Protein 1ZXH (pdb70)

Organism: Streptococcus sp. group G (NCBI:txid1320)

CATH classification: 3.10.20.10

InterPro domains:
  IPR000724 IgG-binding B [PF01378] (302-358)
  IPR000724 IgG-binding B [PF01378] (372-428)
  IPR000724 IgG-binding B [PF01378] (442-499)
  IPR005877 YSIRK Gram-positive signal peptide [TIGR01168] (1-31)
  IPR009063 Immunoglobulin/albumin-binding domain superfamily [SSF46997] (95-148)
  IPR009063 Immunoglobulin/albumin-binding domain superfamily [SSF46997] (161-223)
  IPR009063 Immunoglobulin/albumin-binding domain superfamily [SSF46997] (236-299)
  IPR019931 LPXTG cell wall anchor motif [PF00746] (552-592)
  IPR019931 LPXTG cell wall anchor motif [PS50847] (559-593)
  IPR019950 M protein-type anchor motif [PR00015] (553-568)
  IPR019950 M protein-type anchor motif [PR00015] (569-589)
  IPR035152 GA-like domain [PF17573] (100-143)
  IPR035152 GA-like domain [PF17573] (174-218)
  IPR035152 GA-like domain [PF17573] (249-295)

Radius of gyration: 9.96 Å; Cα contacts (8 Å, |Δi|>4): 120; chains: 1; bounding box: 27×15×18 Å

Sequence (56 aa):
MYYLVVNKGQNAFYETLTKAVDAETARNAFIQSLKDDGVQGVWTYDDATKTFTVQAMYYLVVNKGQNAFYETLTKAVDAETARNAFIQSLKDDGVQGVWTYDDATKTFTVQAMYYLVVNKGQNAFYETLTKAVDAETARNAFIQSLKDDGVQGVWTYDDATKTFTVQAMYYLVVNKGQNAFYETLTKAVDAETARNAFIQSLKDDGVQGVWTYDDATKTFTVQAMY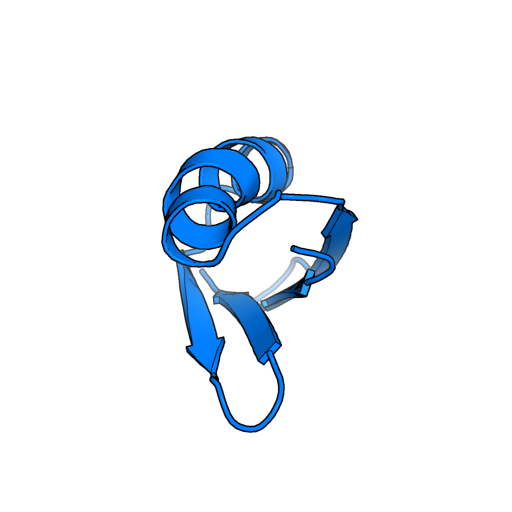YLVVNKGQNAFYETLTKAVDAETARNAFIQSLKDDGVQGVWTYDDATKTFTVQAMYYLVVNKGQNAFYETLTKAVDAETARNAFIQSLKDDGVQGVWTYDDATKTFTVQAMYYLVVNKGQNAFYETLTKAVDAETARNAFIQSLKDDGVQGVWTYDDATKTFTVQAMYYLVVNKGQNAFYETLTKAVDAETARNAFIQSLKDDGVQGVWTYDDATKTFTVQAMYYLVVNKGQNAFYETLTKAVDAETARNAFIQSLKDDGVQGVWTYDDATKTFTVQAMYYLVVNKGQNAFYETLTKAVDAETARNAFIQSLKDDGVQGVWTYDDATKTFTVQAMYYLVVNKGQNAFYETLTKAVDAETARNAFIQSLKDDGVQGVWTYDDATKTFTVQAMYYLVVNKGQNAFYETLTKAVDAETARNAFIQSLKDDGVQGVWTYDDATKTFTVQAMYYLVVNKGQNAFYETLTKAVDAETARNAFIQSLKDDGVQGVWTYDDATKTFTVQAMYYLVVNKGQNAFYETLTKAVDAETARNAFIQSLKDDGVQGVWTYDDATKTFTVQAMYYLVVNKGQNAFYETLTKAVDAETARNAFIQSLKDDGVQGVWTYDDATKTFTVQAMYYLVVNKGQNAFYETLTKAVDAETARNAFIQSLKDDGVQGVWTYDDATKTFTVQAMYYLVVNKGQNAFYETLTKAVDAETARNAFIQSLKDDGVQGVWTYDDATKTFTVQAMYYLVVNKGQNAFYETLTKAVDAETARNAFIQSLKDDGVQGVWTYDDATKTFTVQAMYYLVVNKGQNAFYETLTKAVDAETARNAFIQSLKDDGVQGVWTYDDATKTFTVQAMYYLVVNKGQNAFYETLTKAVDAETARNAFIQSLKDDGVQGVWTYDDATKTFTVQA

Nearest PDB structures (foldseek):
  1zxh-assembly1_A  TM=1.018E+00  e=5.165E-12  Streptococcus sp.
  4kgr-assembly6_F  TM=7.857E-01  e=1.024E-05  unclassified
  4ozc-assembly1_A  TM=7.776E-01  e=1.095E-05  Streptococcus sp.
  4oza-assembly1_A  TM=7.833E-01  e=1.884E-05  Streptococcus sp.
  2lhe-assembly1_A  TM=7.592E-01  e=3.027E-05  synthetic construct

Secondary structure (DSSP, 8-state):
-EEEEEEE-SS-EEEEEEE-SSHHHIIIIIHHHHHHHHTTSEE---TTT-EE-EE-

Solvent-accessible surface area: 3874 Å² total; per-residue (Å²): 99,127,30,56,0,48,8,107,21,161,146,64,169,49,105,47,106,58,131,3,124,78,44,122,54,0,100,99,53,4,30,115,65,0,44,118,99,10,77,147,2,98,8,107,42,74,113,94,76,114,34,2,37,0,86,66

Structure (mmCIF, N/CA/C/O backbone):
data_1ZXH
#
_entry.id   1ZXH
#
loop_
_atom_site.group_PDB
_atom_site.id
_atom_site.type_symbol
_atom_site.label_atom_id
_atom_site.label_alt_id
_atom_site.label_comp_id
_atom_site.label_asym_id
_atom_site.label_entity_id
_atom_site.label_seq_id
_atom_site.pdbx_PDB_ins_code
_atom_site.Cartn_x
_atom_site.Cartn_y
_atom_site.Cartn_z
_atom_site.occupancy
_atom_site.B_iso_or_equiv
_atom_site.auth_seq_id
_atom_site.auth_comp_id
_atom_site.auth_asym_id
_atom_site.auth_atom_id
_atom_site.pdbx_PDB_model_num
ATOM 1 N N . MET A 1 1 ? 12.116 2.259 4.505 1.00 0.00 1 MET A N 1
ATOM 2 C CA . MET A 1 1 ? 12.631 3.480 3.830 1.00 0.00 1 MET A CA 1
ATOM 3 C C . MET A 1 1 ? 11.532 4.151 3.008 1.00 0.00 1 MET A C 1
ATOM 4 O O . MET A 1 1 ? 10.353 4.078 3.358 1.00 0.00 1 MET A O 1
ATOM 20 N N . TYR A 1 2 ? 11.917 4.806 1.918 1.00 0.00 2 TYR A N 1
ATOM 21 C CA . TYR A 1 2 ? 10.961 5.488 1.056 1.00 0.00 2 TYR A CA 1
ATOM 22 C C . TYR A 1 2 ? 10.415 4.528 0.013 1.00 0.00 2 TYR A C 1
ATOM 23 O O . TYR A 1 2 ? 11.052 4.272 -1.010 1.00 0.00 2 TYR A O 1
ATOM 41 N N . TYR A 1 3 ? 9.237 3.984 0.289 1.00 0.00 3 TYR A N 1
ATOM 42 C CA . TYR A 1 3 ? 8.603 3.035 -0.610 1.00 0.00 3 TYR A CA 1
ATOM 43 C C . TYR A 1 3 ? 7.212 3.513 -1.001 1.00 0.00 3 TYR A C 1
ATOM 44 O O . TYR A 1 3 ? 6.567 4.246 -0.251 1.00 0.00 3 TYR A O 1
ATOM 62 N N . LEU A 1 4 ? 6.756 3.116 -2.186 1.00 0.00 4 LEU A N 1
ATOM 63 C CA . LEU A 1 4 ? 5.444 3.533 -2.667 1.00 0.00 4 LEU A CA 1
ATOM 64 C C . LEU A 1 4 ? 4.520 2.342 -2.804 1.00 0.00 4 LEU A C 1
ATOM 65 O O . LEU A 1 4 ? 4.960 1.242 -3.132 1.00 0.00 4 LEU A O 1
ATOM 81 N N . VAL A 1 5 ? 3.233 2.557 -2.555 1.00 0.00 5 VAL A N 1
ATOM 82 C CA . VAL A 1 5 ? 2.278 1.466 -2.671 1.00 0.00 5 VAL A CA 1
ATOM 83 C C . VAL A 1 5 ? 1.116 1.816 -3.594 1.00 0.00 5 VAL A C 1
ATOM 84 O O . VAL A 1 5 ? 0.677 2.962 -3.646 1.00 0.00 5 VAL A O 1
ATOM 97 N N . VAL A 1 6 ? 0.623 0.809 -4.310 1.00 0.00 6 VAL A N 1
ATOM 98 C CA . VAL A 1 6 ? -0.492 0.980 -5.224 1.00 0.00 6 VAL A CA 1
ATOM 99 C C . VAL A 1 6 ? -1.512 -0.146 -5.060 1.00 0.00 6 VAL A C 1
ATOM 100 O O . VAL A 1 6 ? -1.231 -1.309 -5.343 1.00 0.00 6 VAL A O 1
ATOM 113 N N . ASN A 1 7 ? -2.700 0.214 -4.605 1.00 0.00 7 ASN A N 1
ATOM 114 C CA . ASN A 1 7 ? -3.770 -0.757 -4.400 1.00 0.00 7 ASN A CA 1
ATOM 115 C C . ASN A 1 7 ? -4.527 -1.021 -5.697 1.00 0.00 7 ASN A C 1
ATOM 116 O O . ASN A 1 7 ? -4.941 -0.089 -6.385 1.00 0.00 7 ASN A O 1
ATOM 127 N N . LYS A 1 8 ? -4.726 -2.297 -6.016 1.00 0.00 8 LYS A N 1
ATOM 128 C CA . LYS A 1 8 ? -5.458 -2.660 -7.224 1.00 0.00 8 LYS A CA 1
ATOM 129 C C . LYS A 1 8 ? -6.425 -3.813 -6.959 1.00 0.00 8 LYS A C 1
ATOM 130 O O . LYS A 1 8 ? -6.010 -4.933 -6.673 1.00 0.00 8 LYS A O 1
ATOM 149 N N . GLY A 1 9 ? -7.716 -3.533 -7.071 1.00 0.00 9 GLY A N 1
ATOM 150 C CA . GLY A 1 9 ? -8.717 -4.556 -6.846 1.00 0.00 9 GLY A CA 1
ATOM 151 C C . GLY A 1 9 ? -9.638 -4.720 -8.041 1.00 0.00 9 GLY A C 1
ATOM 152 O O . GLY A 1 9 ? -9.189 -5.039 -9.143 1.00 0.00 9 GLY A O 1
ATOM 156 N N . GLN A 1 10 ? -10.935 -4.502 -7.829 1.00 0.00 10 GLN A N 1
ATOM 157 C CA . GLN A 1 10 ? -11.917 -4.631 -8.901 1.00 0.00 10 GLN A CA 1
ATOM 158 C C . GLN A 1 10 ? -12.618 -3.305 -9.158 1.00 0.00 10 GLN A C 1
ATOM 159 O O . GLN A 1 10 ? -13.035 -3.025 -10.284 1.00 0.00 10 GLN A O 1
ATOM 173 N N . ASN A 1 11 ? -12.758 -2.489 -8.118 1.00 0.00 11 ASN A N 1
ATOM 174 C CA . ASN A 1 11 ? -13.420 -1.198 -8.243 1.00 0.00 11 ASN A CA 1
ATOM 175 C C . ASN A 1 11 ? -12.851 -0.190 -7.247 1.00 0.00 11 ASN A C 1
ATOM 176 O O . ASN A 1 11 ? -13.597 0.570 -6.628 1.00 0.00 11 ASN A O 1
ATOM 187 N N . ALA A 1 12 ? -11.530 -0.182 -7.095 1.00 0.00 12 ALA A N 1
ATOM 188 C CA . ALA A 1 12 ? -10.881 0.740 -6.171 1.00 0.00 12 ALA A CA 1
ATOM 189 C C . ALA A 1 12 ? -9.370 0.761 -6.369 1.00 0.00 12 ALA A C 1
ATOM 190 O O . ALA A 1 12 ? -8.703 -0.265 -6.246 1.00 0.00 12 ALA A O 1
ATOM 197 N N . PHE A 1 13 ? -8.835 1.939 -6.667 1.00 0.00 13 PHE A N 1
ATOM 198 C CA . PHE A 1 13 ? -7.403 2.109 -6.876 1.00 0.00 13 PHE A CA 1
ATOM 199 C C . PHE A 1 13 ? -6.851 3.199 -5.961 1.00 0.00 13 PHE A C 1
ATOM 200 O O . PHE A 1 13 ? -7.223 4.369 -6.084 1.00 0.00 13 PHE A O 1
ATOM 217 N N . TYR A 1 14 ? -5.972 2.809 -5.049 1.00 0.00 14 TYR A N 1
ATOM 218 C CA . TYR A 1 14 ? -5.372 3.749 -4.111 1.00 0.00 14 TYR A CA 1
ATOM 219 C C . TYR A 1 14 ? -3.881 3.466 -3.953 1.00 0.00 14 TYR A C 1
ATOM 220 O O . TYR A 1 14 ? -3.485 2.337 -3.686 1.00 0.00 14 TYR A O 1
ATOM 238 N N . GLU A 1 15 ? -3.056 4.494 -4.101 1.00 0.00 15 GLU A N 1
ATOM 239 C CA . GLU A 1 15 ? -1.622 4.329 -3.960 1.00 0.00 15 GLU A CA 1
ATOM 240 C C . GLU A 1 15 ? -1.036 5.439 -3.099 1.00 0.00 15 GLU A C 1
ATOM 241 O O . GLU A 1 15 ? -1.358 6.615 -3.267 1.00 0.00 15 GLU A O 1
ATOM 253 N N . THR A 1 16 ? -0.171 5.050 -2.181 1.00 0.00 16 THR A N 1
ATOM 254 C CA . THR A 1 16 ? 0.477 5.990 -1.291 1.00 0.00 16 THR A CA 1
ATOM 255 C C . THR A 1 16 ? 1.950 5.652 -1.098 1.00 0.00 16 THR A C 1
ATOM 256 O O . THR A 1 16 ? 2.350 4.488 -1.094 1.00 0.00 16 THR A O 1
ATOM 267 N N . LEU A 1 17 ? 2.732 6.698 -0.924 1.00 0.00 17 LEU A N 1
ATOM 268 C CA . LEU A 1 17 ? 4.171 6.598 -0.701 1.00 0.00 17 LEU A CA 1
ATOM 269 C C . LEU A 1 17 ? 4.546 7.289 0.609 1.00 0.00 17 LEU A C 1
ATOM 270 O O . LEU A 1 17 ? 4.344 8.494 0.758 1.00 0.00 17 LEU A O 1
ATOM 286 N N . THR A 1 18 ? 5.074 6.527 1.565 1.00 0.00 18 THR A N 1
ATOM 287 C CA . THR A 1 18 ? 5.446 7.091 2.860 1.00 0.00 18 THR A CA 1
ATOM 288 C C . THR A 1 18 ? 6.783 6.547 3.368 1.00 0.00 18 THR A C 1
ATOM 289 O O . THR A 1 18 ? 7.180 5.427 3.043 1.00 0.00 18 THR A O 1
ATOM 300 N N . LYS A 1 19 ? 7.461 7.355 4.184 1.00 0.00 19 LYS A N 1
ATOM 301 C CA . LYS A 1 19 ? 8.741 6.970 4.767 1.00 0.00 19 LYS A CA 1
ATOM 302 C C . LYS A 1 19 ? 8.531 5.856 5.789 1.00 0.00 19 LYS A C 1
ATOM 303 O O . LYS A 1 19 ? 7.719 5.993 6.704 1.00 0.00 19 LYS A O 1
ATOM 322 N N . ALA A 1 20 ? 9.242 4.747 5.621 1.00 0.00 20 ALA A N 1
ATOM 323 C CA . ALA A 1 20 ? 9.095 3.612 6.527 1.00 0.00 20 ALA A CA 1
ATOM 324 C C . ALA A 1 20 ? 10.395 3.243 7.232 1.00 0.00 20 ALA A C 1
ATOM 325 O O . ALA A 1 20 ? 10.471 2.220 7.910 1.00 0.00 20 ALA A O 1
ATOM 332 N N . VAL A 1 21 ? 11.413 4.070 7.068 1.00 0.00 21 VAL A N 1
ATOM 333 C CA . VAL A 1 21 ? 12.709 3.819 7.694 1.00 0.00 21 VAL A CA 1
ATOM 334 C C . VAL A 1 21 ? 13.413 2.599 7.095 1.00 0.00 21 VAL A C 1
ATOM 335 O O . VAL A 1 21 ? 14.491 2.724 6.514 1.00 0.00 21 VAL A O 1
ATOM 348 N N . ASP A 1 22 ? 12.810 1.418 7.244 1.00 0.00 22 ASP A N 1
ATOM 349 C CA . ASP A 1 22 ? 13.398 0.191 6.726 1.00 0.00 22 ASP A CA 1
ATOM 350 C C . ASP A 1 22 ? 12.432 -0.547 5.799 1.00 0.00 22 ASP A C 1
ATOM 351 O O . ASP A 1 22 ? 11.438 0.011 5.338 1.00 0.00 22 ASP A O 1
ATOM 360 N N . ALA A 1 23 ? 12.745 -1.809 5.530 1.00 0.00 23 ALA A N 1
ATOM 361 C CA . ALA A 1 23 ? 11.928 -2.643 4.650 1.00 0.00 23 ALA A CA 1
ATOM 362 C C . ALA A 1 23 ? 10.732 -3.241 5.383 1.00 0.00 23 ALA A C 1
ATOM 363 O O . ALA A 1 23 ? 9.594 -2.825 5.170 1.00 0.00 23 ALA A O 1
ATOM 370 N N . GLU A 1 24 ? 10.993 -4.218 6.251 1.00 0.00 24 GLU A N 1
ATOM 371 C CA . GLU A 1 24 ? 9.923 -4.861 7.013 1.00 0.00 24 GLU A CA 1
ATOM 372 C C . GLU A 1 24 ? 9.134 -3.827 7.802 1.00 0.00 24 GLU A C 1
ATOM 373 O O . GLU A 1 24 ? 7.975 -4.044 8.153 1.00 0.00 24 GLU A O 1
ATOM 385 N N . THR A 1 25 ? 9.764 -2.686 8.036 1.00 0.00 25 THR A N 1
ATOM 386 C CA . THR A 1 25 ? 9.130 -1.584 8.732 1.00 0.00 25 THR A CA 1
ATOM 387 C C . THR A 1 25 ? 8.122 -0.974 7.785 1.00 0.00 25 THR A C 1
ATOM 388 O O . THR A 1 25 ? 7.021 -0.608 8.174 1.00 0.00 25 THR A O 1
ATOM 399 N N . ALA A 1 26 ? 8.499 -0.938 6.513 1.00 0.00 26 ALA A N 1
ATOM 400 C CA . ALA A 1 26 ? 7.617 -0.454 5.477 1.00 0.00 26 ALA A CA 1
ATOM 401 C C . ALA A 1 26 ? 6.624 -1.555 5.164 1.00 0.00 26 ALA A C 1
ATOM 402 O O . ALA A 1 26 ? 5.535 -1.314 4.659 1.00 0.00 26 ALA A O 1
ATOM 409 N N . ARG A 1 27 ? 7.016 -2.781 5.501 1.00 0.00 27 ARG A N 1
ATOM 410 C CA . ARG A 1 27 ? 6.166 -3.934 5.288 1.00 0.00 27 ARG A CA 1
ATOM 411 C C . ARG A 1 27 ? 5.099 -3.992 6.363 1.00 0.00 27 ARG A C 1
ATOM 412 O O . ARG A 1 27 ? 3.939 -4.258 6.073 1.00 0.00 27 ARG A O 1
ATOM 433 N N . ASN A 1 28 ? 5.503 -3.737 7.604 1.00 0.00 28 ASN A N 1
ATOM 434 C CA . ASN A 1 28 ? 4.577 -3.769 8.733 1.00 0.00 28 ASN A CA 1
ATOM 435 C C . ASN A 1 28 ? 3.968 -2.397 9.022 1.00 0.00 28 ASN A C 1
ATOM 436 O O . ASN A 1 28 ? 2.760 -2.277 9.196 1.00 0.00 28 ASN A O 1
ATOM 447 N N . ALA A 1 29 ? 4.808 -1.370 9.095 1.00 0.00 29 ALA A N 1
ATOM 448 C CA . ALA A 1 29 ? 4.337 -0.018 9.390 1.00 0.00 29 ALA A CA 1
ATOM 449 C C . ALA A 1 29 ? 3.500 0.562 8.253 1.00 0.00 29 ALA A C 1
ATOM 450 O O . ALA A 1 29 ? 2.408 1.082 8.481 1.00 0.00 29 ALA A O 1
ATOM 457 N N . PHE A 1 30 ? 4.022 0.488 7.034 1.00 0.00 30 PHE A N 1
ATOM 458 C CA . PHE A 1 30 ? 3.323 1.029 5.874 1.00 0.00 30 PHE A CA 1
ATOM 459 C C . PHE A 1 30 ? 2.033 0.266 5.590 1.00 0.00 30 PHE A C 1
ATOM 460 O O . PHE A 1 30 ? 0.979 0.872 5.406 1.00 0.00 30 PHE A O 1
ATOM 477 N N . ILE A 1 31 ? 2.114 -1.062 5.534 1.00 0.00 31 ILE A N 1
ATOM 478 C CA . ILE A 1 31 ? 0.957 -1.881 5.254 1.00 0.00 31 ILE A CA 1
ATOM 479 C C . ILE A 1 31 ? -0.254 -1.502 6.103 1.00 0.00 31 ILE A C 1
ATOM 480 O O . ILE A 1 31 ? -1.388 -1.590 5.642 1.00 0.00 31 ILE A O 1
ATOM 496 N N . GLN A 1 32 ? -0.014 -1.080 7.337 1.00 0.00 32 GLN A N 1
ATOM 497 C CA . GLN A 1 32 ? -1.107 -0.693 8.229 1.00 0.00 32 GLN A CA 1
ATOM 498 C C . GLN A 1 32 ? -1.779 0.581 7.741 1.00 0.00 32 GLN A C 1
ATOM 499 O O . GLN A 1 32 ? -3.002 0.649 7.628 1.00 0.00 32 GLN A O 1
ATOM 513 N N . SER A 1 33 ? -0.966 1.589 7.456 1.00 0.00 33 SER A N 1
ATOM 514 C CA . SER A 1 33 ? -1.474 2.867 6.982 1.00 0.00 33 SER A CA 1
ATOM 515 C C . SER A 1 33 ? -1.977 2.746 5.556 1.00 0.00 33 SER A C 1
ATOM 516 O O . SER A 1 33 ? -3.040 3.265 5.216 1.00 0.00 33 SER A O 1
ATOM 524 N N . LEU A 1 34 ? -1.220 2.043 4.724 1.00 0.00 34 LEU A N 1
ATOM 525 C CA . LEU A 1 34 ? -1.615 1.846 3.341 1.00 0.00 34 LEU A CA 1
ATOM 526 C C . LEU A 1 34 ? -2.933 1.102 3.305 1.00 0.00 34 LEU A C 1
ATOM 527 O O . LEU A 1 34 ? -3.815 1.405 2.501 1.00 0.00 34 LEU A O 1
ATOM 543 N N . LYS A 1 35 ? -3.082 0.159 4.220 1.00 0.00 35 LYS A N 1
ATOM 544 C CA . LYS A 1 35 ? -4.315 -0.593 4.327 1.00 0.00 35 LYS A CA 1
ATOM 545 C C . LYS A 1 35 ? -5.344 0.262 5.033 1.00 0.00 35 LYS A C 1
ATOM 546 O O . LYS A 1 35 ? -6.541 0.161 4.779 1.00 0.00 35 LYS A O 1
ATOM 565 N N . ASP A 1 36 ? -4.863 1.142 5.906 1.00 0.00 36 ASP A N 1
ATOM 566 C CA . ASP A 1 36 ? -5.751 2.046 6.614 1.00 0.00 36 ASP A CA 1
ATOM 567 C C . ASP A 1 36 ? -6.633 2.776 5.604 1.00 0.00 36 ASP A C 1
ATOM 568 O O . ASP A 1 36 ? -7.754 3.179 5.914 1.00 0.00 36 ASP A O 1
ATOM 577 N N . ASP A 1 37 ? -6.114 2.925 4.382 1.00 0.00 37 ASP A N 1
ATOM 578 C CA . ASP A 1 37 ? -6.850 3.585 3.311 1.00 0.00 37 ASP A CA 1
ATOM 579 C C . ASP A 1 37 ? -7.618 2.563 2.471 1.00 0.00 37 ASP A C 1
ATOM 580 O O . ASP A 1 37 ? -8.809 2.726 2.213 1.00 0.00 37 ASP A O 1
ATOM 589 N N . GLY A 1 38 ? -6.921 1.509 2.049 1.00 0.00 38 GLY A N 1
ATOM 590 C CA . GLY A 1 38 ? -7.546 0.474 1.243 1.00 0.00 38 GLY A CA 1
ATOM 591 C C . GLY A 1 38 ? -7.202 -0.923 1.728 1.00 0.00 38 GLY A C 1
ATOM 592 O O . GLY A 1 38 ? -6.722 -1.756 0.958 1.00 0.00 38 GLY A O 1
ATOM 596 N N . VAL A 1 39 ? -7.441 -1.171 3.010 1.00 0.00 39 VAL A N 1
ATOM 597 C CA . VAL A 1 39 ? -7.152 -2.469 3.623 1.00 0.00 39 VAL A CA 1
ATOM 598 C C . VAL A 1 39 ? -7.744 -3.622 2.816 1.00 0.00 39 VAL A C 1
ATOM 599 O O . VAL A 1 39 ? -7.105 -4.661 2.645 1.00 0.00 39 VAL A O 1
ATOM 612 N N . GLN A 1 40 ? -8.980 -3.438 2.361 1.00 0.00 40 GLN A N 1
ATOM 613 C CA . GLN A 1 40 ? -9.712 -4.456 1.590 1.00 0.00 40 GLN A CA 1
ATOM 614 C C . GLN A 1 40 ? -8.789 -5.315 0.729 1.00 0.00 40 GLN A C 1
ATOM 615 O O . GLN A 1 40 ? -9.075 -6.484 0.471 1.00 0.00 40 GLN A O 1
ATOM 629 N N . GLY A 1 41 ? -7.691 -4.729 0.283 1.00 0.00 41 GLY A N 1
ATOM 630 C CA . GLY A 1 41 ? -6.750 -5.455 -0.549 1.00 0.00 41 GLY A CA 1
ATOM 631 C C . GLY A 1 41 ? -5.462 -5.804 0.170 1.00 0.00 41 GLY A C 1
ATOM 632 O O . GLY A 1 41 ? -5.125 -5.205 1.191 1.00 0.00 41 GLY A O 1
ATOM 636 N N . VAL A 1 42 ? -4.733 -6.765 -0.385 1.00 0.00 42 VAL A N 1
ATOM 637 C CA . VAL A 1 42 ? -3.455 -7.194 0.178 1.00 0.00 42 VAL A CA 1
ATOM 638 C C . VAL A 1 42 ? -2.347 -6.894 -0.819 1.00 0.00 42 VAL A C 1
ATOM 639 O O . VAL A 1 42 ? -2.524 -7.111 -2.018 1.00 0.00 42 VAL A O 1
ATOM 652 N N . TRP A 1 43 ? -1.222 -6.356 -0.356 1.00 0.00 43 TRP A N 1
ATOM 653 C CA . TRP A 1 43 ? -0.161 -6.008 -1.292 1.00 0.00 43 TRP A CA 1
ATOM 654 C C . TRP A 1 43 ? 0.923 -7.055 -1.463 1.00 0.00 43 TRP A C 1
ATOM 655 O O . TRP A 1 43 ? 1.170 -7.895 -0.598 1.00 0.00 43 TRP A O 1
ATOM 676 N N . THR A 1 44 ? 1.587 -6.933 -2.604 1.00 0.00 44 THR A N 1
ATOM 677 C CA . THR A 1 44 ? 2.707 -7.769 -2.978 1.00 0.00 44 THR A CA 1
ATOM 678 C C . THR A 1 44 ? 3.829 -6.853 -3.439 1.00 0.00 44 THR A C 1
ATOM 679 O O . THR A 1 44 ? 3.832 -6.389 -4.579 1.00 0.00 44 THR A O 1
ATOM 690 N N . TYR A 1 45 ? 4.745 -6.542 -2.534 1.00 0.00 45 TYR A N 1
ATOM 691 C CA . TYR A 1 45 ? 5.831 -5.622 -2.856 1.00 0.00 45 TYR A CA 1
ATOM 692 C C . TYR A 1 45 ? 7.055 -6.332 -3.413 1.00 0.00 45 TYR A C 1
ATOM 693 O O . TYR A 1 45 ? 7.414 -7.428 -2.983 1.00 0.00 45 TYR A O 1
ATOM 711 N N . ASP A 1 46 ? 7.699 -5.667 -4.365 1.00 0.00 46 ASP A N 1
ATOM 712 C CA . ASP A 1 46 ? 8.901 -6.179 -4.990 1.00 0.00 46 ASP A CA 1
ATOM 713 C C . ASP A 1 46 ? 10.116 -5.427 -4.465 1.00 0.00 46 ASP A C 1
ATOM 714 O O . ASP A 1 46 ? 9.994 -4.314 -3.951 1.00 0.00 46 ASP A O 1
ATOM 723 N N . ASP A 1 47 ? 11.283 -6.030 -4.623 1.00 0.00 47 ASP A N 1
ATOM 724 C CA . ASP A 1 47 ? 12.525 -5.415 -4.190 1.00 0.00 47 ASP A CA 1
ATOM 725 C C . ASP A 1 47 ? 13.141 -4.683 -5.363 1.00 0.00 47 ASP A C 1
ATOM 726 O O . ASP A 1 47 ? 13.731 -3.612 -5.222 1.00 0.00 47 ASP A O 1
ATOM 735 N N . ALA A 1 48 ? 12.961 -5.276 -6.521 1.00 0.00 48 ALA A N 1
ATOM 736 C CA . ALA A 1 48 ? 13.452 -4.726 -7.769 1.00 0.00 48 ALA A CA 1
ATOM 737 C C . ALA A 1 48 ? 12.849 -3.349 -8.008 1.00 0.00 48 ALA A C 1
ATOM 738 O O . ALA A 1 48 ? 13.506 -2.448 -8.529 1.00 0.00 48 ALA A O 1
ATOM 745 N N . THR A 1 49 ? 11.588 -3.218 -7.635 1.00 0.00 49 THR A N 1
ATOM 746 C CA . THR A 1 49 ? 10.863 -1.967 -7.806 1.00 0.00 49 THR A CA 1
ATOM 747 C C . THR A 1 49 ? 10.806 -1.185 -6.497 1.00 0.00 49 THR A C 1
ATOM 748 O O . THR A 1 49 ? 10.899 0.042 -6.494 1.00 0.00 49 THR A O 1
ATOM 759 N N . LYS A 1 50 ? 10.639 -1.906 -5.390 1.00 0.00 50 LYS A N 1
ATOM 760 C CA . LYS A 1 50 ? 10.555 -1.290 -4.067 1.00 0.00 50 LYS A CA 1
ATOM 761 C C . LYS A 1 50 ? 9.176 -0.684 -3.865 1.00 0.00 50 LYS A C 1
ATOM 762 O O . LYS A 1 50 ? 9.020 0.380 -3.263 1.00 0.00 50 LYS A O 1
ATOM 781 N N . THR A 1 51 ? 8.181 -1.364 -4.401 1.00 0.00 51 THR A N 1
ATOM 782 C CA . THR A 1 51 ? 6.809 -0.903 -4.306 1.00 0.00 51 THR A CA 1
ATOM 783 C C . THR A 1 51 ? 5.857 -2.052 -4.011 1.00 0.00 51 THR A C 1
ATOM 784 O O . THR A 1 51 ? 6.007 -3.143 -4.556 1.00 0.00 51 THR A O 1
ATOM 795 N N . PHE A 1 52 ? 4.857 -1.791 -3.176 1.00 0.00 52 PHE A N 1
ATOM 796 C CA . PHE A 1 52 ? 3.865 -2.807 -2.850 1.00 0.00 52 PHE A CA 1
ATOM 797 C C . PHE A 1 52 ? 2.541 -2.469 -3.520 1.00 0.00 52 PHE A C 1
ATOM 798 O O . PHE A 1 52 ? 2.238 -1.302 -3.753 1.00 0.00 52 PHE A O 1
ATOM 815 N N . THR A 1 53 ? 1.763 -3.491 -3.851 1.00 0.00 53 THR A N 1
ATOM 816 C CA . THR A 1 53 ? 0.484 -3.278 -4.507 1.00 0.00 53 THR A CA 1
ATOM 817 C C . THR A 1 53 ? -0.640 -3.941 -3.714 1.00 0.00 53 THR A C 1
ATOM 818 O O . THR A 1 53 ? -0.838 -5.149 -3.815 1.00 0.00 53 THR A O 1
ATOM 829 N N . VAL A 1 54 ? -1.381 -3.151 -2.934 1.00 0.00 54 VAL A N 1
ATOM 830 C CA . VAL A 1 54 ? -2.477 -3.696 -2.134 1.00 0.00 54 VAL A CA 1
ATOM 831 C C . VAL A 1 54 ? -3.678 -4.003 -3.020 1.00 0.00 54 VAL A C 1
ATOM 832 O O . VAL A 1 54 ? -4.507 -3.140 -3.307 1.00 0.00 54 VAL A O 1
ATOM 845 N N . GLN A 1 55 ? -3.745 -5.245 -3.465 1.00 0.00 55 GLN A N 1
ATOM 846 C CA . GLN A 1 55 ? -4.810 -5.690 -4.334 1.00 0.00 55 GLN A CA 1
ATOM 847 C C . GLN A 1 55 ? -5.818 -6.556 -3.583 1.00 0.00 55 GLN A C 1
ATOM 848 O O . GLN A 1 55 ? -5.446 -7.490 -2.873 1.00 0.00 55 GLN A O 1
ATOM 862 N N . ALA A 1 56 ? -7.093 -6.234 -3.754 1.00 0.00 56 ALA A N 1
ATOM 863 C CA . ALA A 1 56 ? -8.167 -6.976 -3.104 1.00 0.00 56 ALA A CA 1
ATOM 864 C C . ALA A 1 56 ? -8.858 -7.914 -4.088 1.00 0.00 56 ALA A C 1
ATOM 865 O O . ALA A 1 56 ? -8.548 -7.836 -5.296 1.00 0.00 56 ALA A O 1
ATOM 873 N N . MET A 1 1 ? 11.618 3.573 3.915 1.00 0.00 1 MET A N 2
ATOM 874 C CA . MET A 1 1 ? 11.696 5.045 3.714 1.00 0.00 1 MET A CA 2
ATOM 875 C C . MET A 1 1 ? 11.167 5.446 2.339 1.00 0.00 1 MET A C 2
ATOM 876 O O . MET A 1 1 ? 10.084 6.015 2.219 1.00 0.00 1 MET A O 2
ATOM 892 N N . TYR A 1 2 ? 11.939 5.145 1.305 1.00 0.00 2 TYR A N 2
ATOM 893 C CA . TYR A 1 2 ? 11.542 5.469 -0.059 1.00 0.00 2 TYR A CA 2
ATOM 894 C C . TYR A 1 2 ? 10.682 4.372 -0.665 1.00 0.00 2 TYR A C 2
ATOM 895 O O . TYR A 1 2 ? 11.091 3.706 -1.617 1.00 0.00 2 TYR A O 2
ATOM 913 N N . TYR A 1 3 ? 9.486 4.175 -0.115 1.00 0.00 3 TYR A N 2
ATOM 914 C CA . TYR A 1 3 ? 8.596 3.140 -0.626 1.00 0.00 3 TYR A CA 2
ATOM 915 C C . TYR A 1 3 ? 7.263 3.726 -1.066 1.00 0.00 3 TYR A C 2
ATOM 916 O O . TYR A 1 3 ? 6.810 4.741 -0.537 1.00 0.00 3 TYR A O 2
ATOM 934 N N . LEU A 1 4 ? 6.644 3.076 -2.041 1.00 0.00 4 LEU A N 2
ATOM 935 C CA . LEU A 1 4 ? 5.360 3.520 -2.566 1.00 0.00 4 LEU A CA 2
ATOM 936 C C . LEU A 1 4 ? 4.416 2.335 -2.703 1.00 0.00 4 LEU A C 2
ATOM 937 O O . LEU A 1 4 ? 4.847 1.236 -3.050 1.00 0.00 4 LEU A O 2
ATOM 953 N N . VAL A 1 5 ? 3.125 2.548 -2.450 1.00 0.00 5 VAL A N 2
ATOM 954 C CA . VAL A 1 5 ? 2.170 1.456 -2.581 1.00 0.00 5 VAL A CA 2
ATOM 955 C C . VAL A 1 5 ? 1.055 1.809 -3.552 1.00 0.00 5 VAL A C 2
ATOM 956 O O . VAL A 1 5 ? 0.646 2.961 -3.642 1.00 0.00 5 VAL A O 2
ATOM 969 N N . VAL A 1 6 ? 0.562 0.802 -4.265 1.00 0.00 6 VAL A N 2
ATOM 970 C CA . VAL A 1 6 ? -0.517 0.985 -5.217 1.00 0.00 6 VAL A CA 2
ATOM 971 C C . VAL A 1 6 ? -1.543 -0.139 -5.091 1.00 0.00 6 VAL A C 2
ATOM 972 O O . VAL A 1 6 ? -1.255 -1.303 -5.353 1.00 0.00 6 VAL A O 2
ATOM 985 N N . ASN A 1 7 ? -2.739 0.230 -4.676 1.00 0.00 7 ASN A N 2
ATOM 986 C CA . ASN A 1 7 ? -3.819 -0.733 -4.490 1.00 0.00 7 ASN A CA 2
ATOM 987 C C . ASN A 1 7 ? -4.598 -0.953 -5.782 1.00 0.00 7 ASN A C 2
ATOM 988 O O . ASN A 1 7 ? -5.036 0.005 -6.421 1.00 0.00 7 ASN A O 2
ATOM 999 N N . LYS A 1 8 ? -4.788 -2.220 -6.157 1.00 0.00 8 LYS A N 2
ATOM 1000 C CA . LYS A 1 8 ? -5.540 -2.530 -7.367 1.00 0.00 8 LYS A CA 2
ATOM 1001 C C . LYS A 1 8 ? -6.500 -3.696 -7.135 1.00 0.00 8 LYS A C 2
ATOM 1002 O O . LYS A 1 8 ? -6.083 -4.822 -6.886 1.00 0.00 8 LYS A O 2
ATOM 1021 N N . GLY A 1 9 ? -7.794 -3.414 -7.228 1.00 0.00 9 GLY A N 2
ATOM 1022 C CA . GLY A 1 9 ? -8.791 -4.447 -7.027 1.00 0.00 9 GLY A CA 2
ATOM 1023 C C . GLY A 1 9 ? -9.725 -4.572 -8.221 1.00 0.00 9 GLY A C 2
ATOM 1024 O O . GLY A 1 9 ? -9.275 -4.776 -9.349 1.00 0.00 9 GLY A O 2
ATOM 1028 N N . GLN A 1 10 ? -11.023 -4.446 -7.973 1.00 0.00 10 GLN A N 2
ATOM 1029 C CA . GLN A 1 10 ? -12.013 -4.545 -9.036 1.00 0.00 10 GLN A CA 2
ATOM 1030 C C . GLN A 1 10 ? -12.697 -3.200 -9.272 1.00 0.00 10 GLN A C 2
ATOM 1031 O O . GLN A 1 10 ? -13.115 -2.894 -10.383 1.00 0.00 10 GLN A O 2
ATOM 1045 N N . ASN A 1 11 ? -12.799 -2.405 -8.207 1.00 0.00 11 ASN A N 2
ATOM 1046 C CA . ASN A 1 11 ? -13.437 -1.096 -8.302 1.00 0.00 11 ASN A CA 2
ATOM 1047 C C . ASN A 1 11 ? -12.844 -0.129 -7.273 1.00 0.00 11 ASN A C 2
ATOM 1048 O O . ASN A 1 11 ? -13.579 0.596 -6.603 1.00 0.00 11 ASN A O 2
ATOM 1059 N N . ALA A 1 12 ? -11.522 -0.123 -7.156 1.00 0.00 12 ALA A N 2
ATOM 1060 C CA . ALA A 1 12 ? -10.847 0.758 -6.202 1.00 0.00 12 ALA A CA 2
ATOM 1061 C C . ALA A 1 12 ? -9.344 0.803 -6.443 1.00 0.00 12 ALA A C 2
ATOM 1062 O O . ALA A 1 12 ? -8.677 -0.231 -6.488 1.00 0.00 12 ALA A O 2
ATOM 1069 N N . PHE A 1 13 ? -8.814 2.014 -6.588 1.00 0.00 13 PHE A N 2
ATOM 1070 C CA . PHE A 1 13 ? -7.390 2.213 -6.819 1.00 0.00 13 PHE A CA 2
ATOM 1071 C C . PHE A 1 13 ? -6.833 3.258 -5.855 1.00 0.00 13 PHE A C 2
ATOM 1072 O O . PHE A 1 13 ? -7.223 4.423 -5.894 1.00 0.00 13 PHE A O 2
ATOM 1089 N N . TYR A 1 14 ? -5.922 2.827 -4.982 1.00 0.00 14 TYR A N 2
ATOM 1090 C CA . TYR A 1 14 ? -5.322 3.724 -4.001 1.00 0.00 14 TYR A CA 2
ATOM 1091 C C . TYR A 1 14 ? -3.817 3.471 -3.884 1.00 0.00 14 TYR A C 2
ATOM 1092 O O . TYR A 1 14 ? -3.391 2.347 -3.634 1.00 0.00 14 TYR A O 2
ATOM 1110 N N . GLU A 1 15 ? -3.015 4.517 -4.050 1.00 0.00 15 GLU A N 2
ATOM 1111 C CA . GLU A 1 15 ? -1.570 4.383 -3.952 1.00 0.00 15 GLU A CA 2
ATOM 1112 C C . GLU A 1 15 ? -0.963 5.550 -3.171 1.00 0.00 15 GLU A C 2
ATOM 1113 O O . GLU A 1 15 ? -1.237 6.715 -3.461 1.00 0.00 15 GLU A O 2
ATOM 1125 N N . THR A 1 16 ? -0.144 5.227 -2.176 1.00 0.00 16 THR A N 2
ATOM 1126 C CA . THR A 1 16 ? 0.496 6.248 -1.353 1.00 0.00 16 THR A CA 2
ATOM 1127 C C . THR A 1 16 ? 1.950 5.918 -1.022 1.00 0.00 16 THR A C 2
ATOM 1128 O O . THR A 1 16 ? 2.275 4.800 -0.630 1.00 0.00 16 THR A O 2
ATOM 1139 N N . LEU A 1 17 ? 2.793 6.929 -1.156 1.00 0.00 17 LEU A N 2
ATOM 1140 C CA . LEU A 1 17 ? 4.221 6.841 -0.844 1.00 0.00 17 LEU A CA 2
ATOM 1141 C C . LEU A 1 17 ? 4.469 7.313 0.592 1.00 0.00 17 LEU A C 2
ATOM 1142 O O . LEU A 1 17 ? 4.031 8.399 0.970 1.00 0.00 17 LEU A O 2
ATOM 1158 N N . THR A 1 18 ? 5.154 6.500 1.396 1.00 0.00 18 THR A N 2
ATOM 1159 C CA . THR A 1 18 ? 5.421 6.874 2.786 1.00 0.00 18 THR A CA 2
ATOM 1160 C C . THR A 1 18 ? 6.843 6.527 3.233 1.00 0.00 18 THR A C 2
ATOM 1161 O O . THR A 1 18 ? 7.464 5.586 2.724 1.00 0.00 18 THR A O 2
ATOM 1172 N N . LYS A 1 19 ? 7.333 7.290 4.211 1.00 0.00 19 LYS A N 2
ATOM 1173 C CA . LYS A 1 19 ? 8.660 7.073 4.781 1.00 0.00 19 LYS A CA 2
ATOM 1174 C C . LYS A 1 19 ? 8.616 5.870 5.719 1.00 0.00 19 LYS A C 2
ATOM 1175 O O . LYS A 1 19 ? 8.189 5.983 6.867 1.00 0.00 19 LYS A O 2
ATOM 1194 N N . ALA A 1 20 ? 9.016 4.711 5.209 1.00 0.00 20 ALA A N 2
ATOM 1195 C CA . ALA A 1 20 ? 8.974 3.478 5.990 1.00 0.00 20 ALA A CA 2
ATOM 1196 C C . ALA A 1 20 ? 10.294 3.138 6.674 1.00 0.00 20 ALA A C 2
ATOM 1197 O O . ALA A 1 20 ? 10.445 2.049 7.219 1.00 0.00 20 ALA A O 2
ATOM 1204 N N . VAL A 1 21 ? 11.233 4.062 6.659 1.00 0.00 21 VAL A N 2
ATOM 1205 C CA . VAL A 1 21 ? 12.530 3.847 7.300 1.00 0.00 21 VAL A CA 2
ATOM 1206 C C . VAL A 1 21 ? 13.276 2.630 6.735 1.00 0.00 21 VAL A C 2
ATOM 1207 O O . VAL A 1 21 ? 14.297 2.782 6.065 1.00 0.00 21 VAL A O 2
ATOM 1220 N N . ASP A 1 22 ? 12.776 1.424 7.021 1.00 0.00 22 ASP A N 2
ATOM 1221 C CA . ASP A 1 22 ? 13.415 0.201 6.553 1.00 0.00 22 ASP A CA 2
ATOM 1222 C C . ASP A 1 22 ? 12.529 -0.551 5.561 1.00 0.00 22 ASP A C 2
ATOM 1223 O O . ASP A 1 22 ? 11.604 0.016 4.979 1.00 0.00 22 ASP A O 2
ATOM 1232 N N . ALA A 1 23 ? 12.830 -1.831 5.373 1.00 0.00 23 ALA A N 2
ATOM 1233 C CA . ALA A 1 23 ? 12.084 -2.680 4.446 1.00 0.00 23 ALA A CA 2
ATOM 1234 C C . ALA A 1 23 ? 10.877 -3.326 5.119 1.00 0.00 23 ALA A C 2
ATOM 1235 O O . ALA A 1 23 ? 9.736 -2.938 4.867 1.00 0.00 23 ALA A O 2
ATOM 1242 N N . GLU A 1 24 ? 11.129 -4.313 5.979 1.00 0.00 24 GLU A N 2
ATOM 1243 C CA . GLU A 1 24 ? 10.047 -4.998 6.685 1.00 0.00 24 GLU A CA 2
ATOM 1244 C C . GLU A 1 24 ? 9.227 -4.001 7.489 1.00 0.00 24 GLU A C 2
ATOM 1245 O O . GLU A 1 24 ? 8.061 -4.239 7.799 1.00 0.00 24 GLU A O 2
ATOM 1257 N N . THR A 1 25 ? 9.838 -2.862 7.776 1.00 0.00 25 THR A N 2
ATOM 1258 C CA . THR A 1 25 ? 9.174 -1.789 8.486 1.00 0.00 25 THR A CA 2
ATOM 1259 C C . THR A 1 25 ? 8.179 -1.182 7.527 1.00 0.00 25 THR A C 2
ATOM 1260 O O . THR A 1 25 ? 7.053 -0.860 7.888 1.00 0.00 25 THR A O 2
ATOM 1271 N N . ALA A 1 26 ? 8.596 -1.100 6.269 1.00 0.00 26 ALA A N 2
ATOM 1272 C CA . ALA A 1 26 ? 7.732 -0.614 5.221 1.00 0.00 26 ALA A CA 2
ATOM 1273 C C . ALA A 1 26 ? 6.678 -1.674 4.958 1.00 0.00 26 ALA A C 2
ATOM 1274 O O . ALA A 1 26 ? 5.603 -1.395 4.442 1.00 0.00 26 ALA A O 2
ATOM 1281 N N . ARG A 1 27 ? 7.005 -2.903 5.340 1.00 0.00 27 ARG A N 2
ATOM 1282 C CA . ARG A 1 27 ? 6.095 -4.021 5.171 1.00 0.00 27 ARG A CA 2
ATOM 1283 C C . ARG A 1 27 ? 5.093 -4.065 6.309 1.00 0.00 27 ARG A C 2
ATOM 1284 O O . ARG A 1 27 ? 3.915 -4.314 6.084 1.00 0.00 27 ARG A O 2
ATOM 1305 N N . ASN A 1 28 ? 5.567 -3.820 7.525 1.00 0.00 28 ASN A N 2
ATOM 1306 C CA . ASN A 1 28 ? 4.699 -3.840 8.701 1.00 0.00 28 ASN A CA 2
ATOM 1307 C C . ASN A 1 28 ? 4.110 -2.462 8.999 1.00 0.00 28 ASN A C 2
ATOM 1308 O O . ASN A 1 28 ? 2.914 -2.333 9.241 1.00 0.00 28 ASN A O 2
ATOM 1319 N N . ALA A 1 29 ? 4.956 -1.439 9.001 1.00 0.00 29 ALA A N 2
ATOM 1320 C CA . ALA A 1 29 ? 4.518 -0.075 9.292 1.00 0.00 29 ALA A CA 2
ATOM 1321 C C . ALA A 1 29 ? 3.625 0.492 8.191 1.00 0.00 29 ALA A C 2
ATOM 1322 O O . ALA A 1 29 ? 2.552 1.031 8.466 1.00 0.00 29 ALA A O 2
ATOM 1329 N N . PHE A 1 30 ? 4.082 0.385 6.952 1.00 0.00 30 PHE A N 2
ATOM 1330 C CA . PHE A 1 30 ? 3.338 0.906 5.809 1.00 0.00 30 PHE A CA 2
ATOM 1331 C C . PHE A 1 30 ? 2.015 0.180 5.619 1.00 0.00 30 PHE A C 2
ATOM 1332 O O . PHE A 1 30 ? 0.973 0.813 5.473 1.00 0.00 30 PHE A O 2
ATOM 1349 N N . ILE A 1 31 ? 2.059 -1.148 5.600 1.00 0.00 31 ILE A N 2
ATOM 1350 C CA . ILE A 1 31 ? 0.871 -1.943 5.404 1.00 0.00 31 ILE A CA 2
ATOM 1351 C C . ILE A 1 31 ? -0.269 -1.538 6.332 1.00 0.00 31 ILE A C 2
ATOM 1352 O O . ILE A 1 31 ? -1.433 -1.610 5.954 1.00 0.00 31 ILE A O 2
ATOM 1368 N N . GLN A 1 32 ? 0.065 -1.103 7.541 1.00 0.00 32 GLN A N 2
ATOM 1369 C CA . GLN A 1 32 ? -0.957 -0.684 8.498 1.00 0.00 32 GLN A CA 2
ATOM 1370 C C . GLN A 1 32 ? -1.679 0.557 7.997 1.00 0.00 32 GLN A C 2
ATOM 1371 O O . GLN A 1 32 ? -2.908 0.609 7.969 1.00 0.00 32 GLN A O 2
ATOM 1385 N N . SER A 1 33 ? -0.900 1.552 7.599 1.00 0.00 33 SER A N 2
ATOM 1386 C CA . SER A 1 33 ? -1.450 2.799 7.090 1.00 0.00 33 SER A CA 2
ATOM 1387 C C . SER A 1 33 ? -2.003 2.600 5.692 1.00 0.00 33 SER A C 2
ATOM 1388 O O . SER A 1 33 ? -3.080 3.093 5.361 1.00 0.00 33 SER A O 2
ATOM 1396 N N . LEU A 1 34 ? -1.267 1.857 4.879 1.00 0.00 34 LEU A N 2
ATOM 1397 C CA . LEU A 1 34 ? -1.699 1.575 3.524 1.00 0.00 34 LEU A CA 2
ATOM 1398 C C . LEU A 1 34 ? -3.011 0.811 3.572 1.00 0.00 34 LEU A C 2
ATOM 1399 O O . LEU A 1 34 ? -3.924 1.063 2.788 1.00 0.00 34 LEU A O 2
ATOM 1415 N N . LYS A 1 35 ? -3.121 -0.086 4.536 1.00 0.00 35 LYS A N 2
ATOM 1416 C CA . LYS A 1 35 ? -4.347 -0.840 4.714 1.00 0.00 35 LYS A CA 2
ATOM 1417 C C . LYS A 1 35 ? -5.362 0.031 5.421 1.00 0.00 35 LYS A C 2
ATOM 1418 O O . LYS A 1 35 ? -6.568 -0.101 5.216 1.00 0.00 35 LYS A O 2
ATOM 1437 N N . ASP A 1 36 ? -4.861 0.953 6.234 1.00 0.00 36 ASP A N 2
ATOM 1438 C CA . ASP A 1 36 ? -5.732 1.878 6.937 1.00 0.00 36 ASP A CA 2
ATOM 1439 C C . ASP A 1 36 ? -6.561 2.662 5.924 1.00 0.00 36 ASP A C 2
ATOM 1440 O O . ASP A 1 36 ? -7.674 3.099 6.214 1.00 0.00 36 ASP A O 2
ATOM 1449 N N . ASP A 1 37 ? -6.004 2.821 4.720 1.00 0.00 37 ASP A N 2
ATOM 1450 C CA . ASP A 1 37 ? -6.687 3.536 3.645 1.00 0.00 37 ASP A CA 2
ATOM 1451 C C . ASP A 1 37 ? -7.468 2.570 2.757 1.00 0.00 37 ASP A C 2
ATOM 1452 O O . ASP A 1 37 ? -8.645 2.789 2.469 1.00 0.00 37 ASP A O 2
ATOM 1461 N N . GLY A 1 38 ? -6.801 1.503 2.320 1.00 0.00 38 GLY A N 2
ATOM 1462 C CA . GLY A 1 38 ? -7.444 0.520 1.463 1.00 0.00 38 GLY A CA 2
ATOM 1463 C C . GLY A 1 38 ? -7.134 -0.907 1.879 1.00 0.00 38 GLY A C 2
ATOM 1464 O O . GLY A 1 38 ? -6.677 -1.713 1.071 1.00 0.00 38 GLY A O 2
ATOM 1468 N N . VAL A 1 39 ? -7.383 -1.211 3.148 1.00 0.00 39 VAL A N 2
ATOM 1469 C CA . VAL A 1 39 ? -7.130 -2.544 3.695 1.00 0.00 39 VAL A CA 2
ATOM 1470 C C . VAL A 1 39 ? -7.761 -3.642 2.838 1.00 0.00 39 VAL A C 2
ATOM 1471 O O . VAL A 1 39 ? -7.156 -4.691 2.620 1.00 0.00 39 VAL A O 2
ATOM 1484 N N . GLN A 1 40 ? -8.990 -3.395 2.395 1.00 0.00 40 GLN A N 2
ATOM 1485 C CA . GLN A 1 40 ? -9.760 -4.351 1.582 1.00 0.00 40 GLN A CA 2
ATOM 1486 C C . GLN A 1 40 ? -8.875 -5.208 0.680 1.00 0.00 40 GLN A C 2
ATOM 1487 O O . GLN A 1 40 ? -9.213 -6.350 0.367 1.00 0.00 40 GLN A O 2
ATOM 1501 N N . GLY A 1 41 ? -7.752 -4.650 0.256 1.00 0.00 41 GLY A N 2
ATOM 1502 C CA . GLY A 1 41 ? -6.849 -5.377 -0.616 1.00 0.00 41 GLY A CA 2
ATOM 1503 C C . GLY A 1 41 ? -5.570 -5.809 0.073 1.00 0.00 41 GLY A C 2
ATOM 1504 O O . GLY A 1 41 ? -5.200 -5.272 1.117 1.00 0.00 41 GLY A O 2
ATOM 1508 N N . VAL A 1 42 ? -4.884 -6.770 -0.536 1.00 0.00 42 VAL A N 2
ATOM 1509 C CA . VAL A 1 42 ? -3.619 -7.274 -0.009 1.00 0.00 42 VAL A CA 2
ATOM 1510 C C . VAL A 1 42 ? -2.511 -6.962 -1.002 1.00 0.00 42 VAL A C 2
ATOM 1511 O O . VAL A 1 42 ? -2.707 -7.115 -2.209 1.00 0.00 42 VAL A O 2
ATOM 1524 N N . TRP A 1 43 ? -1.367 -6.478 -0.527 1.00 0.00 43 TRP A N 2
ATOM 1525 C CA . TRP A 1 43 ? -0.303 -6.114 -1.453 1.00 0.00 43 TRP A CA 2
ATOM 1526 C C . TRP A 1 43 ? 0.773 -7.168 -1.648 1.00 0.00 43 TRP A C 2
ATOM 1527 O O . TRP A 1 43 ? 0.994 -8.048 -0.817 1.00 0.00 43 TRP A O 2
ATOM 1548 N N . THR A 1 44 ? 1.461 -7.007 -2.773 1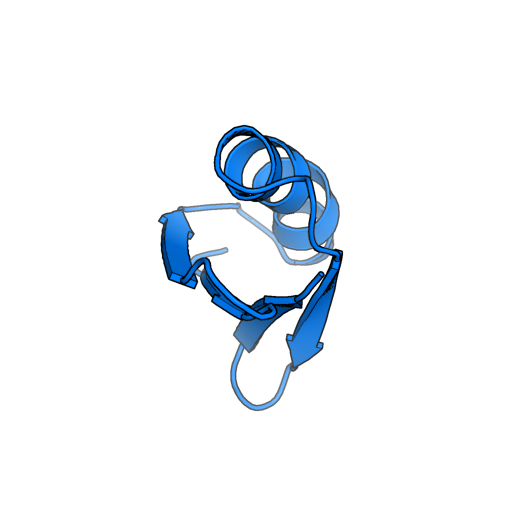.00 0.00 44 THR A N 2
ATOM 1549 C CA . THR A 1 44 ? 2.577 -7.846 -3.166 1.00 0.00 44 THR A CA 2
ATOM 1550 C C . THR A 1 44 ? 3.723 -6.928 -3.561 1.00 0.00 44 THR A C 2
ATOM 1551 O O . THR A 1 44 ? 3.742 -6.385 -4.665 1.00 0.00 44 THR A O 2
ATOM 1562 N N . TYR A 1 45 ? 4.640 -6.703 -2.633 1.00 0.00 45 TYR A N 2
ATOM 1563 C CA . TYR A 1 45 ? 5.747 -5.784 -2.878 1.00 0.00 45 TYR A CA 2
ATOM 1564 C C . TYR A 1 45 ? 7.010 -6.489 -3.353 1.00 0.00 45 TYR A C 2
ATOM 1565 O O . TYR A 1 45 ? 7.309 -7.615 -2.956 1.00 0.00 45 TYR A O 2
ATOM 1583 N N . ASP A 1 46 ? 7.754 -5.782 -4.198 1.00 0.00 46 ASP A N 2
ATOM 1584 C CA . ASP A 1 46 ? 9.005 -6.280 -4.739 1.00 0.00 46 ASP A CA 2
ATOM 1585 C C . ASP A 1 46 ? 10.177 -5.590 -4.058 1.00 0.00 46 ASP A C 2
ATOM 1586 O O . ASP A 1 46 ? 10.019 -4.522 -3.461 1.00 0.00 46 ASP A O 2
ATOM 1595 N N . ASP A 1 47 ? 11.353 -6.187 -4.170 1.00 0.00 47 ASP A N 2
ATOM 1596 C CA . ASP A 1 47 ? 12.557 -5.624 -3.587 1.00 0.00 47 ASP A CA 2
ATOM 1597 C C . ASP A 1 47 ? 13.282 -4.819 -4.644 1.00 0.00 47 ASP A C 2
ATOM 1598 O O . ASP A 1 47 ? 13.876 -3.776 -4.372 1.00 0.00 47 ASP A O 2
ATOM 1607 N N . ALA A 1 48 ? 13.196 -5.324 -5.861 1.00 0.00 48 ALA A N 2
ATOM 1608 C CA . ALA A 1 48 ? 13.800 -4.685 -7.008 1.00 0.00 48 ALA A CA 2
ATOM 1609 C C . ALA A 1 48 ? 13.227 -3.297 -7.215 1.00 0.00 48 ALA A C 2
ATOM 1610 O O . ALA A 1 48 ? 13.927 -2.370 -7.626 1.00 0.00 48 ALA A O 2
ATOM 1617 N N . THR A 1 49 ? 11.939 -3.172 -6.938 1.00 0.00 49 THR A N 2
ATOM 1618 C CA . THR A 1 49 ? 11.237 -1.906 -7.093 1.00 0.00 49 THR A CA 2
ATOM 1619 C C . THR A 1 49 ? 11.080 -1.194 -5.755 1.00 0.00 49 THR A C 2
ATOM 1620 O O . THR A 1 49 ? 11.187 0.030 -5.678 1.00 0.00 49 THR A O 2
ATOM 1631 N N . LYS A 1 50 ? 10.811 -1.968 -4.703 1.00 0.00 50 LYS A N 2
ATOM 1632 C CA . LYS A 1 50 ? 10.621 -1.419 -3.361 1.00 0.00 50 LYS A CA 2
ATOM 1633 C C . LYS A 1 50 ? 9.227 -0.830 -3.242 1.00 0.00 50 LYS A C 2
ATOM 1634 O O . LYS A 1 50 ? 9.017 0.219 -2.625 1.00 0.00 50 LYS A O 2
ATOM 1653 N N . THR A 1 51 ? 8.279 -1.506 -3.863 1.00 0.00 51 THR A N 2
ATOM 1654 C CA . THR A 1 51 ? 6.901 -1.056 -3.862 1.00 0.00 51 THR A CA 2
ATOM 1655 C C . THR A 1 51 ? 5.939 -2.213 -3.646 1.00 0.00 51 THR A C 2
ATOM 1656 O O . THR A 1 51 ? 6.213 -3.341 -4.048 1.00 0.00 51 THR A O 2
ATOM 1667 N N . PHE A 1 52 ? 4.804 -1.915 -3.023 1.00 0.00 52 PHE A N 2
ATOM 1668 C CA . PHE A 1 52 ? 3.783 -2.915 -2.765 1.00 0.00 52 PHE A CA 2
ATOM 1669 C C . PHE A 1 52 ? 2.485 -2.521 -3.454 1.00 0.00 52 PHE A C 2
ATOM 1670 O O . PHE A 1 52 ? 2.193 -1.337 -3.604 1.00 0.00 52 PHE A O 2
ATOM 1687 N N . THR A 1 53 ? 1.712 -3.507 -3.881 1.00 0.00 53 THR A N 2
ATOM 1688 C CA . THR A 1 53 ? 0.460 -3.239 -4.551 1.00 0.00 53 THR A CA 2
ATOM 1689 C C . THR A 1 53 ? -0.689 -3.925 -3.813 1.00 0.00 53 THR A C 2
ATOM 1690 O O . THR A 1 53 ? -0.883 -5.130 -3.956 1.00 0.00 53 THR A O 2
ATOM 1701 N N . VAL A 1 54 ? -1.454 -3.158 -3.031 1.00 0.00 54 VAL A N 2
ATOM 1702 C CA . VAL A 1 54 ? -2.573 -3.724 -2.282 1.00 0.00 54 VAL A CA 2
ATOM 1703 C C . VAL A 1 54 ? -3.746 -4.006 -3.208 1.00 0.00 54 VAL A C 2
ATOM 1704 O O . VAL A 1 54 ? -4.536 -3.126 -3.530 1.00 0.00 54 VAL A O 2
ATOM 1717 N N . GLN A 1 55 ? -3.839 -5.247 -3.639 1.00 0.00 55 GLN A N 2
ATOM 1718 C CA . GLN A 1 55 ? -4.900 -5.660 -4.540 1.00 0.00 55 GLN A CA 2
ATOM 1719 C C . GLN A 1 55 ? -5.940 -6.506 -3.816 1.00 0.00 55 GLN A C 2
ATOM 1720 O O . GLN A 1 55 ? -5.609 -7.491 -3.157 1.00 0.00 55 GLN A O 2
ATOM 1734 N N . ALA A 1 56 ? -7.199 -6.112 -3.950 1.00 0.00 56 ALA A N 2
ATOM 1735 C CA . ALA A 1 56 ? -8.299 -6.827 -3.316 1.00 0.00 56 ALA A CA 2
ATOM 1736 C C . ALA A 1 56 ? -8.950 -7.807 -4.289 1.00 0.00 56 ALA A C 2
ATOM 1737 O O . ALA A 1 56 ? -9.015 -9.010 -3.960 1.00 0.00 56 ALA A O 2
ATOM 1745 N N . MET A 1 1 ? 11.350 2.194 4.325 1.00 0.00 1 MET A N 3
ATOM 1746 C CA . MET A 1 1 ? 12.044 3.234 3.526 1.00 0.00 1 MET A CA 3
ATOM 1747 C C . MET A 1 1 ? 11.054 4.014 2.670 1.00 0.00 1 MET A C 3
ATOM 1748 O O . MET A 1 1 ? 9.841 3.919 2.865 1.00 0.00 1 MET A O 3
ATOM 1764 N N . TYR A 1 2 ? 11.578 4.783 1.724 1.00 0.00 2 TYR A N 3
ATOM 1765 C CA . TYR A 1 2 ? 10.741 5.578 0.835 1.00 0.00 2 TYR A CA 3
ATOM 1766 C C . TYR A 1 2 ? 10.175 4.701 -0.272 1.00 0.00 2 TYR A C 3
ATOM 1767 O O . TYR A 1 2 ? 10.678 4.696 -1.397 1.00 0.00 2 TYR A O 3
ATOM 1785 N N . TYR A 1 3 ? 9.136 3.946 0.063 1.00 0.00 3 TYR A N 3
ATOM 1786 C CA . TYR A 1 3 ? 8.504 3.042 -0.888 1.00 0.00 3 TYR A CA 3
ATOM 1787 C C . TYR A 1 3 ? 7.142 3.572 -1.319 1.00 0.00 3 TYR A C 3
ATOM 1788 O O . TYR A 1 3 ? 6.480 4.293 -0.574 1.00 0.00 3 TYR A O 3
ATOM 1806 N N . LEU A 1 4 ? 6.733 3.212 -2.530 1.00 0.00 4 LEU A N 3
ATOM 1807 C CA . LEU A 1 4 ? 5.455 3.652 -3.067 1.00 0.00 4 LEU A CA 3
ATOM 1808 C C . LEU A 1 4 ? 4.511 2.467 -3.185 1.00 0.00 4 LEU A C 3
ATOM 1809 O O . LEU A 1 4 ? 4.913 1.392 -3.630 1.00 0.00 4 LEU A O 3
ATOM 1825 N N . VAL A 1 5 ? 3.258 2.650 -2.780 1.00 0.00 5 VAL A N 3
ATOM 1826 C CA . VAL A 1 5 ? 2.298 1.565 -2.850 1.00 0.00 5 VAL A CA 3
ATOM 1827 C C . VAL A 1 5 ? 1.158 1.875 -3.809 1.00 0.00 5 VAL A C 3
ATOM 1828 O O . VAL A 1 5 ? 0.745 3.022 -3.947 1.00 0.00 5 VAL A O 3
ATOM 1841 N N . VAL A 1 6 ? 0.650 0.836 -4.460 1.00 0.00 6 VAL A N 3
ATOM 1842 C CA . VAL A 1 6 ? -0.449 0.980 -5.390 1.00 0.00 6 VAL A CA 3
ATOM 1843 C C . VAL A 1 6 ? -1.465 -0.140 -5.200 1.00 0.00 6 VAL A C 3
ATOM 1844 O O . VAL A 1 6 ? -1.181 -1.313 -5.434 1.00 0.00 6 VAL A O 3
ATOM 1857 N N . ASN A 1 7 ? -2.651 0.237 -4.766 1.00 0.00 7 ASN A N 3
ATOM 1858 C CA . ASN A 1 7 ? -3.721 -0.724 -4.523 1.00 0.00 7 ASN A CA 3
ATOM 1859 C C . ASN A 1 7 ? -4.541 -0.976 -5.786 1.00 0.00 7 ASN A C 3
ATOM 1860 O O . ASN A 1 7 ? -5.018 -0.033 -6.419 1.00 0.00 7 ASN A O 3
ATOM 1871 N N . LYS A 1 8 ? -4.719 -2.251 -6.148 1.00 0.00 8 LYS A N 3
ATOM 1872 C CA . LYS A 1 8 ? -5.503 -2.582 -7.335 1.00 0.00 8 LYS A CA 3
ATOM 1873 C C . LYS A 1 8 ? -6.429 -3.770 -7.067 1.00 0.00 8 LYS A C 3
ATOM 1874 O O . LYS A 1 8 ? -5.976 -4.886 -6.829 1.00 0.00 8 LYS A O 3
ATOM 1893 N N . GLY A 1 9 ? -7.729 -3.519 -7.114 1.00 0.00 9 GLY A N 3
ATOM 1894 C CA . GLY A 1 9 ? -8.697 -4.573 -6.878 1.00 0.00 9 GLY A CA 3
ATOM 1895 C C . GLY A 1 9 ? -9.764 -4.626 -7.957 1.00 0.00 9 GLY A C 3
ATOM 1896 O O . GLY A 1 9 ? -9.454 -4.783 -9.139 1.00 0.00 9 GLY A O 3
ATOM 1900 N N . GLN A 1 10 ? -11.026 -4.497 -7.553 1.00 0.00 10 GLN A N 3
ATOM 1901 C CA . GLN A 1 10 ? -12.137 -4.539 -8.495 1.00 0.00 10 GLN A CA 3
ATOM 1902 C C . GLN A 1 10 ? -12.943 -3.240 -8.461 1.00 0.00 10 GLN A C 3
ATOM 1903 O O . GLN A 1 10 ? -13.521 -2.840 -9.465 1.00 0.00 10 GLN A O 3
ATOM 1917 N N . ASN A 1 11 ? -12.982 -2.592 -7.301 1.00 0.00 11 ASN A N 3
ATOM 1918 C CA . ASN A 1 11 ? -13.722 -1.351 -7.146 1.00 0.00 11 ASN A CA 3
ATOM 1919 C C . ASN A 1 11 ? -13.028 -0.409 -6.168 1.00 0.00 11 ASN A C 3
ATOM 1920 O O . ASN A 1 11 ? -13.675 0.217 -5.327 1.00 0.00 11 ASN A O 3
ATOM 1931 N N . ALA A 1 12 ? -11.702 -0.315 -6.273 1.00 0.00 12 ALA A N 3
ATOM 1932 C CA . ALA A 1 12 ? -10.930 0.552 -5.392 1.00 0.00 12 ALA A CA 3
ATOM 1933 C C . ALA A 1 12 ? -9.456 0.548 -5.771 1.00 0.00 12 ALA A C 3
ATOM 1934 O O . ALA A 1 12 ? -8.811 -0.503 -5.780 1.00 0.00 12 ALA A O 3
ATOM 1941 N N . PHE A 1 13 ? -8.919 1.727 -6.070 1.00 0.00 13 PHE A N 3
ATOM 1942 C CA . PHE A 1 13 ? -7.510 1.852 -6.437 1.00 0.00 13 PHE A CA 3
ATOM 1943 C C . PHE A 1 13 ? -6.882 3.076 -5.776 1.00 0.00 13 PHE A C 3
ATOM 1944 O O . PHE A 1 13 ? -7.261 4.212 -6.053 1.00 0.00 13 PHE A O 3
ATOM 1961 N N . TYR A 1 14 ? -5.918 2.828 -4.899 1.00 0.00 14 TYR A N 3
ATOM 1962 C CA . TYR A 1 14 ? -5.224 3.899 -4.192 1.00 0.00 14 TYR A CA 3
ATOM 1963 C C . TYR A 1 14 ? -3.725 3.612 -4.130 1.00 0.00 14 TYR A C 3
ATOM 1964 O O . TYR A 1 14 ? -3.314 2.500 -3.807 1.00 0.00 14 TYR A O 3
ATOM 1982 N N . GLU A 1 15 ? -2.907 4.615 -4.429 1.00 0.00 15 GLU A N 3
ATOM 1983 C CA . GLU A 1 15 ? -1.464 4.441 -4.390 1.00 0.00 15 GLU A CA 3
ATOM 1984 C C . GLU A 1 15 ? -0.788 5.632 -3.717 1.00 0.00 15 GLU A C 3
ATOM 1985 O O . GLU A 1 15 ? -0.875 6.764 -4.191 1.00 0.00 15 GLU A O 3
ATOM 1997 N N . THR A 1 16 ? -0.122 5.363 -2.605 1.00 0.00 16 THR A N 3
ATOM 1998 C CA . THR A 1 16 ? 0.567 6.400 -1.863 1.00 0.00 16 THR A CA 3
ATOM 1999 C C . THR A 1 16 ? 1.912 5.894 -1.343 1.00 0.00 16 THR A C 3
ATOM 2000 O O . THR A 1 16 ? 2.032 4.754 -0.899 1.00 0.00 16 THR A O 3
ATOM 2011 N N . LEU A 1 17 ? 2.905 6.768 -1.395 1.00 0.00 17 LEU A N 3
ATOM 2012 C CA . LEU A 1 17 ? 4.251 6.454 -0.920 1.00 0.00 17 LEU A CA 3
ATOM 2013 C C . LEU A 1 17 ? 4.500 7.083 0.454 1.00 0.00 17 LEU A C 3
ATOM 2014 O O . LEU A 1 17 ? 4.165 8.243 0.685 1.00 0.00 17 LEU A O 3
ATOM 2030 N N . THR A 1 18 ? 5.075 6.309 1.372 1.00 0.00 18 THR A N 3
ATOM 2031 C CA . THR A 1 18 ? 5.344 6.811 2.719 1.00 0.00 18 THR A CA 3
ATOM 2032 C C . THR A 1 18 ? 6.711 6.358 3.238 1.00 0.00 18 THR A C 3
ATOM 2033 O O . THR A 1 18 ? 7.220 5.303 2.852 1.00 0.00 18 THR A O 3
ATOM 2044 N N . LYS A 1 19 ? 7.287 7.161 4.132 1.00 0.00 19 LYS A N 3
ATOM 2045 C CA . LYS A 1 19 ? 8.580 6.850 4.735 1.00 0.00 19 LYS A CA 3
ATOM 2046 C C . LYS A 1 19 ? 8.413 5.764 5.794 1.00 0.00 19 LYS A C 3
ATOM 2047 O O . LYS A 1 19 ? 7.655 5.937 6.749 1.00 0.00 19 LYS A O 3
ATOM 2066 N N . ALA A 1 20 ? 9.102 4.641 5.617 1.00 0.00 20 ALA A N 3
ATOM 2067 C CA . ALA A 1 20 ? 8.994 3.534 6.564 1.00 0.00 20 ALA A CA 3
ATOM 2068 C C . ALA A 1 20 ? 10.329 3.170 7.207 1.00 0.00 20 ALA A C 3
ATOM 2069 O O . ALA A 1 20 ? 10.419 2.198 7.955 1.00 0.00 20 ALA A O 3
ATOM 2076 N N . VAL A 1 21 ? 11.353 3.953 6.924 1.00 0.00 21 VAL A N 3
ATOM 2077 C CA . VAL A 1 21 ? 12.679 3.718 7.491 1.00 0.00 21 VAL A CA 3
ATOM 2078 C C . VAL A 1 21 ? 13.337 2.448 6.945 1.00 0.00 21 VAL A C 3
ATOM 2079 O O . VAL A 1 21 ? 14.373 2.520 6.284 1.00 0.00 21 VAL A O 3
ATOM 2092 N N . ASP A 1 22 ? 12.753 1.283 7.241 1.00 0.00 22 ASP A N 3
ATOM 2093 C CA . ASP A 1 22 ? 13.315 0.017 6.791 1.00 0.00 22 ASP A CA 3
ATOM 2094 C C . ASP A 1 22 ? 12.374 -0.715 5.838 1.00 0.00 22 ASP A C 3
ATOM 2095 O O . ASP A 1 22 ? 11.440 -0.132 5.291 1.00 0.00 22 ASP A O 3
ATOM 2104 N N . ALA A 1 23 ? 12.642 -2.000 5.643 1.00 0.00 23 ALA A N 3
ATOM 2105 C CA . ALA A 1 23 ? 11.843 -2.835 4.750 1.00 0.00 23 ALA A CA 3
ATOM 2106 C C . ALA A 1 23 ? 10.643 -3.443 5.467 1.00 0.00 23 ALA A C 3
ATOM 2107 O O . ALA A 1 23 ? 9.508 -3.028 5.248 1.00 0.00 23 ALA A O 3
ATOM 2114 N N . GLU A 1 24 ? 10.899 -4.428 6.326 1.00 0.00 24 GLU A N 3
ATOM 2115 C CA . GLU A 1 24 ? 9.824 -5.084 7.070 1.00 0.00 24 GLU A CA 3
ATOM 2116 C C . GLU A 1 24 ? 9.029 -4.063 7.873 1.00 0.00 24 GLU A C 3
ATOM 2117 O O . GLU A 1 24 ? 7.861 -4.278 8.198 1.00 0.00 24 GLU A O 3
ATOM 2129 N N . THR A 1 25 ? 9.665 -2.934 8.145 1.00 0.00 25 THR A N 3
ATOM 2130 C CA . THR A 1 25 ? 9.031 -1.844 8.858 1.00 0.00 25 THR A CA 3
ATOM 2131 C C . THR A 1 25 ? 8.059 -1.192 7.905 1.00 0.00 25 THR A C 3
ATOM 2132 O O . THR A 1 25 ? 6.948 -0.830 8.271 1.00 0.00 25 THR A O 3
ATOM 2143 N N . ALA A 1 26 ? 8.475 -1.120 6.645 1.00 0.00 26 ALA A N 3
ATOM 2144 C CA . ALA A 1 26 ? 7.629 -0.594 5.602 1.00 0.00 26 ALA A CA 3
ATOM 2145 C C . ALA A 1 26 ? 6.618 -1.667 5.245 1.00 0.00 26 ALA A C 3
ATOM 2146 O O . ALA A 1 26 ? 5.549 -1.391 4.717 1.00 0.00 26 ALA A O 3
ATOM 2153 N N . ARG A 1 27 ? 6.972 -2.905 5.570 1.00 0.00 27 ARG A N 3
ATOM 2154 C CA . ARG A 1 27 ? 6.100 -4.033 5.320 1.00 0.00 27 ARG A CA 3
ATOM 2155 C C . ARG A 1 27 ? 4.983 -4.054 6.344 1.00 0.00 27 ARG A C 3
ATOM 2156 O O . ARG A 1 27 ? 3.833 -4.281 6.001 1.00 0.00 27 ARG A O 3
ATOM 2177 N N . ASN A 1 28 ? 5.338 -3.813 7.606 1.00 0.00 28 ASN A N 3
ATOM 2178 C CA . ASN A 1 28 ? 4.358 -3.814 8.691 1.00 0.00 28 ASN A CA 3
ATOM 2179 C C . ASN A 1 28 ? 3.798 -2.417 8.977 1.00 0.00 28 ASN A C 3
ATOM 2180 O O . ASN A 1 28 ? 2.588 -2.244 9.112 1.00 0.00 28 ASN A O 3
ATOM 2191 N N . ALA A 1 29 ? 4.684 -1.432 9.099 1.00 0.00 29 ALA A N 3
ATOM 2192 C CA . ALA A 1 29 ? 4.280 -0.056 9.402 1.00 0.00 29 ALA A CA 3
ATOM 2193 C C . ALA A 1 29 ? 3.542 0.607 8.244 1.00 0.00 29 ALA A C 3
ATOM 2194 O O . ALA A 1 29 ? 2.588 1.355 8.456 1.00 0.00 29 ALA A O 3
ATOM 2201 N N . PHE A 1 30 ? 3.990 0.358 7.026 1.00 0.00 30 PHE A N 3
ATOM 2202 C CA . PHE A 1 30 ? 3.357 0.962 5.861 1.00 0.00 30 PHE A CA 3
ATOM 2203 C C . PHE A 1 30 ? 2.057 0.246 5.515 1.00 0.00 30 PHE A C 3
ATOM 2204 O O . PHE A 1 30 ? 1.030 0.887 5.305 1.00 0.00 30 PHE A O 3
ATOM 2221 N N . ILE A 1 31 ? 2.102 -1.082 5.452 1.00 0.00 31 ILE A N 3
ATOM 2222 C CA . ILE A 1 31 ? 0.933 -1.867 5.126 1.00 0.00 31 ILE A CA 3
ATOM 2223 C C . ILE A 1 31 ? -0.273 -1.511 5.993 1.00 0.00 31 ILE A C 3
ATOM 2224 O O . ILE A 1 31 ? -1.407 -1.553 5.526 1.00 0.00 31 ILE A O 3
ATOM 2240 N N . GLN A 1 32 ? -0.028 -1.164 7.250 1.00 0.00 32 GLN A N 3
ATOM 2241 C CA . GLN A 1 32 ? -1.115 -0.812 8.157 1.00 0.00 32 GLN A CA 3
ATOM 2242 C C . GLN A 1 32 ? -1.787 0.475 7.717 1.00 0.00 32 GLN A C 3
ATOM 2243 O O . GLN A 1 32 ? -3.008 0.544 7.580 1.00 0.00 32 GLN A O 3
ATOM 2257 N N . SER A 1 33 ? -0.972 1.487 7.494 1.00 0.00 33 SER A N 3
ATOM 2258 C CA . SER A 1 33 ? -1.459 2.786 7.059 1.00 0.00 33 SER A CA 3
ATOM 2259 C C . SER A 1 33 ? -1.965 2.712 5.628 1.00 0.00 33 SER A C 3
ATOM 2260 O O . SER A 1 33 ? -3.021 3.255 5.305 1.00 0.00 33 SER A O 3
ATOM 2268 N N . LEU A 1 34 ? -1.219 2.021 4.774 1.00 0.00 34 LEU A N 3
ATOM 2269 C CA . LEU A 1 34 ? -1.623 1.868 3.385 1.00 0.00 34 LEU A CA 3
ATOM 2270 C C . LEU A 1 34 ? -2.944 1.124 3.342 1.00 0.00 34 LEU A C 3
ATOM 2271 O O . LEU A 1 34 ? -3.830 1.450 2.552 1.00 0.00 34 LEU A O 3
ATOM 2287 N N . LYS A 1 35 ? -3.090 0.161 4.237 1.00 0.00 35 LYS A N 3
ATOM 2288 C CA . LYS A 1 35 ? -4.327 -0.588 4.331 1.00 0.00 35 LYS A CA 3
ATOM 2289 C C . LYS A 1 35 ? -5.359 0.273 5.027 1.00 0.00 35 LYS A C 3
ATOM 2290 O O . LYS A 1 35 ? -6.553 0.187 4.748 1.00 0.00 35 LYS A O 3
ATOM 2309 N N . ASP A 1 36 ? -4.883 1.140 5.913 1.00 0.00 36 ASP A N 3
ATOM 2310 C CA . ASP A 1 36 ? -5.774 2.052 6.610 1.00 0.00 36 ASP A CA 3
ATOM 2311 C C . ASP A 1 36 ? -6.628 2.801 5.591 1.00 0.00 36 ASP A C 3
ATOM 2312 O O . ASP A 1 36 ? -7.751 3.212 5.881 1.00 0.00 36 ASP A O 3
ATOM 2321 N N . ASP A 1 37 ? -6.082 2.959 4.380 1.00 0.00 37 ASP A N 3
ATOM 2322 C CA . ASP A 1 37 ? -6.788 3.637 3.301 1.00 0.00 37 ASP A CA 3
ATOM 2323 C C . ASP A 1 37 ? -7.545 2.633 2.431 1.00 0.00 37 ASP A C 3
ATOM 2324 O O . ASP A 1 37 ? -8.730 2.811 2.149 1.00 0.00 37 ASP A O 3
ATOM 2333 N N . GLY A 1 38 ? -6.850 1.578 2.012 1.00 0.00 38 GLY A N 3
ATOM 2334 C CA . GLY A 1 38 ? -7.466 0.558 1.178 1.00 0.00 38 GLY A CA 3
ATOM 2335 C C . GLY A 1 38 ? -7.144 -0.850 1.650 1.00 0.00 38 GLY A C 3
ATOM 2336 O O . GLY A 1 38 ? -6.655 -1.676 0.881 1.00 0.00 38 GLY A O 3
ATOM 2340 N N . VAL A 1 39 ? -7.414 -1.112 2.923 1.00 0.00 39 VAL A N 3
ATOM 2341 C CA . VAL A 1 39 ? -7.150 -2.418 3.526 1.00 0.00 39 VAL A CA 3
ATOM 2342 C C . VAL A 1 39 ? -7.742 -3.558 2.701 1.00 0.00 39 VAL A C 3
ATOM 2343 O O . VAL A 1 39 ? -7.113 -4.604 2.536 1.00 0.00 39 VAL A O 3
ATOM 2356 N N . GLN A 1 40 ? -8.966 -3.354 2.222 1.00 0.00 40 GLN A N 3
ATOM 2357 C CA . GLN A 1 40 ? -9.698 -4.360 1.432 1.00 0.00 40 GLN A CA 3
ATOM 2358 C C . GLN A 1 40 ? -8.769 -5.228 0.589 1.00 0.00 40 GLN A C 3
ATOM 2359 O O . GLN A 1 40 ? -9.064 -6.391 0.318 1.00 0.00 40 GLN A O 3
ATOM 2373 N N . GLY A 1 41 ? -7.652 -4.651 0.172 1.00 0.00 41 GLY A N 3
ATOM 2374 C CA . GLY A 1 41 ? -6.703 -5.383 -0.647 1.00 0.00 41 GLY A CA 3
ATOM 2375 C C . GLY A 1 41 ? -5.419 -5.724 0.083 1.00 0.00 41 GLY A C 3
ATOM 2376 O O . GLY A 1 41 ? -5.090 -5.119 1.103 1.00 0.00 41 GLY A O 3
ATOM 2380 N N . VAL A 1 42 ? -4.683 -6.683 -0.467 1.00 0.00 42 VAL A N 3
ATOM 2381 C CA . VAL A 1 42 ? -3.406 -7.105 0.098 1.00 0.00 42 VAL A CA 3
ATOM 2382 C C . VAL A 1 42 ? -2.301 -6.796 -0.897 1.00 0.00 42 VAL A C 3
ATOM 2383 O O . VAL A 1 42 ? -2.483 -6.997 -2.099 1.00 0.00 42 VAL A O 3
ATOM 2396 N N . TRP A 1 43 ? -1.179 -6.260 -0.431 1.00 0.00 43 TRP A N 3
ATOM 2397 C CA . TRP A 1 43 ? -0.121 -5.897 -1.360 1.00 0.00 43 TRP A CA 3
ATOM 2398 C C . TRP A 1 43 ? 0.981 -6.927 -1.519 1.00 0.00 43 TRP A C 3
ATOM 2399 O O . TRP A 1 43 ? 1.226 -7.769 -0.655 1.00 0.00 43 TRP A O 3
ATOM 2420 N N . THR A 1 44 ? 1.661 -6.794 -2.650 1.00 0.00 44 THR A N 3
ATOM 2421 C CA . THR A 1 44 ? 2.794 -7.621 -3.011 1.00 0.00 44 THR A CA 3
ATOM 2422 C C . THR A 1 44 ? 3.922 -6.697 -3.448 1.00 0.00 44 THR A C 3
ATOM 2423 O O . THR A 1 44 ? 3.928 -6.205 -4.576 1.00 0.00 44 THR A O 3
ATOM 2434 N N . TYR A 1 45 ? 4.843 -6.416 -2.538 1.00 0.00 45 TYR A N 3
ATOM 2435 C CA . TYR A 1 45 ? 5.936 -5.497 -2.833 1.00 0.00 45 TYR A CA 3
ATOM 2436 C C . TYR A 1 45 ? 7.189 -6.213 -3.310 1.00 0.00 45 TYR A C 3
ATOM 2437 O O . TYR A 1 45 ? 7.526 -7.300 -2.841 1.00 0.00 45 TYR A O 3
ATOM 2455 N N . ASP A 1 46 ? 7.880 -5.566 -4.239 1.00 0.00 46 ASP A N 3
ATOM 2456 C CA . ASP A 1 46 ? 9.113 -6.091 -4.794 1.00 0.00 46 ASP A CA 3
ATOM 2457 C C . ASP A 1 46 ? 10.305 -5.337 -4.224 1.00 0.00 46 ASP A C 3
ATOM 2458 O O . ASP A 1 46 ? 10.162 -4.218 -3.724 1.00 0.00 46 ASP A O 3
ATOM 2467 N N . ASP A 1 47 ? 11.476 -5.942 -4.328 1.00 0.00 47 ASP A N 3
ATOM 2468 C CA . ASP A 1 47 ? 12.703 -5.330 -3.850 1.00 0.00 47 ASP A CA 3
ATOM 2469 C C . ASP A 1 47 ? 13.368 -4.606 -5.004 1.00 0.00 47 ASP A C 3
ATOM 2470 O O . ASP A 1 47 ? 13.963 -3.540 -4.845 1.00 0.00 47 ASP A O 3
ATOM 2479 N N . ALA A 1 48 ? 13.225 -5.202 -6.167 1.00 0.00 48 ALA A N 3
ATOM 2480 C CA . ALA A 1 48 ? 13.768 -4.661 -7.398 1.00 0.00 48 ALA A CA 3
ATOM 2481 C C . ALA A 1 48 ? 13.183 -3.280 -7.661 1.00 0.00 48 ALA A C 3
ATOM 2482 O O . ALA A 1 48 ? 13.863 -2.385 -8.165 1.00 0.00 48 ALA A O 3
ATOM 2489 N N . THR A 1 49 ? 11.912 -3.140 -7.329 1.00 0.00 49 THR A N 3
ATOM 2490 C CA . THR A 1 49 ? 11.201 -1.886 -7.526 1.00 0.00 49 THR A CA 3
ATOM 2491 C C . THR A 1 49 ? 11.078 -1.120 -6.214 1.00 0.00 49 THR A C 3
ATOM 2492 O O . THR A 1 49 ? 11.205 0.104 -6.184 1.00 0.00 49 THR A O 3
ATOM 2503 N N . LYS A 1 50 ? 10.820 -1.854 -5.131 1.00 0.00 50 LYS A N 3
ATOM 2504 C CA . LYS A 1 50 ? 10.666 -1.259 -3.806 1.00 0.00 50 LYS A CA 3
ATOM 2505 C C . LYS A 1 50 ? 9.292 -0.628 -3.684 1.00 0.00 50 LYS A C 3
ATOM 2506 O O . LYS A 1 50 ? 9.124 0.451 -3.108 1.00 0.00 50 LYS A O 3
ATOM 2525 N N . THR A 1 51 ? 8.316 -1.304 -4.261 1.00 0.00 51 THR A N 3
ATOM 2526 C CA . THR A 1 51 ? 6.946 -0.821 -4.256 1.00 0.00 51 THR A CA 3
ATOM 2527 C C . THR A 1 51 ? 5.963 -1.951 -3.980 1.00 0.00 51 THR A C 3
ATOM 2528 O O . THR A 1 51 ? 6.093 -3.040 -4.539 1.00 0.00 51 THR A O 3
ATOM 2539 N N . PHE A 1 52 ? 4.959 -1.685 -3.147 1.00 0.00 52 PHE A N 3
ATOM 2540 C CA . PHE A 1 52 ? 3.947 -2.689 -2.843 1.00 0.00 52 PHE A CA 3
ATOM 2541 C C . PHE A 1 52 ? 2.647 -2.350 -3.557 1.00 0.00 52 PHE A C 3
ATOM 2542 O O . PHE A 1 52 ? 2.370 -1.187 -3.835 1.00 0.00 52 PHE A O 3
ATOM 2559 N N . THR A 1 53 ? 1.857 -3.367 -3.871 1.00 0.00 53 THR A N 3
ATOM 2560 C CA . THR A 1 53 ? 0.601 -3.159 -4.563 1.00 0.00 53 THR A CA 3
ATOM 2561 C C . THR A 1 53 ? -0.547 -3.828 -3.804 1.00 0.00 53 THR A C 3
ATOM 2562 O O . THR A 1 53 ? -0.715 -5.042 -3.889 1.00 0.00 53 THR A O 3
ATOM 2573 N N . VAL A 1 54 ? -1.344 -3.039 -3.077 1.00 0.00 54 VAL A N 3
ATOM 2574 C CA . VAL A 1 54 ? -2.466 -3.593 -2.318 1.00 0.00 54 VAL A CA 3
ATOM 2575 C C . VAL A 1 54 ? -3.616 -3.951 -3.247 1.00 0.00 54 VAL A C 3
ATOM 2576 O O . VAL A 1 54 ? -4.436 -3.114 -3.606 1.00 0.00 54 VAL A O 3
ATOM 2589 N N . GLN A 1 55 ? -3.660 -5.207 -3.636 1.00 0.00 55 GLN A N 3
ATOM 2590 C CA . GLN A 1 55 ? -4.701 -5.683 -4.531 1.00 0.00 55 GLN A CA 3
ATOM 2591 C C . GLN A 1 55 ? -5.711 -6.552 -3.791 1.00 0.00 55 GLN A C 3
ATOM 2592 O O . GLN A 1 55 ? -5.350 -7.540 -3.152 1.00 0.00 55 GLN A O 3
ATOM 2606 N N . ALA A 1 56 ? -6.980 -6.176 -3.890 1.00 0.00 56 ALA A N 3
ATOM 2607 C CA . ALA A 1 56 ? -8.053 -6.916 -3.240 1.00 0.00 56 ALA A CA 3
ATOM 2608 C C . ALA A 1 56 ? -8.728 -7.873 -4.217 1.00 0.00 56 ALA A C 3
ATOM 2609 O O . ALA A 1 56 ? -9.105 -8.984 -3.791 1.00 0.00 56 ALA A O 3
ATOM 2617 N N . MET A 1 1 ? 12.172 3.252 4.321 1.00 0.00 1 MET A N 4
ATOM 2618 C CA . MET A 1 1 ? 12.555 4.690 4.369 1.00 0.00 1 MET A CA 4
ATOM 2619 C C . MET A 1 1 ? 11.900 5.473 3.237 1.00 0.00 1 MET A C 4
ATOM 2620 O O . MET A 1 1 ? 11.668 6.676 3.354 1.00 0.00 1 MET A O 4
ATOM 2636 N N . TYR A 1 2 ? 11.606 4.782 2.143 1.00 0.00 2 TYR A N 4
ATOM 2637 C CA . TYR A 1 2 ? 10.982 5.407 0.985 1.00 0.00 2 TYR A CA 4
ATOM 2638 C C . TYR A 1 2 ? 10.344 4.355 0.082 1.00 0.00 2 TYR A C 4
ATOM 2639 O O . TYR A 1 2 ? 10.941 3.926 -0.906 1.00 0.00 2 TYR A O 4
ATOM 2657 N N . TYR A 1 3 ? 9.128 3.940 0.422 1.00 0.00 3 TYR A N 4
ATOM 2658 C CA . TYR A 1 3 ? 8.423 2.940 -0.367 1.00 0.00 3 TYR A CA 4
ATOM 2659 C C . TYR A 1 3 ? 7.101 3.493 -0.871 1.00 0.00 3 TYR A C 4
ATOM 2660 O O . TYR A 1 3 ? 6.497 4.355 -0.234 1.00 0.00 3 TYR A O 4
ATOM 2678 N N . LEU A 1 4 ? 6.651 2.992 -2.016 1.00 0.00 4 LEU A N 4
ATOM 2679 C CA . LEU A 1 4 ? 5.392 3.445 -2.595 1.00 0.00 4 LEU A CA 4
ATOM 2680 C C . LEU A 1 4 ? 4.447 2.272 -2.761 1.00 0.00 4 LEU A C 4
ATOM 2681 O O . LEU A 1 4 ? 4.877 1.168 -3.095 1.00 0.00 4 LEU A O 4
ATOM 2697 N N . VAL A 1 5 ? 3.158 2.497 -2.532 1.00 0.00 5 VAL A N 4
ATOM 2698 C CA . VAL A 1 5 ? 2.197 1.412 -2.677 1.00 0.00 5 VAL A CA 4
ATOM 2699 C C . VAL A 1 5 ? 1.051 1.781 -3.612 1.00 0.00 5 VAL A C 4
ATOM 2700 O O . VAL A 1 5 ? 0.616 2.928 -3.652 1.00 0.00 5 VAL A O 4
ATOM 2713 N N . VAL A 1 6 ? 0.566 0.784 -4.347 1.00 0.00 6 VAL A N 4
ATOM 2714 C CA . VAL A 1 6 ? -0.536 0.961 -5.276 1.00 0.00 6 VAL A CA 4
ATOM 2715 C C . VAL A 1 6 ? -1.542 -0.183 -5.142 1.00 0.00 6 VAL A C 4
ATOM 2716 O O . VAL A 1 6 ? -1.237 -1.337 -5.428 1.00 0.00 6 VAL A O 4
ATOM 2729 N N . ASN A 1 7 ? -2.740 0.153 -4.698 1.00 0.00 7 ASN A N 4
ATOM 2730 C CA . ASN A 1 7 ? -3.797 -0.838 -4.508 1.00 0.00 7 ASN A CA 4
ATOM 2731 C C . ASN A 1 7 ? -4.573 -1.080 -5.799 1.00 0.00 7 ASN A C 4
ATOM 2732 O O . ASN A 1 7 ? -4.985 -0.131 -6.466 1.00 0.00 7 ASN A O 4
ATOM 2743 N N . LYS A 1 8 ? -4.798 -2.351 -6.136 1.00 0.00 8 LYS A N 4
ATOM 2744 C CA . LYS A 1 8 ? -5.559 -2.671 -7.341 1.00 0.00 8 LYS A CA 4
ATOM 2745 C C . LYS A 1 8 ? -6.558 -3.796 -7.077 1.00 0.00 8 LYS A C 4
ATOM 2746 O O . LYS A 1 8 ? -6.180 -4.930 -6.798 1.00 0.00 8 LYS A O 4
ATOM 2765 N N . GLY A 1 9 ? -7.839 -3.474 -7.173 1.00 0.00 9 GLY A N 4
ATOM 2766 C CA . GLY A 1 9 ? -8.878 -4.464 -6.950 1.00 0.00 9 GLY A CA 4
ATOM 2767 C C . GLY A 1 9 ? -9.810 -4.603 -8.137 1.00 0.00 9 GLY A C 4
ATOM 2768 O O . GLY A 1 9 ? -9.355 -4.818 -9.258 1.00 0.00 9 GLY A O 4
ATOM 2772 N N . GLN A 1 10 ? -11.104 -4.487 -7.880 1.00 0.00 10 GLN A N 4
ATOM 2773 C CA . GLN A 1 10 ? -12.102 -4.600 -8.943 1.00 0.00 10 GLN A CA 4
ATOM 2774 C C . GLN A 1 10 ? -12.798 -3.264 -9.184 1.00 0.00 10 GLN A C 4
ATOM 2775 O O . GLN A 1 10 ? -13.229 -2.968 -10.303 1.00 0.00 10 GLN A O 4
ATOM 2789 N N . ASN A 1 11 ? -12.912 -2.459 -8.133 1.00 0.00 11 ASN A N 4
ATOM 2790 C CA . ASN A 1 11 ? -13.555 -1.162 -8.228 1.00 0.00 11 ASN A CA 4
ATOM 2791 C C . ASN A 1 11 ? -12.967 -0.172 -7.231 1.00 0.00 11 ASN A C 4
ATOM 2792 O O . ASN A 1 11 ? -13.695 0.573 -6.575 1.00 0.00 11 ASN A O 4
ATOM 2803 N N . ALA A 1 12 ? -11.639 -0.172 -7.107 1.00 0.00 12 ALA A N 4
ATOM 2804 C CA . ALA A 1 12 ? -10.964 0.727 -6.178 1.00 0.00 12 ALA A CA 4
ATOM 2805 C C . ALA A 1 12 ? -9.462 0.764 -6.423 1.00 0.00 12 ALA A C 4
ATOM 2806 O O . ALA A 1 12 ? -8.793 -0.274 -6.421 1.00 0.00 12 ALA A O 4
ATOM 2813 N N . PHE A 1 13 ? -8.932 1.965 -6.620 1.00 0.00 13 PHE A N 4
ATOM 2814 C CA . PHE A 1 13 ? -7.501 2.148 -6.852 1.00 0.00 13 PHE A CA 4
ATOM 2815 C C . PHE A 1 13 ? -6.941 3.211 -5.915 1.00 0.00 13 PHE A C 4
ATOM 2816 O O . PHE A 1 13 ? -7.318 4.380 -5.981 1.00 0.00 13 PHE A O 4
ATOM 2833 N N . TYR A 1 14 ? -6.036 2.790 -5.031 1.00 0.00 14 TYR A N 4
ATOM 2834 C CA . TYR A 1 14 ? -5.423 3.699 -4.072 1.00 0.00 14 TYR A CA 4
ATOM 2835 C C . TYR A 1 14 ? -3.926 3.418 -3.950 1.00 0.00 14 TYR A C 4
ATOM 2836 O O . TYR A 1 14 ? -3.519 2.277 -3.772 1.00 0.00 14 TYR A O 4
ATOM 2854 N N . GLU A 1 15 ? -3.111 4.461 -4.027 1.00 0.00 15 GLU A N 4
ATOM 2855 C CA . GLU A 1 15 ? -1.674 4.300 -3.909 1.00 0.00 15 GLU A CA 4
ATOM 2856 C C . GLU A 1 15 ? -1.081 5.399 -3.036 1.00 0.00 15 GLU A C 4
ATOM 2857 O O . GLU A 1 15 ? -1.432 6.572 -3.165 1.00 0.00 15 GLU A O 4
ATOM 2869 N N . THR A 1 16 ? -0.183 5.005 -2.151 1.00 0.00 16 THR A N 4
ATOM 2870 C CA . THR A 1 16 ? 0.467 5.938 -1.252 1.00 0.00 16 THR A CA 4
ATOM 2871 C C . THR A 1 16 ? 1.954 5.638 -1.100 1.00 0.00 16 THR A C 4
ATOM 2872 O O . THR A 1 16 ? 2.382 4.485 -1.086 1.00 0.00 16 THR A O 4
ATOM 2883 N N . LEU A 1 17 ? 2.714 6.706 -0.963 1.00 0.00 17 LEU A N 4
ATOM 2884 C CA . LEU A 1 17 ? 4.160 6.648 -0.780 1.00 0.00 17 LEU A CA 4
ATOM 2885 C C . LEU A 1 17 ? 4.560 7.395 0.495 1.00 0.00 17 LEU A C 4
ATOM 2886 O O . LEU A 1 17 ? 4.424 8.616 0.572 1.00 0.00 17 LEU A O 4
ATOM 2902 N N . THR A 1 18 ? 5.034 6.661 1.500 1.00 0.00 18 THR A N 4
ATOM 2903 C CA . THR A 1 18 ? 5.427 7.269 2.772 1.00 0.00 18 THR A CA 4
ATOM 2904 C C . THR A 1 18 ? 6.724 6.668 3.316 1.00 0.00 18 THR A C 4
ATOM 2905 O O . THR A 1 18 ? 7.039 5.507 3.053 1.00 0.00 18 THR A O 4
ATOM 2916 N N . LYS A 1 19 ? 7.457 7.461 4.099 1.00 0.00 19 LYS A N 4
ATOM 2917 C CA . LYS A 1 19 ? 8.703 6.999 4.705 1.00 0.00 19 LYS A CA 4
ATOM 2918 C C . LYS A 1 19 ? 8.448 5.708 5.477 1.00 0.00 19 LYS A C 4
ATOM 2919 O O . LYS A 1 19 ? 7.453 5.594 6.194 1.00 0.00 19 LYS A O 4
ATOM 2938 N N . ALA A 1 20 ? 9.322 4.726 5.303 1.00 0.00 20 ALA A N 4
ATOM 2939 C CA . ALA A 1 20 ? 9.145 3.437 5.963 1.00 0.00 20 ALA A CA 4
ATOM 2940 C C . ALA A 1 20 ? 10.300 3.060 6.881 1.00 0.00 20 ALA A C 4
ATOM 2941 O O . ALA A 1 20 ? 10.358 1.934 7.368 1.00 0.00 20 ALA A O 4
ATOM 2948 N N . VAL A 1 21 ? 11.210 3.986 7.113 1.00 0.00 21 VAL A N 4
ATOM 2949 C CA . VAL A 1 21 ? 12.361 3.726 7.976 1.00 0.00 21 VAL A CA 4
ATOM 2950 C C . VAL A 1 21 ? 13.239 2.605 7.411 1.00 0.00 21 VAL A C 4
ATOM 2951 O O . VAL A 1 21 ? 14.375 2.846 6.997 1.00 0.00 21 VAL A O 4
ATOM 2964 N N . ASP A 1 22 ? 12.709 1.381 7.397 1.00 0.00 22 ASP A N 4
ATOM 2965 C CA . ASP A 1 22 ? 13.436 0.228 6.883 1.00 0.00 22 ASP A CA 4
ATOM 2966 C C . ASP A 1 22 ? 12.619 -0.491 5.807 1.00 0.00 22 ASP A C 4
ATOM 2967 O O . ASP A 1 22 ? 11.709 0.088 5.214 1.00 0.00 22 ASP A O 4
ATOM 2976 N N . ALA A 1 23 ? 12.955 -1.752 5.559 1.00 0.00 23 ALA A N 4
ATOM 2977 C CA . ALA A 1 23 ? 12.262 -2.553 4.551 1.00 0.00 23 ALA A CA 4
ATOM 2978 C C . ALA A 1 23 ? 11.010 -3.211 5.120 1.00 0.00 23 ALA A C 4
ATOM 2979 O O . ALA A 1 23 ? 9.890 -2.818 4.795 1.00 0.00 23 ALA A O 4
ATOM 2986 N N . GLU A 1 24 ? 11.201 -4.212 5.979 1.00 0.00 24 GLU A N 4
ATOM 2987 C CA . GLU A 1 24 ? 10.074 -4.911 6.595 1.00 0.00 24 GLU A CA 4
ATOM 2988 C C . GLU A 1 24 ? 9.214 -3.930 7.381 1.00 0.00 24 GLU A C 4
ATOM 2989 O O . GLU A 1 24 ? 8.039 -4.181 7.641 1.00 0.00 24 GLU A O 4
ATOM 3001 N N . THR A 1 25 ? 9.807 -2.793 7.710 1.00 0.00 25 THR A N 4
ATOM 3002 C CA . THR A 1 25 ? 9.113 -1.737 8.412 1.00 0.00 25 THR A CA 4
ATOM 3003 C C . THR A 1 25 ? 8.145 -1.116 7.435 1.00 0.00 25 THR A C 4
ATOM 3004 O O . THR A 1 25 ? 7.015 -0.790 7.775 1.00 0.00 25 THR A O 4
ATOM 3015 N N . ALA A 1 26 ? 8.582 -1.025 6.185 1.00 0.00 26 ALA A N 4
ATOM 3016 C CA . ALA A 1 26 ? 7.730 -0.523 5.137 1.00 0.00 26 ALA A CA 4
ATOM 3017 C C . ALA A 1 26 ? 6.657 -1.561 4.880 1.00 0.00 26 ALA A C 4
ATOM 3018 O O . ALA A 1 26 ? 5.573 -1.258 4.391 1.00 0.00 26 ALA A O 4
ATOM 3025 N N . ARG A 1 27 ? 6.982 -2.802 5.238 1.00 0.00 27 ARG A N 4
ATOM 3026 C CA . ARG A 1 27 ? 6.063 -3.911 5.072 1.00 0.00 27 ARG A CA 4
ATOM 3027 C C . ARG A 1 27 ? 5.071 -3.959 6.219 1.00 0.00 27 ARG A C 4
ATOM 3028 O O . ARG A 1 27 ? 3.892 -4.208 6.003 1.00 0.00 27 ARG A O 4
ATOM 3049 N N . ASN A 1 28 ? 5.552 -3.715 7.432 1.00 0.00 28 ASN A N 4
ATOM 3050 C CA . ASN A 1 28 ? 4.692 -3.741 8.611 1.00 0.00 28 ASN A CA 4
ATOM 3051 C C . ASN A 1 28 ? 4.128 -2.358 8.936 1.00 0.00 28 ASN A C 4
ATOM 3052 O O . ASN A 1 28 ? 2.938 -2.214 9.202 1.00 0.00 28 ASN A O 4
ATOM 3063 N N . ALA A 1 29 ? 4.990 -1.349 8.933 1.00 0.00 29 ALA A N 4
ATOM 3064 C CA . ALA A 1 29 ? 4.577 0.018 9.245 1.00 0.00 29 ALA A CA 4
ATOM 3065 C C . ALA A 1 29 ? 3.678 0.613 8.166 1.00 0.00 29 ALA A C 4
ATOM 3066 O O . ALA A 1 29 ? 2.615 1.159 8.466 1.00 0.00 29 ALA A O 4
ATOM 3073 N N . PHE A 1 30 ? 4.114 0.526 6.915 1.00 0.00 30 PHE A N 4
ATOM 3074 C CA . PHE A 1 30 ? 3.349 1.079 5.807 1.00 0.00 30 PHE A CA 4
ATOM 3075 C C . PHE A 1 30 ? 2.041 0.328 5.598 1.00 0.00 30 PHE A C 4
ATOM 3076 O O . PHE A 1 30 ? 0.984 0.943 5.484 1.00 0.00 30 PHE A O 4
ATOM 3093 N N . ILE A 1 31 ? 2.108 -1.001 5.533 1.00 0.00 31 ILE A N 4
ATOM 3094 C CA . ILE A 1 31 ? 0.925 -1.805 5.322 1.00 0.00 31 ILE A CA 4
ATOM 3095 C C . ILE A 1 31 ? -0.233 -1.394 6.228 1.00 0.00 31 ILE A C 4
ATOM 3096 O O . ILE A 1 31 ? -1.390 -1.443 5.818 1.00 0.00 31 ILE A O 4
ATOM 3112 N N . GLN A 1 32 ? 0.079 -0.980 7.449 1.00 0.00 32 GLN A N 4
ATOM 3113 C CA . GLN A 1 32 ? -0.958 -0.559 8.388 1.00 0.00 32 GLN A CA 4
ATOM 3114 C C . GLN A 1 32 ? -1.675 0.680 7.872 1.00 0.00 32 GLN A C 4
ATOM 3115 O O . GLN A 1 32 ? -2.904 0.728 7.826 1.00 0.00 32 GLN A O 4
ATOM 3129 N N . SER A 1 33 ? -0.896 1.679 7.481 1.00 0.00 33 SER A N 4
ATOM 3130 C CA . SER A 1 33 ? -1.448 2.922 6.963 1.00 0.00 33 SER A CA 4
ATOM 3131 C C . SER A 1 33 ? -1.964 2.725 5.549 1.00 0.00 33 SER A C 4
ATOM 3132 O O . SER A 1 33 ? -3.030 3.226 5.190 1.00 0.00 33 SER A O 4
ATOM 3140 N N . LEU A 1 34 ? -1.213 1.980 4.751 1.00 0.00 34 LEU A N 4
ATOM 3141 C CA . LEU A 1 34 ? -1.616 1.706 3.385 1.00 0.00 34 LEU A CA 4
ATOM 3142 C C . LEU A 1 34 ? -2.937 0.964 3.400 1.00 0.00 34 LEU A C 4
ATOM 3143 O O . LEU A 1 34 ? -3.832 1.232 2.598 1.00 0.00 34 LEU A O 4
ATOM 3159 N N . LYS A 1 35 ? -3.071 0.062 4.358 1.00 0.00 35 LYS A N 4
ATOM 3160 C CA . LYS A 1 35 ? -4.301 -0.687 4.519 1.00 0.00 35 LYS A CA 4
ATOM 3161 C C . LYS A 1 35 ? -5.313 0.181 5.235 1.00 0.00 35 LYS A C 4
ATOM 3162 O O . LYS A 1 35 ? -6.518 0.059 5.025 1.00 0.00 35 LYS A O 4
ATOM 3181 N N . ASP A 1 36 ? -4.811 1.088 6.065 1.00 0.00 36 ASP A N 4
ATOM 3182 C CA . ASP A 1 36 ? -5.686 2.005 6.778 1.00 0.00 36 ASP A CA 4
ATOM 3183 C C . ASP A 1 36 ? -6.548 2.759 5.770 1.00 0.00 36 ASP A C 4
ATOM 3184 O O . ASP A 1 36 ? -7.667 3.172 6.075 1.00 0.00 36 ASP A O 4
ATOM 3193 N N . ASP A 1 37 ? -6.015 2.917 4.555 1.00 0.00 37 ASP A N 4
ATOM 3194 C CA . ASP A 1 37 ? -6.731 3.602 3.486 1.00 0.00 37 ASP A CA 4
ATOM 3195 C C . ASP A 1 37 ? -7.501 2.603 2.619 1.00 0.00 37 ASP A C 4
ATOM 3196 O O . ASP A 1 37 ? -8.688 2.786 2.350 1.00 0.00 37 ASP A O 4
ATOM 3205 N N . GLY A 1 38 ? -6.810 1.549 2.187 1.00 0.00 38 GLY A N 4
ATOM 3206 C CA . GLY A 1 38 ? -7.439 0.536 1.354 1.00 0.00 38 GLY A CA 4
ATOM 3207 C C . GLY A 1 38 ? -7.109 -0.875 1.806 1.00 0.00 38 GLY A C 4
ATOM 3208 O O . GLY A 1 38 ? -6.634 -1.694 1.019 1.00 0.00 38 GLY A O 4
ATOM 3212 N N . VAL A 1 39 ? -7.356 -1.150 3.081 1.00 0.00 39 VAL A N 4
ATOM 3213 C CA . VAL A 1 39 ? -7.081 -2.465 3.664 1.00 0.00 39 VAL A CA 4
ATOM 3214 C C . VAL A 1 39 ? -7.697 -3.593 2.838 1.00 0.00 39 VAL A C 4
ATOM 3215 O O . VAL A 1 39 ? -7.077 -4.639 2.645 1.00 0.00 39 VAL A O 4
ATOM 3228 N N . GLN A 1 40 ? -8.930 -3.378 2.392 1.00 0.00 40 GLN A N 4
ATOM 3229 C CA . GLN A 1 40 ? -9.688 -4.366 1.607 1.00 0.00 40 GLN A CA 4
ATOM 3230 C C . GLN A 1 40 ? -8.792 -5.231 0.726 1.00 0.00 40 GLN A C 4
ATOM 3231 O O . GLN A 1 40 ? -9.113 -6.385 0.443 1.00 0.00 40 GLN A O 4
ATOM 3245 N N . GLY A 1 41 ? -7.680 -4.666 0.284 1.00 0.00 41 GLY A N 4
ATOM 3246 C CA . GLY A 1 41 ? -6.767 -5.402 -0.572 1.00 0.00 41 GLY A CA 4
ATOM 3247 C C . GLY A 1 41 ? -5.482 -5.806 0.121 1.00 0.00 41 GLY A C 4
ATOM 3248 O O . GLY A 1 41 ? -5.112 -5.242 1.151 1.00 0.00 41 GLY A O 4
ATOM 3252 N N . VAL A 1 42 ? -4.791 -6.773 -0.471 1.00 0.00 42 VAL A N 4
ATOM 3253 C CA . VAL A 1 42 ? -3.518 -7.256 0.056 1.00 0.00 42 VAL A CA 4
ATOM 3254 C C . VAL A 1 42 ? -2.418 -6.963 -0.951 1.00 0.00 42 VAL A C 4
ATOM 3255 O O . VAL A 1 42 ? -2.620 -7.149 -2.152 1.00 0.00 42 VAL A O 4
ATOM 3268 N N . TRP A 1 43 ? -1.273 -6.463 -0.497 1.00 0.00 43 TRP A N 4
ATOM 3269 C CA . TRP A 1 43 ? -0.215 -6.119 -1.439 1.00 0.00 43 TRP A CA 4
ATOM 3270 C C . TRP A 1 43 ? 0.854 -7.182 -1.628 1.00 0.00 43 TRP A C 4
ATOM 3271 O O . TRP A 1 43 ? 1.088 -8.041 -0.778 1.00 0.00 43 TRP A O 4
ATOM 3292 N N . THR A 1 44 ? 1.519 -7.055 -2.770 1.00 0.00 44 THR A N 4
ATOM 3293 C CA . THR A 1 44 ? 2.617 -7.903 -3.167 1.00 0.00 44 THR A CA 4
ATOM 3294 C C . THR A 1 44 ? 3.743 -6.980 -3.607 1.00 0.00 44 THR A C 4
ATOM 3295 O O . THR A 1 44 ? 3.734 -6.464 -4.725 1.00 0.00 44 THR A O 4
ATOM 3306 N N . TYR A 1 45 ? 4.666 -6.725 -2.708 1.00 0.00 45 TYR A N 4
ATOM 3307 C CA . TYR A 1 45 ? 5.762 -5.803 -2.986 1.00 0.00 45 TYR A CA 4
ATOM 3308 C C . TYR A 1 45 ? 7.012 -6.502 -3.503 1.00 0.00 45 TYR A C 4
ATOM 3309 O O . TYR A 1 45 ? 7.322 -7.631 -3.123 1.00 0.00 45 TYR A O 4
ATOM 3327 N N . ASP A 1 46 ? 7.732 -5.789 -4.361 1.00 0.00 46 ASP A N 4
ATOM 3328 C CA . ASP A 1 46 ? 8.968 -6.281 -4.938 1.00 0.00 46 ASP A CA 4
ATOM 3329 C C . ASP A 1 46 ? 10.156 -5.590 -4.284 1.00 0.00 46 ASP A C 4
ATOM 3330 O O . ASP A 1 46 ? 10.010 -4.525 -3.679 1.00 0.00 46 ASP A O 4
ATOM 3339 N N . ASP A 1 47 ? 11.329 -6.186 -4.427 1.00 0.00 47 ASP A N 4
ATOM 3340 C CA . ASP A 1 47 ? 12.545 -5.622 -3.871 1.00 0.00 47 ASP A CA 4
ATOM 3341 C C . ASP A 1 47 ? 13.250 -4.825 -4.948 1.00 0.00 47 ASP A C 4
ATOM 3342 O O . ASP A 1 47 ? 13.860 -3.786 -4.692 1.00 0.00 47 ASP A O 4
ATOM 3351 N N . ALA A 1 48 ? 13.132 -5.328 -6.155 1.00 0.00 48 ALA A N 4
ATOM 3352 C CA . ALA A 1 48 ? 13.717 -4.706 -7.325 1.00 0.00 48 ALA A CA 4
ATOM 3353 C C . ALA A 1 48 ? 13.143 -3.311 -7.525 1.00 0.00 48 ALA A C 4
ATOM 3354 O O . ALA A 1 48 ? 13.839 -2.393 -7.957 1.00 0.00 48 ALA A O 4
ATOM 3361 N N . THR A 1 49 ? 11.860 -3.185 -7.228 1.00 0.00 49 THR A N 4
ATOM 3362 C CA . THR A 1 49 ? 11.157 -1.921 -7.378 1.00 0.00 49 THR A CA 4
ATOM 3363 C C . THR A 1 49 ? 11.021 -1.200 -6.041 1.00 0.00 49 THR A C 4
ATOM 3364 O O . THR A 1 49 ? 11.108 0.026 -5.975 1.00 0.00 49 THR A O 4
ATOM 3375 N N . LYS A 1 50 ? 10.800 -1.971 -4.975 1.00 0.00 50 LYS A N 4
ATOM 3376 C CA . LYS A 1 50 ? 10.642 -1.416 -3.632 1.00 0.00 50 LYS A CA 4
ATOM 3377 C C . LYS A 1 50 ? 9.249 -0.829 -3.470 1.00 0.00 50 LYS A C 4
ATOM 3378 O O . LYS A 1 50 ? 9.053 0.212 -2.836 1.00 0.00 50 LYS A O 4
ATOM 3397 N N . THR A 1 51 ? 8.286 -1.501 -4.074 1.00 0.00 51 THR A N 4
ATOM 3398 C CA . THR A 1 51 ? 6.906 -1.056 -4.032 1.00 0.00 51 THR A CA 4
ATOM 3399 C C . THR A 1 51 ? 5.953 -2.221 -3.806 1.00 0.00 51 THR A C 4
ATOM 3400 O O . THR A 1 51 ? 6.216 -3.339 -4.239 1.00 0.00 51 THR A O 4
ATOM 3411 N N . PHE A 1 52 ? 4.832 -1.939 -3.150 1.00 0.00 52 PHE A N 4
ATOM 3412 C CA . PHE A 1 52 ? 3.822 -2.954 -2.891 1.00 0.00 52 PHE A CA 4
ATOM 3413 C C . PHE A 1 52 ? 2.517 -2.569 -3.570 1.00 0.00 52 PHE A C 4
ATOM 3414 O O . PHE A 1 52 ? 2.235 -1.391 -3.760 1.00 0.00 52 PHE A O 4
ATOM 3431 N N . THR A 1 53 ? 1.728 -3.565 -3.949 1.00 0.00 53 THR A N 4
ATOM 3432 C CA . THR A 1 53 ? 0.463 -3.312 -4.609 1.00 0.00 53 THR A CA 4
ATOM 3433 C C . THR A 1 53 ? -0.673 -3.993 -3.848 1.00 0.00 53 THR A C 4
ATOM 3434 O O . THR A 1 53 ? -0.869 -5.199 -3.977 1.00 0.00 53 THR A O 4
ATOM 3445 N N . VAL A 1 54 ? -1.420 -3.220 -3.056 1.00 0.00 54 VAL A N 4
ATOM 3446 C CA . VAL A 1 54 ? -2.523 -3.777 -2.277 1.00 0.00 54 VAL A CA 4
ATOM 3447 C C . VAL A 1 54 ? -3.722 -4.059 -3.171 1.00 0.00 54 VAL A C 4
ATOM 3448 O O . VAL A 1 54 ? -4.533 -3.183 -3.458 1.00 0.00 54 VAL A O 4
ATOM 3461 N N . GLN A 1 55 ? -3.818 -5.298 -3.613 1.00 0.00 55 GLN A N 4
ATOM 3462 C CA . GLN A 1 55 ? -4.903 -5.715 -4.486 1.00 0.00 55 GLN A CA 4
ATOM 3463 C C . GLN A 1 55 ? -5.959 -6.502 -3.719 1.00 0.00 55 GLN A C 4
ATOM 3464 O O . GLN A 1 55 ? -5.653 -7.495 -3.059 1.00 0.00 55 GLN A O 4
ATOM 3478 N N . ALA A 1 56 ? -7.202 -6.053 -3.819 1.00 0.00 56 ALA A N 4
ATOM 3479 C CA . ALA A 1 56 ? -8.314 -6.713 -3.146 1.00 0.00 56 ALA A CA 4
ATOM 3480 C C . ALA A 1 56 ? -9.105 -7.581 -4.119 1.00 0.00 56 ALA A C 4
ATOM 3481 O O . ALA A 1 56 ? -9.021 -7.329 -5.339 1.00 0.00 56 ALA A O 4
ATOM 3489 N N . MET A 1 1 ? 11.951 3.354 4.208 1.00 0.00 1 MET A N 5
ATOM 3490 C CA . MET A 1 1 ? 12.345 4.788 4.257 1.00 0.00 1 MET A CA 5
ATOM 3491 C C . MET A 1 1 ? 11.727 5.562 3.099 1.00 0.00 1 MET A C 5
ATOM 3492 O O . MET A 1 1 ? 11.327 6.715 3.249 1.00 0.00 1 MET A O 5
ATOM 3508 N N . TYR A 1 2 ? 11.653 4.913 1.946 1.00 0.00 2 TYR A N 5
ATOM 3509 C CA . TYR A 1 2 ? 11.090 5.528 0.749 1.00 0.00 2 TYR A CA 5
ATOM 3510 C C . TYR A 1 2 ? 10.438 4.473 -0.135 1.00 0.00 2 TYR A C 5
ATOM 3511 O O . TYR A 1 2 ? 10.978 4.105 -1.180 1.00 0.00 2 TYR A O 5
ATOM 3529 N N . TYR A 1 3 ? 9.276 3.986 0.284 1.00 0.00 3 TYR A N 5
ATOM 3530 C CA . TYR A 1 3 ? 8.562 2.972 -0.478 1.00 0.00 3 TYR A CA 5
ATOM 3531 C C . TYR A 1 3 ? 7.233 3.523 -0.969 1.00 0.00 3 TYR A C 5
ATOM 3532 O O . TYR A 1 3 ? 6.643 4.395 -0.330 1.00 0.00 3 TYR A O 5
ATOM 3550 N N . LEU A 1 4 ? 6.760 3.014 -2.101 1.00 0.00 4 LEU A N 5
ATOM 3551 C CA . LEU A 1 4 ? 5.494 3.470 -2.663 1.00 0.00 4 LEU A CA 5
ATOM 3552 C C . LEU A 1 4 ? 4.531 2.305 -2.801 1.00 0.00 4 LEU A C 5
ATOM 3553 O O . LEU A 1 4 ? 4.948 1.177 -3.064 1.00 0.00 4 LEU A O 5
ATOM 3569 N N . VAL A 1 5 ? 3.242 2.569 -2.625 1.00 0.00 5 VAL A N 5
ATOM 3570 C CA . VAL A 1 5 ? 2.254 1.507 -2.740 1.00 0.00 5 VAL A CA 5
ATOM 3571 C C . VAL A 1 5 ? 1.124 1.873 -3.698 1.00 0.00 5 VAL A C 5
ATOM 3572 O O . VAL A 1 5 ? 0.737 3.035 -3.808 1.00 0.00 5 VAL A O 5
ATOM 3585 N N . VAL A 1 6 ? 0.595 0.860 -4.373 1.00 0.00 6 VAL A N 5
ATOM 3586 C CA . VAL A 1 6 ? -0.500 1.036 -5.305 1.00 0.00 6 VAL A CA 5
ATOM 3587 C C . VAL A 1 6 ? -1.534 -0.076 -5.132 1.00 0.00 6 VAL A C 5
ATOM 3588 O O . VAL A 1 6 ? -1.261 -1.247 -5.384 1.00 0.00 6 VAL A O 5
ATOM 3601 N N . ASN A 1 7 ? -2.722 0.304 -4.696 1.00 0.00 7 ASN A N 5
ATOM 3602 C CA . ASN A 1 7 ? -3.799 -0.655 -4.478 1.00 0.00 7 ASN A CA 5
ATOM 3603 C C . ASN A 1 7 ? -4.570 -0.916 -5.768 1.00 0.00 7 ASN A C 5
ATOM 3604 O O . ASN A 1 7 ? -5.007 0.017 -6.440 1.00 0.00 7 ASN A O 5
ATOM 3615 N N . LYS A 1 8 ? -4.742 -2.195 -6.105 1.00 0.00 8 LYS A N 5
ATOM 3616 C CA . LYS A 1 8 ? -5.475 -2.565 -7.311 1.00 0.00 8 LYS A CA 5
ATOM 3617 C C . LYS A 1 8 ? -6.432 -3.726 -7.048 1.00 0.00 8 LYS A C 5
ATOM 3618 O O . LYS A 1 8 ? -6.009 -4.842 -6.756 1.00 0.00 8 LYS A O 5
ATOM 3637 N N . GLY A 1 9 ? -7.726 -3.459 -7.168 1.00 0.00 9 GLY A N 5
ATOM 3638 C CA . GLY A 1 9 ? -8.717 -4.493 -6.944 1.00 0.00 9 GLY A CA 5
ATOM 3639 C C . GLY A 1 9 ? -9.621 -4.680 -8.155 1.00 0.00 9 GLY A C 5
ATOM 3640 O O . GLY A 1 9 ? -9.143 -4.998 -9.243 1.00 0.00 9 GLY A O 5
ATOM 3644 N N . GLN A 1 10 ? -10.917 -4.489 -7.957 1.00 0.00 10 GLN A N 5
ATOM 3645 C CA . GLN A 1 10 ? -11.880 -4.640 -9.047 1.00 0.00 10 GLN A CA 5
ATOM 3646 C C . GLN A 1 10 ? -12.603 -3.325 -9.333 1.00 0.00 10 GLN A C 5
ATOM 3647 O O . GLN A 1 10 ? -13.005 -3.059 -10.468 1.00 0.00 10 GLN A O 5
ATOM 3661 N N . ASN A 1 11 ? -12.768 -2.507 -8.296 1.00 0.00 11 ASN A N 5
ATOM 3662 C CA . ASN A 1 11 ? -13.446 -1.227 -8.439 1.00 0.00 11 ASN A CA 5
ATOM 3663 C C . ASN A 1 11 ? -12.905 -0.207 -7.436 1.00 0.00 11 ASN A C 5
ATOM 3664 O O . ASN A 1 11 ? -13.673 0.533 -6.819 1.00 0.00 11 ASN A O 5
ATOM 3675 N N . ALA A 1 12 ? -11.591 -0.172 -7.280 1.00 0.00 12 ALA A N 5
ATOM 3676 C CA . ALA A 1 12 ? -10.958 0.759 -6.348 1.00 0.00 12 ALA A CA 5
ATOM 3677 C C . ALA A 1 12 ? -9.439 0.731 -6.482 1.00 0.00 12 ALA A C 5
ATOM 3678 O O . ALA A 1 12 ? -8.823 -0.332 -6.448 1.00 0.00 12 ALA A O 5
ATOM 3685 N N . PHE A 1 13 ? -8.844 1.910 -6.636 1.00 0.00 13 PHE A N 5
ATOM 3686 C CA . PHE A 1 13 ? -7.398 2.026 -6.776 1.00 0.00 13 PHE A CA 5
ATOM 3687 C C . PHE A 1 13 ? -6.852 3.123 -5.869 1.00 0.00 13 PHE A C 5
ATOM 3688 O O . PHE A 1 13 ? -7.254 4.282 -5.961 1.00 0.00 13 PHE A O 5
ATOM 3705 N N . TYR A 1 14 ? -5.926 2.745 -4.989 1.00 0.00 14 TYR A N 5
ATOM 3706 C CA . TYR A 1 14 ? -5.322 3.698 -4.065 1.00 0.00 14 TYR A CA 5
ATOM 3707 C C . TYR A 1 14 ? -3.817 3.472 -3.955 1.00 0.00 14 TYR A C 5
ATOM 3708 O O . TYR A 1 14 ? -3.369 2.420 -3.506 1.00 0.00 14 TYR A O 5
ATOM 3726 N N . GLU A 1 15 ? -3.038 4.476 -4.333 1.00 0.00 15 GLU A N 5
ATOM 3727 C CA . GLU A 1 15 ? -1.593 4.384 -4.244 1.00 0.00 15 GLU A CA 5
ATOM 3728 C C . GLU A 1 15 ? -1.047 5.572 -3.467 1.00 0.00 15 GLU A C 5
ATOM 3729 O O . GLU A 1 15 ? -1.233 6.726 -3.854 1.00 0.00 15 GLU A O 5
ATOM 3741 N N . THR A 1 16 ? -0.385 5.279 -2.364 1.00 0.00 16 THR A N 5
ATOM 3742 C CA . THR A 1 16 ? 0.183 6.316 -1.525 1.00 0.00 16 THR A CA 5
ATOM 3743 C C . THR A 1 16 ? 1.568 5.916 -1.028 1.00 0.00 16 THR A C 5
ATOM 3744 O O . THR A 1 16 ? 1.742 4.863 -0.418 1.00 0.00 16 THR A O 5
ATOM 3755 N N . LEU A 1 17 ? 2.539 6.774 -1.304 1.00 0.00 17 LEU A N 5
ATOM 3756 C CA . LEU A 1 17 ? 3.924 6.545 -0.902 1.00 0.00 17 LEU A CA 5
ATOM 3757 C C . LEU A 1 17 ? 4.235 7.236 0.430 1.00 0.00 17 LEU A C 5
ATOM 3758 O O . LEU A 1 17 ? 3.938 8.415 0.618 1.00 0.00 17 LEU A O 5
ATOM 3774 N N . THR A 1 18 ? 4.820 6.484 1.363 1.00 0.00 18 THR A N 5
ATOM 3775 C CA . THR A 1 18 ? 5.155 7.019 2.682 1.00 0.00 18 THR A CA 5
ATOM 3776 C C . THR A 1 18 ? 6.519 6.521 3.169 1.00 0.00 18 THR A C 5
ATOM 3777 O O . THR A 1 18 ? 6.959 5.428 2.807 1.00 0.00 18 THR A O 5
ATOM 3788 N N . LYS A 1 19 ? 7.166 7.319 4.018 1.00 0.00 19 LYS A N 5
ATOM 3789 C CA . LYS A 1 19 ? 8.456 6.940 4.587 1.00 0.00 19 LYS A CA 5
ATOM 3790 C C . LYS A 1 19 ? 8.273 5.685 5.436 1.00 0.00 19 LYS A C 5
ATOM 3791 O O . LYS A 1 19 ? 7.338 5.606 6.234 1.00 0.00 19 LYS A O 5
ATOM 3810 N N . ALA A 1 20 ? 9.133 4.691 5.243 1.00 0.00 20 ALA A N 5
ATOM 3811 C CA . ALA A 1 20 ? 9.000 3.438 5.984 1.00 0.00 20 ALA A CA 5
ATOM 3812 C C . ALA A 1 20 ? 10.216 3.099 6.835 1.00 0.00 20 ALA A C 5
ATOM 3813 O O . ALA A 1 20 ? 10.328 1.982 7.331 1.00 0.00 20 ALA A O 5
ATOM 3820 N N . VAL A 1 21 ? 11.112 4.049 7.005 1.00 0.00 21 VAL A N 5
ATOM 3821 C CA . VAL A 1 21 ? 12.315 3.829 7.807 1.00 0.00 21 VAL A CA 5
ATOM 3822 C C . VAL A 1 21 ? 13.172 2.684 7.253 1.00 0.00 21 VAL A C 5
ATOM 3823 O O . VAL A 1 21 ? 14.267 2.914 6.739 1.00 0.00 21 VAL A O 5
ATOM 3836 N N . ASP A 1 22 ? 12.674 1.450 7.364 1.00 0.00 22 ASP A N 5
ATOM 3837 C CA . ASP A 1 22 ? 13.397 0.281 6.883 1.00 0.00 22 ASP A CA 5
ATOM 3838 C C . ASP A 1 22 ? 12.571 -0.498 5.855 1.00 0.00 22 ASP A C 5
ATOM 3839 O O . ASP A 1 22 ? 11.646 0.042 5.247 1.00 0.00 22 ASP A O 5
ATOM 3848 N N . ALA A 1 23 ? 12.919 -1.767 5.668 1.00 0.00 23 ALA A N 5
ATOM 3849 C CA . ALA A 1 23 ? 12.226 -2.630 4.711 1.00 0.00 23 ALA A CA 5
ATOM 3850 C C . ALA A 1 23 ? 11.000 -3.293 5.334 1.00 0.00 23 ALA A C 5
ATOM 3851 O O . ALA A 1 23 ? 9.866 -2.939 5.014 1.00 0.00 23 ALA A O 5
ATOM 3858 N N . GLU A 1 24 ? 11.233 -4.251 6.231 1.00 0.00 24 GLU A N 5
ATOM 3859 C CA . GLU A 1 24 ? 10.132 -4.949 6.900 1.00 0.00 24 GLU A CA 5
ATOM 3860 C C . GLU A 1 24 ? 9.245 -3.953 7.634 1.00 0.00 24 GLU A C 5
ATOM 3861 O O . GLU A 1 24 ? 8.076 -4.220 7.910 1.00 0.00 24 GLU A O 5
ATOM 3873 N N . THR A 1 25 ? 9.807 -2.787 7.902 1.00 0.00 25 THR A N 5
ATOM 3874 C CA . THR A 1 25 ? 9.087 -1.712 8.547 1.00 0.00 25 THR A CA 5
ATOM 3875 C C . THR A 1 25 ? 8.122 -1.149 7.530 1.00 0.00 25 THR A C 5
ATOM 3876 O O . THR A 1 25 ? 6.983 -0.830 7.841 1.00 0.00 25 THR A O 5
ATOM 3887 N N . ALA A 1 26 ? 8.574 -1.102 6.283 1.00 0.00 26 ALA A N 5
ATOM 3888 C CA . ALA A 1 26 ? 7.727 -0.660 5.204 1.00 0.00 26 ALA A CA 5
ATOM 3889 C C . ALA A 1 26 ? 6.707 -1.752 4.948 1.00 0.00 26 ALA A C 5
ATOM 3890 O O . ALA A 1 26 ? 5.624 -1.510 4.421 1.00 0.00 26 ALA A O 5
ATOM 3897 N N . ARG A 1 27 ? 7.069 -2.965 5.356 1.00 0.00 27 ARG A N 5
ATOM 3898 C CA . ARG A 1 27 ? 6.196 -4.112 5.207 1.00 0.00 27 ARG A CA 5
ATOM 3899 C C . ARG A 1 27 ? 5.130 -4.095 6.287 1.00 0.00 27 ARG A C 5
ATOM 3900 O O . ARG A 1 27 ? 3.964 -4.323 6.006 1.00 0.00 27 ARG A O 5
ATOM 3921 N N . ASN A 1 28 ? 5.545 -3.825 7.523 1.00 0.00 28 ASN A N 5
ATOM 3922 C CA . ASN A 1 28 ? 4.615 -3.792 8.652 1.00 0.00 28 ASN A CA 5
ATOM 3923 C C . ASN A 1 28 ? 4.075 -2.385 8.931 1.00 0.00 28 ASN A C 5
ATOM 3924 O O . ASN A 1 28 ? 2.873 -2.200 9.108 1.00 0.00 28 ASN A O 5
ATOM 3935 N N . ALA A 1 29 ? 4.972 -1.408 8.995 1.00 0.00 29 ALA A N 5
ATOM 3936 C CA . ALA A 1 29 ? 4.595 -0.021 9.282 1.00 0.00 29 ALA A CA 5
ATOM 3937 C C . ALA A 1 29 ? 3.776 0.604 8.163 1.00 0.00 29 ALA A C 5
ATOM 3938 O O . ALA A 1 29 ? 2.830 1.350 8.417 1.00 0.00 29 ALA A O 5
ATOM 3945 N N . PHE A 1 30 ? 4.147 0.329 6.927 1.00 0.00 30 PHE A N 5
ATOM 3946 C CA . PHE A 1 30 ? 3.439 0.897 5.796 1.00 0.00 30 PHE A CA 5
ATOM 3947 C C . PHE A 1 30 ? 2.128 0.166 5.546 1.00 0.00 30 PHE A C 5
ATOM 3948 O O . PHE A 1 30 ? 1.082 0.793 5.409 1.00 0.00 30 PHE A O 5
ATOM 3965 N N . ILE A 1 31 ? 2.183 -1.161 5.478 1.00 0.00 31 ILE A N 5
ATOM 3966 C CA . ILE A 1 31 ? 1.002 -1.955 5.235 1.00 0.00 31 ILE A CA 5
ATOM 3967 C C . ILE A 1 31 ? -0.151 -1.586 6.163 1.00 0.00 31 ILE A C 5
ATOM 3968 O O . ILE A 1 31 ? -1.310 -1.629 5.761 1.00 0.00 31 ILE A O 5
ATOM 3984 N N . GLN A 1 32 ? 0.165 -1.226 7.401 1.00 0.00 32 GLN A N 5
ATOM 3985 C CA . GLN A 1 32 ? -0.872 -0.861 8.362 1.00 0.00 32 GLN A CA 5
ATOM 3986 C C . GLN A 1 32 ? -1.586 0.405 7.927 1.00 0.00 32 GLN A C 5
ATOM 3987 O O . GLN A 1 32 ? -2.814 0.454 7.859 1.00 0.00 32 GLN A O 5
ATOM 4001 N N . SER A 1 33 ? -0.800 1.420 7.628 1.00 0.00 33 SER A N 5
ATOM 4002 C CA . SER A 1 33 ? -1.332 2.701 7.186 1.00 0.00 33 SER A CA 5
ATOM 4003 C C . SER A 1 33 ? -1.885 2.590 5.775 1.00 0.00 33 SER A C 5
ATOM 4004 O O . SER A 1 33 ? -2.965 3.102 5.480 1.00 0.00 33 SER A O 5
ATOM 4012 N N . LEU A 1 34 ? -1.151 1.902 4.907 1.00 0.00 34 LEU A N 5
ATOM 4013 C CA . LEU A 1 34 ? -1.593 1.713 3.535 1.00 0.00 34 LEU A CA 5
ATOM 4014 C C . LEU A 1 34 ? -2.908 0.954 3.547 1.00 0.00 34 LEU A C 5
ATOM 4015 O O . LEU A 1 34 ? -3.823 1.256 2.780 1.00 0.00 34 LEU A O 5
ATOM 4031 N N . LYS A 1 35 ? -3.017 0.008 4.468 1.00 0.00 35 LYS A N 5
ATOM 4032 C CA . LYS A 1 35 ? -4.244 -0.748 4.619 1.00 0.00 35 LYS A CA 5
ATOM 4033 C C . LYS A 1 35 ? -5.252 0.112 5.354 1.00 0.00 35 LYS A C 5
ATOM 4034 O O . LYS A 1 35 ? -6.457 0.012 5.135 1.00 0.00 35 LYS A O 5
ATOM 4053 N N . ASP A 1 36 ? -4.742 0.990 6.211 1.00 0.00 36 ASP A N 5
ATOM 4054 C CA . ASP A 1 36 ? -5.605 1.899 6.945 1.00 0.00 36 ASP A CA 5
ATOM 4055 C C . ASP A 1 36 ? -6.463 2.689 5.959 1.00 0.00 36 ASP A C 5
ATOM 4056 O O . ASP A 1 36 ? -7.578 3.102 6.278 1.00 0.00 36 ASP A O 5
ATOM 4065 N N . ASP A 1 37 ? -5.930 2.881 4.750 1.00 0.00 37 ASP A N 5
ATOM 4066 C CA . ASP A 1 37 ? -6.641 3.604 3.702 1.00 0.00 37 ASP A CA 5
ATOM 4067 C C . ASP A 1 37 ? -7.419 2.639 2.809 1.00 0.00 37 ASP A C 5
ATOM 4068 O O . ASP A 1 37 ? -8.605 2.839 2.545 1.00 0.00 37 ASP A O 5
ATOM 4077 N N . GLY A 1 38 ? -6.740 1.592 2.344 1.00 0.00 38 GLY A N 5
ATOM 4078 C CA . GLY A 1 38 ? -7.380 0.609 1.483 1.00 0.00 38 GLY A CA 5
ATOM 4079 C C . GLY A 1 38 ? -7.078 -0.817 1.908 1.00 0.00 38 GLY A C 5
ATOM 4080 O O . GLY A 1 38 ? -6.616 -1.629 1.108 1.00 0.00 38 GLY A O 5
ATOM 4084 N N . VAL A 1 39 ? -7.337 -1.112 3.177 1.00 0.00 39 VAL A N 5
ATOM 4085 C CA . VAL A 1 39 ? -7.093 -2.444 3.734 1.00 0.00 39 VAL A CA 5
ATOM 4086 C C . VAL A 1 39 ? -7.738 -3.539 2.890 1.00 0.00 39 VAL A C 5
ATOM 4087 O O . VAL A 1 39 ? -7.145 -4.597 2.679 1.00 0.00 39 VAL A O 5
ATOM 4100 N N . GLN A 1 40 ? -8.964 -3.282 2.446 1.00 0.00 40 GLN A N 5
ATOM 4101 C CA . GLN A 1 40 ? -9.746 -4.237 1.641 1.00 0.00 40 GLN A CA 5
ATOM 4102 C C . GLN A 1 40 ? -8.865 -5.110 0.749 1.00 0.00 40 GLN A C 5
ATOM 4103 O O . GLN A 1 40 ? -9.208 -6.254 0.453 1.00 0.00 40 GLN A O 5
ATOM 4117 N N . GLY A 1 41 ? -7.739 -4.561 0.323 1.00 0.00 41 GLY A N 5
ATOM 4118 C CA . GLY A 1 41 ? -6.831 -5.300 -0.535 1.00 0.00 41 GLY A CA 5
ATOM 4119 C C . GLY A 1 41 ? -5.542 -5.694 0.159 1.00 0.00 41 GLY A C 5
ATOM 4120 O O . GLY A 1 41 ? -5.174 -5.118 1.183 1.00 0.00 41 GLY A O 5
ATOM 4124 N N . VAL A 1 42 ? -4.848 -6.663 -0.424 1.00 0.00 42 VAL A N 5
ATOM 4125 C CA . VAL A 1 42 ? -3.572 -7.133 0.111 1.00 0.00 42 VAL A CA 5
ATOM 4126 C C . VAL A 1 42 ? -2.474 -6.839 -0.897 1.00 0.00 42 VAL A C 5
ATOM 4127 O O . VAL A 1 42 ? -2.678 -7.019 -2.098 1.00 0.00 42 VAL A O 5
ATOM 4140 N N . TRP A 1 43 ? -1.328 -6.346 -0.439 1.00 0.00 43 TRP A N 5
ATOM 4141 C CA . TRP A 1 43 ? -0.273 -6.000 -1.378 1.00 0.00 43 TRP A CA 5
ATOM 4142 C C . TRP A 1 43 ? 0.799 -7.060 -1.566 1.00 0.00 43 TRP A C 5
ATOM 4143 O O . TRP A 1 43 ? 1.038 -7.912 -0.710 1.00 0.00 43 TRP A O 5
ATOM 4164 N N . THR A 1 44 ? 1.458 -6.938 -2.711 1.00 0.00 44 THR A N 5
ATOM 4165 C CA . THR A 1 44 ? 2.562 -7.793 -3.101 1.00 0.00 44 THR A CA 5
ATOM 4166 C C . THR A 1 44 ? 3.699 -6.893 -3.554 1.00 0.00 44 THR A C 5
ATOM 4167 O O . THR A 1 44 ? 3.697 -6.396 -4.680 1.00 0.00 44 THR A O 5
ATOM 4178 N N . TYR A 1 45 ? 4.632 -6.629 -2.654 1.00 0.00 45 TYR A N 5
ATOM 4179 C CA . TYR A 1 45 ? 5.735 -5.725 -2.957 1.00 0.00 45 TYR A CA 5
ATOM 4180 C C . TYR A 1 45 ? 6.975 -6.449 -3.462 1.00 0.00 45 TYR A C 5
ATOM 4181 O O . TYR A 1 45 ? 7.275 -7.570 -3.053 1.00 0.00 45 TYR A O 5
ATOM 4199 N N . ASP A 1 46 ? 7.694 -5.768 -4.346 1.00 0.00 46 ASP A N 5
ATOM 4200 C CA . ASP A 1 46 ? 8.920 -6.291 -4.919 1.00 0.00 46 ASP A CA 5
ATOM 4201 C C . ASP A 1 46 ? 10.124 -5.601 -4.295 1.00 0.00 46 ASP A C 5
ATOM 4202 O O . ASP A 1 46 ? 10.001 -4.519 -3.718 1.00 0.00 46 ASP A O 5
ATOM 4211 N N . ASP A 1 47 ? 11.284 -6.219 -4.436 1.00 0.00 47 ASP A N 5
ATOM 4212 C CA . ASP A 1 47 ? 12.518 -5.661 -3.912 1.00 0.00 47 ASP A CA 5
ATOM 4213 C C . ASP A 1 47 ? 13.208 -4.886 -5.013 1.00 0.00 47 ASP A C 5
ATOM 4214 O O . ASP A 1 47 ? 13.817 -3.840 -4.788 1.00 0.00 47 ASP A O 5
ATOM 4223 N N . ALA A 1 48 ? 13.074 -5.420 -6.214 1.00 0.00 48 ALA A N 5
ATOM 4224 C CA . ALA A 1 48 ? 13.640 -4.818 -7.402 1.00 0.00 48 ALA A CA 5
ATOM 4225 C C . ALA A 1 48 ? 13.073 -3.423 -7.612 1.00 0.00 48 ALA A C 5
ATOM 4226 O O . ALA A 1 48 ? 13.767 -2.507 -8.058 1.00 0.00 48 ALA A O 5
ATOM 4233 N N . THR A 1 49 ? 11.794 -3.277 -7.289 1.00 0.00 49 THR A N 5
ATOM 4234 C CA . THR A 1 49 ? 11.101 -2.009 -7.445 1.00 0.00 49 THR A CA 5
ATOM 4235 C C . THR A 1 49 ? 11.001 -1.272 -6.114 1.00 0.00 49 THR A C 5
ATOM 4236 O O . THR A 1 49 ? 11.109 -0.048 -6.065 1.00 0.00 49 THR A O 5
ATOM 4247 N N . LYS A 1 50 ? 10.781 -2.028 -5.040 1.00 0.00 50 LYS A N 5
ATOM 4248 C CA . LYS A 1 50 ? 10.651 -1.456 -3.701 1.00 0.00 50 LYS A CA 5
ATOM 4249 C C . LYS A 1 50 ? 9.269 -0.848 -3.529 1.00 0.00 50 LYS A C 5
ATOM 4250 O O . LYS A 1 50 ? 9.098 0.202 -2.903 1.00 0.00 50 LYS A O 5
ATOM 4269 N N . THR A 1 51 ? 8.289 -1.511 -4.115 1.00 0.00 51 THR A N 5
ATOM 4270 C CA . THR A 1 51 ? 6.915 -1.045 -4.062 1.00 0.00 51 THR A CA 5
ATOM 4271 C C . THR A 1 51 ? 5.949 -2.191 -3.806 1.00 0.00 51 THR A C 5
ATOM 4272 O O . THR A 1 51 ? 6.211 -3.327 -4.190 1.00 0.00 51 THR A O 5
ATOM 4283 N N . PHE A 1 52 ? 4.821 -1.877 -3.175 1.00 0.00 52 PHE A N 5
ATOM 4284 C CA . PHE A 1 52 ? 3.801 -2.874 -2.886 1.00 0.00 52 PHE A CA 5
ATOM 4285 C C . PHE A 1 52 ? 2.491 -2.491 -3.559 1.00 0.00 52 PHE A C 5
ATOM 4286 O O . PHE A 1 52 ? 2.207 -1.313 -3.752 1.00 0.00 52 PHE A O 5
ATOM 4303 N N . THR A 1 53 ? 1.698 -3.490 -3.920 1.00 0.00 53 THR A N 5
ATOM 4304 C CA . THR A 1 53 ? 0.427 -3.242 -4.574 1.00 0.00 53 THR A CA 5
ATOM 4305 C C . THR A 1 53 ? -0.711 -3.883 -3.782 1.00 0.00 53 THR A C 5
ATOM 4306 O O . THR A 1 53 ? -0.922 -5.091 -3.875 1.00 0.00 53 THR A O 5
ATOM 4317 N N . VAL A 1 54 ? -1.448 -3.081 -3.011 1.00 0.00 54 VAL A N 5
ATOM 4318 C CA . VAL A 1 54 ? -2.553 -3.614 -2.218 1.00 0.00 54 VAL A CA 5
ATOM 4319 C C . VAL A 1 54 ? -3.744 -3.927 -3.111 1.00 0.00 54 VAL A C 5
ATOM 4320 O O . VAL A 1 54 ? -4.550 -3.061 -3.437 1.00 0.00 54 VAL A O 5
ATOM 4333 N N . GLN A 1 55 ? -3.830 -5.181 -3.517 1.00 0.00 55 GLN A N 5
ATOM 4334 C CA . GLN A 1 55 ? -4.890 -5.633 -4.386 1.00 0.00 55 GLN A CA 5
ATOM 4335 C C . GLN A 1 55 ? -5.923 -6.451 -3.617 1.00 0.00 55 GLN A C 5
ATOM 4336 O O . GLN A 1 55 ? -5.582 -7.374 -2.879 1.00 0.00 55 GLN A O 5
ATOM 4350 N N . ALA A 1 56 ? -7.188 -6.101 -3.806 1.00 0.00 56 ALA A N 5
ATOM 4351 C CA . ALA A 1 56 ? -8.284 -6.794 -3.142 1.00 0.00 56 ALA A CA 5
ATOM 4352 C C . ALA A 1 56 ? -9.023 -7.710 -4.113 1.00 0.00 56 ALA A C 5
ATOM 4353 O O . ALA A 1 56 ? -9.628 -7.186 -5.073 1.00 0.00 56 ALA A O 5
ATOM 4361 N N . MET A 1 1 ? 12.043 2.493 4.640 1.00 0.00 1 MET A N 6
ATOM 4362 C CA . MET A 1 1 ? 12.489 3.686 3.872 1.00 0.00 1 MET A CA 6
ATOM 4363 C C . MET A 1 1 ? 11.340 4.267 3.050 1.00 0.00 1 MET A C 6
ATOM 4364 O O . MET A 1 1 ? 10.170 4.045 3.365 1.00 0.00 1 MET A O 6
ATOM 4380 N N . TYR A 1 2 ? 11.674 5.006 1.998 1.00 0.00 2 TYR A N 6
ATOM 4381 C CA . TYR A 1 2 ? 10.664 5.604 1.142 1.00 0.00 2 TYR A CA 6
ATOM 4382 C C . TYR A 1 2 ? 10.227 4.624 0.070 1.00 0.00 2 TYR A C 6
ATOM 4383 O O . TYR A 1 2 ? 10.949 4.369 -0.895 1.00 0.00 2 TYR A O 6
ATOM 4401 N N . TYR A 1 3 ? 9.040 4.070 0.257 1.00 0.00 3 TYR A N 6
ATOM 4402 C CA . TYR A 1 3 ? 8.490 3.102 -0.675 1.00 0.00 3 TYR A CA 6
ATOM 4403 C C . TYR A 1 3 ? 7.112 3.551 -1.146 1.00 0.00 3 TYR A C 6
ATOM 4404 O O . TYR A 1 3 ? 6.405 4.257 -0.429 1.00 0.00 3 TYR A O 6
ATOM 4422 N N . LEU A 1 4 ? 6.736 3.151 -2.356 1.00 0.00 4 LEU A N 6
ATOM 4423 C CA . LEU A 1 4 ? 5.444 3.534 -2.913 1.00 0.00 4 LEU A CA 6
ATOM 4424 C C . LEU A 1 4 ? 4.544 2.322 -3.029 1.00 0.00 4 LEU A C 6
ATOM 4425 O O . LEU A 1 4 ? 4.997 1.235 -3.389 1.00 0.00 4 LEU A O 6
ATOM 4441 N N . VAL A 1 5 ? 3.265 2.502 -2.726 1.00 0.00 5 VAL A N 6
ATOM 4442 C CA . VAL A 1 5 ? 2.328 1.399 -2.810 1.00 0.00 5 VAL A CA 6
ATOM 4443 C C . VAL A 1 5 ? 1.141 1.739 -3.699 1.00 0.00 5 VAL A C 6
ATOM 4444 O O . VAL A 1 5 ? 0.691 2.879 -3.727 1.00 0.00 5 VAL A O 6
ATOM 4457 N N . VAL A 1 6 ? 0.634 0.735 -4.411 1.00 0.00 6 VAL A N 6
ATOM 4458 C CA . VAL A 1 6 ? -0.509 0.917 -5.289 1.00 0.00 6 VAL A CA 6
ATOM 4459 C C . VAL A 1 6 ? -1.541 -0.195 -5.086 1.00 0.00 6 VAL A C 6
ATOM 4460 O O . VAL A 1 6 ? -1.288 -1.363 -5.373 1.00 0.00 6 VAL A O 6
ATOM 4473 N N . ASN A 1 7 ? -2.706 0.187 -4.594 1.00 0.00 7 ASN A N 6
ATOM 4474 C CA . ASN A 1 7 ? -3.788 -0.759 -4.349 1.00 0.00 7 ASN A CA 6
ATOM 4475 C C . ASN A 1 7 ? -4.579 -1.022 -5.627 1.00 0.00 7 ASN A C 6
ATOM 4476 O O . ASN A 1 7 ? -5.091 -0.092 -6.250 1.00 0.00 7 ASN A O 6
ATOM 4487 N N . LYS A 1 8 ? -4.690 -2.294 -6.007 1.00 0.00 8 LYS A N 6
ATOM 4488 C CA . LYS A 1 8 ? -5.441 -2.656 -7.206 1.00 0.00 8 LYS A CA 6
ATOM 4489 C C . LYS A 1 8 ? -6.397 -3.813 -6.923 1.00 0.00 8 LYS A C 6
ATOM 4490 O O . LYS A 1 8 ? -5.970 -4.932 -6.646 1.00 0.00 8 LYS A O 6
ATOM 4509 N N . GLY A 1 9 ? -7.689 -3.539 -7.009 1.00 0.00 9 GLY A N 6
ATOM 4510 C CA . GLY A 1 9 ? -8.687 -4.566 -6.772 1.00 0.00 9 GLY A CA 6
ATOM 4511 C C . GLY A 1 9 ? -9.656 -4.704 -7.929 1.00 0.00 9 GLY A C 6
ATOM 4512 O O . GLY A 1 9 ? -9.241 -4.936 -9.063 1.00 0.00 9 GLY A O 6
ATOM 4516 N N . GLN A 1 10 ? -10.942 -4.564 -7.638 1.00 0.00 10 GLN A N 6
ATOM 4517 C CA . GLN A 1 10 ? -11.970 -4.677 -8.665 1.00 0.00 10 GLN A CA 6
ATOM 4518 C C . GLN A 1 10 ? -12.744 -3.371 -8.813 1.00 0.00 10 GLN A C 6
ATOM 4519 O O . GLN A 1 10 ? -13.232 -3.046 -9.898 1.00 0.00 10 GLN A O 6
ATOM 4533 N N . ASN A 1 11 ? -12.862 -2.623 -7.720 1.00 0.00 11 ASN A N 6
ATOM 4534 C CA . ASN A 1 11 ? -13.586 -1.358 -7.735 1.00 0.00 11 ASN A CA 6
ATOM 4535 C C . ASN A 1 11 ? -12.958 -0.357 -6.763 1.00 0.00 11 ASN A C 6
ATOM 4536 O O . ASN A 1 11 ? -13.666 0.333 -6.030 1.00 0.00 11 ASN A O 6
ATOM 4547 N N . ALA A 1 12 ? -11.630 -0.278 -6.763 1.00 0.00 12 ALA A N 6
ATOM 4548 C CA . ALA A 1 12 ? -10.930 0.646 -5.883 1.00 0.00 12 ALA A CA 6
ATOM 4549 C C . ALA A 1 12 ? -9.431 0.662 -6.168 1.00 0.00 12 ALA A C 6
ATOM 4550 O O . ALA A 1 12 ? -8.783 -0.382 -6.195 1.00 0.00 12 ALA A O 6
ATOM 4557 N N . PHE A 1 13 ? -8.891 1.859 -6.379 1.00 0.00 13 PHE A N 6
ATOM 4558 C CA . PHE A 1 13 ? -7.471 2.021 -6.659 1.00 0.00 13 PHE A CA 6
ATOM 4559 C C . PHE A 1 13 ? -6.879 3.163 -5.832 1.00 0.00 13 PHE A C 6
ATOM 4560 O O . PHE A 1 13 ? -7.246 4.322 -6.000 1.00 0.00 13 PHE A O 6
ATOM 4577 N N . TYR A 1 14 ? -5.955 2.816 -4.933 1.00 0.00 14 TYR A N 6
ATOM 4578 C CA . TYR A 1 14 ? -5.310 3.801 -4.077 1.00 0.00 14 TYR A CA 6
ATOM 4579 C C . TYR A 1 14 ? -3.813 3.500 -3.970 1.00 0.00 14 TYR A C 6
ATOM 4580 O O . TYR A 1 14 ? -3.426 2.369 -3.698 1.00 0.00 14 TYR A O 6
ATOM 4598 N N . GLU A 1 15 ? -2.970 4.507 -4.188 1.00 0.00 15 GLU A N 6
ATOM 4599 C CA . GLU A 1 15 ? -1.527 4.303 -4.121 1.00 0.00 15 GLU A CA 6
ATOM 4600 C C . GLU A 1 15 ? -0.830 5.446 -3.396 1.00 0.00 15 GLU A C 6
ATOM 4601 O O . GLU A 1 15 ? -0.969 6.611 -3.766 1.00 0.00 15 GLU A O 6
ATOM 4613 N N . THR A 1 16 ? -0.082 5.095 -2.359 1.00 0.00 16 THR A N 6
ATOM 4614 C CA . THR A 1 16 ? 0.645 6.072 -1.570 1.00 0.00 16 THR A CA 6
ATOM 4615 C C . THR A 1 16 ? 2.041 5.577 -1.199 1.00 0.00 16 THR A C 6
ATOM 4616 O O . THR A 1 16 ? 2.276 4.376 -1.059 1.00 0.00 16 THR A O 6
ATOM 4627 N N . LEU A 1 17 ? 2.941 6.529 -1.018 1.00 0.00 17 LEU A N 6
ATOM 4628 C CA . LEU A 1 17 ? 4.326 6.256 -0.624 1.00 0.00 17 LEU A CA 6
ATOM 4629 C C . LEU A 1 17 ? 4.672 7.028 0.652 1.00 0.00 17 LEU A C 6
ATOM 4630 O O . LEU A 1 17 ? 4.476 8.241 0.725 1.00 0.00 17 LEU A O 6
ATOM 4646 N N . THR A 1 18 ? 5.167 6.322 1.667 1.00 0.00 18 THR A N 6
ATOM 4647 C CA . THR A 1 18 ? 5.516 6.960 2.937 1.00 0.00 18 THR A CA 6
ATOM 4648 C C . THR A 1 18 ? 6.829 6.420 3.505 1.00 0.00 18 THR A C 6
ATOM 4649 O O . THR A 1 18 ? 7.199 5.272 3.257 1.00 0.00 18 THR A O 6
ATOM 4660 N N . LYS A 1 19 ? 7.518 7.253 4.285 1.00 0.00 19 LYS A N 6
ATOM 4661 C CA . LYS A 1 19 ? 8.774 6.852 4.910 1.00 0.00 19 LYS A CA 6
ATOM 4662 C C . LYS A 1 19 ? 8.506 5.803 5.979 1.00 0.00 19 LYS A C 6
ATOM 4663 O O . LYS A 1 19 ? 7.735 6.034 6.911 1.00 0.00 19 LYS A O 6
ATOM 4682 N N . ALA A 1 20 ? 9.121 4.640 5.824 1.00 0.00 20 ALA A N 6
ATOM 4683 C CA . ALA A 1 20 ? 8.921 3.545 6.762 1.00 0.00 20 ALA A CA 6
ATOM 4684 C C . ALA A 1 20 ? 10.219 3.107 7.430 1.00 0.00 20 ALA A C 6
ATOM 4685 O O . ALA A 1 20 ? 10.309 2.008 7.972 1.00 0.00 20 ALA A O 6
ATOM 4692 N N . VAL A 1 21 ? 11.219 3.969 7.387 1.00 0.00 21 VAL A N 6
ATOM 4693 C CA . VAL A 1 21 ? 12.515 3.675 7.994 1.00 0.00 21 VAL A CA 6
ATOM 4694 C C . VAL A 1 21 ? 13.245 2.544 7.267 1.00 0.00 21 VAL A C 6
ATOM 4695 O O . VAL A 1 21 ? 14.275 2.772 6.632 1.00 0.00 21 VAL A O 6
ATOM 4708 N N . ASP A 1 22 ? 12.722 1.322 7.375 1.00 0.00 22 ASP A N 6
ATOM 4709 C CA . ASP A 1 22 ? 13.344 0.168 6.739 1.00 0.00 22 ASP A CA 6
ATOM 4710 C C . ASP A 1 22 ? 12.380 -0.524 5.774 1.00 0.00 22 ASP A C 6
ATOM 4711 O O . ASP A 1 22 ? 11.417 0.077 5.300 1.00 0.00 22 ASP A O 6
ATOM 4720 N N . ALA A 1 23 ? 12.662 -1.791 5.483 1.00 0.00 23 ALA A N 6
ATOM 4721 C CA . ALA A 1 23 ? 11.840 -2.578 4.567 1.00 0.00 23 ALA A CA 6
ATOM 4722 C C . ALA A 1 23 ? 10.666 -3.232 5.289 1.00 0.00 23 ALA A C 6
ATOM 4723 O O . ALA A 1 23 ? 9.515 -2.842 5.094 1.00 0.00 23 ALA A O 6
ATOM 4730 N N . GLU A 1 24 ? 10.960 -4.224 6.129 1.00 0.00 24 GLU A N 6
ATOM 4731 C CA . GLU A 1 24 ? 9.915 -4.918 6.878 1.00 0.00 24 GLU A CA 6
ATOM 4732 C C . GLU A 1 24 ? 9.111 -3.928 7.712 1.00 0.00 24 GLU A C 6
ATOM 4733 O O . GLU A 1 24 ? 7.957 -4.176 8.061 1.00 0.00 24 GLU A O 6
ATOM 4745 N N . THR A 1 25 ? 9.726 -2.786 7.985 1.00 0.00 25 THR A N 6
ATOM 4746 C CA . THR A 1 25 ? 9.083 -1.720 8.726 1.00 0.00 25 THR A CA 6
ATOM 4747 C C . THR A 1 25 ? 8.061 -1.087 7.809 1.00 0.00 25 THR A C 6
ATOM 4748 O O . THR A 1 25 ? 6.956 -0.751 8.220 1.00 0.00 25 THR A O 6
ATOM 4759 N N . ALA A 1 26 ? 8.426 -0.999 6.536 1.00 0.00 26 ALA A N 6
ATOM 4760 C CA . ALA A 1 26 ? 7.524 -0.491 5.529 1.00 0.00 26 ALA A CA 6
ATOM 4761 C C . ALA A 1 26 ? 6.545 -1.600 5.192 1.00 0.00 26 ALA A C 6
ATOM 4762 O O . ALA A 1 26 ? 5.445 -1.361 4.710 1.00 0.00 26 ALA A O 6
ATOM 4769 N N . ARG A 1 27 ? 6.960 -2.828 5.486 1.00 0.00 27 ARG A N 6
ATOM 4770 C CA . ARG A 1 27 ? 6.121 -3.985 5.254 1.00 0.00 27 ARG A CA 6
ATOM 4771 C C . ARG A 1 27 ? 5.047 -4.056 6.320 1.00 0.00 27 ARG A C 6
ATOM 4772 O O . ARG A 1 27 ? 3.888 -4.311 6.017 1.00 0.00 27 ARG A O 6
ATOM 4793 N N . ASN A 1 28 ? 5.444 -3.826 7.567 1.00 0.00 28 ASN A N 6
ATOM 4794 C CA . ASN A 1 28 ? 4.509 -3.874 8.688 1.00 0.00 28 ASN A CA 6
ATOM 4795 C C . ASN A 1 28 ? 3.903 -2.504 8.998 1.00 0.00 28 ASN A C 6
ATOM 4796 O O . ASN A 1 28 ? 2.691 -2.381 9.154 1.00 0.00 28 ASN A O 6
ATOM 4807 N N . ALA A 1 29 ? 4.746 -1.486 9.108 1.00 0.00 29 ALA A N 6
ATOM 4808 C CA . ALA A 1 29 ? 4.277 -0.138 9.425 1.00 0.00 29 ALA A CA 6
ATOM 4809 C C . ALA A 1 29 ? 3.456 0.472 8.291 1.00 0.00 29 ALA A C 6
ATOM 4810 O O . ALA A 1 29 ? 2.363 0.989 8.517 1.00 0.00 29 ALA A O 6
ATOM 4817 N N . PHE A 1 30 ? 3.992 0.426 7.076 1.00 0.00 30 PHE A N 6
ATOM 4818 C CA . PHE A 1 30 ? 3.303 0.996 5.923 1.00 0.00 30 PHE A CA 6
ATOM 4819 C C . PHE A 1 30 ? 2.016 0.242 5.609 1.00 0.00 30 PHE A C 6
ATOM 4820 O O . PHE A 1 30 ? 0.965 0.854 5.430 1.00 0.00 30 PHE A O 6
ATOM 4837 N N . ILE A 1 31 ? 2.096 -1.085 5.525 1.00 0.00 31 ILE A N 6
ATOM 4838 C CA . ILE A 1 31 ? 0.938 -1.894 5.214 1.00 0.00 31 ILE A CA 6
ATOM 4839 C C . ILE A 1 31 ? -0.288 -1.514 6.040 1.00 0.00 31 ILE A C 6
ATOM 4840 O O . ILE A 1 31 ? -1.411 -1.586 5.552 1.00 0.00 31 ILE A O 6
ATOM 4856 N N . GLN A 1 32 ? -0.072 -1.107 7.284 1.00 0.00 32 GLN A N 6
ATOM 4857 C CA . GLN A 1 32 ? -1.182 -0.718 8.154 1.00 0.00 32 GLN A CA 6
ATOM 4858 C C . GLN A 1 32 ? -1.776 0.610 7.712 1.00 0.00 32 GLN A C 6
ATOM 4859 O O . GLN A 1 32 ? -2.994 0.790 7.710 1.00 0.00 32 GLN A O 6
ATOM 4873 N N . SER A 1 33 ? -0.906 1.539 7.342 1.00 0.00 33 SER A N 6
ATOM 4874 C CA . SER A 1 33 ? -1.338 2.857 6.901 1.00 0.00 33 SER A CA 6
ATOM 4875 C C . SER A 1 33 ? -1.852 2.806 5.473 1.00 0.00 33 SER A C 6
ATOM 4876 O O . SER A 1 33 ? -2.885 3.396 5.156 1.00 0.00 33 SER A O 6
ATOM 4884 N N . LEU A 1 34 ? -1.143 2.085 4.615 1.00 0.00 34 LEU A N 6
ATOM 4885 C CA . LEU A 1 34 ? -1.559 1.955 3.230 1.00 0.00 34 LEU A CA 6
ATOM 4886 C C . LEU A 1 34 ? -2.895 1.246 3.180 1.00 0.00 34 LEU A C 6
ATOM 4887 O O . LEU A 1 34 ? -3.765 1.583 2.378 1.00 0.00 34 LEU A O 6
ATOM 4903 N N . LYS A 1 35 ? -3.066 0.291 4.078 1.00 0.00 35 LYS A N 6
ATOM 4904 C CA . LYS A 1 35 ? -4.313 -0.433 4.169 1.00 0.00 35 LYS A CA 6
ATOM 4905 C C . LYS A 1 35 ? -5.332 0.443 4.863 1.00 0.00 35 LYS A C 6
ATOM 4906 O O . LYS A 1 35 ? -6.527 0.375 4.587 1.00 0.00 35 LYS A O 6
ATOM 4925 N N . ASP A 1 36 ? -4.841 1.308 5.746 1.00 0.00 36 ASP A N 6
ATOM 4926 C CA . ASP A 1 36 ? -5.717 2.235 6.445 1.00 0.00 36 ASP A CA 6
ATOM 4927 C C . ASP A 1 36 ? -6.598 2.957 5.427 1.00 0.00 36 ASP A C 6
ATOM 4928 O O . ASP A 1 36 ? -7.715 3.374 5.737 1.00 0.00 36 ASP A O 6
ATOM 4937 N N . ASP A 1 37 ? -6.085 3.080 4.199 1.00 0.00 37 ASP A N 6
ATOM 4938 C CA . ASP A 1 37 ? -6.823 3.726 3.119 1.00 0.00 37 ASP A CA 6
ATOM 4939 C C . ASP A 1 37 ? -7.604 2.694 2.306 1.00 0.00 37 ASP A C 6
ATOM 4940 O O . ASP A 1 37 ? -8.797 2.860 2.052 1.00 0.00 37 ASP A O 6
ATOM 4949 N N . GLY A 1 38 ? -6.918 1.625 1.900 1.00 0.00 38 GLY A N 6
ATOM 4950 C CA . GLY A 1 38 ? -7.557 0.576 1.119 1.00 0.00 38 GLY A CA 6
ATOM 4951 C C . GLY A 1 38 ? -7.210 -0.813 1.625 1.00 0.00 38 GLY A C 6
ATOM 4952 O O . GLY A 1 38 ? -6.729 -1.657 0.868 1.00 0.00 38 GLY A O 6
ATOM 4956 N N . VAL A 1 39 ? -7.448 -1.042 2.912 1.00 0.00 39 VAL A N 6
ATOM 4957 C CA . VAL A 1 39 ? -7.156 -2.327 3.547 1.00 0.00 39 VAL A CA 6
ATOM 4958 C C . VAL A 1 39 ? -7.736 -3.501 2.760 1.00 0.00 39 VAL A C 6
ATOM 4959 O O . VAL A 1 39 ? -7.090 -4.538 2.617 1.00 0.00 39 VAL A O 6
ATOM 4972 N N . GLN A 1 40 ? -8.968 -3.332 2.290 1.00 0.00 40 GLN A N 6
ATOM 4973 C CA . GLN A 1 40 ? -9.693 -4.371 1.537 1.00 0.00 40 GLN A CA 6
ATOM 4974 C C . GLN A 1 40 ? -8.759 -5.252 0.713 1.00 0.00 40 GLN A C 6
ATOM 4975 O O . GLN A 1 40 ? -9.043 -6.427 0.480 1.00 0.00 40 GLN A O 6
ATOM 4989 N N . GLY A 1 41 ? -7.654 -4.675 0.267 1.00 0.00 41 GLY A N 6
ATOM 4990 C CA . GLY A 1 41 ? -6.703 -5.420 -0.537 1.00 0.00 41 GLY A CA 6
ATOM 4991 C C . GLY A 1 41 ? -5.412 -5.739 0.193 1.00 0.00 41 GLY A C 6
ATOM 4992 O O . GLY A 1 41 ? -5.080 -5.108 1.198 1.00 0.00 41 GLY A O 6
ATOM 4996 N N . VAL A 1 42 ? -4.675 -6.710 -0.338 1.00 0.00 42 VAL A N 6
ATOM 4997 C CA . VAL A 1 42 ? -3.392 -7.116 0.231 1.00 0.00 42 VAL A CA 6
ATOM 4998 C C . VAL A 1 42 ? -2.292 -6.833 -0.778 1.00 0.00 42 VAL A C 6
ATOM 4999 O O . VAL A 1 42 ? -2.476 -7.079 -1.971 1.00 0.00 42 VAL A O 6
ATOM 5012 N N . TRP A 1 43 ? -1.169 -6.275 -0.336 1.00 0.00 43 TRP A N 6
ATOM 5013 C CA . TRP A 1 43 ? -0.116 -5.938 -1.285 1.00 0.00 43 TRP A CA 6
ATOM 5014 C C . TRP A 1 43 ? 0.968 -6.986 -1.454 1.00 0.00 43 TRP A C 6
ATOM 5015 O O . TRP A 1 43 ? 1.223 -7.819 -0.585 1.00 0.00 43 TRP A O 6
ATOM 5036 N N . THR A 1 44 ? 1.624 -6.872 -2.603 1.00 0.00 44 THR A N 6
ATOM 5037 C CA . THR A 1 44 ? 2.745 -7.709 -2.980 1.00 0.00 44 THR A CA 6
ATOM 5038 C C . THR A 1 44 ? 3.862 -6.794 -3.457 1.00 0.00 44 THR A C 6
ATOM 5039 O O . THR A 1 44 ? 3.841 -6.319 -4.593 1.00 0.00 44 THR A O 6
ATOM 5050 N N . TYR A 1 45 ? 4.802 -6.497 -2.573 1.00 0.00 45 TYR A N 6
ATOM 5051 C CA . TYR A 1 45 ? 5.887 -5.582 -2.909 1.00 0.00 45 TYR A CA 6
ATOM 5052 C C . TYR A 1 45 ? 7.112 -6.297 -3.456 1.00 0.00 45 TYR A C 6
ATOM 5053 O O . TYR A 1 45 ? 7.466 -7.392 -3.019 1.00 0.00 45 TYR A O 6
ATOM 5071 N N . ASP A 1 46 ? 7.764 -5.639 -4.407 1.00 0.00 46 ASP A N 6
ATOM 5072 C CA . ASP A 1 46 ? 8.969 -6.157 -5.023 1.00 0.00 46 ASP A CA 6
ATOM 5073 C C . ASP A 1 46 ? 10.181 -5.408 -4.495 1.00 0.00 46 ASP A C 6
ATOM 5074 O O . ASP A 1 46 ? 10.060 -4.293 -3.981 1.00 0.00 46 ASP A O 6
ATOM 5083 N N . ASP A 1 47 ? 11.348 -6.013 -4.647 1.00 0.00 47 ASP A N 6
ATOM 5084 C CA . ASP A 1 47 ? 12.592 -5.403 -4.209 1.00 0.00 47 ASP A CA 6
ATOM 5085 C C . ASP A 1 47 ? 13.216 -4.673 -5.378 1.00 0.00 47 ASP A C 6
ATOM 5086 O O . ASP A 1 47 ? 13.816 -3.607 -5.231 1.00 0.00 47 ASP A O 6
ATOM 5095 N N . ALA A 1 48 ? 13.037 -5.261 -6.541 1.00 0.00 48 ALA A N 6
ATOM 5096 C CA . ALA A 1 48 ? 13.540 -4.710 -7.784 1.00 0.00 48 ALA A CA 6
ATOM 5097 C C . ALA A 1 48 ? 12.968 -3.324 -8.018 1.00 0.00 48 ALA A C 6
ATOM 5098 O O . ALA A 1 48 ? 13.639 -2.427 -8.528 1.00 0.00 48 ALA A O 6
ATOM 5105 N N . THR A 1 49 ? 11.708 -3.164 -7.641 1.00 0.00 49 THR A N 6
ATOM 5106 C CA . THR A 1 49 ? 11.009 -1.900 -7.803 1.00 0.00 49 THR A CA 6
ATOM 5107 C C . THR A 1 49 ? 10.944 -1.136 -6.484 1.00 0.00 49 THR A C 6
ATOM 5108 O O . THR A 1 49 ? 11.110 0.082 -6.456 1.00 0.00 49 THR A O 6
ATOM 5119 N N . LYS A 1 50 ? 10.691 -1.865 -5.397 1.00 0.00 50 LYS A N 6
ATOM 5120 C CA . LYS A 1 50 ? 10.589 -1.274 -4.064 1.00 0.00 50 LYS A CA 6
ATOM 5121 C C . LYS A 1 50 ? 9.215 -0.657 -3.886 1.00 0.00 50 LYS A C 6
ATOM 5122 O O . LYS A 1 50 ? 9.058 0.411 -3.289 1.00 0.00 50 LYS A O 6
ATOM 5141 N N . THR A 1 51 ? 8.227 -1.330 -4.439 1.00 0.00 51 THR A N 6
ATOM 5142 C CA . THR A 1 51 ? 6.859 -0.861 -4.375 1.00 0.00 51 THR A CA 6
ATOM 5143 C C . THR A 1 51 ? 5.890 -2.004 -4.101 1.00 0.00 51 THR A C 6
ATOM 5144 O O . THR A 1 51 ? 6.023 -3.083 -4.679 1.00 0.00 51 THR A O 6
ATOM 5155 N N . PHE A 1 52 ? 4.902 -1.762 -3.245 1.00 0.00 52 PHE A N 6
ATOM 5156 C CA . PHE A 1 52 ? 3.907 -2.785 -2.943 1.00 0.00 52 PHE A CA 6
ATOM 5157 C C . PHE A 1 52 ? 2.592 -2.455 -3.633 1.00 0.00 52 PHE A C 6
ATOM 5158 O O . PHE A 1 52 ? 2.320 -1.299 -3.947 1.00 0.00 52 PHE A O 6
ATOM 5175 N N . THR A 1 53 ? 1.784 -3.475 -3.885 1.00 0.00 53 THR A N 6
ATOM 5176 C CA . THR A 1 53 ? 0.507 -3.279 -4.550 1.00 0.00 53 THR A CA 6
ATOM 5177 C C . THR A 1 53 ? -0.615 -3.932 -3.746 1.00 0.00 53 THR A C 6
ATOM 5178 O O . THR A 1 53 ? -0.806 -5.143 -3.821 1.00 0.00 53 THR A O 6
ATOM 5189 N N . VAL A 1 54 ? -1.363 -3.131 -2.982 1.00 0.00 54 VAL A N 6
ATOM 5190 C CA . VAL A 1 54 ? -2.457 -3.667 -2.173 1.00 0.00 54 VAL A CA 6
ATOM 5191 C C . VAL A 1 54 ? -3.648 -4.013 -3.054 1.00 0.00 54 VAL A C 6
ATOM 5192 O O . VAL A 1 54 ? -4.485 -3.172 -3.367 1.00 0.00 54 VAL A O 6
ATOM 5205 N N . GLN A 1 55 ? -3.703 -5.266 -3.468 1.00 0.00 55 GLN A N 6
ATOM 5206 C CA . GLN A 1 55 ? -4.762 -5.740 -4.328 1.00 0.00 55 GLN A CA 6
ATOM 5207 C C . GLN A 1 55 ? -5.762 -6.599 -3.560 1.00 0.00 55 GLN A C 6
ATOM 5208 O O . GLN A 1 55 ? -5.386 -7.531 -2.851 1.00 0.00 55 GLN A O 6
ATOM 5222 N N . ALA A 1 56 ? -7.038 -6.274 -3.720 1.00 0.00 56 ALA A N 6
ATOM 5223 C CA . ALA A 1 56 ? -8.108 -7.010 -3.056 1.00 0.00 56 ALA A CA 6
ATOM 5224 C C . ALA A 1 56 ? -8.786 -7.979 -4.018 1.00 0.00 56 ALA A C 6
ATOM 5225 O O . ALA A 1 56 ? -9.008 -7.593 -5.185 1.00 0.00 56 ALA A O 6
ATOM 5233 N N . MET A 1 1 ? 11.634 3.523 3.969 1.00 0.00 1 MET A N 7
ATOM 5234 C CA . MET A 1 1 ? 11.635 4.982 3.674 1.00 0.00 1 MET A CA 7
ATOM 5235 C C . MET A 1 1 ? 11.074 5.267 2.277 1.00 0.00 1 MET A C 7
ATOM 5236 O O . MET A 1 1 ? 9.864 5.404 2.103 1.00 0.00 1 MET A O 7
ATOM 5252 N N . TYR A 1 2 ? 11.957 5.360 1.290 1.00 0.00 2 TYR A N 7
ATOM 5253 C CA . TYR A 1 2 ? 11.549 5.634 -0.082 1.00 0.00 2 TYR A CA 7
ATOM 5254 C C . TYR A 1 2 ? 10.731 4.495 -0.679 1.00 0.00 2 TYR A C 7
ATOM 5255 O O . TYR A 1 2 ? 11.183 3.820 -1.605 1.00 0.00 2 TYR A O 7
ATOM 5273 N N . TYR A 1 3 ? 9.520 4.280 -0.167 1.00 0.00 3 TYR A N 7
ATOM 5274 C CA . TYR A 1 3 ? 8.669 3.219 -0.692 1.00 0.00 3 TYR A CA 7
ATOM 5275 C C . TYR A 1 3 ? 7.311 3.769 -1.089 1.00 0.00 3 TYR A C 7
ATOM 5276 O O . TYR A 1 3 ? 6.830 4.744 -0.509 1.00 0.00 3 TYR A O 7
ATOM 5294 N N . LEU A 1 4 ? 6.689 3.136 -2.073 1.00 0.00 4 LEU A N 7
ATOM 5295 C CA . LEU A 1 4 ? 5.375 3.564 -2.533 1.00 0.00 4 LEU A CA 7
ATOM 5296 C C . LEU A 1 4 ? 4.473 2.362 -2.731 1.00 0.00 4 LEU A C 7
ATOM 5297 O O . LEU A 1 4 ? 4.939 1.286 -3.109 1.00 0.00 4 LEU A O 7
ATOM 5313 N N . VAL A 1 5 ? 3.183 2.533 -2.473 1.00 0.00 5 VAL A N 7
ATOM 5314 C CA . VAL A 1 5 ? 2.250 1.431 -2.632 1.00 0.00 5 VAL A CA 7
ATOM 5315 C C . VAL A 1 5 ? 1.078 1.809 -3.529 1.00 0.00 5 VAL A C 7
ATOM 5316 O O . VAL A 1 5 ? 0.620 2.947 -3.509 1.00 0.00 5 VAL A O 7
ATOM 5329 N N . VAL A 1 6 ? 0.599 0.839 -4.302 1.00 0.00 6 VAL A N 7
ATOM 5330 C CA . VAL A 1 6 ? -0.525 1.046 -5.200 1.00 0.00 6 VAL A CA 7
ATOM 5331 C C . VAL A 1 6 ? -1.540 -0.093 -5.073 1.00 0.00 6 VAL A C 7
ATOM 5332 O O . VAL A 1 6 ? -1.250 -1.245 -5.389 1.00 0.00 6 VAL A O 7
ATOM 5345 N N . ASN A 1 7 ? -2.729 0.242 -4.599 1.00 0.00 7 ASN A N 7
ATOM 5346 C CA . ASN A 1 7 ? -3.792 -0.741 -4.414 1.00 0.00 7 ASN A CA 7
ATOM 5347 C C . ASN A 1 7 ? -4.586 -0.945 -5.700 1.00 0.00 7 ASN A C 7
ATOM 5348 O O . ASN A 1 7 ? -5.033 0.019 -6.321 1.00 0.00 7 ASN A O 7
ATOM 5359 N N . LYS A 1 8 ? -4.782 -2.208 -6.091 1.00 0.00 8 LYS A N 7
ATOM 5360 C CA . LYS A 1 8 ? -5.552 -2.501 -7.297 1.00 0.00 8 LYS A CA 7
ATOM 5361 C C . LYS A 1 8 ? -6.496 -3.681 -7.078 1.00 0.00 8 LYS A C 7
ATOM 5362 O O . LYS A 1 8 ? -6.063 -4.810 -6.859 1.00 0.00 8 LYS A O 7
ATOM 5381 N N . GLY A 1 9 ? -7.793 -3.412 -7.147 1.00 0.00 9 GLY A N 7
ATOM 5382 C CA . GLY A 1 9 ? -8.777 -4.460 -6.955 1.00 0.00 9 GLY A CA 7
ATOM 5383 C C . GLY A 1 9 ? -9.742 -4.556 -8.127 1.00 0.00 9 GLY A C 7
ATOM 5384 O O . GLY A 1 9 ? -9.326 -4.741 -9.271 1.00 0.00 9 GLY A O 7
ATOM 5388 N N . GLN A 1 10 ? -11.032 -4.429 -7.839 1.00 0.00 10 GLN A N 7
ATOM 5389 C CA . GLN A 1 10 ? -12.056 -4.501 -8.881 1.00 0.00 10 GLN A CA 7
ATOM 5390 C C . GLN A 1 10 ? -12.807 -3.183 -9.001 1.00 0.00 10 GLN A C 7
ATOM 5391 O O . GLN A 1 10 ? -13.285 -2.826 -10.082 1.00 0.00 10 GLN A O 7
ATOM 5405 N N . ASN A 1 11 ? -12.924 -2.461 -7.890 1.00 0.00 11 ASN A N 7
ATOM 5406 C CA . ASN A 1 11 ? -13.626 -1.186 -7.879 1.00 0.00 11 ASN A CA 7
ATOM 5407 C C . ASN A 1 11 ? -13.013 -0.228 -6.861 1.00 0.00 11 ASN A C 7
ATOM 5408 O O . ASN A 1 11 ? -13.731 0.448 -6.122 1.00 0.00 11 ASN A O 7
ATOM 5419 N N . ALA A 1 12 ? -11.685 -0.170 -6.824 1.00 0.00 12 ALA A N 7
ATOM 5420 C CA . ALA A 1 12 ? -10.992 0.709 -5.892 1.00 0.00 12 ALA A CA 7
ATOM 5421 C C . ALA A 1 12 ? -9.488 0.736 -6.159 1.00 0.00 12 ALA A C 7
ATOM 5422 O O . ALA A 1 12 ? -8.844 -0.306 -6.229 1.00 0.00 12 ALA A O 7
ATOM 5429 N N . PHE A 1 13 ? -8.944 1.939 -6.308 1.00 0.00 13 PHE A N 7
ATOM 5430 C CA . PHE A 1 13 ? -7.523 2.113 -6.566 1.00 0.00 13 PHE A CA 7
ATOM 5431 C C . PHE A 1 13 ? -6.943 3.217 -5.680 1.00 0.00 13 PHE A C 7
ATOM 5432 O O . PHE A 1 13 ? -7.319 4.383 -5.800 1.00 0.00 13 PHE A O 7
ATOM 5449 N N . TYR A 1 14 ? -6.037 2.838 -4.793 1.00 0.00 14 TYR A N 7
ATOM 5450 C CA . TYR A 1 14 ? -5.407 3.787 -3.880 1.00 0.00 14 TYR A CA 7
ATOM 5451 C C . TYR A 1 14 ? -3.908 3.501 -3.766 1.00 0.00 14 TYR A C 7
ATOM 5452 O O . TYR A 1 14 ? -3.505 2.367 -3.533 1.00 0.00 14 TYR A O 7
ATOM 5470 N N . GLU A 1 15 ? -3.081 4.529 -3.935 1.00 0.00 15 GLU A N 7
ATOM 5471 C CA . GLU A 1 15 ? -1.636 4.353 -3.855 1.00 0.00 15 GLU A CA 7
ATOM 5472 C C . GLU A 1 15 ? -0.981 5.490 -3.081 1.00 0.00 15 GLU A C 7
ATOM 5473 O O . GLU A 1 15 ? -1.204 6.666 -3.370 1.00 0.00 15 GLU A O 7
ATOM 5485 N N . THR A 1 16 ? -0.176 5.125 -2.092 1.00 0.00 16 THR A N 7
ATOM 5486 C CA . THR A 1 16 ? 0.510 6.101 -1.265 1.00 0.00 16 THR A CA 7
ATOM 5487 C C . THR A 1 16 ? 1.951 5.695 -0.972 1.00 0.00 16 THR A C 7
ATOM 5488 O O . THR A 1 16 ? 2.244 4.534 -0.688 1.00 0.00 16 THR A O 7
ATOM 5499 N N . LEU A 1 17 ? 2.830 6.684 -1.028 1.00 0.00 17 LEU A N 7
ATOM 5500 C CA . LEU A 1 17 ? 4.252 6.502 -0.753 1.00 0.00 17 LEU A CA 7
ATOM 5501 C C . LEU A 1 17 ? 4.629 7.193 0.558 1.00 0.00 17 LEU A C 7
ATOM 5502 O O . LEU A 1 17 ? 4.336 8.372 0.751 1.00 0.00 17 LEU A O 7
ATOM 5518 N N . THR A 1 18 ? 5.260 6.450 1.465 1.00 0.00 18 THR A N 7
ATOM 5519 C CA . THR A 1 18 ? 5.649 6.999 2.762 1.00 0.00 18 THR A CA 7
ATOM 5520 C C . THR A 1 18 ? 7.043 6.539 3.192 1.00 0.00 18 THR A C 7
ATOM 5521 O O . THR A 1 18 ? 7.507 5.464 2.800 1.00 0.00 18 THR A O 7
ATOM 5532 N N . LYS A 1 19 ? 7.693 7.360 4.018 1.00 0.00 19 LYS A N 7
ATOM 5533 C CA . LYS A 1 19 ? 9.018 7.038 4.538 1.00 0.00 19 LYS A CA 7
ATOM 5534 C C . LYS A 1 19 ? 8.899 5.927 5.578 1.00 0.00 19 LYS A C 7
ATOM 5535 O O . LYS A 1 19 ? 8.640 6.187 6.752 1.00 0.00 19 LYS A O 7
ATOM 5554 N N . ALA A 1 20 ? 9.054 4.687 5.128 1.00 0.00 20 ALA A N 7
ATOM 5555 C CA . ALA A 1 20 ? 8.928 3.526 6.004 1.00 0.00 20 ALA A CA 7
ATOM 5556 C C . ALA A 1 20 ? 10.225 3.151 6.713 1.00 0.00 20 ALA A C 7
ATOM 5557 O O . ALA A 1 20 ? 10.333 2.065 7.275 1.00 0.00 20 ALA A O 7
ATOM 5564 N N . VAL A 1 21 ? 11.195 4.044 6.700 1.00 0.00 21 VAL A N 7
ATOM 5565 C CA . VAL A 1 21 ? 12.473 3.792 7.365 1.00 0.00 21 VAL A CA 7
ATOM 5566 C C . VAL A 1 21 ? 13.219 2.596 6.763 1.00 0.00 21 VAL A C 7
ATOM 5567 O O . VAL A 1 21 ? 14.251 2.766 6.116 1.00 0.00 21 VAL A O 7
ATOM 5580 N N . ASP A 1 22 ? 12.700 1.385 6.987 1.00 0.00 22 ASP A N 7
ATOM 5581 C CA . ASP A 1 22 ? 13.332 0.178 6.475 1.00 0.00 22 ASP A CA 7
ATOM 5582 C C . ASP A 1 22 ? 12.413 -0.558 5.500 1.00 0.00 22 ASP A C 7
ATOM 5583 O O . ASP A 1 22 ? 11.462 0.017 4.966 1.00 0.00 22 ASP A O 7
ATOM 5592 N N . ALA A 1 23 ? 12.713 -1.831 5.270 1.00 0.00 23 ALA A N 7
ATOM 5593 C CA . ALA A 1 23 ? 11.934 -2.661 4.354 1.00 0.00 23 ALA A CA 7
ATOM 5594 C C . ALA A 1 23 ? 10.756 -3.324 5.058 1.00 0.00 23 ALA A C 7
ATOM 5595 O O . ALA A 1 23 ? 9.603 -2.950 4.840 1.00 0.00 23 ALA A O 7
ATOM 5602 N N . GLU A 1 24 ? 11.045 -4.310 5.907 1.00 0.00 24 GLU A N 7
ATOM 5603 C CA . GLU A 1 24 ? 9.992 -5.011 6.640 1.00 0.00 24 GLU A CA 7
ATOM 5604 C C . GLU A 1 24 ? 9.176 -4.030 7.468 1.00 0.00 24 GLU A C 7
ATOM 5605 O O . GLU A 1 24 ? 8.019 -4.284 7.799 1.00 0.00 24 GLU A O 7
ATOM 5617 N N . THR A 1 25 ? 9.780 -2.885 7.750 1.00 0.00 25 THR A N 7
ATOM 5618 C CA . THR A 1 25 ? 9.118 -1.825 8.482 1.00 0.00 25 THR A CA 7
ATOM 5619 C C . THR A 1 25 ? 8.102 -1.212 7.548 1.00 0.00 25 THR A C 7
ATOM 5620 O O . THR A 1 25 ? 6.984 -0.900 7.935 1.00 0.00 25 THR A O 7
ATOM 5631 N N . ALA A 1 26 ? 8.492 -1.116 6.283 1.00 0.00 26 ALA A N 7
ATOM 5632 C CA . ALA A 1 26 ? 7.603 -0.625 5.258 1.00 0.00 26 ALA A CA 7
ATOM 5633 C C . ALA A 1 26 ? 6.575 -1.705 4.980 1.00 0.00 26 ALA A C 7
ATOM 5634 O O . ALA A 1 26 ? 5.485 -1.444 4.486 1.00 0.00 26 ALA A O 7
ATOM 5641 N N . ARG A 1 27 ? 6.941 -2.937 5.328 1.00 0.00 27 ARG A N 7
ATOM 5642 C CA . ARG A 1 27 ? 6.056 -4.071 5.144 1.00 0.00 27 ARG A CA 7
ATOM 5643 C C . ARG A 1 27 ? 5.045 -4.135 6.271 1.00 0.00 27 ARG A C 7
ATOM 5644 O O . ARG A 1 27 ? 3.873 -4.397 6.034 1.00 0.00 27 ARG A O 7
ATOM 5665 N N . ASN A 1 28 ? 5.503 -3.890 7.493 1.00 0.00 28 ASN A N 7
ATOM 5666 C CA . ASN A 1 28 ? 4.623 -3.927 8.659 1.00 0.00 28 ASN A CA 7
ATOM 5667 C C . ASN A 1 28 ? 4.028 -2.553 8.968 1.00 0.00 28 ASN A C 7
ATOM 5668 O O . ASN A 1 28 ? 2.823 -2.425 9.176 1.00 0.00 28 ASN A O 7
ATOM 5679 N N . ALA A 1 29 ? 4.876 -1.535 9.013 1.00 0.00 29 ALA A N 7
ATOM 5680 C CA . ALA A 1 29 ? 4.434 -0.176 9.319 1.00 0.00 29 ALA A CA 7
ATOM 5681 C C . ALA A 1 29 ? 3.566 0.416 8.210 1.00 0.00 29 ALA A C 7
ATOM 5682 O O . ALA A 1 29 ? 2.491 0.956 8.474 1.00 0.00 29 ALA A O 7
ATOM 5689 N N . PHE A 1 30 ? 4.045 0.330 6.975 1.00 0.00 30 PHE A N 7
ATOM 5690 C CA . PHE A 1 30 ? 3.320 0.880 5.834 1.00 0.00 30 PHE A CA 7
ATOM 5691 C C . PHE A 1 30 ? 2.013 0.135 5.586 1.00 0.00 30 PHE A C 7
ATOM 5692 O O . PHE A 1 30 ? 0.963 0.755 5.432 1.00 0.00 30 PHE A O 7
ATOM 5709 N N . ILE A 1 31 ? 2.077 -1.193 5.527 1.00 0.00 31 ILE A N 7
ATOM 5710 C CA . ILE A 1 31 ? 0.903 -1.998 5.275 1.00 0.00 31 ILE A CA 7
ATOM 5711 C C . ILE A 1 31 ? -0.283 -1.604 6.149 1.00 0.00 31 ILE A C 7
ATOM 5712 O O . ILE A 1 31 ? -1.427 -1.673 5.711 1.00 0.00 31 ILE A O 7
ATOM 5728 N N . GLN A 1 32 ? -0.013 -1.193 7.380 1.00 0.00 32 GLN A N 7
ATOM 5729 C CA . GLN A 1 32 ? -1.085 -0.797 8.289 1.00 0.00 32 GLN A CA 7
ATOM 5730 C C . GLN A 1 32 ? -1.760 0.478 7.808 1.00 0.00 32 GLN A C 7
ATOM 5731 O O . GLN A 1 32 ? -2.985 0.552 7.722 1.00 0.00 32 GLN A O 7
ATOM 5745 N N . SER A 1 33 ? -0.951 1.481 7.496 1.00 0.00 33 SER A N 7
ATOM 5746 C CA . SER A 1 33 ? -1.464 2.758 7.024 1.00 0.00 33 SER A CA 7
ATOM 5747 C C . SER A 1 33 ? -1.966 2.638 5.597 1.00 0.00 33 SER A C 7
ATOM 5748 O O . SER A 1 33 ? -3.029 3.157 5.258 1.00 0.00 33 SER A O 7
ATOM 5756 N N . LEU A 1 34 ? -1.207 1.939 4.762 1.00 0.00 34 LEU A N 7
ATOM 5757 C CA . LEU A 1 34 ? -1.603 1.748 3.379 1.00 0.00 34 LEU A CA 7
ATOM 5758 C C . LEU A 1 34 ? -2.935 1.030 3.340 1.00 0.00 34 LEU A C 7
ATOM 5759 O O . LEU A 1 34 ? -3.813 1.358 2.542 1.00 0.00 34 LEU A O 7
ATOM 5775 N N . LYS A 1 35 ? -3.094 0.080 4.242 1.00 0.00 35 LYS A N 7
ATOM 5776 C CA . LYS A 1 35 ? -4.336 -0.654 4.343 1.00 0.00 35 LYS A CA 7
ATOM 5777 C C . LYS A 1 35 ? -5.350 0.203 5.067 1.00 0.00 35 LYS A C 7
ATOM 5778 O O . LYS A 1 35 ? -6.550 0.124 4.813 1.00 0.00 35 LYS A O 7
ATOM 5797 N N . ASP A 1 36 ? -4.853 1.064 5.951 1.00 0.00 36 ASP A N 7
ATOM 5798 C CA . ASP A 1 36 ? -5.730 1.969 6.675 1.00 0.00 36 ASP A CA 7
ATOM 5799 C C . ASP A 1 36 ? -6.606 2.722 5.678 1.00 0.00 36 ASP A C 7
ATOM 5800 O O . ASP A 1 36 ? -7.723 3.131 5.996 1.00 0.00 36 ASP A O 7
ATOM 5809 N N . ASP A 1 37 ? -6.086 2.885 4.458 1.00 0.00 37 ASP A N 7
ATOM 5810 C CA . ASP A 1 37 ? -6.817 3.570 3.400 1.00 0.00 37 ASP A CA 7
ATOM 5811 C C . ASP A 1 37 ? -7.593 2.572 2.539 1.00 0.00 37 ASP A C 7
ATOM 5812 O O . ASP A 1 37 ? -8.783 2.752 2.283 1.00 0.00 37 ASP A O 7
ATOM 5821 N N . GLY A 1 38 ? -6.906 1.520 2.094 1.00 0.00 38 GLY A N 7
ATOM 5822 C CA . GLY A 1 38 ? -7.542 0.507 1.265 1.00 0.00 38 GLY A CA 7
ATOM 5823 C C . GLY A 1 38 ? -7.213 -0.905 1.714 1.00 0.00 38 GLY A C 7
ATOM 5824 O O . GLY A 1 38 ? -6.747 -1.726 0.924 1.00 0.00 38 GLY A O 7
ATOM 5828 N N . VAL A 1 39 ? -7.453 -1.181 2.991 1.00 0.00 39 VAL A N 7
ATOM 5829 C CA . VAL A 1 39 ? -7.181 -2.497 3.572 1.00 0.00 39 VAL A CA 7
ATOM 5830 C C . VAL A 1 39 ? -7.792 -3.624 2.741 1.00 0.00 39 VAL A C 7
ATOM 5831 O O . VAL A 1 39 ? -7.171 -4.669 2.551 1.00 0.00 39 VAL A O 7
ATOM 5844 N N . GLN A 1 40 ? -9.022 -3.407 2.287 1.00 0.00 40 GLN A N 7
ATOM 5845 C CA . GLN A 1 40 ? -9.775 -4.396 1.496 1.00 0.00 40 GLN A CA 7
ATOM 5846 C C . GLN A 1 40 ? -8.871 -5.260 0.619 1.00 0.00 40 GLN A C 7
ATOM 5847 O O . GLN A 1 40 ? -9.189 -6.415 0.337 1.00 0.00 40 GLN A O 7
ATOM 5861 N N . GLY A 1 41 ? -7.757 -4.693 0.188 1.00 0.00 41 GLY A N 7
ATOM 5862 C CA . GLY A 1 41 ? -6.836 -5.426 -0.661 1.00 0.00 41 GLY A CA 7
ATOM 5863 C C . GLY A 1 41 ? -5.551 -5.813 0.045 1.00 0.00 41 GLY A C 7
ATOM 5864 O O . GLY A 1 41 ? -5.196 -5.237 1.074 1.00 0.00 41 GLY A O 7
ATOM 5868 N N . VAL A 1 42 ? -4.844 -6.777 -0.532 1.00 0.00 42 VAL A N 7
ATOM 5869 C CA . VAL A 1 42 ? -3.571 -7.236 0.013 1.00 0.00 42 VAL A CA 7
ATOM 5870 C C . VAL A 1 42 ? -2.466 -6.939 -0.988 1.00 0.00 42 VAL A C 7
ATOM 5871 O O . VAL A 1 42 ? -2.654 -7.141 -2.188 1.00 0.00 42 VAL A O 7
ATOM 5884 N N . TRP A 1 43 ? -1.335 -6.414 -0.527 1.00 0.00 43 TRP A N 7
ATOM 5885 C CA . TRP A 1 43 ? -0.276 -6.063 -1.462 1.00 0.00 43 TRP A CA 7
ATOM 5886 C C . TRP A 1 43 ? 0.785 -7.131 -1.669 1.00 0.00 43 TRP A C 7
ATOM 5887 O O . TRP A 1 43 ? 0.995 -8.020 -0.845 1.00 0.00 43 TRP A O 7
ATOM 5908 N N . THR A 1 44 ? 1.472 -6.972 -2.795 1.00 0.00 44 THR A N 7
ATOM 5909 C CA . THR A 1 44 ? 2.574 -7.822 -3.197 1.00 0.00 44 THR A CA 7
ATOM 5910 C C . THR A 1 44 ? 3.728 -6.912 -3.585 1.00 0.00 44 THR A C 7
ATOM 5911 O O . THR A 1 44 ? 3.739 -6.344 -4.677 1.00 0.00 44 THR A O 7
ATOM 5922 N N . TYR A 1 45 ? 4.656 -6.716 -2.663 1.00 0.00 45 TYR A N 7
ATOM 5923 C CA . TYR A 1 45 ? 5.768 -5.803 -2.899 1.00 0.00 45 TYR A CA 7
ATOM 5924 C C . TYR A 1 45 ? 7.025 -6.501 -3.399 1.00 0.00 45 TYR A C 7
ATOM 5925 O O . TYR A 1 45 ? 7.304 -7.650 -3.057 1.00 0.00 45 TYR A O 7
ATOM 5943 N N . ASP A 1 46 ? 7.782 -5.764 -4.203 1.00 0.00 46 ASP A N 7
ATOM 5944 C CA . ASP A 1 46 ? 9.032 -6.246 -4.763 1.00 0.00 46 ASP A CA 7
ATOM 5945 C C . ASP A 1 46 ? 10.205 -5.605 -4.037 1.00 0.00 46 ASP A C 7
ATOM 5946 O O . ASP A 1 46 ? 10.052 -4.572 -3.383 1.00 0.00 46 ASP A O 7
ATOM 5955 N N . ASP A 1 47 ? 11.377 -6.205 -4.173 1.00 0.00 47 ASP A N 7
ATOM 5956 C CA . ASP A 1 47 ? 12.580 -5.686 -3.548 1.00 0.00 47 ASP A CA 7
ATOM 5957 C C . ASP A 1 47 ? 13.344 -4.854 -4.557 1.00 0.00 47 ASP A C 7
ATOM 5958 O O . ASP A 1 47 ? 13.972 -3.849 -4.227 1.00 0.00 47 ASP A O 7
ATOM 5967 N N . ALA A 1 48 ? 13.255 -5.290 -5.793 1.00 0.00 48 ALA A N 7
ATOM 5968 C CA . ALA A 1 48 ? 13.903 -4.630 -6.910 1.00 0.00 48 ALA A CA 7
ATOM 5969 C C . ALA A 1 48 ? 13.387 -3.205 -7.053 1.00 0.00 48 ALA A C 7
ATOM 5970 O O . ALA A 1 48 ? 14.130 -2.290 -7.405 1.00 0.00 48 ALA A O 7
ATOM 5977 N N . THR A 1 49 ? 12.099 -3.042 -6.790 1.00 0.00 49 THR A N 7
ATOM 5978 C CA . THR A 1 49 ? 11.448 -1.744 -6.898 1.00 0.00 49 THR A CA 7
ATOM 5979 C C . THR A 1 49 ? 11.295 -1.080 -5.532 1.00 0.00 49 THR A C 7
ATOM 5980 O O . THR A 1 49 ? 11.469 0.132 -5.403 1.00 0.00 49 THR A O 7
ATOM 5991 N N . LYS A 1 50 ? 10.942 -1.880 -4.526 1.00 0.00 50 LYS A N 7
ATOM 5992 C CA . LYS A 1 50 ? 10.733 -1.384 -3.167 1.00 0.00 50 LYS A CA 7
ATOM 5993 C C . LYS A 1 50 ? 9.337 -0.801 -3.063 1.00 0.00 50 LYS A C 7
ATOM 5994 O O . LYS A 1 50 ? 9.108 0.250 -2.451 1.00 0.00 50 LYS A O 7
ATOM 6013 N N . THR A 1 51 ? 8.410 -1.485 -3.705 1.00 0.00 51 THR A N 7
ATOM 6014 C CA . THR A 1 51 ? 7.033 -1.048 -3.737 1.00 0.00 51 THR A CA 7
ATOM 6015 C C . THR A 1 51 ? 6.071 -2.206 -3.547 1.00 0.00 51 THR A C 7
ATOM 6016 O O . THR A 1 51 ? 6.399 -3.350 -3.850 1.00 0.00 51 THR A O 7
ATOM 6027 N N . PHE A 1 52 ? 4.880 -1.893 -3.053 1.00 0.00 52 PHE A N 7
ATOM 6028 C CA . PHE A 1 52 ? 3.852 -2.896 -2.826 1.00 0.00 52 PHE A CA 7
ATOM 6029 C C . PHE A 1 52 ? 2.562 -2.488 -3.523 1.00 0.00 52 PHE A C 7
ATOM 6030 O O . PHE A 1 52 ? 2.310 -1.306 -3.734 1.00 0.00 52 PHE A O 7
ATOM 6047 N N . THR A 1 53 ? 1.750 -3.470 -3.888 1.00 0.00 53 THR A N 7
ATOM 6048 C CA . THR A 1 53 ? 0.493 -3.201 -4.558 1.00 0.00 53 THR A CA 7
ATOM 6049 C C . THR A 1 53 ? -0.651 -3.889 -3.816 1.00 0.00 53 THR A C 7
ATOM 6050 O O . THR A 1 53 ? -0.840 -5.095 -3.955 1.00 0.00 53 THR A O 7
ATOM 6061 N N . VAL A 1 54 ? -1.417 -3.123 -3.031 1.00 0.00 54 VAL A N 7
ATOM 6062 C CA . VAL A 1 54 ? -2.531 -3.690 -2.272 1.00 0.00 54 VAL A CA 7
ATOM 6063 C C . VAL A 1 54 ? -3.710 -3.988 -3.186 1.00 0.00 54 VAL A C 7
ATOM 6064 O O . VAL A 1 54 ? -4.514 -3.119 -3.501 1.00 0.00 54 VAL A O 7
ATOM 6077 N N . GLN A 1 55 ? -3.796 -5.232 -3.612 1.00 0.00 55 GLN A N 7
ATOM 6078 C CA . GLN A 1 55 ? -4.862 -5.656 -4.501 1.00 0.00 55 GLN A CA 7
ATOM 6079 C C . GLN A 1 55 ? -5.887 -6.510 -3.764 1.00 0.00 55 GLN A C 7
ATOM 6080 O O . GLN A 1 55 ? -5.537 -7.470 -3.078 1.00 0.00 55 GLN A O 7
ATOM 6094 N N . ALA A 1 56 ? -7.154 -6.152 -3.919 1.00 0.00 56 ALA A N 7
ATOM 6095 C CA . ALA A 1 56 ? -8.241 -6.881 -3.276 1.00 0.00 56 ALA A CA 7
ATOM 6096 C C . ALA A 1 56 ? -8.953 -7.793 -4.270 1.00 0.00 56 ALA A C 7
ATOM 6097 O O . ALA A 1 56 ? -9.215 -8.961 -3.917 1.00 0.00 56 ALA A O 7
ATOM 6105 N N . MET A 1 1 ? 12.075 2.178 4.271 1.00 0.00 1 MET A N 8
ATOM 6106 C CA . MET A 1 1 ? 12.420 3.478 3.638 1.00 0.00 1 MET A CA 8
ATOM 6107 C C . MET A 1 1 ? 11.225 4.057 2.885 1.00 0.00 1 MET A C 8
ATOM 6108 O O . MET A 1 1 ? 10.087 3.636 3.091 1.00 0.00 1 MET A O 8
ATOM 6124 N N . TYR A 1 2 ? 11.494 5.021 2.011 1.00 0.00 2 TYR A N 8
ATOM 6125 C CA . TYR A 1 2 ? 10.446 5.654 1.228 1.00 0.00 2 TYR A CA 8
ATOM 6126 C C . TYR A 1 2 ? 9.980 4.732 0.114 1.00 0.00 2 TYR A C 8
ATOM 6127 O O . TYR A 1 2 ? 10.519 4.750 -0.993 1.00 0.00 2 TYR A O 8
ATOM 6145 N N . TYR A 1 3 ? 8.979 3.925 0.423 1.00 0.00 3 TYR A N 8
ATOM 6146 C CA . TYR A 1 3 ? 8.430 2.983 -0.535 1.00 0.00 3 TYR A CA 8
ATOM 6147 C C . TYR A 1 3 ? 7.081 3.480 -1.042 1.00 0.00 3 TYR A C 8
ATOM 6148 O O . TYR A 1 3 ? 6.375 4.199 -0.337 1.00 0.00 3 TYR A O 8
ATOM 6166 N N . LEU A 1 4 ? 6.728 3.107 -2.267 1.00 0.00 4 LEU A N 8
ATOM 6167 C CA . LEU A 1 4 ? 5.463 3.536 -2.851 1.00 0.00 4 LEU A CA 8
ATOM 6168 C C . LEU A 1 4 ? 4.534 2.352 -3.015 1.00 0.00 4 LEU A C 8
ATOM 6169 O O . LEU A 1 4 ? 4.956 1.283 -3.457 1.00 0.00 4 LEU A O 8
ATOM 6185 N N . VAL A 1 5 ? 3.268 2.531 -2.652 1.00 0.00 5 VAL A N 8
ATOM 6186 C CA . VAL A 1 5 ? 2.314 1.445 -2.766 1.00 0.00 5 VAL A CA 8
ATOM 6187 C C . VAL A 1 5 ? 1.137 1.809 -3.657 1.00 0.00 5 VAL A C 8
ATOM 6188 O O . VAL A 1 5 ? 0.693 2.952 -3.673 1.00 0.00 5 VAL A O 8
ATOM 6201 N N . VAL A 1 6 ? 0.636 0.817 -4.386 1.00 0.00 6 VAL A N 8
ATOM 6202 C CA . VAL A 1 6 ? -0.497 1.006 -5.273 1.00 0.00 6 VAL A CA 8
ATOM 6203 C C . VAL A 1 6 ? -1.520 -0.117 -5.101 1.00 0.00 6 VAL A C 8
ATOM 6204 O O . VAL A 1 6 ? -1.252 -1.279 -5.398 1.00 0.00 6 VAL A O 8
ATOM 6217 N N . ASN A 1 7 ? -2.697 0.245 -4.614 1.00 0.00 7 ASN A N 8
ATOM 6218 C CA . ASN A 1 7 ? -3.769 -0.717 -4.390 1.00 0.00 7 ASN A CA 8
ATOM 6219 C C . ASN A 1 7 ? -4.562 -0.963 -5.670 1.00 0.00 7 ASN A C 8
ATOM 6220 O O . ASN A 1 7 ? -5.018 -0.022 -6.318 1.00 0.00 7 ASN A O 8
ATOM 6231 N N . LYS A 1 8 ? -4.738 -2.235 -6.022 1.00 0.00 8 LYS A N 8
ATOM 6232 C CA . LYS A 1 8 ? -5.497 -2.585 -7.219 1.00 0.00 8 LYS A CA 8
ATOM 6233 C C . LYS A 1 8 ? -6.414 -3.777 -6.950 1.00 0.00 8 LYS A C 8
ATOM 6234 O O . LYS A 1 8 ? -5.953 -4.890 -6.705 1.00 0.00 8 LYS A O 8
ATOM 6253 N N . GLY A 1 9 ? -7.716 -3.541 -7.010 1.00 0.00 9 GLY A N 8
ATOM 6254 C CA . GLY A 1 9 ? -8.679 -4.601 -6.783 1.00 0.00 9 GLY A CA 8
ATOM 6255 C C . GLY A 1 9 ? -9.666 -4.737 -7.918 1.00 0.00 9 GLY A C 8
ATOM 6256 O O . GLY A 1 9 ? -9.279 -4.967 -9.066 1.00 0.00 9 GLY A O 8
ATOM 6260 N N . GLN A 1 10 ? -10.953 -4.595 -7.609 1.00 0.00 10 GLN A N 8
ATOM 6261 C CA . GLN A 1 10 ? -11.996 -4.706 -8.616 1.00 0.00 10 GLN A CA 8
ATOM 6262 C C . GLN A 1 10 ? -12.790 -3.401 -8.741 1.00 0.00 10 GLN A C 8
ATOM 6263 O O . GLN A 1 10 ? -13.301 -3.074 -9.814 1.00 0.00 10 GLN A O 8
ATOM 6277 N N . ASN A 1 11 ? -12.894 -2.665 -7.639 1.00 0.00 11 ASN A N 8
ATOM 6278 C CA . ASN A 1 11 ? -13.620 -1.410 -7.624 1.00 0.00 11 ASN A CA 8
ATOM 6279 C C . ASN A 1 11 ? -12.993 -0.412 -6.653 1.00 0.00 11 ASN A C 8
ATOM 6280 O O . ASN A 1 11 ? -13.700 0.257 -5.897 1.00 0.00 11 ASN A O 8
ATOM 6291 N N . ALA A 1 12 ? -11.665 -0.314 -6.675 1.00 0.00 12 ALA A N 8
ATOM 6292 C CA . ALA A 1 12 ? -10.966 0.608 -5.795 1.00 0.00 12 ALA A CA 8
ATOM 6293 C C . ALA A 1 12 ? -9.467 0.635 -6.090 1.00 0.00 12 ALA A C 8
ATOM 6294 O O . ALA A 1 12 ? -8.815 -0.406 -6.135 1.00 0.00 12 ALA A O 8
ATOM 6301 N N . PHE A 1 13 ? -8.934 1.836 -6.290 1.00 0.00 13 PHE A N 8
ATOM 6302 C CA . PHE A 1 13 ? -7.516 2.007 -6.580 1.00 0.00 13 PHE A CA 8
ATOM 6303 C C . PHE A 1 13 ? -6.928 3.158 -5.761 1.00 0.00 13 PHE A C 8
ATOM 6304 O O . PHE A 1 13 ? -7.303 4.314 -5.936 1.00 0.00 13 PHE A O 8
ATOM 6321 N N . TYR A 1 14 ? -6.005 2.827 -4.868 1.00 0.00 14 TYR A N 8
ATOM 6322 C CA . TYR A 1 14 ? -5.358 3.820 -4.017 1.00 0.00 14 TYR A CA 8
ATOM 6323 C C . TYR A 1 14 ? -3.859 3.524 -3.915 1.00 0.00 14 TYR A C 8
ATOM 6324 O O . TYR A 1 14 ? -3.467 2.392 -3.651 1.00 0.00 14 TYR A O 8
ATOM 6342 N N . GLU A 1 15 ? -3.021 4.535 -4.129 1.00 0.00 15 GLU A N 8
ATOM 6343 C CA . GLU A 1 15 ? -1.578 4.334 -4.065 1.00 0.00 15 GLU A CA 8
ATOM 6344 C C . GLU A 1 15 ? -0.883 5.475 -3.336 1.00 0.00 15 GLU A C 8
ATOM 6345 O O . GLU A 1 15 ? -1.032 6.643 -3.696 1.00 0.00 15 GLU A O 8
ATOM 6357 N N . THR A 1 16 ? -0.117 5.122 -2.311 1.00 0.00 16 THR A N 8
ATOM 6358 C CA . THR A 1 16 ? 0.611 6.103 -1.529 1.00 0.00 16 THR A CA 8
ATOM 6359 C C . THR A 1 16 ? 2.017 5.618 -1.186 1.00 0.00 16 THR A C 8
ATOM 6360 O O . THR A 1 16 ? 2.268 4.421 -1.050 1.00 0.00 16 THR A O 8
ATOM 6371 N N . LEU A 1 17 ? 2.908 6.579 -1.030 1.00 0.00 17 LEU A N 8
ATOM 6372 C CA . LEU A 1 17 ? 4.304 6.330 -0.674 1.00 0.00 17 LEU A CA 8
ATOM 6373 C C . LEU A 1 17 ? 4.664 7.103 0.595 1.00 0.00 17 LEU A C 8
ATOM 6374 O O . LEU A 1 17 ? 4.491 8.321 0.652 1.00 0.00 17 LEU A O 8
ATOM 6390 N N . THR A 1 18 ? 5.152 6.401 1.616 1.00 0.00 18 THR A N 8
ATOM 6391 C CA . THR A 1 18 ? 5.512 7.050 2.876 1.00 0.00 18 THR A CA 8
ATOM 6392 C C . THR A 1 18 ? 6.826 6.510 3.443 1.00 0.00 18 THR A C 8
ATOM 6393 O O . THR A 1 18 ? 7.189 5.356 3.207 1.00 0.00 18 THR A O 8
ATOM 6404 N N . LYS A 1 19 ? 7.522 7.350 4.205 1.00 0.00 19 LYS A N 8
ATOM 6405 C CA . LYS A 1 19 ? 8.783 6.956 4.825 1.00 0.00 19 LYS A CA 8
ATOM 6406 C C . LYS A 1 19 ? 8.543 5.836 5.826 1.00 0.00 19 LYS A C 8
ATOM 6407 O O . LYS A 1 19 ? 7.790 6.000 6.786 1.00 0.00 19 LYS A O 8
ATOM 6426 N N . ALA A 1 20 ? 9.170 4.692 5.594 1.00 0.00 20 ALA A N 8
ATOM 6427 C CA . ALA A 1 20 ? 9.000 3.544 6.472 1.00 0.00 20 ALA A CA 8
ATOM 6428 C C . ALA A 1 20 ? 10.315 3.083 7.091 1.00 0.00 20 ALA A C 8
ATOM 6429 O O . ALA A 1 20 ? 10.395 1.999 7.665 1.00 0.00 20 ALA A O 8
ATOM 6436 N N . VAL A 1 21 ? 11.337 3.913 6.979 1.00 0.00 21 VAL A N 8
ATOM 6437 C CA . VAL A 1 21 ? 12.648 3.600 7.540 1.00 0.00 21 VAL A CA 8
ATOM 6438 C C . VAL A 1 21 ? 13.305 2.401 6.854 1.00 0.00 21 VAL A C 8
ATOM 6439 O O . VAL A 1 21 ? 14.284 2.560 6.123 1.00 0.00 21 VAL A O 8
ATOM 6452 N N . ASP A 1 22 ? 12.785 1.199 7.106 1.00 0.00 22 ASP A N 8
ATOM 6453 C CA . ASP A 1 22 ? 13.349 -0.010 6.525 1.00 0.00 22 ASP A CA 8
ATOM 6454 C C . ASP A 1 22 ? 12.350 -0.712 5.605 1.00 0.00 22 ASP A C 8
ATOM 6455 O O . ASP A 1 22 ? 11.386 -0.110 5.135 1.00 0.00 22 ASP A O 8
ATOM 6464 N N . ALA A 1 23 ? 12.600 -1.992 5.353 1.00 0.00 23 ALA A N 8
ATOM 6465 C CA . ALA A 1 23 ? 11.744 -2.795 4.484 1.00 0.00 23 ALA A CA 8
ATOM 6466 C C . ALA A 1 23 ? 10.569 -3.394 5.248 1.00 0.00 23 ALA A C 8
ATOM 6467 O O . ALA A 1 23 ? 9.426 -2.976 5.068 1.00 0.00 23 ALA A O 8
ATOM 6474 N N . GLU A 1 24 ? 10.852 -4.376 6.101 1.00 0.00 24 GLU A N 8
ATOM 6475 C CA . GLU A 1 24 ? 9.803 -5.024 6.889 1.00 0.00 24 GLU A CA 8
ATOM 6476 C C . GLU A 1 24 ? 9.048 -3.995 7.721 1.00 0.00 24 GLU A C 8
ATOM 6477 O O . GLU A 1 24 ? 7.894 -4.204 8.097 1.00 0.00 24 GLU A O 8
ATOM 6489 N N . THR A 1 25 ? 9.700 -2.868 7.962 1.00 0.00 25 THR A N 8
ATOM 6490 C CA . THR A 1 25 ? 9.101 -1.772 8.697 1.00 0.00 25 THR A CA 8
ATOM 6491 C C . THR A 1 25 ? 8.083 -1.126 7.789 1.00 0.00 25 THR A C 8
ATOM 6492 O O . THR A 1 25 ? 6.991 -0.755 8.209 1.00 0.00 25 THR A O 8
ATOM 6503 N N . ALA A 1 26 ? 8.434 -1.064 6.510 1.00 0.00 26 ALA A N 8
ATOM 6504 C CA . ALA A 1 26 ? 7.538 -0.544 5.504 1.00 0.00 26 ALA A CA 8
ATOM 6505 C C . ALA A 1 26 ? 6.522 -1.627 5.189 1.00 0.00 26 ALA A C 8
ATOM 6506 O O . ALA A 1 26 ? 5.424 -1.360 4.712 1.00 0.00 26 ALA A O 8
ATOM 6513 N N . ARG A 1 27 ? 6.906 -2.862 5.496 1.00 0.00 27 ARG A N 8
ATOM 6514 C CA . ARG A 1 27 ? 6.039 -4.003 5.284 1.00 0.00 27 ARG A CA 8
ATOM 6515 C C . ARG A 1 27 ? 4.974 -4.044 6.359 1.00 0.00 27 ARG A C 8
ATOM 6516 O O . ARG A 1 27 ? 3.808 -4.282 6.071 1.00 0.00 27 ARG A O 8
ATOM 6537 N N . ASN A 1 28 ? 5.386 -3.803 7.599 1.00 0.00 28 ASN A N 8
ATOM 6538 C CA . ASN A 1 28 ? 4.462 -3.822 8.729 1.00 0.00 28 ASN A CA 8
ATOM 6539 C C . ASN A 1 28 ? 3.885 -2.439 9.030 1.00 0.00 28 ASN A C 8
ATOM 6540 O O . ASN A 1 28 ? 2.677 -2.290 9.197 1.00 0.00 28 ASN A O 8
ATOM 6551 N N . ALA A 1 29 ? 4.749 -1.435 9.121 1.00 0.00 29 ALA A N 8
ATOM 6552 C CA . ALA A 1 29 ? 4.309 -0.075 9.428 1.00 0.00 29 ALA A CA 8
ATOM 6553 C C . ALA A 1 29 ? 3.484 0.539 8.300 1.00 0.00 29 ALA A C 8
ATOM 6554 O O . ALA A 1 29 ? 2.406 1.085 8.538 1.00 0.00 29 ALA A O 8
ATOM 6561 N N . PHE A 1 30 ? 3.997 0.468 7.077 1.00 0.00 30 PHE A N 8
ATOM 6562 C CA . PHE A 1 30 ? 3.304 1.043 5.928 1.00 0.00 30 PHE A CA 8
ATOM 6563 C C . PHE A 1 30 ? 2.009 0.299 5.620 1.00 0.00 30 PHE A C 8
ATOM 6564 O O . PHE A 1 30 ? 0.968 0.922 5.419 1.00 0.00 30 PHE A O 8
ATOM 6581 N N . ILE A 1 31 ? 2.070 -1.030 5.563 1.00 0.00 31 ILE A N 8
ATOM 6582 C CA . ILE A 1 31 ? 0.903 -1.828 5.258 1.00 0.00 31 ILE A CA 8
ATOM 6583 C C . ILE A 1 31 ? -0.315 -1.433 6.087 1.00 0.00 31 ILE A C 8
ATOM 6584 O O . ILE A 1 31 ? -1.442 -1.496 5.604 1.00 0.00 31 ILE A O 8
ATOM 6600 N N . GLN A 1 32 ? -0.091 -1.025 7.330 1.00 0.00 32 GLN A N 8
ATOM 6601 C CA . GLN A 1 32 ? -1.193 -0.625 8.202 1.00 0.00 32 GLN A CA 8
ATOM 6602 C C . GLN A 1 32 ? -1.819 0.677 7.723 1.00 0.00 32 GLN A C 8
ATOM 6603 O O . GLN A 1 32 ? -3.042 0.809 7.665 1.00 0.00 32 GLN A O 8
ATOM 6617 N N . SER A 1 33 ? -0.970 1.638 7.385 1.00 0.00 33 SER A N 8
ATOM 6618 C CA . SER A 1 33 ? -1.432 2.934 6.915 1.00 0.00 33 SER A CA 8
ATOM 6619 C C . SER A 1 33 ? -1.926 2.844 5.483 1.00 0.00 33 SER A C 8
ATOM 6620 O O . SER A 1 33 ? -2.969 3.404 5.142 1.00 0.00 33 SER A O 8
ATOM 6628 N N . LEU A 1 34 ? -1.188 2.126 4.647 1.00 0.00 34 LEU A N 8
ATOM 6629 C CA . LEU A 1 34 ? -1.584 1.961 3.260 1.00 0.00 34 LEU A CA 8
ATOM 6630 C C . LEU A 1 34 ? -2.916 1.242 3.208 1.00 0.00 34 LEU A C 8
ATOM 6631 O O . LEU A 1 34 ? -3.785 1.569 2.399 1.00 0.00 34 LEU A O 8
ATOM 6647 N N . LYS A 1 35 ? -3.084 0.292 4.109 1.00 0.00 35 LYS A N 8
ATOM 6648 C CA . LYS A 1 35 ? -4.326 -0.442 4.197 1.00 0.00 35 LYS A CA 8
ATOM 6649 C C . LYS A 1 35 ? -5.356 0.427 4.883 1.00 0.00 35 LYS A C 8
ATOM 6650 O O . LYS A 1 35 ? -6.550 0.344 4.604 1.00 0.00 35 LYS A O 8
ATOM 6669 N N . ASP A 1 36 ? -4.878 1.300 5.767 1.00 0.00 36 ASP A N 8
ATOM 6670 C CA . ASP A 1 36 ? -5.768 2.220 6.457 1.00 0.00 36 ASP A CA 8
ATOM 6671 C C . ASP A 1 36 ? -6.647 2.933 5.432 1.00 0.00 36 ASP A C 8
ATOM 6672 O O . ASP A 1 36 ? -7.771 3.336 5.731 1.00 0.00 36 ASP A O 8
ATOM 6681 N N . ASP A 1 37 ? -6.122 3.064 4.210 1.00 0.00 37 ASP A N 8
ATOM 6682 C CA . ASP A 1 37 ? -6.855 3.704 3.124 1.00 0.00 37 ASP A CA 8
ATOM 6683 C C . ASP A 1 37 ? -7.613 2.664 2.295 1.00 0.00 37 ASP A C 8
ATOM 6684 O O . ASP A 1 37 ? -8.804 2.818 2.027 1.00 0.00 37 ASP A O 8
ATOM 6693 N N . GLY A 1 38 ? -6.908 1.606 1.895 1.00 0.00 38 GLY A N 8
ATOM 6694 C CA . GLY A 1 38 ? -7.525 0.555 1.101 1.00 0.00 38 GLY A CA 8
ATOM 6695 C C . GLY A 1 38 ? -7.180 -0.835 1.608 1.00 0.00 38 GLY A C 8
ATOM 6696 O O . GLY A 1 38 ? -6.685 -1.675 0.857 1.00 0.00 38 GLY A O 8
ATOM 6700 N N . VAL A 1 39 ? -7.436 -1.067 2.890 1.00 0.00 39 VAL A N 8
ATOM 6701 C CA . VAL A 1 39 ? -7.149 -2.355 3.526 1.00 0.00 39 VAL A CA 8
ATOM 6702 C C . VAL A 1 39 ? -7.726 -3.525 2.734 1.00 0.00 39 VAL A C 8
ATOM 6703 O O . VAL A 1 39 ? -7.078 -4.562 2.588 1.00 0.00 39 VAL A O 8
ATOM 6716 N N . GLN A 1 40 ? -8.956 -3.357 2.261 1.00 0.00 40 GLN A N 8
ATOM 6717 C CA . GLN A 1 40 ? -9.677 -4.393 1.502 1.00 0.00 40 GLN A CA 8
ATOM 6718 C C . GLN A 1 40 ? -8.742 -5.265 0.666 1.00 0.00 40 GLN A C 8
ATOM 6719 O O . GLN A 1 40 ? -9.026 -6.438 0.422 1.00 0.00 40 GLN A O 8
ATOM 6733 N N . GLY A 1 41 ? -7.640 -4.684 0.221 1.00 0.00 41 GLY A N 8
ATOM 6734 C CA . GLY A 1 41 ? -6.690 -5.421 -0.593 1.00 0.00 41 GLY A CA 8
ATOM 6735 C C . GLY A 1 41 ? -5.399 -5.742 0.135 1.00 0.00 41 GLY A C 8
ATOM 6736 O O . GLY A 1 41 ? -5.070 -5.117 1.144 1.00 0.00 41 GLY A O 8
ATOM 6740 N N . VAL A 1 42 ? -4.659 -6.706 -0.400 1.00 0.00 42 VAL A N 8
ATOM 6741 C CA . VAL A 1 42 ? -3.376 -7.108 0.171 1.00 0.00 42 VAL A CA 8
ATOM 6742 C C . VAL A 1 42 ? -2.272 -6.816 -0.833 1.00 0.00 42 VAL A C 8
ATOM 6743 O O . VAL A 1 42 ? -2.449 -7.055 -2.029 1.00 0.00 42 VAL A O 8
ATOM 6756 N N . TRP A 1 43 ? -1.153 -6.255 -0.382 1.00 0.00 43 TRP A N 8
ATOM 6757 C CA . TRP A 1 43 ? -0.095 -5.910 -1.321 1.00 0.00 43 TRP A CA 8
ATOM 6758 C C . TRP A 1 43 ? 0.989 -6.960 -1.489 1.00 0.00 43 TRP A C 8
ATOM 6759 O O . TRP A 1 43 ? 1.235 -7.798 -0.622 1.00 0.00 43 TRP A O 8
ATOM 6780 N N . THR A 1 44 ? 1.654 -6.842 -2.630 1.00 0.00 44 THR A N 8
ATOM 6781 C CA . THR A 1 44 ? 2.774 -7.683 -3.004 1.00 0.00 44 THR A CA 8
ATOM 6782 C C . THR A 1 44 ? 3.900 -6.769 -3.462 1.00 0.00 44 THR A C 8
ATOM 6783 O O . THR A 1 44 ? 3.889 -6.280 -4.591 1.00 0.00 44 THR A O 8
ATOM 6794 N N . TYR A 1 45 ? 4.833 -6.488 -2.566 1.00 0.00 45 TYR A N 8
ATOM 6795 C CA . TYR A 1 45 ? 5.924 -5.573 -2.881 1.00 0.00 45 TYR A CA 8
ATOM 6796 C C . TYR A 1 45 ? 7.162 -6.286 -3.405 1.00 0.00 45 TYR A C 8
ATOM 6797 O O . TYR A 1 45 ? 7.503 -7.386 -2.971 1.00 0.00 45 TYR A O 8
ATOM 6815 N N . ASP A 1 46 ? 7.839 -5.617 -4.333 1.00 0.00 46 ASP A N 8
ATOM 6816 C CA . ASP A 1 46 ? 9.056 -6.132 -4.929 1.00 0.00 46 ASP A CA 8
ATOM 6817 C C . ASP A 1 46 ? 10.262 -5.394 -4.364 1.00 0.00 46 ASP A C 8
ATOM 6818 O O . ASP A 1 46 ? 10.128 -4.296 -3.818 1.00 0.00 46 ASP A O 8
ATOM 6827 N N . ASP A 1 47 ? 11.433 -5.990 -4.521 1.00 0.00 47 ASP A N 8
ATOM 6828 C CA . ASP A 1 47 ? 12.668 -5.390 -4.048 1.00 0.00 47 ASP A CA 8
ATOM 6829 C C . ASP A 1 47 ? 13.321 -4.642 -5.190 1.00 0.00 47 ASP A C 8
ATOM 6830 O O . ASP A 1 47 ? 13.927 -3.585 -5.011 1.00 0.00 47 ASP A O 8
ATOM 6839 N N . ALA A 1 48 ? 13.158 -5.204 -6.367 1.00 0.00 48 ALA A N 8
ATOM 6840 C CA . ALA A 1 48 ? 13.689 -4.630 -7.588 1.00 0.00 48 ALA A CA 8
ATOM 6841 C C . ALA A 1 48 ? 13.128 -3.238 -7.807 1.00 0.00 48 ALA A C 8
ATOM 6842 O O . ALA A 1 48 ? 13.816 -2.335 -8.287 1.00 0.00 48 ALA A O 8
ATOM 6849 N N . THR A 1 49 ? 11.860 -3.080 -7.446 1.00 0.00 49 THR A N 8
ATOM 6850 C CA . THR A 1 49 ? 11.168 -1.813 -7.599 1.00 0.00 49 THR A CA 8
ATOM 6851 C C . THR A 1 49 ? 11.073 -1.083 -6.263 1.00 0.00 49 THR A C 8
ATOM 6852 O O . THR A 1 49 ? 11.223 0.137 -6.202 1.00 0.00 49 THR A O 8
ATOM 6863 N N . LYS A 1 50 ? 10.814 -1.841 -5.198 1.00 0.00 50 LYS A N 8
ATOM 6864 C CA . LYS A 1 50 ? 10.683 -1.288 -3.853 1.00 0.00 50 LYS A CA 8
ATOM 6865 C C . LYS A 1 50 ? 9.305 -0.674 -3.677 1.00 0.00 50 LYS A C 8
ATOM 6866 O O . LYS A 1 50 ? 9.137 0.375 -3.048 1.00 0.00 50 LYS A O 8
ATOM 6885 N N . THR A 1 51 ? 8.326 -1.334 -4.266 1.00 0.00 51 THR A N 8
ATOM 6886 C CA . THR A 1 51 ? 6.951 -0.869 -4.216 1.00 0.00 51 THR A CA 8
ATOM 6887 C C . THR A 1 51 ? 5.985 -2.021 -3.975 1.00 0.00 51 THR A C 8
ATOM 6888 O O . THR A 1 51 ? 6.185 -3.118 -4.490 1.00 0.00 51 THR A O 8
ATOM 6899 N N . PHE A 1 52 ? 4.922 -1.760 -3.216 1.00 0.00 52 PHE A N 8
ATOM 6900 C CA . PHE A 1 52 ? 3.917 -2.783 -2.946 1.00 0.00 52 PHE A CA 8
ATOM 6901 C C . PHE A 1 52 ? 2.611 -2.433 -3.642 1.00 0.00 52 PHE A C 8
ATOM 6902 O O . PHE A 1 52 ? 2.345 -1.270 -3.931 1.00 0.00 52 PHE A O 8
ATOM 6919 N N . THR A 1 53 ? 1.803 -3.444 -3.924 1.00 0.00 53 THR A N 8
ATOM 6920 C CA . THR A 1 53 ? 0.531 -3.234 -4.591 1.00 0.00 53 THR A CA 8
ATOM 6921 C C . THR A 1 53 ? -0.597 -3.895 -3.799 1.00 0.00 53 THR A C 8
ATOM 6922 O O . THR A 1 53 ? -0.780 -5.107 -3.879 1.00 0.00 53 THR A O 8
ATOM 6933 N N . VAL A 1 54 ? -1.353 -3.099 -3.036 1.00 0.00 54 VAL A N 8
ATOM 6934 C CA . VAL A 1 54 ? -2.448 -3.643 -2.235 1.00 0.00 54 VAL A CA 8
ATOM 6935 C C . VAL A 1 54 ? -3.634 -3.990 -3.123 1.00 0.00 54 VAL A C 8
ATOM 6936 O O . VAL A 1 54 ? -4.470 -3.150 -3.438 1.00 0.00 54 VAL A O 8
ATOM 6949 N N . GLN A 1 55 ? -3.685 -5.244 -3.535 1.00 0.00 55 GLN A N 8
ATOM 6950 C CA . GLN A 1 55 ? -4.741 -5.718 -4.399 1.00 0.00 55 GLN A CA 8
ATOM 6951 C C . GLN A 1 55 ? -5.725 -6.604 -3.638 1.00 0.00 55 GLN A C 8
ATOM 6952 O O . GLN A 1 55 ? -5.330 -7.538 -2.941 1.00 0.00 55 GLN A O 8
ATOM 6966 N N . ALA A 1 56 ? -7.006 -6.298 -3.787 1.00 0.00 56 ALA A N 8
ATOM 6967 C CA . ALA A 1 56 ? -8.060 -7.058 -3.125 1.00 0.00 56 ALA A CA 8
ATOM 6968 C C . ALA A 1 56 ? -8.717 -8.036 -4.092 1.00 0.00 56 ALA A C 8
ATOM 6969 O O . ALA A 1 56 ? -8.917 -7.664 -5.266 1.00 0.00 56 ALA A O 8
ATOM 6977 N N . MET A 1 1 ? 12.128 3.449 4.177 1.00 0.00 1 MET A N 9
ATOM 6978 C CA . MET A 1 1 ? 12.493 4.889 4.240 1.00 0.00 1 MET A CA 9
ATOM 6979 C C . MET A 1 1 ? 11.782 5.678 3.146 1.00 0.00 1 MET A C 9
ATOM 6980 O O . MET A 1 1 ? 11.366 6.818 3.357 1.00 0.00 1 MET A O 9
ATOM 6996 N N . TYR A 1 2 ? 11.642 5.057 1.982 1.00 0.00 2 TYR A N 9
ATOM 6997 C CA . TYR A 1 2 ? 10.979 5.687 0.848 1.00 0.00 2 TYR A CA 9
ATOM 6998 C C . TYR A 1 2 ? 10.371 4.631 -0.068 1.00 0.00 2 TYR A C 9
ATOM 6999 O O . TYR A 1 2 ? 10.915 4.327 -1.130 1.00 0.00 2 TYR A O 9
ATOM 7017 N N . TYR A 1 3 ? 9.238 4.074 0.351 1.00 0.00 3 TYR A N 9
ATOM 7018 C CA . TYR A 1 3 ? 8.557 3.051 -0.432 1.00 0.00 3 TYR A CA 9
ATOM 7019 C C . TYR A 1 3 ? 7.220 3.578 -0.928 1.00 0.00 3 TYR A C 9
ATOM 7020 O O . TYR A 1 3 ? 6.608 4.432 -0.287 1.00 0.00 3 TYR A O 9
ATOM 7038 N N . LEU A 1 4 ? 6.763 3.071 -2.068 1.00 0.00 4 LEU A N 9
ATOM 7039 C CA . LEU A 1 4 ? 5.491 3.512 -2.630 1.00 0.00 4 LEU A CA 9
ATOM 7040 C C . LEU A 1 4 ? 4.540 2.336 -2.770 1.00 0.00 4 LEU A C 9
ATOM 7041 O O . LEU A 1 4 ? 4.972 1.206 -2.997 1.00 0.00 4 LEU A O 9
ATOM 7057 N N . VAL A 1 5 ? 3.243 2.592 -2.630 1.00 0.00 5 VAL A N 9
ATOM 7058 C CA . VAL A 1 5 ? 2.268 1.517 -2.746 1.00 0.00 5 VAL A CA 9
ATOM 7059 C C . VAL A 1 5 ? 1.127 1.867 -3.700 1.00 0.00 5 VAL A C 9
ATOM 7060 O O . VAL A 1 5 ? 0.728 3.025 -3.815 1.00 0.00 5 VAL A O 9
ATOM 7073 N N . VAL A 1 6 ? 0.602 0.842 -4.369 1.00 0.00 6 VAL A N 9
ATOM 7074 C CA . VAL A 1 6 ? -0.500 1.005 -5.298 1.00 0.00 6 VAL A CA 9
ATOM 7075 C C . VAL A 1 6 ? -1.527 -0.118 -5.123 1.00 0.00 6 VAL A C 9
ATOM 7076 O O . VAL A 1 6 ? -1.244 -1.287 -5.372 1.00 0.00 6 VAL A O 9
ATOM 7089 N N . ASN A 1 7 ? -2.719 0.252 -4.686 1.00 0.00 7 ASN A N 9
ATOM 7090 C CA . ASN A 1 7 ? -3.789 -0.719 -4.464 1.00 0.00 7 ASN A CA 9
ATOM 7091 C C . ASN A 1 7 ? -4.581 -0.978 -5.742 1.00 0.00 7 ASN A C 9
ATOM 7092 O O . ASN A 1 7 ? -5.024 -0.040 -6.404 1.00 0.00 7 ASN A O 9
ATOM 7103 N N . LYS A 1 8 ? -4.780 -2.254 -6.076 1.00 0.00 8 LYS A N 9
ATOM 7104 C CA . LYS A 1 8 ? -5.551 -2.598 -7.269 1.00 0.00 8 LYS A CA 9
ATOM 7105 C C . LYS A 1 8 ? -6.498 -3.766 -7.002 1.00 0.00 8 LYS A C 9
ATOM 7106 O O . LYS A 1 8 ? -6.067 -4.885 -6.743 1.00 0.00 8 LYS A O 9
ATOM 7125 N N . GLY A 1 9 ? -7.794 -3.497 -7.076 1.00 0.00 9 GLY A N 9
ATOM 7126 C CA . GLY A 1 9 ? -8.779 -4.537 -6.844 1.00 0.00 9 GLY A CA 9
ATOM 7127 C C . GLY A 1 9 ? -9.748 -4.675 -8.002 1.00 0.00 9 GLY A C 9
ATOM 7128 O O . GLY A 1 9 ? -9.338 -4.874 -9.145 1.00 0.00 9 GLY A O 9
ATOM 7132 N N . GLN A 1 10 ? -11.038 -4.568 -7.707 1.00 0.00 10 GLN A N 9
ATOM 7133 C CA . GLN A 1 10 ? -12.066 -4.682 -8.733 1.00 0.00 10 GLN A CA 9
ATOM 7134 C C . GLN A 1 10 ? -12.815 -3.365 -8.905 1.00 0.00 10 GLN A C 9
ATOM 7135 O O . GLN A 1 10 ? -13.301 -3.052 -9.998 1.00 0.00 10 GLN A O 9
ATOM 7149 N N . ASN A 1 11 ? -12.924 -2.594 -7.828 1.00 0.00 11 ASN A N 9
ATOM 7150 C CA . ASN A 1 11 ? -13.616 -1.319 -7.860 1.00 0.00 11 ASN A CA 9
ATOM 7151 C C . ASN A 1 11 ? -12.993 -0.317 -6.896 1.00 0.00 11 ASN A C 9
ATOM 7152 O O . ASN A 1 11 ? -13.697 0.379 -6.165 1.00 0.00 11 ASN A O 9
ATOM 7163 N N . ALA A 1 12 ? -11.665 -0.249 -6.887 1.00 0.00 12 ALA A N 9
ATOM 7164 C CA . ALA A 1 12 ? -10.959 0.670 -6.000 1.00 0.00 12 ALA A CA 9
ATOM 7165 C C . ALA A 1 12 ? -9.457 0.688 -6.287 1.00 0.00 12 ALA A C 9
ATOM 7166 O O . ALA A 1 12 ? -8.805 -0.356 -6.318 1.00 0.00 12 ALA A O 9
ATOM 7173 N N . PHE A 1 13 ? -8.922 1.888 -6.491 1.00 0.00 13 PHE A N 9
ATOM 7174 C CA . PHE A 1 13 ? -7.499 2.056 -6.770 1.00 0.00 13 PHE A CA 9
ATOM 7175 C C . PHE A 1 13 ? -6.906 3.152 -5.888 1.00 0.00 13 PHE A C 9
ATOM 7176 O O . PHE A 1 13 ? -7.279 4.317 -5.994 1.00 0.00 13 PHE A O 9
ATOM 7193 N N . TYR A 1 14 ? -5.978 2.771 -5.012 1.00 0.00 14 TYR A N 9
ATOM 7194 C CA . TYR A 1 14 ? -5.345 3.727 -4.115 1.00 0.00 14 TYR A CA 9
ATOM 7195 C C . TYR A 1 14 ? -3.844 3.471 -4.011 1.00 0.00 14 TYR A C 9
ATOM 7196 O O . TYR A 1 14 ? -3.416 2.398 -3.594 1.00 0.00 14 TYR A O 9
ATOM 7214 N N . GLU A 1 15 ? -3.051 4.476 -4.353 1.00 0.00 15 GLU A N 9
ATOM 7215 C CA . GLU A 1 15 ? -1.607 4.366 -4.261 1.00 0.00 15 GLU A CA 9
ATOM 7216 C C . GLU A 1 15 ? -1.055 5.561 -3.501 1.00 0.00 15 GLU A C 9
ATOM 7217 O O . GLU A 1 15 ? -1.250 6.709 -3.898 1.00 0.00 15 GLU A O 9
ATOM 7229 N N . THR A 1 16 ? -0.383 5.285 -2.399 1.00 0.00 16 THR A N 9
ATOM 7230 C CA . THR A 1 16 ? 0.179 6.342 -1.580 1.00 0.00 16 THR A CA 9
ATOM 7231 C C . THR A 1 16 ? 1.570 5.971 -1.081 1.00 0.00 16 THR A C 9
ATOM 7232 O O . THR A 1 16 ? 1.764 4.938 -0.445 1.00 0.00 16 THR A O 9
ATOM 7243 N N . LEU A 1 17 ? 2.528 6.836 -1.386 1.00 0.00 17 LEU A N 9
ATOM 7244 C CA . LEU A 1 17 ? 3.919 6.642 -0.984 1.00 0.00 17 LEU A CA 9
ATOM 7245 C C . LEU A 1 17 ? 4.208 7.314 0.363 1.00 0.00 17 LEU A C 9
ATOM 7246 O O . LEU A 1 17 ? 3.950 8.501 0.549 1.00 0.00 17 LEU A O 9
ATOM 7262 N N . THR A 1 18 ? 4.735 6.537 1.307 1.00 0.00 18 THR A N 9
ATOM 7263 C CA . THR A 1 18 ? 5.049 7.050 2.640 1.00 0.00 18 THR A CA 9
ATOM 7264 C C . THR A 1 18 ? 6.384 6.504 3.153 1.00 0.00 18 THR A C 9
ATOM 7265 O O . THR A 1 18 ? 6.798 5.405 2.781 1.00 0.00 18 THR A O 9
ATOM 7276 N N . LYS A 1 19 ? 7.041 7.268 4.027 1.00 0.00 19 LYS A N 9
ATOM 7277 C CA . LYS A 1 19 ? 8.311 6.838 4.609 1.00 0.00 19 LYS A CA 9
ATOM 7278 C C . LYS A 1 19 ? 8.140 5.458 5.234 1.00 0.00 19 LYS A C 9
ATOM 7279 O O . LYS A 1 19 ? 7.121 5.183 5.867 1.00 0.00 19 LYS A O 9
ATOM 7298 N N . ALA A 1 20 ? 9.113 4.579 5.028 1.00 0.00 20 ALA A N 9
ATOM 7299 C CA . ALA A 1 20 ? 9.015 3.222 5.553 1.00 0.00 20 ALA A CA 9
ATOM 7300 C C . ALA A 1 20 ? 10.139 2.853 6.512 1.00 0.00 20 ALA A C 9
ATOM 7301 O O . ALA A 1 20 ? 10.232 1.708 6.944 1.00 0.00 20 ALA A O 9
ATOM 7308 N N . VAL A 1 21 ? 10.979 3.814 6.849 1.00 0.00 21 VAL A N 9
ATOM 7309 C CA . VAL A 1 21 ? 12.092 3.575 7.770 1.00 0.00 21 VAL A CA 9
ATOM 7310 C C . VAL A 1 21 ? 12.993 2.430 7.295 1.00 0.00 21 VAL A C 9
ATOM 7311 O O . VAL A 1 21 ? 14.103 2.665 6.816 1.00 0.00 21 VAL A O 9
ATOM 7324 N N . ASP A 1 22 ? 12.516 1.191 7.432 1.00 0.00 22 ASP A N 9
ATOM 7325 C CA . ASP A 1 22 ? 13.280 0.021 7.022 1.00 0.00 22 ASP A CA 9
ATOM 7326 C C . ASP A 1 22 ? 12.519 -0.779 5.961 1.00 0.00 22 ASP A C 9
ATOM 7327 O O . ASP A 1 22 ? 11.640 -0.249 5.282 1.00 0.00 22 ASP A O 9
ATOM 7336 N N . ALA A 1 23 ? 12.865 -2.055 5.829 1.00 0.00 23 ALA A N 9
ATOM 7337 C CA . ALA A 1 23 ? 12.224 -2.934 4.853 1.00 0.00 23 ALA A CA 9
ATOM 7338 C C . ALA A 1 23 ? 10.963 -3.571 5.424 1.00 0.00 23 ALA A C 9
ATOM 7339 O O . ALA A 1 23 ? 9.848 -3.210 5.044 1.00 0.00 23 ALA A O 9
ATOM 7346 N N . GLU A 1 24 ? 11.140 -4.513 6.348 1.00 0.00 24 GLU A N 9
ATOM 7347 C CA . GLU A 1 24 ? 10.005 -5.185 6.976 1.00 0.00 24 GLU A CA 9
ATOM 7348 C C . GLU A 1 24 ? 9.139 -4.174 7.715 1.00 0.00 24 GLU A C 9
ATOM 7349 O O . GLU A 1 24 ? 7.963 -4.414 7.981 1.00 0.00 24 GLU A O 9
ATOM 7361 N N . THR A 1 25 ? 9.729 -3.025 8.000 1.00 0.00 25 THR A N 9
ATOM 7362 C CA . THR A 1 25 ? 9.030 -1.941 8.655 1.00 0.00 25 THR A CA 9
ATOM 7363 C C . THR A 1 25 ? 8.101 -1.337 7.631 1.00 0.00 25 THR A C 9
ATOM 7364 O O . THR A 1 25 ? 6.965 -0.988 7.924 1.00 0.00 25 THR A O 9
ATOM 7375 N N . ALA A 1 26 ? 8.580 -1.290 6.397 1.00 0.00 26 ALA A N 9
ATOM 7376 C CA . ALA A 1 26 ? 7.775 -0.813 5.303 1.00 0.00 26 ALA A CA 9
ATOM 7377 C C . ALA A 1 26 ? 6.700 -1.848 5.040 1.00 0.00 26 ALA A C 9
ATOM 7378 O O . ALA A 1 26 ? 5.623 -1.545 4.534 1.00 0.00 26 ALA A O 9
ATOM 7385 N N . ARG A 1 27 ? 7.016 -3.086 5.418 1.00 0.00 27 ARG A N 9
ATOM 7386 C CA . ARG A 1 27 ? 6.098 -4.196 5.256 1.00 0.00 27 ARG A CA 9
ATOM 7387 C C . ARG A 1 27 ? 5.041 -4.175 6.344 1.00 0.00 27 ARG A C 9
ATOM 7388 O O . ARG A 1 27 ? 3.866 -4.376 6.067 1.00 0.00 27 ARG A O 9
ATOM 7409 N N . ASN A 1 28 ? 5.468 -3.936 7.580 1.00 0.00 28 ASN A N 9
ATOM 7410 C CA . ASN A 1 28 ? 4.547 -3.910 8.714 1.00 0.00 28 ASN A CA 9
ATOM 7411 C C . ASN A 1 28 ? 4.030 -2.504 9.008 1.00 0.00 28 ASN A C 9
ATOM 7412 O O . ASN A 1 28 ? 2.836 -2.309 9.215 1.00 0.00 28 ASN A O 9
ATOM 7423 N N . ALA A 1 29 ? 4.931 -1.531 9.046 1.00 0.00 29 ALA A N 9
ATOM 7424 C CA . ALA A 1 29 ? 4.556 -0.150 9.339 1.00 0.00 29 ALA A CA 9
ATOM 7425 C C . ALA A 1 29 ? 3.703 0.463 8.236 1.00 0.00 29 ALA A C 9
ATOM 7426 O O . ALA A 1 29 ? 2.659 1.058 8.507 1.00 0.00 29 ALA A O 9
ATOM 7433 N N . PHE A 1 30 ? 4.161 0.342 6.997 1.00 0.00 30 PHE A N 9
ATOM 7434 C CA . PHE A 1 30 ? 3.446 0.914 5.868 1.00 0.00 30 PHE A CA 9
ATOM 7435 C C . PHE A 1 30 ? 2.123 0.204 5.612 1.00 0.00 30 PHE A C 9
ATOM 7436 O O . PHE A 1 30 ? 1.088 0.850 5.467 1.00 0.00 30 PHE A O 9
ATOM 7453 N N . ILE A 1 31 ? 2.157 -1.123 5.537 1.00 0.00 31 ILE A N 9
ATOM 7454 C CA . ILE A 1 31 ? 0.964 -1.895 5.278 1.00 0.00 31 ILE A CA 9
ATOM 7455 C C . ILE A 1 31 ? -0.213 -1.471 6.153 1.00 0.00 31 ILE A C 9
ATOM 7456 O O . ILE A 1 31 ? -1.357 -1.505 5.712 1.00 0.00 31 ILE A O 9
ATOM 7472 N N . GLN A 1 32 ? 0.067 -1.067 7.388 1.00 0.00 32 GLN A N 9
ATOM 7473 C CA . GLN A 1 32 ? -0.995 -0.639 8.297 1.00 0.00 32 GLN A CA 9
ATOM 7474 C C . GLN A 1 32 ? -1.645 0.642 7.798 1.00 0.00 32 GLN A C 9
ATOM 7475 O O . GLN A 1 32 ? -2.869 0.739 7.704 1.00 0.00 32 GLN A O 9
ATOM 7489 N N . SER A 1 33 ? -0.812 1.623 7.476 1.00 0.00 33 SER A N 9
ATOM 7490 C CA . SER A 1 33 ? -1.297 2.901 6.982 1.00 0.00 33 SER A CA 9
ATOM 7491 C C . SER A 1 33 ? -1.836 2.753 5.571 1.00 0.00 33 SER A C 9
ATOM 7492 O O . SER A 1 33 ? -2.896 3.285 5.241 1.00 0.00 33 SER A O 9
ATOM 7500 N N . LEU A 1 34 ? -1.115 2.007 4.744 1.00 0.00 34 LEU A N 9
ATOM 7501 C CA . LEU A 1 34 ? -1.547 1.775 3.379 1.00 0.00 34 LEU A CA 9
ATOM 7502 C C . LEU A 1 34 ? -2.877 1.046 3.407 1.00 0.00 34 LEU A C 9
ATOM 7503 O O . LEU A 1 34 ? -3.781 1.338 2.627 1.00 0.00 34 LEU A O 9
ATOM 7519 N N . LYS A 1 35 ? -3.013 0.133 4.357 1.00 0.00 35 LYS A N 9
ATOM 7520 C CA . LYS A 1 35 ? -4.256 -0.592 4.520 1.00 0.00 35 LYS A CA 9
ATOM 7521 C C . LYS A 1 35 ? -5.268 0.323 5.180 1.00 0.00 35 LYS A C 9
ATOM 7522 O O . LYS A 1 35 ? -6.467 0.230 4.934 1.00 0.00 35 LYS A O 9
ATOM 7541 N N . ASP A 1 36 ? -4.762 1.237 6.000 1.00 0.00 36 ASP A N 9
ATOM 7542 C CA . ASP A 1 36 ? -5.624 2.201 6.665 1.00 0.00 36 ASP A CA 9
ATOM 7543 C C . ASP A 1 36 ? -6.457 2.939 5.620 1.00 0.00 36 ASP A C 9
ATOM 7544 O O . ASP A 1 36 ? -7.570 3.388 5.898 1.00 0.00 36 ASP A O 9
ATOM 7553 N N . ASP A 1 37 ? -5.907 3.046 4.408 1.00 0.00 37 ASP A N 9
ATOM 7554 C CA . ASP A 1 37 ? -6.595 3.713 3.308 1.00 0.00 37 ASP A CA 9
ATOM 7555 C C . ASP A 1 37 ? -7.379 2.709 2.464 1.00 0.00 37 ASP A C 9
ATOM 7556 O O . ASP A 1 37 ? -8.557 2.913 2.173 1.00 0.00 37 ASP A O 9
ATOM 7565 N N . GLY A 1 38 ? -6.712 1.625 2.072 1.00 0.00 38 GLY A N 9
ATOM 7566 C CA . GLY A 1 38 ? -7.360 0.603 1.262 1.00 0.00 38 GLY A CA 9
ATOM 7567 C C . GLY A 1 38 ? -7.058 -0.803 1.748 1.00 0.00 38 GLY A C 9
ATOM 7568 O O . GLY A 1 38 ? -6.599 -1.649 0.981 1.00 0.00 38 GLY A O 9
ATOM 7572 N N . VAL A 1 39 ? -7.312 -1.045 3.028 1.00 0.00 39 VAL A N 9
ATOM 7573 C CA . VAL A 1 39 ? -7.066 -2.351 3.641 1.00 0.00 39 VAL A CA 9
ATOM 7574 C C . VAL A 1 39 ? -7.682 -3.487 2.825 1.00 0.00 39 VAL A C 9
ATOM 7575 O O . VAL A 1 39 ? -7.068 -4.539 2.654 1.00 0.00 39 VAL A O 9
ATOM 7588 N N . GLN A 1 40 ? -8.907 -3.268 2.359 1.00 0.00 40 GLN A N 9
ATOM 7589 C CA . GLN A 1 40 ? -9.661 -4.262 1.578 1.00 0.00 40 GLN A CA 9
ATOM 7590 C C . GLN A 1 40 ? -8.760 -5.139 0.713 1.00 0.00 40 GLN A C 9
ATOM 7591 O O . GLN A 1 40 ? -9.080 -6.296 0.439 1.00 0.00 40 GLN A O 9
ATOM 7605 N N . GLY A 1 41 ? -7.642 -4.580 0.277 1.00 0.00 41 GLY A N 9
ATOM 7606 C CA . GLY A 1 41 ? -6.722 -5.325 -0.564 1.00 0.00 41 GLY A CA 9
ATOM 7607 C C . GLY A 1 41 ? -5.433 -5.703 0.138 1.00 0.00 41 GLY A C 9
ATOM 7608 O O . GLY A 1 41 ? -5.069 -5.113 1.155 1.00 0.00 41 GLY A O 9
ATOM 7612 N N . VAL A 1 42 ? -4.731 -6.677 -0.430 1.00 0.00 42 VAL A N 9
ATOM 7613 C CA . VAL A 1 42 ? -3.453 -7.133 0.111 1.00 0.00 42 VAL A CA 9
ATOM 7614 C C . VAL A 1 42 ? -2.356 -6.850 -0.903 1.00 0.00 42 VAL A C 9
ATOM 7615 O O . VAL A 1 42 ? -2.561 -7.045 -2.100 1.00 0.00 42 VAL A O 9
ATOM 7628 N N . TRP A 1 43 ? -1.210 -6.345 -0.454 1.00 0.00 43 TRP A N 9
ATOM 7629 C CA . TRP A 1 43 ? -0.156 -6.008 -1.400 1.00 0.00 43 TRP A CA 9
ATOM 7630 C C . TRP A 1 43 ? 0.919 -7.064 -1.577 1.00 0.00 43 TRP A C 9
ATOM 7631 O O . TRP A 1 43 ? 1.154 -7.917 -0.721 1.00 0.00 43 TRP A O 9
ATOM 7652 N N . THR A 1 44 ? 1.590 -6.934 -2.714 1.00 0.00 44 THR A N 9
ATOM 7653 C CA . THR A 1 44 ? 2.705 -7.776 -3.096 1.00 0.00 44 THR A CA 9
ATOM 7654 C C . THR A 1 44 ? 3.837 -6.861 -3.533 1.00 0.00 44 THR A C 9
ATOM 7655 O O . THR A 1 44 ? 3.839 -6.360 -4.657 1.00 0.00 44 THR A O 9
ATOM 7666 N N . TYR A 1 45 ? 4.759 -6.590 -2.623 1.00 0.00 45 TYR A N 9
ATOM 7667 C CA . TYR A 1 45 ? 5.853 -5.671 -2.914 1.00 0.00 45 TYR A CA 9
ATOM 7668 C C . TYR A 1 45 ? 7.094 -6.380 -3.438 1.00 0.00 45 TYR A C 9
ATOM 7669 O O . TYR A 1 45 ? 7.414 -7.498 -3.037 1.00 0.00 45 TYR A O 9
ATOM 7687 N N . ASP A 1 46 ? 7.794 -5.688 -4.330 1.00 0.00 46 ASP A N 9
ATOM 7688 C CA . ASP A 1 46 ? 9.017 -6.196 -4.923 1.00 0.00 46 ASP A CA 9
ATOM 7689 C C . ASP A 1 46 ? 10.221 -5.492 -4.314 1.00 0.00 46 ASP A C 9
ATOM 7690 O O . ASP A 1 46 ? 10.093 -4.414 -3.729 1.00 0.00 46 ASP A O 9
ATOM 7699 N N . ASP A 1 47 ? 11.390 -6.094 -4.475 1.00 0.00 47 ASP A N 9
ATOM 7700 C CA . ASP A 1 47 ? 12.622 -5.520 -3.963 1.00 0.00 47 ASP A CA 9
ATOM 7701 C C . ASP A 1 47 ? 13.294 -4.737 -5.071 1.00 0.00 47 ASP A C 9
ATOM 7702 O O . ASP A 1 47 ? 13.905 -3.692 -4.847 1.00 0.00 47 ASP A O 9
ATOM 7711 N N . ALA A 1 48 ? 13.142 -5.259 -6.268 1.00 0.00 48 ALA A N 9
ATOM 7712 C CA . ALA A 1 48 ? 13.691 -4.649 -7.459 1.00 0.00 48 ALA A CA 9
ATOM 7713 C C . ALA A 1 48 ? 13.118 -3.255 -7.656 1.00 0.00 48 ALA A C 9
ATOM 7714 O O . ALA A 1 48 ? 13.804 -2.338 -8.107 1.00 0.00 48 ALA A O 9
ATOM 7721 N N . THR A 1 49 ? 11.844 -3.122 -7.325 1.00 0.00 49 THR A N 9
ATOM 7722 C CA . THR A 1 49 ? 11.140 -1.853 -7.461 1.00 0.00 49 THR A CA 9
ATOM 7723 C C . THR A 1 49 ? 11.041 -1.132 -6.121 1.00 0.00 49 THR A C 9
ATOM 7724 O O . THR A 1 49 ? 11.130 0.094 -6.059 1.00 0.00 49 THR A O 9
ATOM 7735 N N . LYS A 1 50 ? 10.841 -1.903 -5.052 1.00 0.00 50 LYS A N 9
ATOM 7736 C CA . LYS A 1 50 ? 10.712 -1.346 -3.706 1.00 0.00 50 LYS A CA 9
ATOM 7737 C C . LYS A 1 50 ? 9.323 -0.758 -3.520 1.00 0.00 50 LYS A C 9
ATOM 7738 O O . LYS A 1 50 ? 9.144 0.286 -2.884 1.00 0.00 50 LYS A O 9
ATOM 7757 N N . THR A 1 51 ? 8.348 -1.428 -4.104 1.00 0.00 51 THR A N 9
ATOM 7758 C CA . THR A 1 51 ? 6.969 -0.980 -4.037 1.00 0.00 51 THR A CA 9
ATOM 7759 C C . THR A 1 51 ? 6.018 -2.140 -3.787 1.00 0.00 51 THR A C 9
ATOM 7760 O O . THR A 1 51 ? 6.297 -3.272 -4.172 1.00 0.00 51 THR A O 9
ATOM 7771 N N . PHE A 1 52 ? 4.881 -1.840 -3.166 1.00 0.00 52 PHE A N 9
ATOM 7772 C CA . PHE A 1 52 ? 3.868 -2.849 -2.893 1.00 0.00 52 PHE A CA 9
ATOM 7773 C C . PHE A 1 52 ? 2.560 -2.464 -3.563 1.00 0.00 52 PHE A C 9
ATOM 7774 O O . PHE A 1 52 ? 2.272 -1.284 -3.743 1.00 0.00 52 PHE A O 9
ATOM 7791 N N . THR A 1 53 ? 1.771 -3.458 -3.941 1.00 0.00 53 THR A N 9
ATOM 7792 C CA . THR A 1 53 ? 0.506 -3.207 -4.590 1.00 0.00 53 THR A CA 9
ATOM 7793 C C . THR A 1 53 ? -0.624 -3.882 -3.812 1.00 0.00 53 THR A C 9
ATOM 7794 O O . THR A 1 53 ? -0.820 -5.089 -3.936 1.00 0.00 53 THR A O 9
ATOM 7805 N N . VAL A 1 54 ? -1.364 -3.106 -3.015 1.00 0.00 54 VAL A N 9
ATOM 7806 C CA . VAL A 1 54 ? -2.458 -3.664 -2.224 1.00 0.00 54 VAL A CA 9
ATOM 7807 C C . VAL A 1 54 ? -3.665 -3.957 -3.108 1.00 0.00 54 VAL A C 9
ATOM 7808 O O . VAL A 1 54 ? -4.481 -3.085 -3.395 1.00 0.00 54 VAL A O 9
ATOM 7821 N N . GLN A 1 55 ? -3.754 -5.201 -3.541 1.00 0.00 55 GLN A N 9
ATOM 7822 C CA . GLN A 1 55 ? -4.840 -5.632 -4.405 1.00 0.00 55 GLN A CA 9
ATOM 7823 C C . GLN A 1 55 ? -5.851 -6.477 -3.641 1.00 0.00 55 GLN A C 9
ATOM 7824 O O . GLN A 1 55 ? -5.490 -7.428 -2.947 1.00 0.00 55 GLN A O 9
ATOM 7838 N N . ALA A 1 56 ? -7.122 -6.123 -3.780 1.00 0.00 56 ALA A N 9
ATOM 7839 C CA . ALA A 1 56 ? -8.198 -6.844 -3.112 1.00 0.00 56 ALA A CA 9
ATOM 7840 C C . ALA A 1 56 ? -8.910 -7.783 -4.079 1.00 0.00 56 ALA A C 9
ATOM 7841 O O . ALA A 1 56 ? -9.428 -7.293 -5.104 1.00 0.00 56 ALA A O 9
ATOM 7849 N N . MET A 1 1 ? 11.780 2.279 4.260 1.00 0.00 1 MET A N 10
ATOM 7850 C CA . MET A 1 1 ? 12.169 3.570 3.637 1.00 0.00 1 MET A CA 10
ATOM 7851 C C . MET A 1 1 ? 11.012 4.157 2.832 1.00 0.00 1 MET A C 10
ATOM 7852 O O . MET A 1 1 ? 9.861 3.763 3.010 1.00 0.00 1 MET A O 10
ATOM 7868 N N . TYR A 1 2 ? 11.324 5.097 1.947 1.00 0.00 2 TYR A N 10
ATOM 7869 C CA . TYR A 1 2 ? 10.307 5.726 1.121 1.00 0.00 2 TYR A CA 10
ATOM 7870 C C . TYR A 1 2 ? 9.887 4.791 0.003 1.00 0.00 2 TYR A C 10
ATOM 7871 O O . TYR A 1 2 ? 10.435 4.828 -1.099 1.00 0.00 2 TYR A O 10
ATOM 7889 N N . TYR A 1 3 ? 8.915 3.944 0.303 1.00 0.00 3 TYR A N 10
ATOM 7890 C CA . TYR A 1 3 ? 8.414 2.978 -0.659 1.00 0.00 3 TYR A CA 10
ATOM 7891 C C . TYR A 1 3 ? 7.092 3.453 -1.246 1.00 0.00 3 TYR A C 10
ATOM 7892 O O . TYR A 1 3 ? 6.345 4.189 -0.597 1.00 0.00 3 TYR A O 10
ATOM 7910 N N . LEU A 1 4 ? 6.809 3.044 -2.477 1.00 0.00 4 LEU A N 10
ATOM 7911 C CA . LEU A 1 4 ? 5.578 3.451 -3.143 1.00 0.00 4 LEU A CA 10
ATOM 7912 C C . LEU A 1 4 ? 4.592 2.303 -3.200 1.00 0.00 4 LEU A C 10
ATOM 7913 O O . LEU A 1 4 ? 4.941 1.197 -3.611 1.00 0.00 4 LEU A O 10
ATOM 7929 N N . VAL A 1 5 ? 3.357 2.564 -2.791 1.00 0.00 5 VAL A N 10
ATOM 7930 C CA . VAL A 1 5 ? 2.347 1.513 -2.817 1.00 0.00 5 VAL A CA 10
ATOM 7931 C C . VAL A 1 5 ? 1.149 1.884 -3.680 1.00 0.00 5 VAL A C 10
ATOM 7932 O O . VAL A 1 5 ? 0.711 3.033 -3.694 1.00 0.00 5 VAL A O 10
ATOM 7945 N N . VAL A 1 6 ? 0.622 0.889 -4.389 1.00 0.00 6 VAL A N 10
ATOM 7946 C CA . VAL A 1 6 ? -0.531 1.072 -5.253 1.00 0.00 6 VAL A CA 10
ATOM 7947 C C . VAL A 1 6 ? -1.542 -0.063 -5.073 1.00 0.00 6 VAL A C 10
ATOM 7948 O O . VAL A 1 6 ? -1.266 -1.217 -5.394 1.00 0.00 6 VAL A O 10
ATOM 7961 N N . ASN A 1 7 ? -2.716 0.279 -4.564 1.00 0.00 7 ASN A N 10
ATOM 7962 C CA . ASN A 1 7 ? -3.771 -0.702 -4.346 1.00 0.00 7 ASN A CA 10
ATOM 7963 C C . ASN A 1 7 ? -4.551 -0.955 -5.632 1.00 0.00 7 ASN A C 10
ATOM 7964 O O . ASN A 1 7 ? -5.012 -0.017 -6.281 1.00 0.00 7 ASN A O 10
ATOM 7975 N N . LYS A 1 8 ? -4.710 -2.226 -5.990 1.00 0.00 8 LYS A N 10
ATOM 7976 C CA . LYS A 1 8 ? -5.458 -2.575 -7.195 1.00 0.00 8 LYS A CA 10
ATOM 7977 C C . LYS A 1 8 ? -6.394 -3.755 -6.932 1.00 0.00 8 LYS A C 10
ATOM 7978 O O . LYS A 1 8 ? -5.949 -4.872 -6.681 1.00 0.00 8 LYS A O 10
ATOM 7997 N N . GLY A 1 9 ? -7.687 -3.501 -7.008 1.00 0.00 9 GLY A N 10
ATOM 7998 C CA . GLY A 1 9 ? -8.673 -4.546 -6.794 1.00 0.00 9 GLY A CA 10
ATOM 7999 C C . GLY A 1 9 ? -9.627 -4.689 -7.956 1.00 0.00 9 GLY A C 10
ATOM 8000 O O . GLY A 1 9 ? -9.208 -4.937 -9.086 1.00 0.00 9 GLY A O 10
ATOM 8004 N N . GLN A 1 10 ? -10.918 -4.527 -7.681 1.00 0.00 10 GLN A N 10
ATOM 8005 C CA . GLN A 1 10 ? -11.936 -4.639 -8.718 1.00 0.00 10 GLN A CA 10
ATOM 8006 C C . GLN A 1 10 ? -12.707 -3.328 -8.884 1.00 0.00 10 GLN A C 10
ATOM 8007 O O . GLN A 1 10 ? -13.181 -3.009 -9.972 1.00 0.00 10 GLN A O 10
ATOM 8021 N N . ASN A 1 11 ? -12.826 -2.578 -7.790 1.00 0.00 11 ASN A N 10
ATOM 8022 C CA . ASN A 1 11 ? -13.548 -1.306 -7.820 1.00 0.00 11 ASN A CA 10
ATOM 8023 C C . ASN A 1 11 ? -12.942 -0.315 -6.826 1.00 0.00 11 ASN A C 10
ATOM 8024 O O . ASN A 1 11 ? -13.670 0.370 -6.104 1.00 0.00 11 ASN A O 10
ATOM 8035 N N . ALA A 1 12 ? -11.617 -0.234 -6.791 1.00 0.00 12 ALA A N 10
ATOM 8036 C CA . ALA A 1 12 ? -10.942 0.683 -5.882 1.00 0.00 12 ALA A CA 10
ATOM 8037 C C . ALA A 1 12 ? -9.441 0.738 -6.151 1.00 0.00 12 ALA A C 10
ATOM 8038 O O . ALA A 1 12 ? -8.754 -0.282 -6.113 1.00 0.00 12 ALA A O 10
ATOM 8045 N N . PHE A 1 13 ? -8.938 1.941 -6.412 1.00 0.00 13 PHE A N 10
ATOM 8046 C CA . PHE A 1 13 ? -7.516 2.141 -6.675 1.00 0.00 13 PHE A CA 10
ATOM 8047 C C . PHE A 1 13 ? -6.955 3.255 -5.794 1.00 0.00 13 PHE A C 10
ATOM 8048 O O . PHE A 1 13 ? -7.345 4.416 -5.916 1.00 0.00 13 PHE A O 10
ATOM 8065 N N . TYR A 1 14 ? -6.032 2.886 -4.904 1.00 0.00 14 TYR A N 10
ATOM 8066 C CA . TYR A 1 14 ? -5.410 3.842 -4.000 1.00 0.00 14 TYR A CA 10
ATOM 8067 C C . TYR A 1 14 ? -3.912 3.558 -3.897 1.00 0.00 14 TYR A C 10
ATOM 8068 O O . TYR A 1 14 ? -3.513 2.427 -3.641 1.00 0.00 14 TYR A O 10
ATOM 8086 N N . GLU A 1 15 ? -3.084 4.575 -4.096 1.00 0.00 15 GLU A N 10
ATOM 8087 C CA . GLU A 1 15 ? -1.641 4.389 -4.021 1.00 0.00 15 GLU A CA 10
ATOM 8088 C C . GLU A 1 15 ? -0.972 5.528 -3.273 1.00 0.00 15 GLU A C 10
ATOM 8089 O O . GLU A 1 15 ? -1.131 6.698 -3.618 1.00 0.00 15 GLU A O 10
ATOM 8101 N N . THR A 1 16 ? -0.224 5.165 -2.245 1.00 0.00 16 THR A N 10
ATOM 8102 C CA . THR A 1 16 ? 0.480 6.135 -1.433 1.00 0.00 16 THR A CA 10
ATOM 8103 C C . THR A 1 16 ? 1.884 5.654 -1.091 1.00 0.00 16 THR A C 10
ATOM 8104 O O . THR A 1 16 ? 2.150 4.458 -1.000 1.00 0.00 16 THR A O 10
ATOM 8115 N N . LEU A 1 17 ? 2.762 6.616 -0.904 1.00 0.00 17 LEU A N 10
ATOM 8116 C CA . LEU A 1 17 ? 4.155 6.365 -0.561 1.00 0.00 17 LEU A CA 10
ATOM 8117 C C . LEU A 1 17 ? 4.540 7.120 0.713 1.00 0.00 17 LEU A C 10
ATOM 8118 O O . LEU A 1 17 ? 4.341 8.331 0.811 1.00 0.00 17 LEU A O 10
ATOM 8134 N N . THR A 1 18 ? 5.076 6.401 1.697 1.00 0.00 18 THR A N 10
ATOM 8135 C CA . THR A 1 18 ? 5.465 7.020 2.966 1.00 0.00 18 THR A CA 10
ATOM 8136 C C . THR A 1 18 ? 6.804 6.487 3.478 1.00 0.00 18 THR A C 10
ATOM 8137 O O . THR A 1 18 ? 7.185 5.351 3.194 1.00 0.00 18 THR A O 10
ATOM 8148 N N . LYS A 1 19 ? 7.502 7.319 4.251 1.00 0.00 19 LYS A N 10
ATOM 8149 C CA . LYS A 1 19 ? 8.786 6.935 4.827 1.00 0.00 19 LYS A CA 10
ATOM 8150 C C . LYS A 1 19 ? 8.579 5.853 5.879 1.00 0.00 19 LYS A C 10
ATOM 8151 O O . LYS A 1 19 ? 7.842 6.049 6.846 1.00 0.00 19 LYS A O 10
ATOM 8170 N N . ALA A 1 20 ? 9.209 4.705 5.677 1.00 0.00 20 ALA A N 10
ATOM 8171 C CA . ALA A 1 20 ? 9.066 3.588 6.602 1.00 0.00 20 ALA A CA 10
ATOM 8172 C C . ALA A 1 20 ? 10.398 3.160 7.209 1.00 0.00 20 ALA A C 10
ATOM 8173 O O . ALA A 1 20 ? 10.494 2.106 7.835 1.00 0.00 20 ALA A O 10
ATOM 8180 N N . VAL A 1 21 ? 11.416 3.982 7.028 1.00 0.00 21 VAL A N 10
ATOM 8181 C CA . VAL A 1 21 ? 12.742 3.695 7.571 1.00 0.00 21 VAL A CA 10
ATOM 8182 C C . VAL A 1 21 ? 13.398 2.484 6.906 1.00 0.00 21 VAL A C 10
ATOM 8183 O O . VAL A 1 21 ? 14.393 2.625 6.196 1.00 0.00 21 VAL A O 10
ATOM 8196 N N . ASP A 1 22 ? 12.857 1.290 7.153 1.00 0.00 22 ASP A N 10
ATOM 8197 C CA . ASP A 1 22 ? 13.418 0.070 6.589 1.00 0.00 22 ASP A CA 10
ATOM 8198 C C . ASP A 1 22 ? 12.422 -0.638 5.672 1.00 0.00 22 ASP A C 10
ATOM 8199 O O . ASP A 1 22 ? 11.456 -0.039 5.201 1.00 0.00 22 ASP A O 10
ATOM 8208 N N . ALA A 1 23 ? 12.680 -1.916 5.418 1.00 0.00 23 ALA A N 10
ATOM 8209 C CA . ALA A 1 23 ? 11.826 -2.721 4.549 1.00 0.00 23 ALA A CA 10
ATOM 8210 C C . ALA A 1 23 ? 10.647 -3.316 5.311 1.00 0.00 23 ALA A C 10
ATOM 8211 O O . ALA A 1 23 ? 9.506 -2.897 5.125 1.00 0.00 23 ALA A O 10
ATOM 8218 N N . GLU A 1 24 ? 10.925 -4.296 6.171 1.00 0.00 24 GLU A N 10
ATOM 8219 C CA . GLU A 1 24 ? 9.874 -4.939 6.955 1.00 0.00 24 GLU A CA 10
ATOM 8220 C C . GLU A 1 24 ? 9.107 -3.911 7.775 1.00 0.00 24 GLU A C 10
ATOM 8221 O O . GLU A 1 24 ? 7.954 -4.124 8.146 1.00 0.00 24 GLU A O 10
ATOM 8233 N N . THR A 1 25 ? 9.750 -2.778 8.013 1.00 0.00 25 THR A N 10
ATOM 8234 C CA . THR A 1 25 ? 9.137 -1.682 8.738 1.00 0.00 25 THR A CA 10
ATOM 8235 C C . THR A 1 25 ? 8.119 -1.048 7.820 1.00 0.00 25 THR A C 10
ATOM 8236 O O . THR A 1 25 ? 7.021 -0.688 8.232 1.00 0.00 25 THR A O 10
ATOM 8247 N N . ALA A 1 26 ? 8.479 -0.985 6.544 1.00 0.00 26 ALA A N 10
ATOM 8248 C CA . ALA A 1 26 ? 7.585 -0.474 5.531 1.00 0.00 26 ALA A CA 10
ATOM 8249 C C . ALA A 1 26 ? 6.591 -1.571 5.197 1.00 0.00 26 ALA A C 10
ATOM 8250 O O . ALA A 1 26 ? 5.496 -1.320 4.707 1.00 0.00 26 ALA A O 10
ATOM 8257 N N . ARG A 1 27 ? 6.991 -2.801 5.499 1.00 0.00 27 ARG A N 10
ATOM 8258 C CA . ARG A 1 27 ? 6.146 -3.954 5.266 1.00 0.00 27 ARG A CA 10
ATOM 8259 C C . ARG A 1 27 ? 5.070 -4.025 6.331 1.00 0.00 27 ARG A C 10
ATOM 8260 O O . ARG A 1 27 ? 3.913 -4.286 6.025 1.00 0.00 27 ARG A O 10
ATOM 8281 N N . ASN A 1 28 ? 5.463 -3.789 7.578 1.00 0.00 28 ASN A N 10
ATOM 8282 C CA . ASN A 1 28 ? 4.523 -3.840 8.696 1.00 0.00 28 ASN A CA 10
ATOM 8283 C C . ASN A 1 28 ? 3.920 -2.468 9.007 1.00 0.00 28 ASN A C 10
ATOM 8284 O O . ASN A 1 28 ? 2.708 -2.342 9.159 1.00 0.00 28 ASN A O 10
ATOM 8295 N N . ALA A 1 29 ? 4.766 -1.452 9.123 1.00 0.00 29 ALA A N 10
ATOM 8296 C CA . ALA A 1 29 ? 4.302 -0.105 9.442 1.00 0.00 29 ALA A CA 10
ATOM 8297 C C . ALA A 1 29 ? 3.467 0.502 8.318 1.00 0.00 29 ALA A C 10
ATOM 8298 O O . ALA A 1 29 ? 2.378 1.024 8.555 1.00 0.00 29 ALA A O 10
ATOM 8305 N N . PHE A 1 30 ? 3.988 0.452 7.097 1.00 0.00 30 PHE A N 10
ATOM 8306 C CA . PHE A 1 30 ? 3.291 1.020 5.948 1.00 0.00 30 PHE A CA 10
ATOM 8307 C C . PHE A 1 30 ? 2.011 0.254 5.626 1.00 0.00 30 PHE A C 10
ATOM 8308 O O . PHE A 1 30 ? 0.953 0.856 5.449 1.00 0.00 30 PHE A O 10
ATOM 8325 N N . ILE A 1 31 ? 2.108 -1.072 5.531 1.00 0.00 31 ILE A N 10
ATOM 8326 C CA . ILE A 1 31 ? 0.962 -1.894 5.208 1.00 0.00 31 ILE A CA 10
ATOM 8327 C C . ILE A 1 31 ? -0.272 -1.548 6.037 1.00 0.00 31 ILE A C 10
ATOM 8328 O O . ILE A 1 31 ? -1.395 -1.648 5.553 1.00 0.00 31 ILE A O 10
ATOM 8344 N N . GLN A 1 32 ? -0.065 -1.139 7.282 1.00 0.00 32 GLN A N 10
ATOM 8345 C CA . GLN A 1 32 ? -1.183 -0.783 8.154 1.00 0.00 32 GLN A CA 10
ATOM 8346 C C . GLN A 1 32 ? -1.803 0.538 7.728 1.00 0.00 32 GLN A C 10
ATOM 8347 O O . GLN A 1 32 ? -3.024 0.693 7.721 1.00 0.00 32 GLN A O 10
ATOM 8361 N N . SER A 1 33 ? -0.951 1.491 7.377 1.00 0.00 33 SER A N 10
ATOM 8362 C CA . SER A 1 33 ? -1.406 2.807 6.954 1.00 0.00 33 SER A CA 10
ATOM 8363 C C . SER A 1 33 ? -1.923 2.767 5.525 1.00 0.00 33 SER A C 10
ATOM 8364 O O . SER A 1 33 ? -2.968 3.342 5.219 1.00 0.00 33 SER A O 10
ATOM 8372 N N . LEU A 1 34 ? -1.205 2.070 4.655 1.00 0.00 34 LEU A N 10
ATOM 8373 C CA . LEU A 1 34 ? -1.624 1.952 3.269 1.00 0.00 34 LEU A CA 10
ATOM 8374 C C . LEU A 1 34 ? -2.950 1.223 3.211 1.00 0.00 34 LEU A C 10
ATOM 8375 O O . LEU A 1 34 ? -3.824 1.554 2.412 1.00 0.00 34 LEU A O 10
ATOM 8391 N N . LYS A 1 35 ? -3.108 0.258 4.100 1.00 0.00 35 LYS A N 10
ATOM 8392 C CA . LYS A 1 35 ? -4.345 -0.487 4.182 1.00 0.00 35 LYS A CA 10
ATOM 8393 C C . LYS A 1 35 ? -5.370 0.357 4.905 1.00 0.00 35 LYS A C 10
ATOM 8394 O O . LYS A 1 35 ? -6.567 0.274 4.640 1.00 0.00 35 LYS A O 10
ATOM 8413 N N . ASP A 1 36 ? -4.886 1.209 5.803 1.00 0.00 36 ASP A N 10
ATOM 8414 C CA . ASP A 1 36 ? -5.770 2.107 6.530 1.00 0.00 36 ASP A CA 10
ATOM 8415 C C . ASP A 1 36 ? -6.675 2.831 5.538 1.00 0.00 36 ASP A C 10
ATOM 8416 O O . ASP A 1 36 ? -7.801 3.208 5.862 1.00 0.00 36 ASP A O 10
ATOM 8425 N N . ASP A 1 37 ? -6.170 3.000 4.311 1.00 0.00 37 ASP A N 10
ATOM 8426 C CA . ASP A 1 37 ? -6.931 3.656 3.255 1.00 0.00 37 ASP A CA 10
ATOM 8427 C C . ASP A 1 37 ? -7.680 2.624 2.411 1.00 0.00 37 ASP A C 10
ATOM 8428 O O . ASP A 1 37 ? -8.879 2.763 2.164 1.00 0.00 37 ASP A O 10
ATOM 8437 N N . GLY A 1 38 ? -6.964 1.591 1.971 1.00 0.00 38 GLY A N 10
ATOM 8438 C CA . GLY A 1 38 ? -7.572 0.549 1.159 1.00 0.00 38 GLY A CA 10
ATOM 8439 C C . GLY A 1 38 ? -7.219 -0.847 1.643 1.00 0.00 38 GLY A C 10
ATOM 8440 O O . GLY A 1 38 ? -6.723 -1.672 0.877 1.00 0.00 38 GLY A O 10
ATOM 8444 N N . VAL A 1 39 ? -7.469 -1.098 2.922 1.00 0.00 39 VAL A N 10
ATOM 8445 C CA . VAL A 1 39 ? -7.175 -2.396 3.537 1.00 0.00 39 VAL A CA 10
ATOM 8446 C C . VAL A 1 39 ? -7.750 -3.552 2.725 1.00 0.00 39 VAL A C 10
ATOM 8447 O O . VAL A 1 39 ? -7.107 -4.591 2.573 1.00 0.00 39 VAL A O 10
ATOM 8460 N N . GLN A 1 40 ? -8.975 -3.369 2.242 1.00 0.00 40 GLN A N 10
ATOM 8461 C CA . GLN A 1 40 ? -9.694 -4.389 1.461 1.00 0.00 40 GLN A CA 10
ATOM 8462 C C . GLN A 1 40 ? -8.756 -5.260 0.629 1.00 0.00 40 GLN A C 10
ATOM 8463 O O . GLN A 1 40 ? -9.045 -6.429 0.370 1.00 0.00 40 GLN A O 10
ATOM 8477 N N . GLY A 1 41 ? -7.641 -4.683 0.208 1.00 0.00 41 GLY A N 10
ATOM 8478 C CA . GLY A 1 41 ? -6.685 -5.419 -0.598 1.00 0.00 41 GLY A CA 10
ATOM 8479 C C . GLY A 1 41 ? -5.394 -5.730 0.133 1.00 0.00 41 GLY A C 10
ATOM 8480 O O . GLY A 1 41 ? -5.068 -5.098 1.138 1.00 0.00 41 GLY A O 10
ATOM 8484 N N . VAL A 1 42 ? -4.650 -6.696 -0.396 1.00 0.00 42 VAL A N 10
ATOM 8485 C CA . VAL A 1 42 ? -3.366 -7.091 0.179 1.00 0.00 42 VAL A CA 10
ATOM 8486 C C . VAL A 1 42 ? -2.260 -6.810 -0.827 1.00 0.00 42 VAL A C 10
ATOM 8487 O O . VAL A 1 42 ? -2.431 -7.074 -2.017 1.00 0.00 42 VAL A O 10
ATOM 8500 N N . TRP A 1 43 ? -1.148 -6.232 -0.381 1.00 0.00 43 TRP A N 10
ATOM 8501 C CA . TRP A 1 43 ? -0.091 -5.898 -1.323 1.00 0.00 43 TRP A CA 10
ATOM 8502 C C . TRP A 1 43 ? 0.996 -6.946 -1.469 1.00 0.00 43 TRP A C 10
ATOM 8503 O O . TRP A 1 43 ? 1.230 -7.779 -0.594 1.00 0.00 43 TRP A O 10
ATOM 8524 N N . THR A 1 44 ? 1.680 -6.831 -2.599 1.00 0.00 44 THR A N 10
ATOM 8525 C CA . THR A 1 44 ? 2.807 -7.671 -2.947 1.00 0.00 44 THR A CA 10
ATOM 8526 C C . THR A 1 44 ? 3.939 -6.758 -3.395 1.00 0.00 44 THR A C 10
ATOM 8527 O O . THR A 1 44 ? 3.941 -6.275 -4.527 1.00 0.00 44 THR A O 10
ATOM 8538 N N . TYR A 1 45 ? 4.868 -6.476 -2.495 1.00 0.00 45 TYR A N 10
ATOM 8539 C CA . TYR A 1 45 ? 5.964 -5.567 -2.811 1.00 0.00 45 TYR A CA 10
ATOM 8540 C C . TYR A 1 45 ? 7.203 -6.302 -3.300 1.00 0.00 45 TYR A C 10
ATOM 8541 O O . TYR A 1 45 ? 7.550 -7.374 -2.807 1.00 0.00 45 TYR A O 10
ATOM 8559 N N . ASP A 1 46 ? 7.866 -5.690 -4.274 1.00 0.00 46 ASP A N 10
ATOM 8560 C CA . ASP A 1 46 ? 9.080 -6.241 -4.848 1.00 0.00 46 ASP A CA 10
ATOM 8561 C C . ASP A 1 46 ? 10.295 -5.477 -4.342 1.00 0.00 46 ASP A C 10
ATOM 8562 O O . ASP A 1 46 ? 10.175 -4.347 -3.864 1.00 0.00 46 ASP A O 10
ATOM 8571 N N . ASP A 1 47 ? 11.462 -6.090 -4.474 1.00 0.00 47 ASP A N 10
ATOM 8572 C CA . ASP A 1 47 ? 12.706 -5.470 -4.056 1.00 0.00 47 ASP A CA 10
ATOM 8573 C C . ASP A 1 47 ? 13.329 -4.772 -5.243 1.00 0.00 47 ASP A C 10
ATOM 8574 O O . ASP A 1 47 ? 13.948 -3.717 -5.131 1.00 0.00 47 ASP A O 10
ATOM 8583 N N . ALA A 1 48 ? 13.132 -5.390 -6.398 1.00 0.00 48 ALA A N 10
ATOM 8584 C CA . ALA A 1 48 ? 13.630 -4.872 -7.656 1.00 0.00 48 ALA A CA 10
ATOM 8585 C C . ALA A 1 48 ? 13.061 -3.481 -7.908 1.00 0.00 48 ALA A C 10
ATOM 8586 O O . ALA A 1 48 ? 13.740 -2.601 -8.440 1.00 0.00 48 ALA A O 10
ATOM 8593 N N . THR A 1 49 ? 11.804 -3.309 -7.525 1.00 0.00 49 THR A N 10
ATOM 8594 C CA . THR A 1 49 ? 11.109 -2.048 -7.705 1.00 0.00 49 THR A CA 10
ATOM 8595 C C . THR A 1 49 ? 11.028 -1.291 -6.383 1.00 0.00 49 THR A C 10
ATOM 8596 O O . THR A 1 49 ? 11.174 -0.069 -6.347 1.00 0.00 49 THR A O 10
ATOM 8607 N N . LYS A 1 50 ? 10.784 -2.031 -5.303 1.00 0.00 50 LYS A N 10
ATOM 8608 C CA . LYS A 1 50 ? 10.671 -1.449 -3.967 1.00 0.00 50 LYS A CA 10
ATOM 8609 C C . LYS A 1 50 ? 9.306 -0.802 -3.800 1.00 0.00 50 LYS A C 10
ATOM 8610 O O . LYS A 1 50 ? 9.166 0.265 -3.196 1.00 0.00 50 LYS A O 10
ATOM 8629 N N . THR A 1 51 ? 8.309 -1.453 -4.368 1.00 0.00 51 THR A N 10
ATOM 8630 C CA . THR A 1 51 ? 6.944 -0.952 -4.321 1.00 0.00 51 THR A CA 10
ATOM 8631 C C . THR A 1 51 ? 5.949 -2.071 -4.045 1.00 0.00 51 THR A C 10
ATOM 8632 O O . THR A 1 51 ? 6.067 -3.160 -4.603 1.00 0.00 51 THR A O 10
ATOM 8643 N N . PHE A 1 52 ? 4.947 -1.790 -3.212 1.00 0.00 52 PHE A N 10
ATOM 8644 C CA . PHE A 1 52 ? 3.924 -2.784 -2.912 1.00 0.00 52 PHE A CA 10
ATOM 8645 C C . PHE A 1 52 ? 2.614 -2.412 -3.590 1.00 0.00 52 PHE A C 10
ATOM 8646 O O . PHE A 1 52 ? 2.342 -1.239 -3.833 1.00 0.00 52 PHE A O 10
ATOM 8663 N N . THR A 1 53 ? 1.808 -3.415 -3.904 1.00 0.00 53 THR A N 10
ATOM 8664 C CA . THR A 1 53 ? 0.528 -3.182 -4.553 1.00 0.00 53 THR A CA 10
ATOM 8665 C C . THR A 1 53 ? -0.592 -3.848 -3.756 1.00 0.00 53 THR A C 10
ATOM 8666 O O . THR A 1 53 ? -0.783 -5.058 -3.853 1.00 0.00 53 THR A O 10
ATOM 8677 N N . VAL A 1 54 ? -1.332 -3.062 -2.968 1.00 0.00 54 VAL A N 10
ATOM 8678 C CA . VAL A 1 54 ? -2.418 -3.618 -2.160 1.00 0.00 54 VAL A CA 10
ATOM 8679 C C . VAL A 1 54 ? -3.623 -3.944 -3.035 1.00 0.00 54 VAL A C 10
ATOM 8680 O O . VAL A 1 54 ? -4.468 -3.096 -3.312 1.00 0.00 54 VAL A O 10
ATOM 8693 N N . GLN A 1 55 ? -3.672 -5.187 -3.479 1.00 0.00 55 GLN A N 10
ATOM 8694 C CA . GLN A 1 55 ? -4.737 -5.651 -4.340 1.00 0.00 55 GLN A CA 10
ATOM 8695 C C . GLN A 1 55 ? -5.718 -6.539 -3.582 1.00 0.00 55 GLN A C 10
ATOM 8696 O O . GLN A 1 55 ? -5.319 -7.449 -2.853 1.00 0.00 55 GLN A O 10
ATOM 8710 N N . ALA A 1 56 ? -7.003 -6.270 -3.770 1.00 0.00 56 ALA A N 10
ATOM 8711 C CA . ALA A 1 56 ? -8.055 -7.040 -3.118 1.00 0.00 56 ALA A CA 10
ATOM 8712 C C . ALA A 1 56 ? -8.690 -8.029 -4.090 1.00 0.00 56 ALA A C 10
ATOM 8713 O O . ALA A 1 56 ? -8.408 -9.240 -3.970 1.00 0.00 56 ALA A O 10
ATOM 8721 N N . MET A 1 1 ? 11.761 2.316 4.420 1.00 0.00 1 MET A N 11
ATOM 8722 C CA . MET A 1 1 ? 12.290 3.436 3.599 1.00 0.00 1 MET A CA 11
ATOM 8723 C C . MET A 1 1 ? 11.178 4.087 2.784 1.00 0.00 1 MET A C 11
ATOM 8724 O O . MET A 1 1 ? 9.995 3.881 3.055 1.00 0.00 1 MET A O 11
ATOM 8740 N N . TYR A 1 2 ? 11.563 4.871 1.782 1.00 0.00 2 TYR A N 11
ATOM 8741 C CA . TYR A 1 2 ? 10.593 5.546 0.932 1.00 0.00 2 TYR A CA 11
ATOM 8742 C C . TYR A 1 2 ? 10.104 4.615 -0.164 1.00 0.00 2 TYR A C 11
ATOM 8743 O O . TYR A 1 2 ? 10.663 4.573 -1.259 1.00 0.00 2 TYR A O 11
ATOM 8761 N N . TYR A 1 3 ? 9.050 3.871 0.145 1.00 0.00 3 TYR A N 11
ATOM 8762 C CA . TYR A 1 3 ? 8.470 2.937 -0.805 1.00 0.00 3 TYR A CA 11
ATOM 8763 C C . TYR A 1 3 ? 7.107 3.439 -1.258 1.00 0.00 3 TYR A C 11
ATOM 8764 O O . TYR A 1 3 ? 6.405 4.108 -0.505 1.00 0.00 3 TYR A O 11
ATOM 8782 N N . LEU A 1 4 ? 6.732 3.116 -2.488 1.00 0.00 4 LEU A N 11
ATOM 8783 C CA . LEU A 1 4 ? 5.451 3.551 -3.023 1.00 0.00 4 LEU A CA 11
ATOM 8784 C C . LEU A 1 4 ? 4.513 2.370 -3.148 1.00 0.00 4 LEU A C 11
ATOM 8785 O O . LEU A 1 4 ? 4.915 1.299 -3.604 1.00 0.00 4 LEU A O 11
ATOM 8801 N N . VAL A 1 5 ? 3.262 2.551 -2.741 1.00 0.00 5 VAL A N 11
ATOM 8802 C CA . VAL A 1 5 ? 2.305 1.467 -2.824 1.00 0.00 5 VAL A CA 11
ATOM 8803 C C . VAL A 1 5 ? 1.166 1.797 -3.771 1.00 0.00 5 VAL A C 11
ATOM 8804 O O . VAL A 1 5 ? 0.765 2.950 -3.889 1.00 0.00 5 VAL A O 11
ATOM 8817 N N . VAL A 1 6 ? 0.644 0.772 -4.429 1.00 0.00 6 VAL A N 11
ATOM 8818 C CA . VAL A 1 6 ? -0.462 0.936 -5.345 1.00 0.00 6 VAL A CA 11
ATOM 8819 C C . VAL A 1 6 ? -1.479 -0.183 -5.154 1.00 0.00 6 VAL A C 11
ATOM 8820 O O . VAL A 1 6 ? -1.206 -1.352 -5.413 1.00 0.00 6 VAL A O 11
ATOM 8833 N N . ASN A 1 7 ? -2.652 0.195 -4.685 1.00 0.00 7 ASN A N 11
ATOM 8834 C CA . ASN A 1 7 ? -3.724 -0.762 -4.434 1.00 0.00 7 ASN A CA 11
ATOM 8835 C C . ASN A 1 7 ? -4.587 -0.974 -5.677 1.00 0.00 7 ASN A C 11
ATOM 8836 O O . ASN A 1 7 ? -5.075 -0.010 -6.267 1.00 0.00 7 ASN A O 11
ATOM 8847 N N . LYS A 1 8 ? -4.795 -2.235 -6.071 1.00 0.00 8 LYS A N 11
ATOM 8848 C CA . LYS A 1 8 ? -5.626 -2.513 -7.239 1.00 0.00 8 LYS A CA 11
ATOM 8849 C C . LYS A 1 8 ? -6.553 -3.703 -6.989 1.00 0.00 8 LYS A C 11
ATOM 8850 O O . LYS A 1 8 ? -6.104 -4.833 -6.811 1.00 0.00 8 LYS A O 11
ATOM 8869 N N . GLY A 1 9 ? -7.850 -3.438 -6.979 1.00 0.00 9 GLY A N 11
ATOM 8870 C CA . GLY A 1 9 ? -8.823 -4.490 -6.753 1.00 0.00 9 GLY A CA 11
ATOM 8871 C C . GLY A 1 9 ? -9.884 -4.541 -7.839 1.00 0.00 9 GLY A C 11
ATOM 8872 O O . GLY A 1 9 ? -9.568 -4.735 -9.014 1.00 0.00 9 GLY A O 11
ATOM 8876 N N . GLN A 1 10 ? -11.137 -4.377 -7.442 1.00 0.00 10 GLN A N 11
ATOM 8877 C CA . GLN A 1 10 ? -12.248 -4.410 -8.396 1.00 0.00 10 GLN A CA 11
ATOM 8878 C C . GLN A 1 10 ? -13.025 -3.094 -8.403 1.00 0.00 10 GLN A C 11
ATOM 8879 O O . GLN A 1 10 ? -13.585 -2.705 -9.420 1.00 0.00 10 GLN A O 11
ATOM 8893 N N . ASN A 1 11 ? -13.054 -2.416 -7.256 1.00 0.00 11 ASN A N 11
ATOM 8894 C CA . ASN A 1 11 ? -13.775 -1.151 -7.146 1.00 0.00 11 ASN A CA 11
ATOM 8895 C C . ASN A 1 11 ? -13.069 -0.196 -6.191 1.00 0.00 11 ASN A C 11
ATOM 8896 O O . ASN A 1 11 ? -13.702 0.450 -5.357 1.00 0.00 11 ASN A O 11
ATOM 8907 N N . ALA A 1 12 ? -11.742 -0.114 -6.303 1.00 0.00 12 ALA A N 11
ATOM 8908 C CA . ALA A 1 12 ? -10.961 0.766 -5.442 1.00 0.00 12 ALA A CA 11
ATOM 8909 C C . ALA A 1 12 ? -9.477 0.728 -5.801 1.00 0.00 12 ALA A C 11
ATOM 8910 O O . ALA A 1 12 ? -8.855 -0.335 -5.807 1.00 0.00 12 ALA A O 11
ATOM 8917 N N . PHE A 1 13 ? -8.916 1.898 -6.100 1.00 0.00 13 PHE A N 11
ATOM 8918 C CA . PHE A 1 13 ? -7.504 1.996 -6.453 1.00 0.00 13 PHE A CA 11
ATOM 8919 C C . PHE A 1 13 ? -6.858 3.191 -5.763 1.00 0.00 13 PHE A C 11
ATOM 8920 O O . PHE A 1 13 ? -7.205 4.339 -6.023 1.00 0.00 13 PHE A O 11
ATOM 8937 N N . TYR A 1 14 ? -5.910 2.907 -4.875 1.00 0.00 14 TYR A N 11
ATOM 8938 C CA . TYR A 1 14 ? -5.210 3.952 -4.139 1.00 0.00 14 TYR A CA 11
ATOM 8939 C C . TYR A 1 14 ? -3.715 3.631 -4.050 1.00 0.00 14 TYR A C 11
ATOM 8940 O O . TYR A 1 14 ? -3.338 2.493 -3.779 1.00 0.00 14 TYR A O 11
ATOM 8958 N N . GLU A 1 15 ? -2.865 4.629 -4.280 1.00 0.00 15 GLU A N 11
ATOM 8959 C CA . GLU A 1 15 ? -1.425 4.415 -4.223 1.00 0.00 15 GLU A CA 11
ATOM 8960 C C . GLU A 1 15 ? -0.709 5.569 -3.517 1.00 0.00 15 GLU A C 11
ATOM 8961 O O . GLU A 1 15 ? -0.848 6.730 -3.902 1.00 0.00 15 GLU A O 11
ATOM 8973 N N . THR A 1 16 ? 0.064 5.237 -2.489 1.00 0.00 16 THR A N 11
ATOM 8974 C CA . THR A 1 16 ? 0.811 6.233 -1.745 1.00 0.00 16 THR A CA 11
ATOM 8975 C C . THR A 1 16 ? 2.208 5.744 -1.373 1.00 0.00 16 THR A C 11
ATOM 8976 O O . THR A 1 16 ? 2.443 4.550 -1.185 1.00 0.00 16 THR A O 11
ATOM 8987 N N . LEU A 1 17 ? 3.113 6.699 -1.252 1.00 0.00 17 LEU A N 11
ATOM 8988 C CA . LEU A 1 17 ? 4.503 6.452 -0.876 1.00 0.00 17 LEU A CA 11
ATOM 8989 C C . LEU A 1 17 ? 4.813 7.181 0.437 1.00 0.00 17 LEU A C 11
ATOM 8990 O O . LEU A 1 17 ? 4.595 8.387 0.552 1.00 0.00 17 LEU A O 11
ATOM 9006 N N . THR A 1 18 ? 5.300 6.441 1.434 1.00 0.00 18 THR A N 11
ATOM 9007 C CA . THR A 1 18 ? 5.617 7.032 2.735 1.00 0.00 18 THR A CA 11
ATOM 9008 C C . THR A 1 18 ? 6.930 6.490 3.301 1.00 0.00 18 THR A C 11
ATOM 9009 O O . THR A 1 18 ? 7.326 5.359 3.011 1.00 0.00 18 THR A O 11
ATOM 9020 N N . LYS A 1 19 ? 7.592 7.302 4.127 1.00 0.00 19 LYS A N 11
ATOM 9021 C CA . LYS A 1 19 ? 8.848 6.902 4.755 1.00 0.00 19 LYS A CA 11
ATOM 9022 C C . LYS A 1 19 ? 8.583 5.881 5.853 1.00 0.00 19 LYS A C 11
ATOM 9023 O O . LYS A 1 19 ? 7.842 6.149 6.800 1.00 0.00 19 LYS A O 11
ATOM 9042 N N . ALA A 1 20 ? 9.175 4.703 5.709 1.00 0.00 20 ALA A N 11
ATOM 9043 C CA . ALA A 1 20 ? 8.982 3.635 6.678 1.00 0.00 20 ALA A CA 11
ATOM 9044 C C . ALA A 1 20 ? 10.290 3.186 7.321 1.00 0.00 20 ALA A C 11
ATOM 9045 O O . ALA A 1 20 ? 10.352 2.134 7.952 1.00 0.00 20 ALA A O 11
ATOM 9052 N N . VAL A 1 21 ? 11.326 3.991 7.161 1.00 0.00 21 VAL A N 11
ATOM 9053 C CA . VAL A 1 21 ? 12.633 3.684 7.738 1.00 0.00 21 VAL A CA 11
ATOM 9054 C C . VAL A 1 21 ? 13.296 2.474 7.078 1.00 0.00 21 VAL A C 11
ATOM 9055 O O . VAL A 1 21 ? 14.302 2.617 6.383 1.00 0.00 21 VAL A O 11
ATOM 9068 N N . ASP A 1 22 ? 12.748 1.280 7.312 1.00 0.00 22 ASP A N 11
ATOM 9069 C CA . ASP A 1 22 ? 13.315 0.060 6.753 1.00 0.00 22 ASP A CA 11
ATOM 9070 C C . ASP A 1 22 ? 12.342 -0.630 5.799 1.00 0.00 22 ASP A C 11
ATOM 9071 O O . ASP A 1 22 ? 11.389 -0.024 5.311 1.00 0.00 22 ASP A O 11
ATOM 9080 N N . ALA A 1 23 ? 12.601 -1.906 5.537 1.00 0.00 23 ALA A N 11
ATOM 9081 C CA . ALA A 1 23 ? 11.770 -2.699 4.637 1.00 0.00 23 ALA A CA 11
ATOM 9082 C C . ALA A 1 23 ? 10.572 -3.304 5.360 1.00 0.00 23 ALA A C 11
ATOM 9083 O O . ALA A 1 23 ? 9.439 -2.871 5.162 1.00 0.00 23 ALA A O 11
ATOM 9090 N N . GLU A 1 24 ? 10.826 -4.303 6.203 1.00 0.00 24 GLU A N 11
ATOM 9091 C CA . GLU A 1 24 ? 9.752 -4.953 6.953 1.00 0.00 24 GLU A CA 11
ATOM 9092 C C . GLU A 1 24 ? 8.993 -3.931 7.790 1.00 0.00 24 GLU A C 11
ATOM 9093 O O . GLU A 1 24 ? 7.834 -4.136 8.144 1.00 0.00 24 GLU A O 11
ATOM 9105 N N . THR A 1 25 ? 9.652 -2.814 8.060 1.00 0.00 25 THR A N 11
ATOM 9106 C CA . THR A 1 25 ? 9.050 -1.726 8.804 1.00 0.00 25 THR A CA 11
ATOM 9107 C C . THR A 1 25 ? 8.051 -1.057 7.889 1.00 0.00 25 THR A C 11
ATOM 9108 O O . THR A 1 25 ? 6.957 -0.682 8.300 1.00 0.00 25 THR A O 11
ATOM 9119 N N . ALA A 1 26 ? 8.421 -0.981 6.616 1.00 0.00 26 ALA A N 11
ATOM 9120 C CA . ALA A 1 26 ? 7.545 -0.439 5.605 1.00 0.00 26 ALA A CA 11
ATOM 9121 C C . ALA A 1 26 ? 6.543 -1.514 5.236 1.00 0.00 26 ALA A C 11
ATOM 9122 O O . ALA A 1 26 ? 5.457 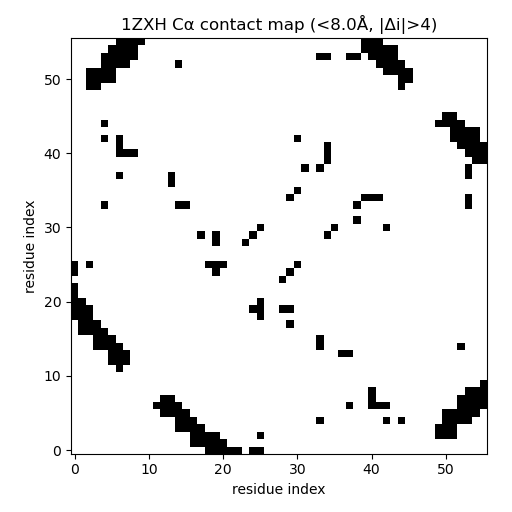-1.240 4.738 1.00 0.00 26 ALA A O 11
ATOM 9129 N N . ARG A 1 27 ? 6.920 -2.758 5.515 1.00 0.00 27 ARG A N 11
ATOM 9130 C CA . ARG A 1 27 ? 6.059 -3.890 5.248 1.00 0.00 27 ARG A CA 11
ATOM 9131 C C . ARG A 1 27 ? 4.978 -3.968 6.305 1.00 0.00 27 ARG A C 11
ATOM 9132 O O . ARG A 1 27 ? 3.820 -4.215 5.991 1.00 0.00 27 ARG A O 11
ATOM 9153 N N . ASN A 1 28 ? 5.367 -3.750 7.557 1.00 0.00 28 ASN A N 11
ATOM 9154 C CA . ASN A 1 28 ? 4.426 -3.805 8.673 1.00 0.00 28 ASN A CA 11
ATOM 9155 C C . ASN A 1 28 ? 3.827 -2.436 8.991 1.00 0.00 28 ASN A C 11
ATOM 9156 O O . ASN A 1 28 ? 2.619 -2.316 9.177 1.00 0.00 28 ASN A O 11
ATOM 9167 N N . ALA A 1 29 ? 4.670 -1.414 9.078 1.00 0.00 29 ALA A N 11
ATOM 9168 C CA . ALA A 1 29 ? 4.202 -0.066 9.404 1.00 0.00 29 ALA A CA 11
ATOM 9169 C C . ALA A 1 29 ? 3.397 0.556 8.267 1.00 0.00 29 ALA A C 11
ATOM 9170 O O . ALA A 1 29 ? 2.302 1.077 8.488 1.00 0.00 29 ALA A O 11
ATOM 9177 N N . PHE A 1 30 ? 3.943 0.518 7.057 1.00 0.00 30 PHE A N 11
ATOM 9178 C CA . PHE A 1 30 ? 3.267 1.100 5.902 1.00 0.00 30 PHE A CA 11
ATOM 9179 C C . PHE A 1 30 ? 1.974 0.357 5.582 1.00 0.00 30 PHE A C 11
ATOM 9180 O O . PHE A 1 30 ? 0.930 0.979 5.398 1.00 0.00 30 PHE A O 11
ATOM 9197 N N . ILE A 1 31 ? 2.043 -0.971 5.507 1.00 0.00 31 ILE A N 11
ATOM 9198 C CA . ILE A 1 31 ? 0.877 -1.770 5.199 1.00 0.00 31 ILE A CA 11
ATOM 9199 C C . ILE A 1 31 ? -0.334 -1.396 6.050 1.00 0.00 31 ILE A C 11
ATOM 9200 O O . ILE A 1 31 ? -1.466 -1.448 5.575 1.00 0.00 31 ILE A O 11
ATOM 9216 N N . GLN A 1 32 ? -0.098 -1.015 7.300 1.00 0.00 32 GLN A N 11
ATOM 9217 C CA . GLN A 1 32 ? -1.192 -0.634 8.192 1.00 0.00 32 GLN A CA 11
ATOM 9218 C C . GLN A 1 32 ? -1.881 0.624 7.689 1.00 0.00 32 GLN A C 11
ATOM 9219 O O . GLN A 1 32 ? -3.106 0.671 7.570 1.00 0.00 32 GLN A O 11
ATOM 9233 N N . SER A 1 33 ? -1.084 1.638 7.392 1.00 0.00 33 SER A N 11
ATOM 9234 C CA . SER A 1 33 ? -1.608 2.900 6.896 1.00 0.00 33 SER A CA 11
ATOM 9235 C C . SER A 1 33 ? -2.085 2.746 5.464 1.00 0.00 33 SER A C 11
ATOM 9236 O O . SER A 1 33 ? -3.141 3.255 5.093 1.00 0.00 33 SER A O 11
ATOM 9244 N N . LEU A 1 34 ? -1.312 2.022 4.667 1.00 0.00 34 LEU A N 11
ATOM 9245 C CA . LEU A 1 34 ? -1.680 1.786 3.283 1.00 0.00 34 LEU A CA 11
ATOM 9246 C C . LEU A 1 34 ? -2.991 1.023 3.249 1.00 0.00 34 LEU A C 11
ATOM 9247 O O . LEU A 1 34 ? -3.870 1.304 2.438 1.00 0.00 34 LEU A O 11
ATOM 9263 N N . LYS A 1 35 ? -3.137 0.094 4.178 1.00 0.00 35 LYS A N 11
ATOM 9264 C CA . LYS A 1 35 ? -4.365 -0.666 4.283 1.00 0.00 35 LYS A CA 11
ATOM 9265 C C . LYS A 1 35 ? -5.414 0.193 4.959 1.00 0.00 35 LYS A C 11
ATOM 9266 O O . LYS A 1 35 ? -6.607 0.068 4.695 1.00 0.00 35 LYS A O 11
ATOM 9285 N N . ASP A 1 36 ? -4.952 1.102 5.810 1.00 0.00 36 ASP A N 11
ATOM 9286 C CA . ASP A 1 36 ? -5.859 2.014 6.485 1.00 0.00 36 ASP A CA 11
ATOM 9287 C C . ASP A 1 36 ? -6.720 2.727 5.443 1.00 0.00 36 ASP A C 11
ATOM 9288 O O . ASP A 1 36 ? -7.847 3.136 5.723 1.00 0.00 36 ASP A O 11
ATOM 9297 N N . ASP A 1 37 ? -6.175 2.855 4.228 1.00 0.00 37 ASP A N 11
ATOM 9298 C CA . ASP A 1 37 ? -6.889 3.499 3.131 1.00 0.00 37 ASP A CA 11
ATOM 9299 C C . ASP A 1 37 ? -7.639 2.464 2.293 1.00 0.00 37 ASP A C 11
ATOM 9300 O O . ASP A 1 37 ? -8.824 2.623 2.006 1.00 0.00 37 ASP A O 11
ATOM 9309 N N . GLY A 1 38 ? -6.934 1.402 1.902 1.00 0.00 38 GLY A N 11
ATOM 9310 C CA . GLY A 1 38 ? -7.544 0.354 1.100 1.00 0.00 38 GLY A CA 11
ATOM 9311 C C . GLY A 1 38 ? -7.193 -1.036 1.602 1.00 0.00 38 GLY A C 11
ATOM 9312 O O . GLY A 1 38 ? -6.694 -1.872 0.847 1.00 0.00 38 GLY A O 11
ATOM 9316 N N . VAL A 1 39 ? -7.450 -1.275 2.884 1.00 0.00 39 VAL A N 11
ATOM 9317 C CA . VAL A 1 39 ? -7.158 -2.563 3.513 1.00 0.00 39 VAL A CA 11
ATOM 9318 C C . VAL A 1 39 ? -7.724 -3.731 2.709 1.00 0.00 39 VAL A C 11
ATOM 9319 O O . VAL A 1 39 ? -7.066 -4.759 2.551 1.00 0.00 39 VAL A O 11
ATOM 9332 N N . GLN A 1 40 ? -8.958 -3.570 2.239 1.00 0.00 40 GLN A N 11
ATOM 9333 C CA . GLN A 1 40 ? -9.665 -4.605 1.468 1.00 0.00 40 GLN A CA 11
ATOM 9334 C C . GLN A 1 40 ? -8.722 -5.446 0.612 1.00 0.00 40 GLN A C 11
ATOM 9335 O O . GLN A 1 40 ? -8.986 -6.620 0.352 1.00 0.00 40 GLN A O 11
ATOM 9349 N N . GLY A 1 41 ? -7.632 -4.837 0.173 1.00 0.00 41 GLY A N 11
ATOM 9350 C CA . GLY A 1 41 ? -6.674 -5.542 -0.656 1.00 0.00 41 GLY A CA 11
ATOM 9351 C C . GLY A 1 41 ? -5.390 -5.886 0.072 1.00 0.00 41 GLY A C 11
ATOM 9352 O O . GLY A 1 41 ? -5.072 -5.300 1.108 1.00 0.00 41 GLY A O 11
ATOM 9356 N N . VAL A 1 42 ? -4.641 -6.826 -0.494 1.00 0.00 42 VAL A N 11
ATOM 9357 C CA . VAL A 1 42 ? -3.364 -7.246 0.074 1.00 0.00 42 VAL A CA 11
ATOM 9358 C C . VAL A 1 42 ? -2.252 -6.909 -0.906 1.00 0.00 42 VAL A C 11
ATOM 9359 O O . VAL A 1 42 ? -2.419 -7.095 -2.111 1.00 0.00 42 VAL A O 11
ATOM 9372 N N . TRP A 1 43 ? -1.138 -6.369 -0.421 1.00 0.00 43 TRP A N 11
ATOM 9373 C CA . TRP A 1 43 ? -0.072 -5.984 -1.336 1.00 0.00 43 TRP A CA 11
ATOM 9374 C C . TRP A 1 43 ? 1.041 -7.003 -1.491 1.00 0.00 43 TRP A C 11
ATOM 9375 O O . TRP A 1 43 ? 1.295 -7.839 -0.624 1.00 0.00 43 TRP A O 11
ATOM 9396 N N . THR A 1 44 ? 1.718 -6.866 -2.622 1.00 0.00 44 THR A N 11
ATOM 9397 C CA . THR A 1 44 ? 2.862 -7.682 -2.977 1.00 0.00 44 THR A CA 11
ATOM 9398 C C . THR A 1 44 ? 3.979 -6.750 -3.419 1.00 0.00 44 THR A C 11
ATOM 9399 O O . THR A 1 44 ? 3.979 -6.264 -4.550 1.00 0.00 44 THR A O 11
ATOM 9410 N N . TYR A 1 45 ? 4.900 -6.457 -2.511 1.00 0.00 45 TYR A N 11
ATOM 9411 C CA . TYR A 1 45 ? 5.984 -5.530 -2.818 1.00 0.00 45 TYR A CA 11
ATOM 9412 C C . TYR A 1 45 ? 7.233 -6.243 -3.313 1.00 0.00 45 TYR A C 11
ATOM 9413 O O . TYR A 1 45 ? 7.580 -7.328 -2.849 1.00 0.00 45 TYR A O 11
ATOM 9431 N N . ASP A 1 46 ? 7.908 -5.595 -4.254 1.00 0.00 46 ASP A N 11
ATOM 9432 C CA . ASP A 1 46 ? 9.134 -6.118 -4.826 1.00 0.00 46 ASP A CA 11
ATOM 9433 C C . ASP A 1 46 ? 10.332 -5.359 -4.275 1.00 0.00 46 ASP A C 11
ATOM 9434 O O . ASP A 1 46 ? 10.193 -4.242 -3.771 1.00 0.00 46 ASP A O 11
ATOM 9443 N N . ASP A 1 47 ? 11.505 -5.961 -4.396 1.00 0.00 47 ASP A N 11
ATOM 9444 C CA . ASP A 1 47 ? 12.736 -5.344 -3.934 1.00 0.00 47 ASP A CA 11
ATOM 9445 C C . ASP A 1 47 ? 13.388 -4.626 -5.096 1.00 0.00 47 ASP A C 11
ATOM 9446 O O . ASP A 1 47 ? 13.983 -3.559 -4.949 1.00 0.00 47 ASP A O 11
ATOM 9455 N N . ALA A 1 48 ? 13.234 -5.227 -6.254 1.00 0.00 48 ALA A N 11
ATOM 9456 C CA . ALA A 1 48 ? 13.767 -4.695 -7.495 1.00 0.00 48 ALA A CA 11
ATOM 9457 C C . ALA A 1 48 ? 13.175 -3.316 -7.759 1.00 0.00 48 ALA A C 11
ATOM 9458 O O . ALA A 1 48 ? 13.845 -2.419 -8.270 1.00 0.00 48 ALA A O 11
ATOM 9465 N N . THR A 1 49 ? 11.906 -3.174 -7.413 1.00 0.00 49 THR A N 11
ATOM 9466 C CA . THR A 1 49 ? 11.191 -1.924 -7.612 1.00 0.00 49 THR A CA 11
ATOM 9467 C C . THR A 1 49 ? 11.075 -1.152 -6.303 1.00 0.00 49 THR A C 11
ATOM 9468 O O . THR A 1 49 ? 11.203 0.071 -6.279 1.00 0.00 49 THR A O 11
ATOM 9479 N N . LYS A 1 50 ? 10.819 -1.880 -5.215 1.00 0.00 50 LYS A N 11
ATOM 9480 C CA . LYS A 1 50 ? 10.671 -1.278 -3.891 1.00 0.00 50 LYS A CA 11
ATOM 9481 C C . LYS A 1 50 ? 9.290 -0.666 -3.757 1.00 0.00 50 LYS A C 11
ATOM 9482 O O . LYS A 1 50 ? 9.114 0.411 -3.180 1.00 0.00 50 LYS A O 11
ATOM 9501 N N . THR A 1 51 ? 8.317 -1.353 -4.324 1.00 0.00 51 THR A N 11
ATOM 9502 C CA . THR A 1 51 ? 6.940 -0.886 -4.307 1.00 0.00 51 THR A CA 11
ATOM 9503 C C . THR A 1 51 ? 5.969 -2.024 -4.018 1.00 0.00 51 THR A C 11
ATOM 9504 O O . THR A 1 51 ? 6.116 -3.119 -4.557 1.00 0.00 51 THR A O 11
ATOM 9515 N N . PHE A 1 52 ? 4.956 -1.753 -3.195 1.00 0.00 52 PHE A N 11
ATOM 9516 C CA . PHE A 1 52 ? 3.950 -2.763 -2.881 1.00 0.00 52 PHE A CA 11
ATOM 9517 C C . PHE A 1 52 ? 2.644 -2.434 -3.589 1.00 0.00 52 PHE A C 11
ATOM 9518 O O . PHE A 1 52 ? 2.369 -1.275 -3.887 1.00 0.00 52 PHE A O 11
ATOM 9535 N N . THR A 1 53 ? 1.852 -3.455 -3.881 1.00 0.00 53 THR A N 11
ATOM 9536 C CA . THR A 1 53 ? 0.592 -3.251 -4.572 1.00 0.00 53 THR A CA 11
ATOM 9537 C C . THR A 1 53 ? -0.557 -3.933 -3.823 1.00 0.00 53 THR A C 11
ATOM 9538 O O . THR A 1 53 ? -0.725 -5.147 -3.926 1.00 0.00 53 THR A O 11
ATOM 9549 N N . VAL A 1 54 ? -1.355 -3.155 -3.085 1.00 0.00 54 VAL A N 11
ATOM 9550 C CA . VAL A 1 54 ? -2.481 -3.722 -2.340 1.00 0.00 54 VAL A CA 11
ATOM 9551 C C . VAL A 1 54 ? -3.628 -4.053 -3.281 1.00 0.00 54 VAL A C 11
ATOM 9552 O O . VAL A 1 54 ? -4.449 -3.205 -3.617 1.00 0.00 54 VAL A O 11
ATOM 9565 N N . GLN A 1 55 ? -3.672 -5.299 -3.707 1.00 0.00 55 GLN A N 11
ATOM 9566 C CA . GLN A 1 55 ? -4.713 -5.745 -4.616 1.00 0.00 55 GLN A CA 11
ATOM 9567 C C . GLN A 1 55 ? -5.725 -6.636 -3.906 1.00 0.00 55 GLN A C 11
ATOM 9568 O O . GLN A 1 55 ? -5.380 -7.693 -3.380 1.00 0.00 55 GLN A O 11
ATOM 9582 N N . ALA A 1 56 ? -6.980 -6.201 -3.903 1.00 0.00 56 ALA A N 11
ATOM 9583 C CA . ALA A 1 56 ? -8.051 -6.956 -3.267 1.00 0.00 56 ALA A CA 11
ATOM 9584 C C . ALA A 1 56 ? -8.750 -7.867 -4.270 1.00 0.00 56 ALA A C 11
ATOM 9585 O O . ALA A 1 56 ? -8.477 -9.087 -4.252 1.00 0.00 56 ALA A O 11
ATOM 9593 N N . MET A 1 1 ? 11.416 2.329 4.363 1.00 0.00 1 MET A N 12
ATOM 9594 C CA . MET A 1 1 ? 12.061 3.339 3.478 1.00 0.00 1 MET A CA 12
ATOM 9595 C C . MET A 1 1 ? 11.023 4.062 2.629 1.00 0.00 1 MET A C 12
ATOM 9596 O O . MET A 1 1 ? 9.820 3.873 2.812 1.00 0.00 1 MET A O 12
ATOM 9612 N N . TYR A 1 2 ? 11.486 4.888 1.697 1.00 0.00 2 TYR A N 12
ATOM 9613 C CA . TYR A 1 2 ? 10.579 5.625 0.831 1.00 0.00 2 TYR A CA 12
ATOM 9614 C C . TYR A 1 2 ? 10.083 4.740 -0.298 1.00 0.00 2 TYR A C 12
ATOM 9615 O O . TYR A 1 2 ? 10.599 4.776 -1.413 1.00 0.00 2 TYR A O 12
ATOM 9633 N N . TYR A 1 3 ? 9.067 3.947 0.013 1.00 0.00 3 TYR A N 12
ATOM 9634 C CA . TYR A 1 3 ? 8.472 3.041 -0.953 1.00 0.00 3 TYR A CA 12
ATOM 9635 C C . TYR A 1 3 ? 7.075 3.520 -1.313 1.00 0.00 3 TYR A C 12
ATOM 9636 O O . TYR A 1 3 ? 6.412 4.173 -0.506 1.00 0.00 3 TYR A O 12
ATOM 9654 N N . LEU A 1 4 ? 6.625 3.208 -2.520 1.00 0.00 4 LEU A N 12
ATOM 9655 C CA . LEU A 1 4 ? 5.302 3.630 -2.953 1.00 0.00 4 LEU A CA 12
ATOM 9656 C C . LEU A 1 4 ? 4.393 2.427 -3.091 1.00 0.00 4 LEU A C 12
ATOM 9657 O O . LEU A 1 4 ? 4.819 1.372 -3.560 1.00 0.00 4 LEU A O 12
ATOM 9673 N N . VAL A 1 5 ? 3.142 2.580 -2.682 1.00 0.00 5 VAL A N 12
ATOM 9674 C CA . VAL A 1 5 ? 2.205 1.480 -2.774 1.00 0.00 5 VAL A CA 12
ATOM 9675 C C . VAL A 1 5 ? 1.040 1.815 -3.687 1.00 0.00 5 VAL A C 12
ATOM 9676 O O . VAL A 1 5 ? 0.599 2.957 -3.743 1.00 0.00 5 VAL A O 12
ATOM 9689 N N . VAL A 1 6 ? 0.547 0.806 -4.394 1.00 0.00 6 VAL A N 12
ATOM 9690 C CA . VAL A 1 6 ? -0.571 0.973 -5.297 1.00 0.00 6 VAL A CA 12
ATOM 9691 C C . VAL A 1 6 ? -1.580 -0.156 -5.117 1.00 0.00 6 VAL A C 12
ATOM 9692 O O . VAL A 1 6 ? -1.296 -1.319 -5.392 1.00 0.00 6 VAL A O 12
ATOM 9705 N N . ASN A 1 7 ? -2.761 0.202 -4.645 1.00 0.00 7 ASN A N 12
ATOM 9706 C CA . ASN A 1 7 ? -3.820 -0.772 -4.412 1.00 0.00 7 ASN A CA 12
ATOM 9707 C C . ASN A 1 7 ? -4.645 -1.007 -5.672 1.00 0.00 7 ASN A C 12
ATOM 9708 O O . ASN A 1 7 ? -5.134 -0.058 -6.285 1.00 0.00 7 ASN A O 12
ATOM 9719 N N . LYS A 1 8 ? -4.821 -2.273 -6.047 1.00 0.00 8 LYS A N 12
ATOM 9720 C CA . LYS A 1 8 ? -5.621 -2.590 -7.226 1.00 0.00 8 LYS A CA 12
ATOM 9721 C C . LYS A 1 8 ? -6.550 -3.772 -6.959 1.00 0.00 8 LYS A C 12
ATOM 9722 O O . LYS A 1 8 ? -6.101 -4.895 -6.742 1.00 0.00 8 LYS A O 12
ATOM 9741 N N . GLY A 1 9 ? -7.848 -3.511 -6.985 1.00 0.00 9 GLY A N 12
ATOM 9742 C CA . GLY A 1 9 ? -8.825 -4.560 -6.752 1.00 0.00 9 GLY A CA 12
ATOM 9743 C C . GLY A 1 9 ? -9.813 -4.691 -7.884 1.00 0.00 9 GLY A C 12
ATOM 9744 O O . GLY A 1 9 ? -9.437 -4.984 -9.019 1.00 0.00 9 GLY A O 12
ATOM 9748 N N . GLN A 1 10 ? -11.088 -4.471 -7.582 1.00 0.00 10 GLN A N 12
ATOM 9749 C CA . GLN A 1 10 ? -12.139 -4.568 -8.589 1.00 0.00 10 GLN A CA 12
ATOM 9750 C C . GLN A 1 10 ? -12.880 -3.242 -8.749 1.00 0.00 10 GLN A C 12
ATOM 9751 O O . GLN A 1 10 ? -13.376 -2.926 -9.829 1.00 0.00 10 GLN A O 12
ATOM 9765 N N . ASN A 1 11 ? -12.962 -2.470 -7.671 1.00 0.00 11 ASN A N 12
ATOM 9766 C CA . ASN A 1 11 ? -13.645 -1.189 -7.694 1.00 0.00 11 ASN A CA 12
ATOM 9767 C C . ASN A 1 11 ? -13.012 -0.193 -6.730 1.00 0.00 11 ASN A C 12
ATOM 9768 O O . ASN A 1 11 ? -13.709 0.501 -5.991 1.00 0.00 11 ASN A O 12
ATOM 9779 N N . ALA A 1 12 ? -11.680 -0.127 -6.726 1.00 0.00 12 ALA A N 12
ATOM 9780 C CA . ALA A 1 12 ? -10.974 0.790 -5.840 1.00 0.00 12 ALA A CA 12
ATOM 9781 C C . ALA A 1 12 ? -9.472 0.798 -6.115 1.00 0.00 12 ALA A C 12
ATOM 9782 O O . ALA A 1 12 ? -8.810 -0.231 -6.019 1.00 0.00 12 ALA A O 12
ATOM 9789 N N . PHE A 1 13 ? -8.948 1.973 -6.449 1.00 0.00 13 PHE A N 12
ATOM 9790 C CA . PHE A 1 13 ? -7.530 2.131 -6.730 1.00 0.00 13 PHE A CA 12
ATOM 9791 C C . PHE A 1 13 ? -6.938 3.254 -5.880 1.00 0.00 13 PHE A C 12
ATOM 9792 O O . PHE A 1 13 ? -7.304 4.419 -6.028 1.00 0.00 13 PHE A O 12
ATOM 9809 N N . TYR A 1 14 ? -6.021 2.890 -4.981 1.00 0.00 14 TYR A N 12
ATOM 9810 C CA . TYR A 1 14 ? -5.382 3.860 -4.104 1.00 0.00 14 TYR A CA 12
ATOM 9811 C C . TYR A 1 14 ? -3.889 3.561 -3.985 1.00 0.00 14 TYR A C 12
ATOM 9812 O O . TYR A 1 14 ? -3.500 2.416 -3.777 1.00 0.00 14 TYR A O 12
ATOM 9830 N N . GLU A 1 15 ? -3.053 4.586 -4.108 1.00 0.00 15 GLU A N 12
ATOM 9831 C CA . GLU A 1 15 ? -1.617 4.398 -4.005 1.00 0.00 15 GLU A CA 12
ATOM 9832 C C . GLU A 1 15 ? -0.968 5.511 -3.185 1.00 0.00 15 GLU A C 12
ATOM 9833 O O . GLU A 1 15 ? -1.226 6.695 -3.401 1.00 0.00 15 GLU A O 12
ATOM 9845 N N . THR A 1 16 ? -0.121 5.113 -2.248 1.00 0.00 16 THR A N 12
ATOM 9846 C CA . THR A 1 16 ? 0.583 6.052 -1.392 1.00 0.00 16 THR A CA 12
ATOM 9847 C C . THR A 1 16 ? 2.034 5.630 -1.167 1.00 0.00 16 THR A C 12
ATOM 9848 O O . THR A 1 16 ? 2.357 4.443 -1.135 1.00 0.00 16 THR A O 12
ATOM 9859 N N . LEU A 1 17 ? 2.885 6.625 -0.985 1.00 0.00 17 LEU A N 12
ATOM 9860 C CA . LEU A 1 17 ? 4.309 6.421 -0.726 1.00 0.00 17 LEU A CA 12
ATOM 9861 C C . LEU A 1 17 ? 4.717 7.141 0.560 1.00 0.00 17 LEU A C 12
ATOM 9862 O O . LEU A 1 17 ? 4.545 8.353 0.682 1.00 0.00 17 LEU A O 12
ATOM 9878 N N . THR A 1 18 ? 5.240 6.393 1.532 1.00 0.00 18 THR A N 12
ATOM 9879 C CA . THR A 1 18 ? 5.646 6.980 2.808 1.00 0.00 18 THR A CA 12
ATOM 9880 C C . THR A 1 18 ? 6.974 6.408 3.311 1.00 0.00 18 THR A C 12
ATOM 9881 O O . THR A 1 18 ? 7.328 5.266 3.006 1.00 0.00 18 THR A O 12
ATOM 9892 N N . LYS A 1 19 ? 7.695 7.210 4.097 1.00 0.00 19 LYS A N 12
ATOM 9893 C CA . LYS A 1 19 ? 8.971 6.787 4.667 1.00 0.00 19 LYS A CA 12
ATOM 9894 C C . LYS A 1 19 ? 8.734 5.783 5.785 1.00 0.00 19 LYS A C 12
ATOM 9895 O O . LYS A 1 19 ? 7.997 6.058 6.733 1.00 0.00 19 LYS A O 12
ATOM 9914 N N . ALA A 1 20 ? 9.343 4.613 5.660 1.00 0.00 20 ALA A N 12
ATOM 9915 C CA . ALA A 1 20 ? 9.172 3.562 6.652 1.00 0.00 20 ALA A CA 12
ATOM 9916 C C . ALA A 1 20 ? 10.490 3.142 7.295 1.00 0.00 20 ALA A C 12
ATOM 9917 O O . ALA A 1 20 ? 10.553 2.133 7.997 1.00 0.00 20 ALA A O 12
ATOM 9924 N N . VAL A 1 21 ? 11.531 3.924 7.065 1.00 0.00 21 VAL A N 12
ATOM 9925 C CA . VAL A 1 21 ? 12.847 3.644 7.637 1.00 0.00 21 VAL A CA 12
ATOM 9926 C C . VAL A 1 21 ? 13.499 2.406 7.022 1.00 0.00 21 VAL A C 12
ATOM 9927 O O . VAL A 1 21 ? 14.545 2.506 6.380 1.00 0.00 21 VAL A O 12
ATOM 9940 N N . ASP A 1 22 ? 12.893 1.237 7.231 1.00 0.00 22 ASP A N 12
ATOM 9941 C CA . ASP A 1 22 ? 13.440 -0.005 6.706 1.00 0.00 22 ASP A CA 12
ATOM 9942 C C . ASP A 1 22 ? 12.455 -0.690 5.757 1.00 0.00 22 ASP A C 12
ATOM 9943 O O . ASP A 1 22 ? 11.520 -0.069 5.256 1.00 0.00 22 ASP A O 12
ATOM 9952 N N . ALA A 1 23 ? 12.688 -1.974 5.516 1.00 0.00 23 ALA A N 12
ATOM 9953 C CA . ALA A 1 23 ? 11.842 -2.759 4.624 1.00 0.00 23 ALA A CA 12
ATOM 9954 C C . ALA A 1 23 ? 10.641 -3.344 5.360 1.00 0.00 23 ALA A C 12
ATOM 9955 O O . ALA A 1 23 ? 9.510 -2.907 5.157 1.00 0.00 23 ALA A O 12
ATOM 9962 N N . GLU A 1 24 ? 10.891 -4.331 6.218 1.00 0.00 24 GLU A N 12
ATOM 9963 C CA . GLU A 1 24 ? 9.818 -4.963 6.982 1.00 0.00 24 GLU A CA 12
ATOM 9964 C C . GLU A 1 24 ? 9.060 -3.926 7.799 1.00 0.00 24 GLU A C 12
ATOM 9965 O O . GLU A 1 24 ? 7.899 -4.122 8.157 1.00 0.00 24 GLU A O 12
ATOM 9977 N N . THR A 1 25 ? 9.720 -2.807 8.049 1.00 0.00 25 THR A N 12
ATOM 9978 C CA . THR A 1 25 ? 9.120 -1.703 8.773 1.00 0.00 25 THR A CA 12
ATOM 9979 C C . THR A 1 25 ? 8.119 -1.050 7.848 1.00 0.00 25 THR A C 12
ATOM 9980 O O . THR A 1 25 ? 7.024 -0.671 8.253 1.00 0.00 25 THR A O 12
ATOM 9991 N N . ALA A 1 26 ? 8.489 -0.992 6.574 1.00 0.00 26 ALA A N 12
ATOM 9992 C CA . ALA A 1 26 ? 7.612 -0.464 5.554 1.00 0.00 26 ALA A CA 12
ATOM 9993 C C . ALA A 1 26 ? 6.606 -1.546 5.205 1.00 0.00 26 ALA A C 12
ATOM 9994 O O . ALA A 1 26 ? 5.521 -1.276 4.703 1.00 0.00 26 ALA A O 12
ATOM 10001 N N . ARG A 1 27 ? 6.981 -2.785 5.504 1.00 0.00 27 ARG A N 12
ATOM 10002 C CA . ARG A 1 27 ? 6.118 -3.920 5.254 1.00 0.00 27 ARG A CA 12
ATOM 10003 C C . ARG A 1 27 ? 5.044 -3.996 6.321 1.00 0.00 27 ARG A C 12
ATOM 10004 O O . ARG A 1 27 ? 3.888 -4.263 6.020 1.00 0.00 27 ARG A O 12
ATOM 10025 N N . ASN A 1 28 ? 5.441 -3.757 7.566 1.00 0.00 28 ASN A N 12
ATOM 10026 C CA . ASN A 1 28 ? 4.507 -3.806 8.689 1.00 0.00 28 ASN A CA 12
ATOM 10027 C C . ASN A 1 28 ? 3.892 -2.440 8.987 1.00 0.00 28 ASN A C 12
ATOM 10028 O O . ASN A 1 28 ? 2.682 -2.326 9.166 1.00 0.00 28 ASN A O 12
ATOM 10039 N N . ALA A 1 29 ? 4.726 -1.408 9.066 1.00 0.00 29 ALA A N 12
ATOM 10040 C CA . ALA A 1 29 ? 4.245 -0.061 9.371 1.00 0.00 29 ALA A CA 12
ATOM 10041 C C . ALA A 1 29 ? 3.425 0.531 8.229 1.00 0.00 29 ALA A C 12
ATOM 10042 O O . ALA A 1 29 ? 2.327 1.045 8.447 1.00 0.00 29 ALA A O 12
ATOM 10049 N N . PHE A 1 30 ? 3.964 0.475 7.017 1.00 0.00 30 PHE A N 12
ATOM 10050 C CA . PHE A 1 30 ? 3.276 1.027 5.854 1.00 0.00 30 PHE A CA 12
ATOM 10051 C C . PHE A 1 30 ? 1.992 0.264 5.547 1.00 0.00 30 PHE A C 12
ATOM 10052 O O . PHE A 1 30 ? 0.941 0.870 5.348 1.00 0.00 30 PHE A O 12
ATOM 10069 N N . ILE A 1 31 ? 2.076 -1.063 5.492 1.00 0.00 31 ILE A N 12
ATOM 10070 C CA . ILE A 1 31 ? 0.923 -1.884 5.193 1.00 0.00 31 ILE A CA 12
ATOM 10071 C C . ILE A 1 31 ? -0.299 -1.515 6.032 1.00 0.00 31 ILE A C 12
ATOM 10072 O O . ILE A 1 31 ? -1.427 -1.601 5.557 1.00 0.00 31 ILE A O 12
ATOM 10088 N N . GLN A 1 32 ? -0.072 -1.103 7.273 1.00 0.00 32 GLN A N 12
ATOM 10089 C CA . GLN A 1 32 ? -1.175 -0.725 8.156 1.00 0.00 32 GLN A CA 12
ATOM 10090 C C . GLN A 1 32 ? -1.827 0.565 7.683 1.00 0.00 32 GLN A C 12
ATOM 10091 O O . GLN A 1 32 ? -3.050 0.650 7.558 1.00 0.00 32 GLN A O 12
ATOM 10105 N N . SER A 1 33 ? -1.001 1.567 7.421 1.00 0.00 33 SER A N 12
ATOM 10106 C CA . SER A 1 33 ? -1.488 2.857 6.962 1.00 0.00 33 SER A CA 12
ATOM 10107 C C . SER A 1 33 ? -1.983 2.761 5.531 1.00 0.00 33 SER A C 12
ATOM 10108 O O . SER A 1 33 ? -3.036 3.299 5.191 1.00 0.00 33 SER A O 12
ATOM 10116 N N . LEU A 1 34 ? -1.232 2.058 4.694 1.00 0.00 34 LEU A N 12
ATOM 10117 C CA . LEU A 1 34 ? -1.622 1.885 3.307 1.00 0.00 34 LEU A CA 12
ATOM 10118 C C . LEU A 1 34 ? -2.947 1.152 3.257 1.00 0.00 34 LEU A C 12
ATOM 10119 O O . LEU A 1 34 ? -3.824 1.476 2.458 1.00 0.00 34 LEU A O 12
ATOM 10135 N N . LYS A 1 35 ? -3.103 0.193 4.154 1.00 0.00 35 LYS A N 12
ATOM 10136 C CA . LYS A 1 35 ? -4.340 -0.552 4.243 1.00 0.00 35 LYS A CA 12
ATOM 10137 C C . LYS A 1 35 ? -5.375 0.308 4.935 1.00 0.00 35 LYS A C 12
ATOM 10138 O O . LYS A 1 35 ? -6.568 0.216 4.659 1.00 0.00 35 LYS A O 12
ATOM 10157 N N . ASP A 1 36 ? -4.901 1.182 5.816 1.00 0.00 36 ASP A N 12
ATOM 10158 C CA . ASP A 1 36 ? -5.796 2.094 6.510 1.00 0.00 36 ASP A CA 12
ATOM 10159 C C . ASP A 1 36 ? -6.670 2.814 5.486 1.00 0.00 36 ASP A C 12
ATOM 10160 O O . ASP A 1 36 ? -7.794 3.218 5.782 1.00 0.00 36 ASP A O 12
ATOM 10169 N N . ASP A 1 37 ? -6.140 2.952 4.266 1.00 0.00 37 ASP A N 12
ATOM 10170 C CA . ASP A 1 37 ? -6.869 3.599 3.181 1.00 0.00 37 ASP A CA 12
ATOM 10171 C C . ASP A 1 37 ? -7.626 2.566 2.346 1.00 0.00 37 ASP A C 12
ATOM 10172 O O . ASP A 1 37 ? -8.816 2.723 2.075 1.00 0.00 37 ASP A O 12
ATOM 10181 N N . GLY A 1 38 ? -6.923 1.507 1.944 1.00 0.00 38 GLY A N 12
ATOM 10182 C CA . GLY A 1 38 ? -7.539 0.460 1.144 1.00 0.00 38 GLY A CA 12
ATOM 10183 C C . GLY A 1 38 ? -7.190 -0.931 1.643 1.00 0.00 38 GLY A C 12
ATOM 10184 O O . GLY A 1 38 ? -6.692 -1.766 0.887 1.00 0.00 38 GLY A O 12
ATOM 10188 N N . VAL A 1 39 ? -7.444 -1.171 2.925 1.00 0.00 39 VAL A N 12
ATOM 10189 C CA . VAL A 1 39 ? -7.154 -2.460 3.552 1.00 0.00 39 VAL A CA 12
ATOM 10190 C C . VAL A 1 39 ? -7.726 -3.628 2.752 1.00 0.00 39 VAL A C 12
ATOM 10191 O O . VAL A 1 39 ? -7.073 -4.660 2.600 1.00 0.00 39 VAL A O 12
ATOM 10204 N N . GLN A 1 40 ? -8.956 -3.460 2.282 1.00 0.00 40 GLN A N 12
ATOM 10205 C CA . GLN A 1 40 ? -9.672 -4.492 1.516 1.00 0.00 40 GLN A CA 12
ATOM 10206 C C . GLN A 1 40 ? -8.736 -5.348 0.667 1.00 0.00 40 GLN A C 12
ATOM 10207 O O . GLN A 1 40 ? -9.012 -6.520 0.411 1.00 0.00 40 GLN A O 12
ATOM 10221 N N . GLY A 1 41 ? -7.637 -4.756 0.227 1.00 0.00 41 GLY A N 12
ATOM 10222 C CA . GLY A 1 41 ? -6.688 -5.478 -0.599 1.00 0.00 41 GLY A CA 12
ATOM 10223 C C . GLY A 1 41 ? -5.393 -5.808 0.119 1.00 0.00 41 GLY A C 12
ATOM 10224 O O . GLY A 1 41 ? -5.059 -5.197 1.135 1.00 0.00 41 GLY A O 12
ATOM 10228 N N . VAL A 1 42 ? -4.656 -6.764 -0.433 1.00 0.00 42 VAL A N 12
ATOM 10229 C CA . VAL A 1 42 ? -3.371 -7.177 0.124 1.00 0.00 42 VAL A CA 12
ATOM 10230 C C . VAL A 1 42 ? -2.270 -6.877 -0.881 1.00 0.00 42 VAL A C 12
ATOM 10231 O O . VAL A 1 42 ? -2.452 -7.104 -2.077 1.00 0.00 42 VAL A O 12
ATOM 10244 N N . TRP A 1 43 ? -1.146 -6.325 -0.428 1.00 0.00 43 TRP A N 12
ATOM 10245 C CA . TRP A 1 43 ? -0.090 -5.974 -1.367 1.00 0.00 43 TRP A CA 12
ATOM 10246 C C . TRP A 1 43 ? 1.004 -7.012 -1.526 1.00 0.00 43 TRP A C 12
ATOM 10247 O O . TRP A 1 43 ? 1.242 -7.857 -0.664 1.00 0.00 43 TRP A O 12
ATOM 10268 N N . THR A 1 44 ? 1.688 -6.875 -2.654 1.00 0.00 44 THR A N 12
ATOM 10269 C CA . THR A 1 44 ? 2.822 -7.702 -3.015 1.00 0.00 44 THR A CA 12
ATOM 10270 C C . THR A 1 44 ? 3.947 -6.774 -3.445 1.00 0.00 44 THR A C 12
ATOM 10271 O O . THR A 1 44 ? 3.952 -6.277 -4.571 1.00 0.00 44 THR A O 12
ATOM 10282 N N . TYR A 1 45 ? 4.864 -6.491 -2.533 1.00 0.00 45 TYR A N 12
ATOM 10283 C CA . TYR A 1 45 ? 5.951 -5.567 -2.828 1.00 0.00 45 TYR A CA 12
ATOM 10284 C C . TYR A 1 45 ? 7.209 -6.273 -3.309 1.00 0.00 45 TYR A C 12
ATOM 10285 O O . TYR A 1 45 ? 7.550 -7.363 -2.853 1.00 0.00 45 TYR A O 12
ATOM 10303 N N . ASP A 1 46 ? 7.901 -5.612 -4.230 1.00 0.00 46 ASP A N 12
ATOM 10304 C CA . ASP A 1 46 ? 9.139 -6.123 -4.789 1.00 0.00 46 ASP A CA 12
ATOM 10305 C C . ASP A 1 46 ? 10.325 -5.370 -4.204 1.00 0.00 46 ASP A C 12
ATOM 10306 O O . ASP A 1 46 ? 10.171 -4.266 -3.675 1.00 0.00 46 ASP A O 12
ATOM 10315 N N . ASP A 1 47 ? 11.504 -5.958 -4.325 1.00 0.00 47 ASP A N 12
ATOM 10316 C CA . ASP A 1 47 ? 12.722 -5.341 -3.829 1.00 0.00 47 ASP A CA 12
ATOM 10317 C C . ASP A 1 47 ? 13.403 -4.613 -4.969 1.00 0.00 47 ASP A C 12
ATOM 10318 O O . ASP A 1 47 ? 14.006 -3.555 -4.795 1.00 0.00 47 ASP A O 12
ATOM 10327 N N . ALA A 1 48 ? 13.272 -5.204 -6.145 1.00 0.00 48 ALA A N 12
ATOM 10328 C CA . ALA A 1 48 ? 13.834 -4.653 -7.359 1.00 0.00 48 ALA A CA 12
ATOM 10329 C C . ALA A 1 48 ? 13.269 -3.264 -7.621 1.00 0.00 48 ALA A C 12
ATOM 10330 O O . ALA A 1 48 ? 13.962 -2.369 -8.105 1.00 0.00 48 ALA A O 12
ATOM 10337 N N . THR A 1 49 ? 11.993 -3.108 -7.305 1.00 0.00 49 THR A N 12
ATOM 10338 C CA . THR A 1 49 ? 11.297 -1.844 -7.506 1.00 0.00 49 THR A CA 12
ATOM 10339 C C . THR A 1 49 ? 11.166 -1.079 -6.196 1.00 0.00 49 THR A C 12
ATOM 10340 O O . THR A 1 49 ? 11.346 0.139 -6.157 1.00 0.00 49 THR A O 12
ATOM 10351 N N . LYS A 1 50 ? 10.827 -1.804 -5.129 1.00 0.00 50 LYS A N 12
ATOM 10352 C CA . LYS A 1 50 ? 10.638 -1.214 -3.807 1.00 0.00 50 LYS A CA 12
ATOM 10353 C C . LYS A 1 50 ? 9.245 -0.625 -3.718 1.00 0.00 50 LYS A C 12
ATOM 10354 O O . LYS A 1 50 ? 9.031 0.471 -3.192 1.00 0.00 50 LYS A O 12
ATOM 10373 N N . THR A 1 51 ? 8.305 -1.362 -4.281 1.00 0.00 51 THR A N 12
ATOM 10374 C CA . THR A 1 51 ? 6.922 -0.931 -4.319 1.00 0.00 51 THR A CA 12
ATOM 10375 C C . THR A 1 51 ? 5.966 -2.069 -4.003 1.00 0.00 51 THR A C 12
ATOM 10376 O O . THR A 1 51 ? 6.157 -3.192 -4.461 1.00 0.00 51 THR A O 12
ATOM 10387 N N . PHE A 1 52 ? 4.913 -1.760 -3.251 1.00 0.00 52 PHE A N 12
ATOM 10388 C CA . PHE A 1 52 ? 3.905 -2.760 -2.913 1.00 0.00 52 PHE A CA 12
ATOM 10389 C C . PHE A 1 52 ? 2.583 -2.407 -3.581 1.00 0.00 52 PHE A C 12
ATOM 10390 O O . PHE A 1 52 ? 2.284 -1.237 -3.794 1.00 0.00 52 PHE A O 12
ATOM 10407 N N . THR A 1 53 ? 1.802 -3.420 -3.930 1.00 0.00 53 THR A N 12
ATOM 10408 C CA . THR A 1 53 ? 0.527 -3.195 -4.579 1.00 0.00 53 THR A CA 12
ATOM 10409 C C . THR A 1 53 ? -0.592 -3.891 -3.803 1.00 0.00 53 THR A C 12
ATOM 10410 O O . THR A 1 53 ? -0.766 -5.103 -3.921 1.00 0.00 53 THR A O 12
ATOM 10421 N N . VAL A 1 54 ? -1.353 -3.125 -3.016 1.00 0.00 54 VAL A N 12
ATOM 10422 C CA . VAL A 1 54 ? -2.445 -3.694 -2.225 1.00 0.00 54 VAL A CA 12
ATOM 10423 C C . VAL A 1 54 ? -3.647 -4.008 -3.110 1.00 0.00 54 VAL A C 12
ATOM 10424 O O . VAL A 1 54 ? -4.483 -3.154 -3.388 1.00 0.00 54 VAL A O 12
ATOM 10437 N N . GLN A 1 55 ? -3.713 -5.251 -3.552 1.00 0.00 55 GLN A N 12
ATOM 10438 C CA . GLN A 1 55 ? -4.795 -5.695 -4.414 1.00 0.00 55 GLN A CA 12
ATOM 10439 C C . GLN A 1 55 ? -5.784 -6.572 -3.656 1.00 0.00 55 GLN A C 12
ATOM 10440 O O . GLN A 1 55 ? -5.396 -7.519 -2.971 1.00 0.00 55 GLN A O 12
ATOM 10454 N N . ALA A 1 56 ? -7.063 -6.251 -3.791 1.00 0.00 56 ALA A N 12
ATOM 10455 C CA . ALA A 1 56 ? -8.120 -7.006 -3.129 1.00 0.00 56 ALA A CA 12
ATOM 10456 C C . ALA A 1 56 ? -8.801 -7.961 -4.104 1.00 0.00 56 ALA A C 12
ATOM 10457 O O . ALA A 1 56 ? -9.809 -8.585 -3.713 1.00 0.00 56 ALA A O 12
ATOM 10465 N N . MET A 1 1 ? 11.700 3.599 3.930 1.00 0.00 1 MET A N 13
ATOM 10466 C CA . MET A 1 1 ? 11.648 5.058 3.643 1.00 0.00 1 MET A CA 13
ATOM 10467 C C . MET A 1 1 ? 11.063 5.333 2.256 1.00 0.00 1 MET A C 13
ATOM 10468 O O . MET A 1 1 ? 9.849 5.450 2.098 1.00 0.00 1 MET A O 13
ATOM 10484 N N . TYR A 1 2 ? 11.933 5.437 1.254 1.00 0.00 2 TYR A N 13
ATOM 10485 C CA . TYR A 1 2 ? 11.500 5.702 -0.115 1.00 0.00 2 TYR A CA 13
ATOM 10486 C C . TYR A 1 2 ? 10.683 4.543 -0.682 1.00 0.00 2 TYR A C 13
ATOM 10487 O O . TYR A 1 2 ? 11.132 3.846 -1.592 1.00 0.00 2 TYR A O 13
ATOM 10505 N N . TYR A 1 3 ? 9.478 4.343 -0.154 1.00 0.00 3 TYR A N 13
ATOM 10506 C CA . TYR A 1 3 ? 8.614 3.273 -0.633 1.00 0.00 3 TYR A CA 13
ATOM 10507 C C . TYR A 1 3 ? 7.222 3.803 -0.928 1.00 0.00 3 TYR A C 13
ATOM 10508 O O . TYR A 1 3 ? 6.760 4.747 -0.286 1.00 0.00 3 TYR A O 13
ATOM 10526 N N . LEU A 1 4 ? 6.550 3.188 -1.890 1.00 0.00 4 LEU A N 13
ATOM 10527 C CA . LEU A 1 4 ? 5.201 3.607 -2.244 1.00 0.00 4 LEU A CA 13
ATOM 10528 C C . LEU A 1 4 ? 4.328 2.397 -2.508 1.00 0.00 4 LEU A C 13
ATOM 10529 O O . LEU A 1 4 ? 4.829 1.323 -2.839 1.00 0.00 4 LEU A O 13
ATOM 10545 N N . VAL A 1 5 ? 3.021 2.562 -2.354 1.00 0.00 5 VAL A N 13
ATOM 10546 C CA . VAL A 1 5 ? 2.112 1.451 -2.577 1.00 0.00 5 VAL A CA 13
ATOM 10547 C C . VAL A 1 5 ? 1.014 1.814 -3.565 1.00 0.00 5 VAL A C 13
ATOM 10548 O O . VAL A 1 5 ? 0.614 2.968 -3.658 1.00 0.00 5 VAL A O 13
ATOM 10561 N N . VAL A 1 6 ? 0.527 0.810 -4.286 1.00 0.00 6 VAL A N 13
ATOM 10562 C CA . VAL A 1 6 ? -0.538 0.992 -5.253 1.00 0.00 6 VAL A CA 13
ATOM 10563 C C . VAL A 1 6 ? -1.559 -0.135 -5.132 1.00 0.00 6 VAL A C 13
ATOM 10564 O O . VAL A 1 6 ? -1.261 -1.299 -5.391 1.00 0.00 6 VAL A O 13
ATOM 10577 N N . ASN A 1 7 ? -2.761 0.225 -4.725 1.00 0.00 7 ASN A N 13
ATOM 10578 C CA . ASN A 1 7 ? -3.837 -0.744 -4.543 1.00 0.00 7 ASN A CA 13
ATOM 10579 C C . ASN A 1 7 ? -4.580 -1.001 -5.850 1.00 0.00 7 ASN A C 13
ATOM 10580 O O . ASN A 1 7 ? -5.007 -0.067 -6.527 1.00 0.00 7 ASN A O 13
ATOM 10591 N N . LYS A 1 8 ? -4.744 -2.280 -6.189 1.00 0.00 8 LYS A N 13
ATOM 10592 C CA . LYS A 1 8 ? -5.455 -2.650 -7.408 1.00 0.00 8 LYS A CA 13
ATOM 10593 C C . LYS A 1 8 ? -6.430 -3.797 -7.150 1.00 0.00 8 LYS A C 13
ATOM 10594 O O . LYS A 1 8 ? -6.025 -4.915 -6.842 1.00 0.00 8 LYS A O 13
ATOM 10613 N N . GLY A 1 9 ? -7.715 -3.514 -7.291 1.00 0.00 9 GLY A N 13
ATOM 10614 C CA . GLY A 1 9 ? -8.728 -4.532 -7.081 1.00 0.00 9 GLY A CA 13
ATOM 10615 C C . GLY A 1 9 ? -9.638 -4.682 -8.282 1.00 0.00 9 GLY A C 13
ATOM 10616 O O . GLY A 1 9 ? -9.182 -4.964 -9.391 1.00 0.00 9 GLY A O 13
ATOM 10620 N N . GLN A 1 10 ? -10.941 -4.484 -8.073 1.00 0.00 10 GLN A N 13
ATOM 10621 C CA . GLN A 1 10 ? -11.913 -4.596 -9.149 1.00 0.00 10 GLN A CA 13
ATOM 10622 C C . GLN A 1 10 ? -12.573 -3.249 -9.427 1.00 0.00 10 GLN A C 13
ATOM 10623 O O . GLN A 1 10 ? -12.970 -2.962 -10.557 1.00 0.00 10 GLN A O 13
ATOM 10637 N N . ASN A 1 11 ? -12.694 -2.425 -8.390 1.00 0.00 11 ASN A N 13
ATOM 10638 C CA . ASN A 1 11 ? -13.306 -1.116 -8.517 1.00 0.00 11 ASN A CA 13
ATOM 10639 C C . ASN A 1 11 ? -12.765 -0.148 -7.474 1.00 0.00 11 ASN A C 13
ATOM 10640 O O . ASN A 1 11 ? -13.503 0.664 -6.919 1.00 0.00 11 ASN A O 13
ATOM 10651 N N . ALA A 1 12 ? -11.468 -0.241 -7.200 1.00 0.00 12 ALA A N 13
ATOM 10652 C CA . ALA A 1 12 ? -10.830 0.626 -6.207 1.00 0.00 12 ALA A CA 13
ATOM 10653 C C . ALA A 1 12 ? -9.324 0.707 -6.420 1.00 0.00 12 ALA A C 13
ATOM 10654 O O . ALA A 1 12 ? -8.623 -0.304 -6.361 1.00 0.00 12 ALA A O 13
ATOM 10661 N N . PHE A 1 13 ? -8.835 1.919 -6.660 1.00 0.00 13 PHE A N 13
ATOM 10662 C CA . PHE A 1 13 ? -7.406 2.141 -6.869 1.00 0.00 13 PHE A CA 13
ATOM 10663 C C . PHE A 1 13 ? -6.874 3.185 -5.892 1.00 0.00 13 PHE A C 13
ATOM 10664 O O . PHE A 1 13 ? -7.273 4.346 -5.922 1.00 0.00 13 PHE A O 13
ATOM 10681 N N . TYR A 1 14 ? -5.966 2.757 -5.016 1.00 0.00 14 TYR A N 13
ATOM 10682 C CA . TYR A 1 14 ? -5.382 3.649 -4.022 1.00 0.00 14 TYR A CA 13
ATOM 10683 C C . TYR A 1 14 ? -3.878 3.406 -3.895 1.00 0.00 14 TYR A C 13
ATOM 10684 O O . TYR A 1 14 ? -3.446 2.282 -3.673 1.00 0.00 14 TYR A O 13
ATOM 10702 N N . GLU A 1 15 ? -3.084 4.464 -4.011 1.00 0.00 15 GLU A N 13
ATOM 10703 C CA . GLU A 1 15 ? -1.642 4.337 -3.890 1.00 0.00 15 GLU A CA 13
ATOM 10704 C C . GLU A 1 15 ? -1.078 5.454 -3.015 1.00 0.00 15 GLU A C 13
ATOM 10705 O O . GLU A 1 15 ? -1.465 6.616 -3.139 1.00 0.00 15 GLU A O 13
ATOM 10717 N N . THR A 1 16 ? -0.165 5.084 -2.128 1.00 0.00 16 THR A N 13
ATOM 10718 C CA . THR A 1 16 ? 0.456 6.036 -1.224 1.00 0.00 16 THR A CA 13
ATOM 10719 C C . THR A 1 16 ? 1.954 5.784 -1.064 1.00 0.00 16 THR A C 13
ATOM 10720 O O . THR A 1 16 ? 2.409 4.646 -0.968 1.00 0.00 16 THR A O 13
ATOM 10731 N N . LEU A 1 17 ? 2.693 6.878 -1.012 1.00 0.00 17 LEU A N 13
ATOM 10732 C CA . LEU A 1 17 ? 4.145 6.861 -0.835 1.00 0.00 17 LEU A CA 13
ATOM 10733 C C . LEU A 1 17 ? 4.504 7.421 0.544 1.00 0.00 17 LEU A C 13
ATOM 10734 O O . LEU A 1 17 ? 4.201 8.576 0.844 1.00 0.00 17 LEU A O 13
ATOM 10750 N N . THR A 1 18 ? 5.130 6.601 1.388 1.00 0.00 18 THR A N 13
ATOM 10751 C CA . THR A 1 18 ? 5.495 7.041 2.735 1.00 0.00 18 THR A CA 13
ATOM 10752 C C . THR A 1 18 ? 6.893 6.567 3.145 1.00 0.00 18 THR A C 13
ATOM 10753 O O . THR A 1 18 ? 7.378 5.535 2.677 1.00 0.00 18 THR A O 13
ATOM 10764 N N . LYS A 1 19 ? 7.520 7.330 4.043 1.00 0.00 19 LYS A N 13
ATOM 10765 C CA . LYS A 1 19 ? 8.846 6.993 4.553 1.00 0.00 19 LYS A CA 13
ATOM 10766 C C . LYS A 1 19 ? 8.738 5.836 5.543 1.00 0.00 19 LYS A C 13
ATOM 10767 O O . LYS A 1 19 ? 8.366 6.031 6.700 1.00 0.00 19 LYS A O 13
ATOM 10786 N N . ALA A 1 20 ? 9.025 4.630 5.069 1.00 0.00 20 ALA A N 13
ATOM 10787 C CA . ALA A 1 20 ? 8.921 3.434 5.899 1.00 0.00 20 ALA A CA 13
ATOM 10788 C C . ALA A 1 20 ? 10.214 3.072 6.620 1.00 0.00 20 ALA A C 13
ATOM 10789 O O . ALA A 1 20 ? 10.335 1.977 7.160 1.00 0.00 20 ALA A O 13
ATOM 10796 N N . VAL A 1 21 ? 11.166 3.981 6.639 1.00 0.00 21 VAL A N 13
ATOM 10797 C CA . VAL A 1 21 ? 12.440 3.739 7.318 1.00 0.00 21 VAL A CA 13
ATOM 10798 C C . VAL A 1 21 ? 13.201 2.540 6.736 1.00 0.00 21 VAL A C 13
ATOM 10799 O O . VAL A 1 21 ? 14.221 2.715 6.070 1.00 0.00 21 VAL A O 13
ATOM 10812 N N . ASP A 1 22 ? 12.714 1.324 7.002 1.00 0.00 22 ASP A N 13
ATOM 10813 C CA . ASP A 1 22 ? 13.368 0.116 6.515 1.00 0.00 22 ASP A CA 13
ATOM 10814 C C . ASP A 1 22 ? 12.489 -0.642 5.521 1.00 0.00 22 ASP A C 13
ATOM 10815 O O . ASP A 1 22 ? 11.556 -0.082 4.942 1.00 0.00 22 ASP A O 13
ATOM 10824 N N . ALA A 1 23 ? 12.806 -1.918 5.326 1.00 0.00 23 ALA A N 13
ATOM 10825 C CA . ALA A 1 23 ? 12.069 -2.772 4.397 1.00 0.00 23 ALA A CA 13
ATOM 10826 C C . ALA A 1 23 ? 10.869 -3.432 5.069 1.00 0.00 23 ALA A C 13
ATOM 10827 O O . ALA A 1 23 ? 9.726 -3.048 4.823 1.00 0.00 23 ALA A O 13
ATOM 10834 N N . GLU A 1 24 ? 11.129 -4.423 5.919 1.00 0.00 24 GLU A N 13
ATOM 10835 C CA . GLU A 1 24 ? 10.053 -5.120 6.624 1.00 0.00 24 GLU A CA 13
ATOM 10836 C C . GLU A 1 24 ? 9.231 -4.130 7.437 1.00 0.00 24 GLU A C 13
ATOM 10837 O O . GLU A 1 24 ? 8.067 -4.373 7.748 1.00 0.00 24 GLU A O 13
ATOM 10849 N N . THR A 1 25 ? 9.843 -2.992 7.729 1.00 0.00 25 THR A N 13
ATOM 10850 C CA . THR A 1 25 ? 9.179 -1.924 8.447 1.00 0.00 25 THR A CA 13
ATOM 10851 C C . THR A 1 25 ? 8.180 -1.311 7.495 1.00 0.00 25 THR A C 13
ATOM 10852 O O . THR A 1 25 ? 7.057 -0.991 7.861 1.00 0.00 25 THR A O 13
ATOM 10863 N N . ALA A 1 26 ? 8.590 -1.222 6.235 1.00 0.00 26 ALA A N 13
ATOM 10864 C CA . ALA A 1 26 ? 7.716 -0.731 5.197 1.00 0.00 26 ALA A CA 13
ATOM 10865 C C . ALA A 1 26 ? 6.670 -1.797 4.929 1.00 0.00 26 ALA A C 13
ATOM 10866 O O . ALA A 1 26 ? 5.585 -1.524 4.430 1.00 0.00 26 ALA A O 13
ATOM 10873 N N . ARG A 1 27 ? 7.015 -3.029 5.296 1.00 0.00 27 ARG A N 13
ATOM 10874 C CA . ARG A 1 27 ? 6.119 -4.158 5.134 1.00 0.00 27 ARG A CA 13
ATOM 10875 C C . ARG A 1 27 ? 5.102 -4.184 6.259 1.00 0.00 27 ARG A C 13
ATOM 10876 O O . ARG A 1 27 ? 3.923 -4.405 6.019 1.00 0.00 27 ARG A O 13
ATOM 10897 N N . ASN A 1 28 ? 5.567 -3.954 7.482 1.00 0.00 28 ASN A N 13
ATOM 10898 C CA . ASN A 1 28 ? 4.687 -3.960 8.648 1.00 0.00 28 ASN A CA 13
ATOM 10899 C C . ASN A 1 28 ? 4.131 -2.569 8.956 1.00 0.00 28 ASN A C 13
ATOM 10900 O O . ASN A 1 28 ? 2.936 -2.411 9.182 1.00 0.00 28 ASN A O 13
ATOM 10911 N N . ALA A 1 29 ? 5.007 -1.573 8.984 1.00 0.00 29 ALA A N 13
ATOM 10912 C CA . ALA A 1 29 ? 4.603 -0.200 9.288 1.00 0.00 29 ALA A CA 13
ATOM 10913 C C . ALA A 1 29 ? 3.729 0.402 8.192 1.00 0.00 29 ALA A C 13
ATOM 10914 O O . ALA A 1 29 ? 2.674 0.973 8.473 1.00 0.00 29 ALA A O 13
ATOM 10921 N N . PHE A 1 30 ? 4.180 0.296 6.947 1.00 0.00 30 PHE A N 13
ATOM 10922 C CA . PHE A 1 30 ? 3.446 0.857 5.817 1.00 0.00 30 PHE A CA 13
ATOM 10923 C C . PHE A 1 30 ? 2.115 0.144 5.599 1.00 0.00 30 PHE A C 13
ATOM 10924 O O . PHE A 1 30 ? 1.079 0.789 5.462 1.00 0.00 30 PHE A O 13
ATOM 10941 N N . ILE A 1 31 ? 2.144 -1.186 5.547 1.00 0.00 31 ILE A N 13
ATOM 10942 C CA . ILE A 1 31 ? 0.945 -1.959 5.323 1.00 0.00 31 ILE A CA 13
ATOM 10943 C C . ILE A 1 31 ? -0.206 -1.547 6.237 1.00 0.00 31 ILE A C 13
ATOM 10944 O O . ILE A 1 31 ? -1.363 -1.581 5.831 1.00 0.00 31 ILE A O 13
ATOM 10960 N N . GLN A 1 32 ? 0.109 -1.155 7.463 1.00 0.00 32 GLN A N 13
ATOM 10961 C CA . GLN A 1 32 ? -0.924 -0.740 8.409 1.00 0.00 32 GLN A CA 13
ATOM 10962 C C . GLN A 1 32 ? -1.606 0.532 7.935 1.00 0.00 32 GLN A C 13
ATOM 10963 O O . GLN A 1 32 ? -2.832 0.611 7.882 1.00 0.00 32 GLN A O 13
ATOM 10977 N N . SER A 1 33 ? -0.798 1.522 7.586 1.00 0.00 33 SER A N 13
ATOM 10978 C CA . SER A 1 33 ? -1.313 2.794 7.110 1.00 0.00 33 SER A CA 13
ATOM 10979 C C . SER A 1 33 ? -1.880 2.642 5.710 1.00 0.00 33 SER A C 13
ATOM 10980 O O . SER A 1 33 ? -2.953 3.163 5.404 1.00 0.00 33 SER A O 13
ATOM 10988 N N . LEU A 1 34 ? -1.167 1.909 4.866 1.00 0.00 34 LEU A N 13
ATOM 10989 C CA . LEU A 1 34 ? -1.623 1.677 3.508 1.00 0.00 34 LEU A CA 13
ATOM 10990 C C . LEU A 1 34 ? -2.952 0.947 3.555 1.00 0.00 34 LEU A C 13
ATOM 10991 O O . LEU A 1 34 ? -3.869 1.241 2.790 1.00 0.00 34 LEU A O 13
ATOM 11007 N N . LYS A 1 35 ? -3.065 0.026 4.499 1.00 0.00 35 LYS A N 13
ATOM 11008 C CA . LYS A 1 35 ? -4.299 -0.710 4.681 1.00 0.00 35 LYS A CA 13
ATOM 11009 C C . LYS A 1 35 ? -5.300 0.180 5.386 1.00 0.00 35 LYS A C 13
ATOM 11010 O O . LYS A 1 35 ? -6.506 0.079 5.172 1.00 0.00 35 LYS A O 13
ATOM 11029 N N . ASP A 1 36 ? -4.783 1.084 6.210 1.00 0.00 36 ASP A N 13
ATOM 11030 C CA . ASP A 1 36 ? -5.635 2.024 6.918 1.00 0.00 36 ASP A CA 13
ATOM 11031 C C . ASP A 1 36 ? -6.489 2.789 5.911 1.00 0.00 36 ASP A C 13
ATOM 11032 O O . ASP A 1 36 ? -7.597 3.227 6.222 1.00 0.00 36 ASP A O 13
ATOM 11041 N N . ASP A 1 37 ? -5.959 2.937 4.694 1.00 0.00 37 ASP A N 13
ATOM 11042 C CA . ASP A 1 37 ? -6.668 3.637 3.629 1.00 0.00 37 ASP A CA 13
ATOM 11043 C C . ASP A 1 37 ? -7.463 2.660 2.763 1.00 0.00 37 ASP A C 13
ATOM 11044 O O . ASP A 1 37 ? -8.646 2.873 2.497 1.00 0.00 37 ASP A O 13
ATOM 11053 N N . GLY A 1 38 ? -6.802 1.591 2.320 1.00 0.00 38 GLY A N 13
ATOM 11054 C CA . GLY A 1 38 ? -7.461 0.602 1.483 1.00 0.00 38 GLY A CA 13
ATOM 11055 C C . GLY A 1 38 ? -7.150 -0.823 1.905 1.00 0.00 38 GLY A C 13
ATOM 11056 O O . GLY A 1 38 ? -6.711 -1.638 1.094 1.00 0.00 38 GLY A O 13
ATOM 11060 N N . VAL A 1 39 ? -7.377 -1.117 3.180 1.00 0.00 39 VAL A N 13
ATOM 11061 C CA . VAL A 1 39 ? -7.122 -2.448 3.731 1.00 0.00 39 VAL A CA 13
ATOM 11062 C C . VAL A 1 39 ? -7.762 -3.548 2.884 1.00 0.00 39 VAL A C 13
ATOM 11063 O O . VAL A 1 39 ? -7.162 -4.602 2.669 1.00 0.00 39 VAL A O 13
ATOM 11076 N N . GLN A 1 40 ? -8.992 -3.299 2.445 1.00 0.00 40 GLN A N 13
ATOM 11077 C CA . GLN A 1 40 ? -9.771 -4.257 1.642 1.00 0.00 40 GLN A CA 13
ATOM 11078 C C . GLN A 1 40 ? -8.896 -5.128 0.743 1.00 0.00 40 GLN A C 13
ATOM 11079 O O . GLN A 1 40 ? -9.242 -6.271 0.445 1.00 0.00 40 GLN A O 13
ATOM 11093 N N . GLY A 1 41 ? -7.772 -4.580 0.310 1.00 0.00 41 GLY A N 13
ATOM 11094 C CA . GLY A 1 41 ? -6.875 -5.321 -0.557 1.00 0.00 41 GLY A CA 13
ATOM 11095 C C . GLY A 1 41 ? -5.596 -5.748 0.133 1.00 0.00 41 GLY A C 13
ATOM 11096 O O . GLY A 1 41 ? -5.223 -5.197 1.168 1.00 0.00 41 GLY A O 13
ATOM 11100 N N . VAL A 1 42 ? -4.913 -6.719 -0.463 1.00 0.00 42 VAL A N 13
ATOM 11101 C CA . VAL A 1 42 ? -3.649 -7.217 0.072 1.00 0.00 42 VAL A CA 13
ATOM 11102 C C . VAL A 1 42 ? -2.539 -6.922 -0.924 1.00 0.00 42 VAL A C 13
ATOM 11103 O O . VAL A 1 42 ? -2.735 -7.088 -2.128 1.00 0.00 42 VAL A O 13
ATOM 11116 N N . TRP A 1 43 ? -1.396 -6.437 -0.451 1.00 0.00 43 TRP A N 13
ATOM 11117 C CA . TRP A 1 43 ? -0.329 -6.087 -1.378 1.00 0.00 43 TRP A CA 13
ATOM 11118 C C . TRP A 1 43 ? 0.748 -7.143 -1.559 1.00 0.00 43 TRP A C 13
ATOM 11119 O O . TRP A 1 43 ? 0.973 -8.007 -0.713 1.00 0.00 43 TRP A O 13
ATOM 11140 N N . THR A 1 44 ? 1.429 -7.004 -2.689 1.00 0.00 44 THR A N 13
ATOM 11141 C CA . THR A 1 44 ? 2.546 -7.847 -3.072 1.00 0.00 44 THR A CA 13
ATOM 11142 C C . THR A 1 44 ? 3.685 -6.932 -3.487 1.00 0.00 44 THR A C 13
ATOM 11143 O O . THR A 1 44 ? 3.701 -6.413 -4.604 1.00 0.00 44 THR A O 13
ATOM 11154 N N . TYR A 1 45 ? 4.600 -6.676 -2.565 1.00 0.00 45 TYR A N 13
ATOM 11155 C CA . TYR A 1 45 ? 5.699 -5.754 -2.829 1.00 0.00 45 TYR A CA 13
ATOM 11156 C C . TYR A 1 45 ? 6.964 -6.447 -3.310 1.00 0.00 45 TYR A C 13
ATOM 11157 O O . TYR A 1 45 ? 7.264 -7.580 -2.930 1.00 0.00 45 TYR A O 13
ATOM 11175 N N . ASP A 1 46 ? 7.711 -5.724 -4.136 1.00 0.00 46 ASP A N 13
ATOM 11176 C CA . ASP A 1 46 ? 8.968 -6.201 -4.679 1.00 0.00 46 ASP A CA 13
ATOM 11177 C C . ASP A 1 46 ? 10.127 -5.512 -3.976 1.00 0.00 46 ASP A C 13
ATOM 11178 O O . ASP A 1 46 ? 9.952 -4.455 -3.364 1.00 0.00 46 ASP A O 13
ATOM 11187 N N . ASP A 1 47 ? 11.310 -6.095 -4.085 1.00 0.00 47 ASP A N 13
ATOM 11188 C CA . ASP A 1 47 ? 12.501 -5.527 -3.480 1.00 0.00 47 ASP A CA 13
ATOM 11189 C C . ASP A 1 47 ? 13.241 -4.717 -4.523 1.00 0.00 47 ASP A C 13
ATOM 11190 O O . ASP A 1 47 ? 13.835 -3.677 -4.237 1.00 0.00 47 ASP A O 13
ATOM 11199 N N . ALA A 1 48 ? 13.172 -5.214 -5.743 1.00 0.00 48 ALA A N 13
ATOM 11200 C CA . ALA A 1 48 ? 13.797 -4.575 -6.880 1.00 0.00 48 ALA A CA 13
ATOM 11201 C C . ALA A 1 48 ? 13.221 -3.188 -7.102 1.00 0.00 48 ALA A C 13
ATOM 11202 O O . ALA A 1 48 ? 13.925 -2.259 -7.499 1.00 0.00 48 ALA A O 13
ATOM 11209 N N . THR A 1 49 ? 11.926 -3.065 -6.848 1.00 0.00 49 THR A N 13
ATOM 11210 C CA . THR A 1 49 ? 11.221 -1.803 -7.022 1.00 0.00 49 THR A CA 13
ATOM 11211 C C . THR A 1 49 ? 11.045 -1.071 -5.695 1.00 0.00 49 THR A C 13
ATOM 11212 O O . THR A 1 49 ? 11.121 0.156 -5.642 1.00 0.00 49 THR A O 13
ATOM 11223 N N . LYS A 1 50 ? 10.796 -1.832 -4.630 1.00 0.00 50 LYS A N 13
ATOM 11224 C CA . LYS A 1 50 ? 10.592 -1.259 -3.297 1.00 0.00 50 LYS A CA 13
ATOM 11225 C C . LYS A 1 50 ? 9.183 -0.700 -3.187 1.00 0.00 50 LYS A C 13
ATOM 11226 O O . LYS A 1 50 ? 8.946 0.354 -2.584 1.00 0.00 50 LYS A O 13
ATOM 11245 N N . THR A 1 51 ? 8.254 -1.408 -3.800 1.00 0.00 51 THR A N 13
ATOM 11246 C CA . THR A 1 51 ? 6.865 -0.994 -3.803 1.00 0.00 51 THR A CA 13
ATOM 11247 C C . THR A 1 51 ? 5.933 -2.171 -3.572 1.00 0.00 51 THR A C 13
ATOM 11248 O O . THR A 1 51 ? 6.280 -3.313 -3.860 1.00 0.00 51 THR A O 13
ATOM 11259 N N . PHE A 1 52 ? 4.744 -1.875 -3.063 1.00 0.00 52 PHE A N 13
ATOM 11260 C CA . PHE A 1 52 ? 3.741 -2.892 -2.800 1.00 0.00 52 PHE A CA 13
ATOM 11261 C C . PHE A 1 52 ? 2.441 -2.532 -3.503 1.00 0.00 52 PHE A C 13
ATOM 11262 O O . PHE A 1 52 ? 2.151 -1.358 -3.717 1.00 0.00 52 PHE A O 13
ATOM 11279 N N . THR A 1 53 ? 1.667 -3.541 -3.874 1.00 0.00 53 THR A N 13
ATOM 11280 C CA . THR A 1 53 ? 0.408 -3.312 -4.557 1.00 0.00 53 THR A CA 13
ATOM 11281 C C . THR A 1 53 ? -0.739 -3.973 -3.793 1.00 0.00 53 THR A C 13
ATOM 11282 O O . THR A 1 53 ? -0.936 -5.180 -3.897 1.00 0.00 53 THR A O 13
ATOM 11293 N N . VAL A 1 54 ? -1.493 -3.179 -3.033 1.00 0.00 54 VAL A N 13
ATOM 11294 C CA . VAL A 1 54 ? -2.610 -3.713 -2.257 1.00 0.00 54 VAL A CA 13
ATOM 11295 C C . VAL A 1 54 ? -3.788 -4.020 -3.169 1.00 0.00 54 VAL A C 13
ATOM 11296 O O . VAL A 1 54 ? -4.584 -3.149 -3.506 1.00 0.00 54 VAL A O 13
ATOM 11309 N N . GLN A 1 55 ? -3.875 -5.271 -3.578 1.00 0.00 55 GLN A N 13
ATOM 11310 C CA . GLN A 1 55 ? -4.927 -5.712 -4.464 1.00 0.00 55 GLN A CA 13
ATOM 11311 C C . GLN A 1 55 ? -5.980 -6.519 -3.711 1.00 0.00 55 GLN A C 13
ATOM 11312 O O . GLN A 1 55 ? -5.661 -7.461 -2.986 1.00 0.00 55 GLN A O 13
ATOM 11326 N N . ALA A 1 56 ? -7.236 -6.137 -3.897 1.00 0.00 56 ALA A N 13
ATOM 11327 C CA . ALA A 1 56 ? -8.350 -6.814 -3.245 1.00 0.00 56 ALA A CA 13
ATOM 11328 C C . ALA A 1 56 ? -9.034 -7.787 -4.197 1.00 0.00 56 ALA A C 13
ATOM 11329 O O . ALA A 1 56 ? -8.746 -9.000 -4.112 1.00 0.00 56 ALA A O 13
ATOM 11337 N N . MET A 1 1 ? 11.936 3.224 4.411 1.00 0.00 1 MET A N 14
ATOM 11338 C CA . MET A 1 1 ? 12.419 4.630 4.428 1.00 0.00 1 MET A CA 14
ATOM 11339 C C . MET A 1 1 ? 11.774 5.445 3.310 1.00 0.00 1 MET A C 14
ATOM 11340 O O . MET A 1 1 ? 11.522 6.637 3.463 1.00 0.00 1 MET A O 14
ATOM 11356 N N . TYR A 1 2 ? 11.515 4.786 2.190 1.00 0.00 2 TYR A N 14
ATOM 11357 C CA . TYR A 1 2 ? 10.906 5.441 1.037 1.00 0.00 2 TYR A CA 14
ATOM 11358 C C . TYR A 1 2 ? 10.314 4.409 0.085 1.00 0.00 2 TYR A C 14
ATOM 11359 O O . TYR A 1 2 ? 10.922 4.064 -0.926 1.00 0.00 2 TYR A O 14
ATOM 11377 N N . TYR A 1 3 ? 9.123 3.917 0.412 1.00 0.00 3 TYR A N 14
ATOM 11378 C CA . TYR A 1 3 ? 8.462 2.923 -0.424 1.00 0.00 3 TYR A CA 14
ATOM 11379 C C . TYR A 1 3 ? 7.167 3.484 -0.983 1.00 0.00 3 TYR A C 14
ATOM 11380 O O . TYR A 1 3 ? 6.531 4.332 -0.358 1.00 0.00 3 TYR A O 14
ATOM 11398 N N . LEU A 1 4 ? 6.769 3.007 -2.156 1.00 0.00 4 LEU A N 14
ATOM 11399 C CA . LEU A 1 4 ? 5.538 3.472 -2.779 1.00 0.00 4 LEU A CA 14
ATOM 11400 C C . LEU A 1 4 ? 4.571 2.316 -2.933 1.00 0.00 4 LEU A C 14
ATOM 11401 O O . LEU A 1 4 ? 4.978 1.202 -3.261 1.00 0.00 4 LEU A O 14
ATOM 11417 N N . VAL A 1 5 ? 3.291 2.565 -2.687 1.00 0.00 5 VAL A N 14
ATOM 11418 C CA . VAL A 1 5 ? 2.307 1.495 -2.803 1.00 0.00 5 VAL A CA 14
ATOM 11419 C C . VAL A 1 5 ? 1.121 1.880 -3.681 1.00 0.00 5 VAL A C 14
ATOM 11420 O O . VAL A 1 5 ? 0.679 3.026 -3.678 1.00 0.00 5 VAL A O 14
ATOM 11433 N N . VAL A 1 6 ? 0.613 0.896 -4.421 1.00 0.00 6 VAL A N 14
ATOM 11434 C CA . VAL A 1 6 ? -0.527 1.088 -5.301 1.00 0.00 6 VAL A CA 14
ATOM 11435 C C . VAL A 1 6 ? -1.543 -0.049 -5.142 1.00 0.00 6 VAL A C 14
ATOM 11436 O O . VAL A 1 6 ? -1.259 -1.203 -5.454 1.00 0.00 6 VAL A O 14
ATOM 11449 N N . ASN A 1 7 ? -2.725 0.294 -4.653 1.00 0.00 7 ASN A N 14
ATOM 11450 C CA . ASN A 1 7 ? -3.787 -0.686 -4.445 1.00 0.00 7 ASN A CA 14
ATOM 11451 C C . ASN A 1 7 ? -4.572 -0.928 -5.732 1.00 0.00 7 ASN A C 14
ATOM 11452 O O . ASN A 1 7 ? -5.037 0.016 -6.369 1.00 0.00 7 ASN A O 14
ATOM 11463 N N . LYS A 1 8 ? -4.732 -2.199 -6.095 1.00 0.00 8 LYS A N 14
ATOM 11464 C CA . LYS A 1 8 ? -5.485 -2.549 -7.296 1.00 0.00 8 LYS A CA 14
ATOM 11465 C C . LYS A 1 8 ? -6.435 -3.715 -7.026 1.00 0.00 8 LYS A C 14
ATOM 11466 O O . LYS A 1 8 ? -6.002 -4.833 -6.762 1.00 0.00 8 LYS A O 14
ATOM 11485 N N . GLY A 1 9 ? -7.730 -3.448 -7.109 1.00 0.00 9 GLY A N 14
ATOM 11486 C CA . GLY A 1 9 ? -8.721 -4.483 -6.884 1.00 0.00 9 GLY A CA 14
ATOM 11487 C C . GLY A 1 9 ? -9.697 -4.606 -8.025 1.00 0.00 9 GLY A C 14
ATOM 11488 O O . GLY A 1 9 ? -9.304 -4.771 -9.182 1.00 0.00 9 GLY A O 14
ATOM 11492 N N . GLN A 1 10 ? -10.987 -4.521 -7.711 1.00 0.00 10 GLN A N 14
ATOM 11493 C CA . GLN A 1 10 ? -12.030 -4.621 -8.729 1.00 0.00 10 GLN A CA 14
ATOM 11494 C C . GLN A 1 10 ? -12.834 -3.326 -8.830 1.00 0.00 10 GLN A C 14
ATOM 11495 O O . GLN A 1 10 ? -13.343 -2.982 -9.896 1.00 0.00 10 GLN A O 14
ATOM 11509 N N . ASN A 1 11 ? -12.949 -2.615 -7.711 1.00 0.00 11 ASN A N 14
ATOM 11510 C CA . ASN A 1 11 ? -13.694 -1.366 -7.677 1.00 0.00 11 ASN A CA 14
ATOM 11511 C C . ASN A 1 11 ? -13.077 -0.377 -6.698 1.00 0.00 11 ASN A C 14
ATOM 11512 O O . ASN A 1 11 ? -13.785 0.290 -5.942 1.00 0.00 11 ASN A O 14
ATOM 11523 N N . ALA A 1 12 ? -11.751 -0.287 -6.707 1.00 0.00 12 ALA A N 14
ATOM 11524 C CA . ALA A 1 12 ? -11.046 0.621 -5.808 1.00 0.00 12 ALA A CA 14
ATOM 11525 C C . ALA A 1 12 ? -9.549 0.660 -6.110 1.00 0.00 12 ALA A C 14
ATOM 11526 O O . ALA A 1 12 ? -8.885 -0.376 -6.169 1.00 0.00 12 ALA A O 14
ATOM 11533 N N . PHE A 1 13 ? -9.026 1.868 -6.295 1.00 0.00 13 PHE A N 14
ATOM 11534 C CA . PHE A 1 13 ? -7.605 2.052 -6.582 1.00 0.00 13 PHE A CA 14
ATOM 11535 C C . PHE A 1 13 ? -7.022 3.171 -5.723 1.00 0.00 13 PHE A C 14
ATOM 11536 O O . PHE A 1 13 ? -7.409 4.333 -5.850 1.00 0.00 13 PHE A O 14
ATOM 11553 N N . TYR A 1 14 ? -6.095 2.811 -4.852 1.00 0.00 14 TYR A N 14
ATOM 11554 C CA . TYR A 1 14 ? -5.453 3.774 -3.965 1.00 0.00 14 TYR A CA 14
ATOM 11555 C C . TYR A 1 14 ? -3.951 3.496 -3.876 1.00 0.00 14 TYR A C 14
ATOM 11556 O O . TYR A 1 14 ? -3.540 2.368 -3.634 1.00 0.00 14 TYR A O 14
ATOM 11574 N N . GLU A 1 15 ? -3.133 4.522 -4.072 1.00 0.00 15 GLU A N 14
ATOM 11575 C CA . GLU A 1 15 ? -1.687 4.353 -4.015 1.00 0.00 15 GLU A CA 14
ATOM 11576 C C . GLU A 1 15 ? -1.031 5.494 -3.259 1.00 0.00 15 GLU A C 14
ATOM 11577 O O . GLU A 1 15 ? -1.235 6.665 -3.577 1.00 0.00 15 GLU A O 14
ATOM 11589 N N . THR A 1 16 ? -0.245 5.140 -2.256 1.00 0.00 16 THR A N 14
ATOM 11590 C CA . THR A 1 16 ? 0.443 6.125 -1.447 1.00 0.00 16 THR A CA 14
ATOM 11591 C C . THR A 1 16 ? 1.872 5.698 -1.142 1.00 0.00 16 THR A C 14
ATOM 11592 O O . THR A 1 16 ? 2.167 4.516 -0.962 1.00 0.00 16 THR A O 14
ATOM 11603 N N . LEU A 1 17 ? 2.738 6.690 -1.084 1.00 0.00 17 LEU A N 14
ATOM 11604 C CA . LEU A 1 17 ? 4.152 6.499 -0.792 1.00 0.00 17 LEU A CA 14
ATOM 11605 C C . LEU A 1 17 ? 4.534 7.256 0.484 1.00 0.00 17 LEU A C 14
ATOM 11606 O O . LEU A 1 17 ? 4.371 8.472 0.567 1.00 0.00 17 LEU A O 14
ATOM 11622 N N . THR A 1 18 ? 5.016 6.531 1.493 1.00 0.00 18 THR A N 14
ATOM 11623 C CA . THR A 1 18 ? 5.384 7.151 2.766 1.00 0.00 18 THR A CA 14
ATOM 11624 C C . THR A 1 18 ? 6.686 6.583 3.332 1.00 0.00 18 THR A C 14
ATOM 11625 O O . THR A 1 18 ? 7.035 5.428 3.085 1.00 0.00 18 THR A O 14
ATOM 11636 N N . LYS A 1 19 ? 7.387 7.403 4.120 1.00 0.00 19 LYS A N 14
ATOM 11637 C CA . LYS A 1 19 ? 8.632 6.982 4.755 1.00 0.00 19 LYS A CA 14
ATOM 11638 C C . LYS A 1 19 ? 8.377 5.744 5.610 1.00 0.00 19 LYS A C 14
ATOM 11639 O O . LYS A 1 19 ? 7.424 5.712 6.390 1.00 0.00 19 LYS A O 14
ATOM 11658 N N . ALA A 1 20 ? 9.200 4.716 5.442 1.00 0.00 20 ALA A N 14
ATOM 11659 C CA . ALA A 1 20 ? 9.012 3.477 6.188 1.00 0.00 20 ALA A CA 14
ATOM 11660 C C . ALA A 1 20 ? 10.208 3.106 7.056 1.00 0.00 20 ALA A C 14
ATOM 11661 O O . ALA A 1 20 ? 10.271 1.998 7.581 1.00 0.00 20 ALA A O 14
ATOM 11668 N N . VAL A 1 21 ? 11.143 4.022 7.208 1.00 0.00 21 VAL A N 14
ATOM 11669 C CA . VAL A 1 21 ? 12.332 3.769 8.021 1.00 0.00 21 VAL A CA 14
ATOM 11670 C C . VAL A 1 21 ? 13.192 2.644 7.438 1.00 0.00 21 VAL A C 14
ATOM 11671 O O . VAL A 1 21 ? 14.321 2.876 7.007 1.00 0.00 21 VAL A O 14
ATOM 11684 N N . ASP A 1 22 ? 12.655 1.420 7.431 1.00 0.00 22 ASP A N 14
ATOM 11685 C CA . ASP A 1 22 ? 13.373 0.267 6.909 1.00 0.00 22 ASP A CA 14
ATOM 11686 C C . ASP A 1 22 ? 12.553 -0.453 5.837 1.00 0.00 22 ASP A C 14
ATOM 11687 O O . ASP A 1 22 ? 11.635 0.121 5.249 1.00 0.00 22 ASP A O 14
ATOM 11696 N N . ALA A 1 23 ? 12.897 -1.712 5.587 1.00 0.00 23 ALA A N 14
ATOM 11697 C CA . ALA A 1 23 ? 12.207 -2.519 4.581 1.00 0.00 23 ALA A CA 14
ATOM 11698 C C . ALA A 1 23 ? 10.974 -3.205 5.161 1.00 0.00 23 ALA A C 14
ATOM 11699 O O . ALA A 1 23 ? 9.844 -2.819 4.865 1.00 0.00 23 ALA A O 14
ATOM 11706 N N . GLU A 1 24 ? 11.195 -4.218 5.998 1.00 0.00 24 GLU A N 14
ATOM 11707 C CA . GLU A 1 24 ? 10.088 -4.941 6.622 1.00 0.00 24 GLU A CA 14
ATOM 11708 C C . GLU A 1 24 ? 9.217 -3.979 7.417 1.00 0.00 24 GLU A C 14
ATOM 11709 O O . GLU A 1 24 ? 8.044 -4.243 7.673 1.00 0.00 24 GLU A O 14
ATOM 11721 N N . THR A 1 25 ? 9.798 -2.838 7.759 1.00 0.00 25 THR A N 14
ATOM 11722 C CA . THR A 1 25 ? 9.094 -1.793 8.470 1.00 0.00 25 THR A CA 14
ATOM 11723 C C . THR A 1 25 ? 8.122 -1.167 7.498 1.00 0.00 25 THR A C 14
ATOM 11724 O O . THR A 1 25 ? 6.987 -0.863 7.838 1.00 0.00 25 THR A O 14
ATOM 11735 N N . ALA A 1 26 ? 8.565 -1.051 6.251 1.00 0.00 26 ALA A N 14
ATOM 11736 C CA . ALA A 1 26 ? 7.710 -0.546 5.202 1.00 0.00 26 ALA A CA 14
ATOM 11737 C C . ALA A 1 26 ? 6.678 -1.616 4.904 1.00 0.00 26 ALA A C 14
ATOM 11738 O O . ALA A 1 26 ? 5.591 -1.341 4.403 1.00 0.00 26 ALA A O 14
ATOM 11745 N N . ARG A 1 27 ? 7.042 -2.850 5.246 1.00 0.00 27 ARG A N 14
ATOM 11746 C CA . ARG A 1 27 ? 6.172 -3.992 5.049 1.00 0.00 27 ARG A CA 14
ATOM 11747 C C . ARG A 1 27 ? 5.126 -4.059 6.145 1.00 0.00 27 ARG A C 14
ATOM 11748 O O . ARG A 1 27 ? 3.961 -4.316 5.873 1.00 0.00 27 ARG A O 14
ATOM 11769 N N . ASN A 1 28 ? 5.551 -3.828 7.382 1.00 0.00 28 ASN A N 14
ATOM 11770 C CA . ASN A 1 28 ? 4.638 -3.876 8.523 1.00 0.00 28 ASN A CA 14
ATOM 11771 C C . ASN A 1 28 ? 4.054 -2.503 8.850 1.00 0.00 28 ASN A C 14
ATOM 11772 O O . ASN A 1 28 ? 2.853 -2.368 9.060 1.00 0.00 28 ASN A O 14
ATOM 11783 N N . ALA A 1 29 ? 4.911 -1.493 8.912 1.00 0.00 29 ALA A N 14
ATOM 11784 C CA . ALA A 1 29 ? 4.476 -0.137 9.238 1.00 0.00 29 ALA A CA 14
ATOM 11785 C C . ALA A 1 29 ? 3.605 0.472 8.143 1.00 0.00 29 ALA A C 14
ATOM 11786 O O . ALA A 1 29 ? 2.533 1.011 8.422 1.00 0.00 29 ALA A O 14
ATOM 11793 N N . PHE A 1 30 ? 4.075 0.408 6.904 1.00 0.00 30 PHE A N 14
ATOM 11794 C CA . PHE A 1 30 ? 3.340 0.978 5.784 1.00 0.00 30 PHE A CA 14
ATOM 11795 C C . PHE A 1 30 ? 2.055 0.210 5.500 1.00 0.00 30 PHE A C 14
ATOM 11796 O O . PHE A 1 30 ? 0.996 0.809 5.340 1.00 0.00 30 PHE A O 14
ATOM 11813 N N . ILE A 1 31 ? 2.146 -1.117 5.420 1.00 0.00 31 ILE A N 14
ATOM 11814 C CA . ILE A 1 31 ? 0.988 -1.935 5.136 1.00 0.00 31 ILE A CA 14
ATOM 11815 C C . ILE A 1 31 ? -0.218 -1.573 5.998 1.00 0.00 31 ILE A C 14
ATOM 11816 O O . ILE A 1 31 ? -1.354 -1.650 5.541 1.00 0.00 31 ILE A O 14
ATOM 11832 N N . GLN A 1 32 ? 0.027 -1.175 7.240 1.00 0.00 32 GLN A N 14
ATOM 11833 C CA . GLN A 1 32 ? -1.062 -0.806 8.142 1.00 0.00 32 GLN A CA 14
ATOM 11834 C C . GLN A 1 32 ? -1.701 0.504 7.706 1.00 0.00 32 GLN A C 14
ATOM 11835 O O . GLN A 1 32 ? -2.925 0.634 7.680 1.00 0.00 32 GLN A O 14
ATOM 11849 N N . SER A 1 33 ? -0.862 1.473 7.369 1.00 0.00 33 SER A N 14
ATOM 11850 C CA . SER A 1 33 ? -1.334 2.780 6.938 1.00 0.00 33 SER A CA 14
ATOM 11851 C C . SER A 1 33 ? -1.866 2.717 5.515 1.00 0.00 33 SER A C 14
ATOM 11852 O O . SER A 1 33 ? -2.916 3.281 5.211 1.00 0.00 33 SER A O 14
ATOM 11860 N N . LEU A 1 34 ? -1.147 2.017 4.648 1.00 0.00 34 LEU A N 14
ATOM 11861 C CA . LEU A 1 34 ? -1.574 1.879 3.267 1.00 0.00 34 LEU A CA 14
ATOM 11862 C C . LEU A 1 34 ? -2.905 1.157 3.229 1.00 0.00 34 LEU A C 14
ATOM 11863 O O . LEU A 1 34 ? -3.788 1.491 2.440 1.00 0.00 34 LEU A O 14
ATOM 11879 N N . LYS A 1 35 ? -3.058 0.199 4.127 1.00 0.00 35 LYS A N 14
ATOM 11880 C CA . LYS A 1 35 ? -4.299 -0.536 4.231 1.00 0.00 35 LYS A CA 14
ATOM 11881 C C . LYS A 1 35 ? -5.305 0.319 4.971 1.00 0.00 35 LYS A C 14
ATOM 11882 O O . LYS A 1 35 ? -6.508 0.245 4.728 1.00 0.00 35 LYS A O 14
ATOM 11901 N N . ASP A 1 36 ? -4.798 1.168 5.860 1.00 0.00 36 ASP A N 14
ATOM 11902 C CA . ASP A 1 36 ? -5.663 2.071 6.602 1.00 0.00 36 ASP A CA 14
ATOM 11903 C C . ASP A 1 36 ? -6.562 2.820 5.623 1.00 0.00 36 ASP A C 14
ATOM 11904 O O . ASP A 1 36 ? -7.680 3.211 5.957 1.00 0.00 36 ASP A O 14
ATOM 11913 N N . ASP A 1 37 ? -6.060 2.996 4.396 1.00 0.00 37 ASP A N 14
ATOM 11914 C CA . ASP A 1 37 ? -6.815 3.677 3.352 1.00 0.00 37 ASP A CA 14
ATOM 11915 C C . ASP A 1 37 ? -7.588 2.672 2.499 1.00 0.00 37 ASP A C 14
ATOM 11916 O O . ASP A 1 37 ? -8.785 2.836 2.260 1.00 0.00 37 ASP A O 14
ATOM 11925 N N . GLY A 1 38 ? -6.893 1.631 2.042 1.00 0.00 38 GLY A N 14
ATOM 11926 C CA . GLY A 1 38 ? -7.525 0.612 1.219 1.00 0.00 38 GLY A CA 14
ATOM 11927 C C . GLY A 1 38 ? -7.192 -0.795 1.685 1.00 0.00 38 GLY A C 14
ATOM 11928 O O . GLY A 1 38 ? -6.723 -1.623 0.902 1.00 0.00 38 GLY A O 14
ATOM 11932 N N . VAL A 1 39 ? -7.430 -1.058 2.964 1.00 0.00 39 VAL A N 14
ATOM 11933 C CA . VAL A 1 39 ? -7.153 -2.365 3.560 1.00 0.00 39 VAL A CA 14
ATOM 11934 C C . VAL A 1 39 ? -7.765 -3.501 2.745 1.00 0.00 39 VAL A C 14
ATOM 11935 O O . VAL A 1 39 ? -7.145 -4.552 2.574 1.00 0.00 39 VAL A O 14
ATOM 11948 N N . GLN A 1 40 ? -8.992 -3.287 2.283 1.00 0.00 40 GLN A N 14
ATOM 11949 C CA . GLN A 1 40 ? -9.744 -4.284 1.501 1.00 0.00 40 GLN A CA 14
ATOM 11950 C C . GLN A 1 40 ? -8.836 -5.164 0.644 1.00 0.00 40 GLN A C 14
ATOM 11951 O O . GLN A 1 40 ? -9.152 -6.323 0.377 1.00 0.00 40 GLN A O 14
ATOM 11965 N N . GLY A 1 41 ? -7.717 -4.604 0.211 1.00 0.00 41 GLY A N 14
ATOM 11966 C CA . GLY A 1 41 ? -6.790 -5.352 -0.619 1.00 0.00 41 GLY A CA 14
ATOM 11967 C C . GLY A 1 41 ? -5.501 -5.705 0.097 1.00 0.00 41 GLY A C 14
ATOM 11968 O O . GLY A 1 41 ? -5.150 -5.094 1.107 1.00 0.00 41 GLY A O 14
ATOM 11972 N N . VAL A 1 42 ? -4.785 -6.678 -0.452 1.00 0.00 42 VAL A N 14
ATOM 11973 C CA . VAL A 1 42 ? -3.508 -7.112 0.106 1.00 0.00 42 VAL A CA 14
ATOM 11974 C C . VAL A 1 42 ? -2.406 -6.837 -0.904 1.00 0.00 42 VAL A C 14
ATOM 11975 O O . VAL A 1 42 ? -2.596 -7.072 -2.099 1.00 0.00 42 VAL A O 14
ATOM 11988 N N . TRP A 1 43 ? -1.276 -6.297 -0.459 1.00 0.00 43 TRP A N 14
ATOM 11989 C CA . TRP A 1 43 ? -0.221 -5.971 -1.407 1.00 0.00 43 TRP A CA 14
ATOM 11990 C C . TRP A 1 43 ? 0.841 -7.041 -1.584 1.00 0.00 43 TRP A C 14
ATOM 11991 O O . TRP A 1 43 ? 1.070 -7.892 -0.724 1.00 0.00 43 TRP A O 14
ATOM 12012 N N . THR A 1 44 ? 1.508 -6.929 -2.725 1.00 0.00 44 THR A N 14
ATOM 12013 C CA . THR A 1 44 ? 2.609 -7.790 -3.106 1.00 0.00 44 THR A CA 14
ATOM 12014 C C . THR A 1 44 ? 3.752 -6.895 -3.554 1.00 0.00 44 THR A C 14
ATOM 12015 O O . THR A 1 44 ? 3.758 -6.400 -4.681 1.00 0.00 44 THR A O 14
ATOM 12026 N N . TYR A 1 45 ? 4.683 -6.633 -2.650 1.00 0.00 45 TYR A N 14
ATOM 12027 C CA . TYR A 1 45 ? 5.788 -5.733 -2.951 1.00 0.00 45 TYR A CA 14
ATOM 12028 C C . TYR A 1 45 ? 7.032 -6.462 -3.439 1.00 0.00 45 TYR A C 14
ATOM 12029 O O . TYR A 1 45 ? 7.327 -7.580 -3.019 1.00 0.00 45 TYR A O 14
ATOM 12047 N N . ASP A 1 46 ? 7.761 -5.788 -4.319 1.00 0.00 46 ASP A N 14
ATOM 12048 C CA . ASP A 1 46 ? 8.993 -6.314 -4.875 1.00 0.00 46 ASP A CA 14
ATOM 12049 C C . ASP A 1 46 ? 10.189 -5.618 -4.239 1.00 0.00 46 ASP A C 14
ATOM 12050 O O . ASP A 1 46 ? 10.054 -4.532 -3.670 1.00 0.00 46 ASP A O 14
ATOM 12059 N N . ASP A 1 47 ? 11.354 -6.233 -4.360 1.00 0.00 47 ASP A N 14
ATOM 12060 C CA . ASP A 1 47 ? 12.576 -5.668 -3.818 1.00 0.00 47 ASP A CA 14
ATOM 12061 C C . ASP A 1 47 ? 13.297 -4.914 -4.917 1.00 0.00 47 ASP A C 14
ATOM 12062 O O . ASP A 1 47 ? 13.920 -3.879 -4.692 1.00 0.00 47 ASP A O 14
ATOM 12071 N N . ALA A 1 48 ? 13.172 -5.454 -6.111 1.00 0.00 48 ALA A N 14
ATOM 12072 C CA . ALA A 1 48 ? 13.768 -4.873 -7.295 1.00 0.00 48 ALA A CA 14
ATOM 12073 C C . ALA A 1 48 ? 13.225 -3.470 -7.529 1.00 0.00 48 ALA A C 14
ATOM 12074 O O . ALA A 1 48 ? 13.942 -2.574 -7.975 1.00 0.00 48 ALA A O 14
ATOM 12081 N N . THR A 1 49 ? 11.943 -3.307 -7.236 1.00 0.00 49 THR A N 14
ATOM 12082 C CA . THR A 1 49 ? 11.269 -2.033 -7.420 1.00 0.00 49 THR A CA 14
ATOM 12083 C C . THR A 1 49 ? 11.142 -1.287 -6.097 1.00 0.00 49 THR A C 14
ATOM 12084 O O . THR A 1 49 ? 11.275 -0.065 -6.049 1.00 0.00 49 THR A O 14
ATOM 12095 N N . LYS A 1 50 ? 10.872 -2.035 -5.026 1.00 0.00 50 LYS A N 14
ATOM 12096 C CA . LYS A 1 50 ? 10.713 -1.458 -3.692 1.00 0.00 50 LYS A CA 14
ATOM 12097 C C . LYS A 1 50 ? 9.325 -0.855 -3.549 1.00 0.00 50 LYS A C 14
ATOM 12098 O O . LYS A 1 50 ? 9.139 0.202 -2.937 1.00 0.00 50 LYS A O 14
ATOM 12117 N N . THR A 1 51 ? 8.356 -1.527 -4.143 1.00 0.00 51 THR A N 14
ATOM 12118 C CA . THR A 1 51 ? 6.979 -1.066 -4.117 1.00 0.00 51 THR A CA 14
ATOM 12119 C C . THR A 1 51 ? 6.008 -2.209 -3.868 1.00 0.00 51 THR A C 14
ATOM 12120 O O . THR A 1 51 ? 6.266 -3.346 -4.260 1.00 0.00 51 THR A O 14
ATOM 12131 N N . PHE A 1 52 ? 4.878 -1.894 -3.239 1.00 0.00 52 PHE A N 14
ATOM 12132 C CA . PHE A 1 52 ? 3.850 -2.889 -2.964 1.00 0.00 52 PHE A CA 14
ATOM 12133 C C . PHE A 1 52 ? 2.548 -2.497 -3.643 1.00 0.00 52 PHE A C 14
ATOM 12134 O O . PHE A 1 52 ? 2.287 -1.318 -3.866 1.00 0.00 52 PHE A O 14
ATOM 12151 N N . THR A 1 53 ? 1.735 -3.488 -3.976 1.00 0.00 53 THR A N 14
ATOM 12152 C CA . THR A 1 53 ? 0.462 -3.233 -4.627 1.00 0.00 53 THR A CA 14
ATOM 12153 C C . THR A 1 53 ? -0.669 -3.889 -3.837 1.00 0.00 53 THR A C 14
ATOM 12154 O O . THR A 1 53 ? -0.871 -5.097 -3.933 1.00 0.00 53 THR A O 14
ATOM 12165 N N . VAL A 1 54 ? -1.410 -3.094 -3.059 1.00 0.00 54 VAL A N 14
ATOM 12166 C CA . VAL A 1 54 ? -2.506 -3.635 -2.258 1.00 0.00 54 VAL A CA 14
ATOM 12167 C C . VAL A 1 54 ? -3.701 -3.956 -3.144 1.00 0.00 54 VAL A C 14
ATOM 12168 O O . VAL A 1 54 ? -4.520 -3.098 -3.458 1.00 0.00 54 VAL A O 14
ATOM 12181 N N . GLN A 1 55 ? -3.776 -5.208 -3.559 1.00 0.00 55 GLN A N 14
ATOM 12182 C CA . GLN A 1 55 ? -4.839 -5.664 -4.425 1.00 0.00 55 GLN A CA 14
ATOM 12183 C C . GLN A 1 55 ? -5.841 -6.532 -3.668 1.00 0.00 55 GLN A C 14
ATOM 12184 O O . GLN A 1 55 ? -5.464 -7.449 -2.940 1.00 0.00 55 GLN A O 14
ATOM 12198 N N . ALA A 1 56 ? -7.119 -6.230 -3.857 1.00 0.00 56 ALA A N 14
ATOM 12199 C CA . ALA A 1 56 ? -8.190 -6.977 -3.205 1.00 0.00 56 ALA A CA 14
ATOM 12200 C C . ALA A 1 56 ? -8.777 -8.024 -4.146 1.00 0.00 56 ALA A C 14
ATOM 12201 O O . ALA A 1 56 ? -9.345 -7.632 -5.186 1.00 0.00 56 ALA A O 14
ATOM 12209 N N . MET A 1 1 ? 12.958 3.475 4.643 1.00 0.00 1 MET A N 15
ATOM 12210 C CA . MET A 1 1 ? 13.274 4.233 3.405 1.00 0.00 1 MET A CA 15
ATOM 12211 C C . MET A 1 1 ? 12.007 4.805 2.771 1.00 0.00 1 MET A C 15
ATOM 12212 O O . MET A 1 1 ? 11.001 5.009 3.451 1.00 0.00 1 MET A O 15
ATOM 12228 N N . TYR A 1 2 ? 12.059 5.061 1.467 1.00 0.00 2 TYR A N 15
ATOM 12229 C CA . TYR A 1 2 ? 10.917 5.608 0.750 1.00 0.00 2 TYR A CA 15
ATOM 12230 C C . TYR A 1 2 ? 10.336 4.575 -0.200 1.00 0.00 2 TYR A C 15
ATOM 12231 O O . TYR A 1 2 ? 10.995 4.143 -1.147 1.00 0.00 2 TYR A O 15
ATOM 12249 N N . TYR A 1 3 ? 9.098 4.177 0.060 1.00 0.00 3 TYR A N 15
ATOM 12250 C CA . TYR A 1 3 ? 8.431 3.188 -0.772 1.00 0.00 3 TYR A CA 15
ATOM 12251 C C . TYR A 1 3 ? 7.039 3.665 -1.151 1.00 0.00 3 TYR A C 15
ATOM 12252 O O . TYR A 1 3 ? 6.417 4.432 -0.416 1.00 0.00 3 TYR A O 15
ATOM 12270 N N . LEU A 1 4 ? 6.547 3.214 -2.300 1.00 0.00 4 LEU A N 15
ATOM 12271 C CA . LEU A 1 4 ? 5.221 3.614 -2.757 1.00 0.00 4 LEU A CA 15
ATOM 12272 C C . LEU A 1 4 ? 4.334 2.398 -2.920 1.00 0.00 4 LEU A C 15
ATOM 12273 O O . LEU A 1 4 ? 4.795 1.339 -3.345 1.00 0.00 4 LEU A O 15
ATOM 12289 N N . VAL A 1 5 ? 3.058 2.543 -2.587 1.00 0.00 5 VAL A N 15
ATOM 12290 C CA . VAL A 1 5 ? 2.136 1.431 -2.715 1.00 0.00 5 VAL A CA 15
ATOM 12291 C C . VAL A 1 5 ? 1.021 1.752 -3.697 1.00 0.00 5 VAL A C 15
ATOM 12292 O O . VAL A 1 5 ? 0.625 2.904 -3.833 1.00 0.00 5 VAL A O 15
ATOM 12305 N N . VAL A 1 6 ? 0.515 0.724 -4.365 1.00 0.00 6 VAL A N 15
ATOM 12306 C CA . VAL A 1 6 ? -0.565 0.888 -5.314 1.00 0.00 6 VAL A CA 15
ATOM 12307 C C . VAL A 1 6 ? -1.589 -0.231 -5.155 1.00 0.00 6 VAL A C 15
ATOM 12308 O O . VAL A 1 6 ? -1.304 -1.402 -5.395 1.00 0.00 6 VAL A O 15
ATOM 12321 N N . ASN A 1 7 ? -2.781 0.147 -4.734 1.00 0.00 7 ASN A N 15
ATOM 12322 C CA . ASN A 1 7 ? -3.860 -0.809 -4.515 1.00 0.00 7 ASN A CA 15
ATOM 12323 C C . ASN A 1 7 ? -4.664 -1.043 -5.790 1.00 0.00 7 ASN A C 15
ATOM 12324 O O . ASN A 1 7 ? -5.155 -0.094 -6.401 1.00 0.00 7 ASN A O 15
ATOM 12335 N N . LYS A 1 8 ? -4.817 -2.312 -6.183 1.00 0.00 8 LYS A N 15
ATOM 12336 C CA . LYS A 1 8 ? -5.592 -2.629 -7.378 1.00 0.00 8 LYS A CA 15
ATOM 12337 C C . LYS A 1 8 ? -6.576 -3.765 -7.108 1.00 0.00 8 LYS A C 15
ATOM 12338 O O . LYS A 1 8 ? -6.183 -4.899 -6.842 1.00 0.00 8 LYS A O 15
ATOM 12357 N N . GLY A 1 9 ? -7.863 -3.454 -7.184 1.00 0.00 9 GLY A N 15
ATOM 12358 C CA . GLY A 1 9 ? -8.886 -4.457 -6.954 1.00 0.00 9 GLY A CA 15
ATOM 12359 C C . GLY A 1 9 ? -9.837 -4.587 -8.128 1.00 0.00 9 GLY A C 15
ATOM 12360 O O . GLY A 1 9 ? -9.405 -4.804 -9.258 1.00 0.00 9 GLY A O 15
ATOM 12364 N N . GLN A 1 10 ? -11.128 -4.456 -7.853 1.00 0.00 10 GLN A N 15
ATOM 12365 C CA . GLN A 1 10 ? -12.138 -4.560 -8.896 1.00 0.00 10 GLN A CA 15
ATOM 12366 C C . GLN A 1 10 ? -12.827 -3.217 -9.125 1.00 0.00 10 GLN A C 15
ATOM 12367 O O . GLN A 1 10 ? -13.266 -2.915 -10.231 1.00 0.00 10 GLN A O 15
ATOM 12381 N N . ASN A 1 11 ? -12.919 -2.413 -8.069 1.00 0.00 11 ASN A N 15
ATOM 12382 C CA . ASN A 1 11 ? -13.555 -1.108 -8.152 1.00 0.00 11 ASN A CA 15
ATOM 12383 C C . ASN A 1 11 ? -12.941 -0.136 -7.145 1.00 0.00 11 ASN A C 15
ATOM 12384 O O . ASN A 1 11 ? -13.657 0.606 -6.472 1.00 0.00 11 ASN A O 15
ATOM 12395 N N . ALA A 1 12 ? -11.613 -0.142 -7.041 1.00 0.00 12 ALA A N 15
ATOM 12396 C CA . ALA A 1 12 ? -10.926 0.744 -6.116 1.00 0.00 12 ALA A CA 15
ATOM 12397 C C . ALA A 1 12 ? -9.421 0.780 -6.381 1.00 0.00 12 ALA A C 15
ATOM 12398 O O . ALA A 1 12 ? -8.756 -0.254 -6.405 1.00 0.00 12 ALA A O 15
ATOM 12405 N N . PHE A 1 13 ? -8.900 1.988 -6.580 1.00 0.00 13 PHE A N 15
ATOM 12406 C CA . PHE A 1 13 ? -7.474 2.176 -6.836 1.00 0.00 13 PHE A CA 15
ATOM 12407 C C . PHE A 1 13 ? -6.898 3.238 -5.903 1.00 0.00 13 PHE A C 15
ATOM 12408 O O . PHE A 1 13 ? -7.284 4.406 -5.960 1.00 0.00 13 PHE A O 15
ATOM 12425 N N . TYR A 1 14 ? -5.976 2.820 -5.037 1.00 0.00 14 TYR A N 15
ATOM 12426 C CA . TYR A 1 14 ? -5.353 3.731 -4.086 1.00 0.00 14 TYR A CA 15
ATOM 12427 C C . TYR A 1 14 ? -3.850 3.462 -3.994 1.00 0.00 14 TYR A C 15
ATOM 12428 O O . TYR A 1 14 ? -3.433 2.337 -3.738 1.00 0.00 14 TYR A O 15
ATOM 12446 N N . GLU A 1 15 ? -3.036 4.496 -4.194 1.00 0.00 15 GLU A N 15
ATOM 12447 C CA . GLU A 1 15 ? -1.590 4.336 -4.126 1.00 0.00 15 GLU A CA 15
ATOM 12448 C C . GLU A 1 15 ? -0.930 5.499 -3.383 1.00 0.00 15 GLU A C 15
ATOM 12449 O O . GLU A 1 15 ? -1.122 6.666 -3.725 1.00 0.00 15 GLU A O 15
ATOM 12461 N N . THR A 1 16 ? -0.143 5.163 -2.367 1.00 0.00 16 THR A N 15
ATOM 12462 C CA . THR A 1 16 ? 0.565 6.159 -1.579 1.00 0.00 16 THR A CA 15
ATOM 12463 C C . THR A 1 16 ? 1.979 5.700 -1.237 1.00 0.00 16 THR A C 15
ATOM 12464 O O . THR A 1 16 ? 2.252 4.506 -1.117 1.00 0.00 16 THR A O 15
ATOM 12475 N N . LEU A 1 17 ? 2.852 6.676 -1.064 1.00 0.00 17 LEU A N 15
ATOM 12476 C CA . LEU A 1 17 ? 4.251 6.442 -0.703 1.00 0.00 17 LEU A CA 15
ATOM 12477 C C . LEU A 1 17 ? 4.580 7.173 0.601 1.00 0.00 17 LEU A C 15
ATOM 12478 O O . LEU A 1 17 ? 4.345 8.375 0.723 1.00 0.00 17 LEU A O 15
ATOM 12494 N N . THR A 1 18 ? 5.107 6.443 1.582 1.00 0.00 18 THR A N 15
ATOM 12495 C CA . THR A 1 18 ? 5.438 7.037 2.878 1.00 0.00 18 THR A CA 15
ATOM 12496 C C . THR A 1 18 ? 6.778 6.536 3.419 1.00 0.00 18 THR A C 15
ATOM 12497 O O . THR A 1 18 ? 7.214 5.424 3.105 1.00 0.00 18 THR A O 15
ATOM 12508 N N . LYS A 1 19 ? 7.416 7.364 4.250 1.00 0.00 19 LYS A N 15
ATOM 12509 C CA . LYS A 1 19 ? 8.693 7.008 4.864 1.00 0.00 19 LYS A CA 15
ATOM 12510 C C . LYS A 1 19 ? 8.509 5.772 5.738 1.00 0.00 19 LYS A C 15
ATOM 12511 O O . LYS A 1 19 ? 7.689 5.768 6.656 1.00 0.00 19 LYS A O 15
ATOM 12530 N N . ALA A 1 20 ? 9.251 4.715 5.435 1.00 0.00 20 ALA A N 15
ATOM 12531 C CA . ALA A 1 20 ? 9.133 3.472 6.187 1.00 0.00 20 ALA A CA 15
ATOM 12532 C C . ALA A 1 20 ? 10.442 3.056 6.845 1.00 0.00 20 ALA A C 15
ATOM 12533 O O . ALA A 1 20 ? 10.680 1.870 7.055 1.00 0.00 20 ALA A O 15
ATOM 12540 N N . VAL A 1 21 ? 11.264 4.040 7.171 1.00 0.00 21 VAL A N 15
ATOM 12541 C CA . VAL A 1 21 ? 12.564 3.834 7.824 1.00 0.00 21 VAL A CA 15
ATOM 12542 C C . VAL A 1 21 ? 13.325 2.605 7.310 1.00 0.00 21 VAL A C 15
ATOM 12543 O O . VAL A 1 21 ? 14.432 2.736 6.789 1.00 0.00 21 VAL A O 15
ATOM 12556 N N . ASP A 1 22 ? 12.748 1.416 7.462 1.00 0.00 22 ASP A N 15
ATOM 12557 C CA . ASP A 1 22 ? 13.398 0.193 7.018 1.00 0.00 22 ASP A CA 15
ATOM 12558 C C . ASP A 1 22 ? 12.569 -0.525 5.952 1.00 0.00 22 ASP A C 15
ATOM 12559 O O . ASP A 1 22 ? 11.673 0.059 5.343 1.00 0.00 22 ASP A O 15
ATOM 12568 N N . ALA A 1 23 ? 12.885 -1.796 5.736 1.00 0.00 23 ALA A N 15
ATOM 12569 C CA . ALA A 1 23 ? 12.190 -2.614 4.745 1.00 0.00 23 ALA A CA 15
ATOM 12570 C C . ALA A 1 23 ? 10.944 -3.263 5.338 1.00 0.00 23 ALA A C 15
ATOM 12571 O O . ALA A 1 23 ? 9.820 -2.869 5.023 1.00 0.00 23 ALA A O 15
ATOM 12578 N N . GLU A 1 24 ? 11.146 -4.252 6.208 1.00 0.00 24 GLU A N 15
ATOM 12579 C CA . GLU A 1 24 ? 10.027 -4.936 6.852 1.00 0.00 24 GLU A CA 15
ATOM 12580 C C . GLU A 1 24 ? 9.162 -3.935 7.604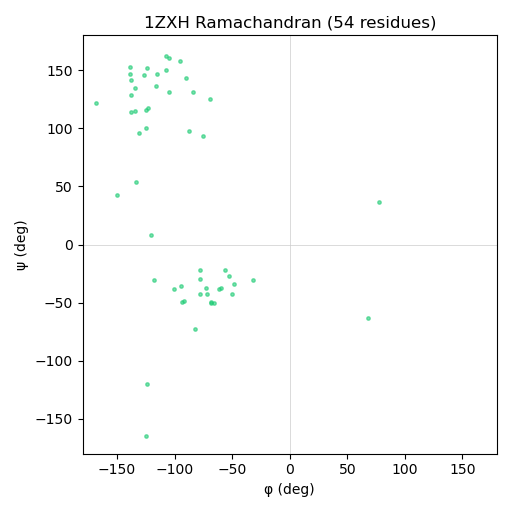 1.00 0.00 24 GLU A C 15
ATOM 12581 O O . GLU A 1 24 ? 7.985 -4.178 7.860 1.00 0.00 24 GLU A O 15
ATOM 12593 N N . THR A 1 25 ? 9.755 -2.790 7.910 1.00 0.00 25 THR A N 15
ATOM 12594 C CA . THR A 1 25 ? 9.053 -1.714 8.578 1.00 0.00 25 THR A CA 15
ATOM 12595 C C . THR A 1 25 ? 8.099 -1.117 7.573 1.00 0.00 25 THR A C 15
ATOM 12596 O O . THR A 1 25 ? 6.958 -0.803 7.882 1.00 0.00 25 THR A O 15
ATOM 12607 N N . ALA A 1 26 ? 8.564 -1.035 6.334 1.00 0.00 26 ALA A N 15
ATOM 12608 C CA . ALA A 1 26 ? 7.729 -0.556 5.257 1.00 0.00 26 ALA A CA 15
ATOM 12609 C C . ALA A 1 26 ? 6.689 -1.622 4.972 1.00 0.00 26 ALA A C 15
ATOM 12610 O O . ALA A 1 26 ? 5.618 -1.350 4.440 1.00 0.00 26 ALA A O 15
ATOM 12617 N N . ARG A 1 27 ? 7.028 -2.850 5.359 1.00 0.00 27 ARG A N 15
ATOM 12618 C CA . ARG A 1 27 ? 6.143 -3.984 5.180 1.00 0.00 27 ARG A CA 15
ATOM 12619 C C . ARG A 1 27 ? 5.091 -4.015 6.271 1.00 0.00 27 ARG A C 15
ATOM 12620 O O . ARG A 1 27 ? 3.920 -4.244 5.995 1.00 0.00 27 ARG A O 15
ATOM 12641 N N . ASN A 1 28 ? 5.518 -3.783 7.509 1.00 0.00 28 ASN A N 15
ATOM 12642 C CA . ASN A 1 28 ? 4.603 -3.799 8.647 1.00 0.00 28 ASN A CA 15
ATOM 12643 C C . ASN A 1 28 ? 4.045 -2.410 8.955 1.00 0.00 28 ASN A C 15
ATOM 12644 O O . ASN A 1 28 ? 2.848 -2.255 9.176 1.00 0.00 28 ASN A O 15
ATOM 12655 N N . ALA A 1 29 ? 4.918 -1.412 8.987 1.00 0.00 29 ALA A N 15
ATOM 12656 C CA . ALA A 1 29 ? 4.506 -0.042 9.287 1.00 0.00 29 ALA A CA 15
ATOM 12657 C C . ALA A 1 29 ? 3.630 0.553 8.188 1.00 0.00 29 ALA A C 15
ATOM 12658 O O . ALA A 1 29 ? 2.571 1.117 8.466 1.00 0.00 29 ALA A O 15
ATOM 12665 N N . PHE A 1 30 ? 4.084 0.448 6.945 1.00 0.00 30 PHE A N 15
ATOM 12666 C CA . PHE A 1 30 ? 3.344 1.000 5.817 1.00 0.00 30 PHE A CA 15
ATOM 12667 C C . PHE A 1 30 ? 2.030 0.266 5.590 1.00 0.00 30 PHE A C 15
ATOM 12668 O O . PHE A 1 30 ? 0.980 0.892 5.458 1.00 0.00 30 PHE A O 15
ATOM 12685 N N . ILE A 1 31 ? 2.085 -1.061 5.528 1.00 0.00 31 ILE A N 15
ATOM 12686 C CA . ILE A 1 31 ? 0.900 -1.857 5.300 1.00 0.00 31 ILE A CA 15
ATOM 12687 C C . ILE A 1 31 ? -0.262 -1.461 6.207 1.00 0.00 31 ILE A C 15
ATOM 12688 O O . ILE A 1 31 ? -1.417 -1.515 5.794 1.00 0.00 31 ILE A O 15
ATOM 12704 N N . GLN A 1 32 ? 0.041 -1.056 7.435 1.00 0.00 32 GLN A N 15
ATOM 12705 C CA . GLN A 1 32 ? -1.005 -0.653 8.374 1.00 0.00 32 GLN A CA 15
ATOM 12706 C C . GLN A 1 32 ? -1.718 0.595 7.875 1.00 0.00 32 GLN A C 15
ATOM 12707 O O . GLN A 1 32 ? -2.946 0.643 7.813 1.00 0.00 32 GLN A O 15
ATOM 12721 N N . SER A 1 33 ? -0.932 1.599 7.515 1.00 0.00 33 SER A N 15
ATOM 12722 C CA . SER A 1 33 ? -1.476 2.850 7.011 1.00 0.00 33 SER A CA 15
ATOM 12723 C C . SER A 1 33 ? -2.019 2.653 5.609 1.00 0.00 33 SER A C 15
ATOM 12724 O O . SER A 1 33 ? -3.091 3.154 5.270 1.00 0.00 33 SER A O 15
ATOM 12732 N N . LEU A 1 34 ? -1.282 1.903 4.803 1.00 0.00 34 LEU A N 15
ATOM 12733 C CA . LEU A 1 34 ? -1.704 1.620 3.446 1.00 0.00 34 LEU A CA 15
ATOM 12734 C C . LEU A 1 34 ? -3.012 0.848 3.493 1.00 0.00 34 LEU A C 15
ATOM 12735 O O . LEU A 1 34 ? -3.925 1.090 2.706 1.00 0.00 34 LEU A O 15
ATOM 12751 N N . LYS A 1 35 ? -3.120 -0.043 4.463 1.00 0.00 35 LYS A N 15
ATOM 12752 C CA . LYS A 1 35 ? -4.341 -0.803 4.643 1.00 0.00 35 LYS A CA 15
ATOM 12753 C C . LYS A 1 35 ? -5.370 0.076 5.319 1.00 0.00 35 LYS A C 15
ATOM 12754 O O . LYS A 1 35 ? -6.573 -0.063 5.100 1.00 0.00 35 LYS A O 15
ATOM 12773 N N . ASP A 1 36 ? -4.884 1.016 6.121 1.00 0.00 36 ASP A N 15
ATOM 12774 C CA . ASP A 1 36 ? -5.767 1.953 6.797 1.00 0.00 36 ASP A CA 15
ATOM 12775 C C . ASP A 1 36 ? -6.596 2.705 5.758 1.00 0.00 36 ASP A C 15
ATOM 12776 O O . ASP A 1 36 ? -7.713 3.142 6.033 1.00 0.00 36 ASP A O 15
ATOM 12785 N N . ASP A 1 37 ? -6.033 2.840 4.555 1.00 0.00 37 ASP A N 15
ATOM 12786 C CA . ASP A 1 37 ? -6.713 3.525 3.460 1.00 0.00 37 ASP A CA 15
ATOM 12787 C C . ASP A 1 37 ? -7.483 2.533 2.590 1.00 0.00 37 ASP A C 15
ATOM 12788 O O . ASP A 1 37 ? -8.659 2.734 2.291 1.00 0.00 37 ASP A O 15
ATOM 12797 N N . GLY A 1 38 ? -6.806 1.459 2.183 1.00 0.00 38 GLY A N 15
ATOM 12798 C CA . GLY A 1 38 ? -7.438 0.450 1.347 1.00 0.00 38 GLY A CA 15
ATOM 12799 C C . GLY A 1 38 ? -7.123 -0.963 1.804 1.00 0.00 38 GLY A C 15
ATOM 12800 O O . GLY A 1 38 ? -6.652 -1.788 1.021 1.00 0.00 38 GLY A O 15
ATOM 12804 N N . VAL A 1 39 ? -7.380 -1.235 3.078 1.00 0.00 39 VAL A N 15
ATOM 12805 C CA . VAL A 1 39 ? -7.123 -2.551 3.662 1.00 0.00 39 VAL A CA 15
ATOM 12806 C C . VAL A 1 39 ? -7.742 -3.673 2.831 1.00 0.00 39 VAL A C 15
ATOM 12807 O O . VAL A 1 39 ? -7.124 -4.721 2.636 1.00 0.00 39 VAL A O 15
ATOM 12820 N N . GLN A 1 40 ? -8.974 -3.453 2.382 1.00 0.00 40 GLN A N 15
ATOM 12821 C CA . GLN A 1 40 ? -9.730 -4.438 1.592 1.00 0.00 40 GLN A CA 15
ATOM 12822 C C . GLN A 1 40 ? -8.832 -5.291 0.700 1.00 0.00 40 GLN A C 15
ATOM 12823 O O . GLN A 1 40 ? -9.147 -6.446 0.412 1.00 0.00 40 GLN A O 15
ATOM 12837 N N . GLY A 1 41 ? -7.724 -4.715 0.264 1.00 0.00 41 GLY A N 15
ATOM 12838 C CA . GLY A 1 41 ? -6.806 -5.436 -0.598 1.00 0.00 41 GLY A CA 15
ATOM 12839 C C . GLY A 1 41 ? -5.521 -5.836 0.098 1.00 0.00 41 GLY A C 15
ATOM 12840 O O . GLY A 1 41 ? -5.166 -5.281 1.137 1.00 0.00 41 GLY A O 15
ATOM 12844 N N . VAL A 1 42 ? -4.815 -6.791 -0.498 1.00 0.00 42 VAL A N 15
ATOM 12845 C CA . VAL A 1 42 ? -3.543 -7.266 0.040 1.00 0.00 42 VAL A CA 15
ATOM 12846 C C . VAL A 1 42 ? -2.434 -6.945 -0.949 1.00 0.00 42 VAL A C 15
ATOM 12847 O O . VAL A 1 42 ? -2.625 -7.097 -2.156 1.00 0.00 42 VAL A O 15
ATOM 12860 N N . TRP A 1 43 ? -1.295 -6.456 -0.467 1.00 0.00 43 TRP A N 15
ATOM 12861 C CA . TRP A 1 43 ? -0.229 -6.083 -1.387 1.00 0.00 43 TRP A CA 15
ATOM 12862 C C . TRP A 1 43 ? 0.870 -7.116 -1.555 1.00 0.00 43 TRP A C 15
ATOM 12863 O O . TRP A 1 43 ? 1.108 -7.972 -0.703 1.00 0.00 43 TRP A O 15
ATOM 12884 N N . THR A 1 44 ? 1.555 -6.965 -2.681 1.00 0.00 44 THR A N 15
ATOM 12885 C CA . THR A 1 44 ? 2.691 -7.787 -3.047 1.00 0.00 44 THR A CA 15
ATOM 12886 C C . THR A 1 44 ? 3.819 -6.858 -3.465 1.00 0.00 44 THR A C 15
ATOM 12887 O O . THR A 1 44 ? 3.843 -6.370 -4.594 1.00 0.00 44 THR A O 15
ATOM 12898 N N . TYR A 1 45 ? 4.721 -6.568 -2.538 1.00 0.00 45 TYR A N 15
ATOM 12899 C CA . TYR A 1 45 ? 5.814 -5.643 -2.820 1.00 0.00 45 TYR A CA 15
ATOM 12900 C C . TYR A 1 45 ? 7.069 -6.357 -3.298 1.00 0.00 45 TYR A C 15
ATOM 12901 O O . TYR A 1 45 ? 7.397 -7.454 -2.843 1.00 0.00 45 TYR A O 15
ATOM 12919 N N . ASP A 1 46 ? 7.774 -5.699 -4.210 1.00 0.00 46 ASP A N 15
ATOM 12920 C CA . ASP A 1 46 ? 9.009 -6.222 -4.759 1.00 0.00 46 ASP A CA 15
ATOM 12921 C C . ASP A 1 46 ? 10.195 -5.477 -4.166 1.00 0.00 46 ASP A C 15
ATOM 12922 O O . ASP A 1 46 ? 10.047 -4.374 -3.638 1.00 0.00 46 ASP A O 15
ATOM 12931 N N . ASP A 1 47 ? 11.371 -6.076 -4.276 1.00 0.00 47 ASP A N 15
ATOM 12932 C CA . ASP A 1 47 ? 12.591 -5.469 -3.772 1.00 0.00 47 ASP A CA 15
ATOM 12933 C C . ASP A 1 47 ? 13.265 -4.722 -4.903 1.00 0.00 47 ASP A C 15
ATOM 12934 O O . ASP A 1 47 ? 13.861 -3.662 -4.715 1.00 0.00 47 ASP A O 15
ATOM 12943 N N . ALA A 1 48 ? 13.135 -5.297 -6.083 1.00 0.00 48 ALA A N 15
ATOM 12944 C CA . ALA A 1 48 ? 13.688 -4.728 -7.291 1.00 0.00 48 ALA A CA 15
ATOM 12945 C C . ALA A 1 48 ? 13.097 -3.353 -7.552 1.00 0.00 48 ALA A C 15
ATOM 12946 O O . ALA A 1 48 ? 13.771 -2.446 -8.041 1.00 0.00 48 ALA A O 15
ATOM 12953 N N . THR A 1 49 ? 11.820 -3.219 -7.227 1.00 0.00 49 THR A N 15
ATOM 12954 C CA . THR A 1 49 ? 11.104 -1.966 -7.426 1.00 0.00 49 THR A CA 15
ATOM 12955 C C . THR A 1 49 ? 10.981 -1.187 -6.121 1.00 0.00 49 THR A C 15
ATOM 12956 O O . THR A 1 49 ? 11.120 0.037 -6.106 1.00 0.00 49 THR A O 15
ATOM 12967 N N . LYS A 1 50 ? 10.696 -1.901 -5.032 1.00 0.00 50 LYS A N 15
ATOM 12968 C CA . LYS A 1 50 ? 10.527 -1.285 -3.716 1.00 0.00 50 LYS A CA 15
ATOM 12969 C C . LYS A 1 50 ? 9.135 -0.697 -3.620 1.00 0.00 50 LYS A C 15
ATOM 12970 O O . LYS A 1 50 ? 8.921 0.400 -3.090 1.00 0.00 50 LYS A O 15
ATOM 12989 N N . THR A 1 51 ? 8.194 -1.430 -4.180 1.00 0.00 51 THR A N 15
ATOM 12990 C CA . THR A 1 51 ? 6.815 -0.999 -4.210 1.00 0.00 51 THR A CA 15
ATOM 12991 C C . THR A 1 51 ? 5.859 -2.136 -3.913 1.00 0.00 51 THR A C 15
ATOM 12992 O O . THR A 1 51 ? 6.053 -3.257 -4.379 1.00 0.00 51 THR A O 15
ATOM 13003 N N . PHE A 1 52 ? 4.806 -1.834 -3.166 1.00 0.00 52 PHE A N 15
ATOM 13004 C CA . PHE A 1 52 ? 3.797 -2.835 -2.841 1.00 0.00 52 PHE A CA 15
ATOM 13005 C C . PHE A 1 52 ? 2.491 -2.493 -3.538 1.00 0.00 52 PHE A C 15
ATOM 13006 O O . PHE A 1 52 ? 2.185 -1.325 -3.759 1.00 0.00 52 PHE A O 15
ATOM 13023 N N . THR A 1 53 ? 1.726 -3.513 -3.903 1.00 0.00 53 THR A N 15
ATOM 13024 C CA . THR A 1 53 ? 0.468 -3.299 -4.587 1.00 0.00 53 THR A CA 15
ATOM 13025 C C . THR A 1 53 ? -0.678 -3.978 -3.832 1.00 0.00 53 THR A C 15
ATOM 13026 O O . THR A 1 53 ? -0.864 -5.186 -3.951 1.00 0.00 53 THR A O 15
ATOM 13037 N N . VAL A 1 54 ? -1.447 -3.198 -3.066 1.00 0.00 54 VAL A N 15
ATOM 13038 C CA . VAL A 1 54 ? -2.566 -3.753 -2.306 1.00 0.00 54 VAL A CA 15
ATOM 13039 C C . VAL A 1 54 ? -3.738 -4.055 -3.226 1.00 0.00 54 VAL A C 15
ATOM 13040 O O . VAL A 1 54 ? -4.544 -3.187 -3.546 1.00 0.00 54 VAL A O 15
ATOM 13053 N N . GLN A 1 55 ? -3.821 -5.297 -3.654 1.00 0.00 55 GLN A N 15
ATOM 13054 C CA . GLN A 1 55 ? -4.884 -5.718 -4.549 1.00 0.00 55 GLN A CA 15
ATOM 13055 C C . GLN A 1 55 ? -5.941 -6.526 -3.805 1.00 0.00 55 GLN A C 15
ATOM 13056 O O . GLN A 1 55 ? -5.640 -7.544 -3.182 1.00 0.00 55 GLN A O 15
ATOM 13070 N N . ALA A 1 56 ? -7.182 -6.065 -3.881 1.00 0.00 56 ALA A N 15
ATOM 13071 C CA . ALA A 1 56 ? -8.296 -6.740 -3.225 1.00 0.00 56 ALA A CA 15
ATOM 13072 C C . ALA A 1 56 ? -9.079 -7.591 -4.218 1.00 0.00 56 ALA A C 15
ATOM 13073 O O . ALA A 1 56 ? -9.681 -8.597 -3.788 1.00 0.00 56 ALA A O 15
ATOM 13081 N N . MET A 1 1 ? 11.624 3.115 4.012 1.00 0.00 1 MET A N 16
ATOM 13082 C CA . MET A 1 1 ? 11.684 4.587 3.813 1.00 0.00 1 MET A CA 16
ATOM 13083 C C . MET A 1 1 ? 11.062 4.984 2.471 1.00 0.00 1 MET A C 16
ATOM 13084 O O . MET A 1 1 ? 9.846 5.131 2.364 1.00 0.00 1 MET A O 16
ATOM 13100 N N . TYR A 1 2 ? 11.894 5.147 1.449 1.00 0.00 2 TYR A N 16
ATOM 13101 C CA . TYR A 1 2 ? 11.416 5.512 0.123 1.00 0.00 2 TYR A CA 16
ATOM 13102 C C . TYR A 1 2 ? 10.593 4.397 -0.508 1.00 0.00 2 TYR A C 16
ATOM 13103 O O . TYR A 1 2 ? 11.045 3.744 -1.450 1.00 0.00 2 TYR A O 16
ATOM 13121 N N . TYR A 1 3 ? 9.384 4.165 0.002 1.00 0.00 3 TYR A N 16
ATOM 13122 C CA . TYR A 1 3 ? 8.536 3.114 -0.548 1.00 0.00 3 TYR A CA 16
ATOM 13123 C C . TYR A 1 3 ? 7.208 3.678 -1.027 1.00 0.00 3 TYR A C 16
ATOM 13124 O O . TYR A 1 3 ? 6.695 4.651 -0.474 1.00 0.00 3 TYR A O 16
ATOM 13142 N N . LEU A 1 4 ? 6.657 3.055 -2.059 1.00 0.00 4 LEU A N 16
ATOM 13143 C CA . LEU A 1 4 ? 5.382 3.484 -2.626 1.00 0.00 4 LEU A CA 16
ATOM 13144 C C . LEU A 1 4 ? 4.454 2.291 -2.787 1.00 0.00 4 LEU A C 16
ATOM 13145 O O . LEU A 1 4 ? 4.894 1.207 -3.170 1.00 0.00 4 LEU A O 16
ATOM 13161 N N . VAL A 1 5 ? 3.168 2.481 -2.504 1.00 0.00 5 VAL A N 16
ATOM 13162 C CA . VAL A 1 5 ? 2.215 1.389 -2.644 1.00 0.00 5 VAL A CA 16
ATOM 13163 C C . VAL A 1 5 ? 1.099 1.743 -3.615 1.00 0.00 5 VAL A C 16
ATOM 13164 O O . VAL A 1 5 ? 0.705 2.899 -3.720 1.00 0.00 5 VAL A O 16
ATOM 13177 N N . VAL A 1 6 ? 0.588 0.732 -4.309 1.00 0.00 6 VAL A N 16
ATOM 13178 C CA . VAL A 1 6 ? -0.497 0.916 -5.253 1.00 0.00 6 VAL A CA 16
ATOM 13179 C C . VAL A 1 6 ? -1.534 -0.192 -5.105 1.00 0.00 6 VAL A C 16
ATOM 13180 O O . VAL A 1 6 ? -1.263 -1.364 -5.360 1.00 0.00 6 VAL A O 16
ATOM 13193 N N . ASN A 1 7 ? -2.722 0.194 -4.681 1.00 0.00 7 ASN A N 16
ATOM 13194 C CA . ASN A 1 7 ? -3.812 -0.754 -4.478 1.00 0.00 7 ASN A CA 16
ATOM 13195 C C . ASN A 1 7 ? -4.611 -0.960 -5.761 1.00 0.00 7 ASN A C 16
ATOM 13196 O O . ASN A 1 7 ? -5.055 0.005 -6.382 1.00 0.00 7 ASN A O 16
ATOM 13207 N N . LYS A 1 8 ? -4.809 -2.222 -6.150 1.00 0.00 8 LYS A N 16
ATOM 13208 C CA . LYS A 1 8 ? -5.578 -2.510 -7.356 1.00 0.00 8 LYS A CA 16
ATOM 13209 C C . LYS A 1 8 ? -6.530 -3.686 -7.139 1.00 0.00 8 LYS A C 16
ATOM 13210 O O . LYS A 1 8 ? -6.105 -4.817 -6.921 1.00 0.00 8 LYS A O 16
ATOM 13229 N N . GLY A 1 9 ? -7.823 -3.406 -7.205 1.00 0.00 9 GLY A N 16
ATOM 13230 C CA . GLY A 1 9 ? -8.822 -4.443 -7.022 1.00 0.00 9 GLY A CA 16
ATOM 13231 C C . GLY A 1 9 ? -9.781 -4.530 -8.182 1.00 0.00 9 GLY A C 16
ATOM 13232 O O . GLY A 1 9 ? -9.375 -4.738 -9.326 1.00 0.00 9 GLY A O 16
ATOM 13236 N N . GLN A 1 10 ? -11.074 -4.360 -7.901 1.00 0.00 10 GLN A N 16
ATOM 13237 C CA . GLN A 1 10 ? -12.097 -4.417 -8.936 1.00 0.00 10 GLN A CA 16
ATOM 13238 C C . GLN A 1 10 ? -12.812 -3.077 -9.072 1.00 0.00 10 GLN A C 16
ATOM 13239 O O . GLN A 1 10 ? -13.274 -2.720 -10.156 1.00 0.00 10 GLN A O 16
ATOM 13253 N N . ASN A 1 11 ? -12.903 -2.342 -7.969 1.00 0.00 11 ASN A N 16
ATOM 13254 C CA . ASN A 1 11 ? -13.570 -1.045 -7.972 1.00 0.00 11 ASN A CA 16
ATOM 13255 C C . ASN A 1 11 ? -12.937 -0.099 -6.951 1.00 0.00 11 ASN A C 16
ATOM 13256 O O . ASN A 1 11 ? -13.643 0.605 -6.228 1.00 0.00 11 ASN A O 16
ATOM 13267 N N . ALA A 1 12 ? -11.612 -0.083 -6.899 1.00 0.00 12 ALA A N 16
ATOM 13268 C CA . ALA A 1 12 ? -10.901 0.780 -5.964 1.00 0.00 12 ALA A CA 16
ATOM 13269 C C . ALA A 1 12 ? -9.403 0.798 -6.246 1.00 0.00 12 ALA A C 16
ATOM 13270 O O . ALA A 1 12 ? -8.751 -0.251 -6.295 1.00 0.00 12 ALA A O 16
ATOM 13277 N N . PHE A 1 13 ? -8.854 1.997 -6.418 1.00 0.00 13 PHE A N 16
ATOM 13278 C CA . PHE A 1 13 ? -7.429 2.161 -6.686 1.00 0.00 13 PHE A CA 16
ATOM 13279 C C . PHE A 1 13 ? -6.831 3.251 -5.796 1.00 0.00 13 PHE A C 16
ATOM 13280 O O . PHE A 1 13 ? -7.202 4.421 -5.903 1.00 0.00 13 PHE A O 16
ATOM 13297 N N . TYR A 1 14 ? -5.917 2.861 -4.922 1.00 0.00 14 TYR A N 16
ATOM 13298 C CA . TYR A 1 14 ? -5.275 3.800 -4.010 1.00 0.00 14 TYR A CA 16
ATOM 13299 C C . TYR A 1 14 ? -3.774 3.512 -3.912 1.00 0.00 14 TYR A C 16
ATOM 13300 O O . TYR A 1 14 ? -3.373 2.380 -3.662 1.00 0.00 14 TYR A O 16
ATOM 13318 N N . GLU A 1 15 ? -2.944 4.536 -4.104 1.00 0.00 15 GLU A N 16
ATOM 13319 C CA . GLU A 1 15 ? -1.502 4.354 -4.032 1.00 0.00 15 GLU A CA 16
ATOM 13320 C C . GLU A 1 15 ? -0.825 5.503 -3.282 1.00 0.00 15 GLU A C 16
ATOM 13321 O O . GLU A 1 15 ? -1.018 6.675 -3.606 1.00 0.00 15 GLU A O 16
ATOM 13333 N N . THR A 1 16 ? -0.021 5.150 -2.286 1.00 0.00 16 THR A N 16
ATOM 13334 C CA . THR A 1 16 ? 0.704 6.135 -1.497 1.00 0.00 16 THR A CA 16
ATOM 13335 C C . THR A 1 16 ? 2.125 5.673 -1.190 1.00 0.00 16 THR A C 16
ATOM 13336 O O . THR A 1 16 ? 2.393 4.482 -1.032 1.00 0.00 16 THR A O 16
ATOM 13347 N N . LEU A 1 17 ? 3.012 6.646 -1.076 1.00 0.00 17 LEU A N 16
ATOM 13348 C CA . LEU A 1 17 ? 4.418 6.409 -0.749 1.00 0.00 17 LEU A CA 16
ATOM 13349 C C . LEU A 1 17 ? 4.790 7.164 0.529 1.00 0.00 17 LEU A C 16
ATOM 13350 O O . LEU A 1 17 ? 4.545 8.364 0.645 1.00 0.00 17 LEU A O 16
ATOM 13366 N N . THR A 1 18 ? 5.356 6.451 1.501 1.00 0.00 18 THR A N 16
ATOM 13367 C CA . THR A 1 18 ? 5.729 7.068 2.773 1.00 0.00 18 THR A CA 16
ATOM 13368 C C . THR A 1 18 ? 7.088 6.578 3.271 1.00 0.00 18 THR A C 16
ATOM 13369 O O . THR A 1 18 ? 7.509 5.459 2.968 1.00 0.00 18 THR A O 16
ATOM 13380 N N . LYS A 1 19 ? 7.760 7.423 4.052 1.00 0.00 19 LYS A N 16
ATOM 13381 C CA . LYS A 1 19 ? 9.060 7.080 4.620 1.00 0.00 19 LYS A CA 16
ATOM 13382 C C . LYS A 1 19 ? 8.894 5.989 5.673 1.00 0.00 19 LYS A C 16
ATOM 13383 O O . LYS A 1 19 ? 8.603 6.270 6.835 1.00 0.00 19 LYS A O 16
ATOM 13402 N N . ALA A 1 20 ? 9.053 4.741 5.248 1.00 0.00 20 ALA A N 16
ATOM 13403 C CA . ALA A 1 20 ? 8.894 3.593 6.134 1.00 0.00 20 ALA A CA 16
ATOM 13404 C C . ALA A 1 20 ? 10.174 3.224 6.877 1.00 0.00 20 ALA A C 16
ATOM 13405 O O . ALA A 1 20 ? 10.279 2.129 7.425 1.00 0.00 20 ALA A O 16
ATOM 13412 N N . VAL A 1 21 ? 11.138 4.125 6.894 1.00 0.00 21 VAL A N 16
ATOM 13413 C CA . VAL A 1 21 ? 12.404 3.878 7.580 1.00 0.00 21 VAL A CA 16
ATOM 13414 C C . VAL A 1 21 ? 13.189 2.727 6.938 1.00 0.00 21 VAL A C 16
ATOM 13415 O O . VAL A 1 21 ? 14.248 2.945 6.353 1.00 0.00 21 VAL A O 16
ATOM 13428 N N . ASP A 1 22 ? 12.668 1.504 7.058 1.00 0.00 22 ASP A N 16
ATOM 13429 C CA . ASP A 1 22 ? 13.330 0.333 6.500 1.00 0.00 22 ASP A CA 16
ATOM 13430 C C . ASP A 1 22 ? 12.415 -0.401 5.517 1.00 0.00 22 ASP A C 16
ATOM 13431 O O . ASP A 1 22 ? 11.455 0.168 4.999 1.00 0.00 22 ASP A O 16
ATOM 13440 N N . ALA A 1 23 ? 12.729 -1.668 5.263 1.00 0.00 23 ALA A N 16
ATOM 13441 C CA . ALA A 1 23 ? 11.954 -2.491 4.339 1.00 0.00 23 ALA A CA 16
ATOM 13442 C C . ALA A 1 23 ? 10.775 -3.164 5.037 1.00 0.00 23 ALA A C 16
ATOM 13443 O O . ALA A 1 23 ? 9.622 -2.793 4.817 1.00 0.00 23 ALA A O 16
ATOM 13450 N N . GLU A 1 24 ? 11.066 -4.153 5.880 1.00 0.00 24 GLU A N 16
ATOM 13451 C CA . GLU A 1 24 ? 10.015 -4.864 6.608 1.00 0.00 24 GLU A CA 16
ATOM 13452 C C . GLU A 1 24 ? 9.192 -3.889 7.438 1.00 0.00 24 GLU A C 16
ATOM 13453 O O . GLU A 1 24 ? 8.038 -4.152 7.770 1.00 0.00 24 GLU A O 16
ATOM 13465 N N . THR A 1 25 ? 9.789 -2.743 7.725 1.00 0.00 25 THR A N 16
ATOM 13466 C CA . THR A 1 25 ? 9.124 -1.689 8.462 1.00 0.00 25 THR A CA 16
ATOM 13467 C C . THR A 1 25 ? 8.098 -1.081 7.536 1.00 0.00 25 THR A C 16
ATOM 13468 O O . THR A 1 25 ? 6.982 -0.772 7.932 1.00 0.00 25 THR A O 16
ATOM 13479 N N . ALA A 1 26 ? 8.476 -0.985 6.266 1.00 0.00 26 ALA A N 16
ATOM 13480 C CA . ALA A 1 26 ? 7.572 -0.496 5.252 1.00 0.00 26 ALA A CA 16
ATOM 13481 C C . ALA A 1 26 ? 6.552 -1.583 4.978 1.00 0.00 26 ALA A C 16
ATOM 13482 O O . ALA A 1 26 ? 5.455 -1.326 4.498 1.00 0.00 26 ALA A O 16
ATOM 13489 N N . ARG A 1 27 ? 6.929 -2.812 5.316 1.00 0.00 27 ARG A N 16
ATOM 13490 C CA . ARG A 1 27 ? 6.050 -3.950 5.136 1.00 0.00 27 ARG A CA 16
ATOM 13491 C C . ARG A 1 27 ? 5.046 -4.018 6.270 1.00 0.00 27 ARG A C 16
ATOM 13492 O O . ARG A 1 27 ? 3.871 -4.270 6.041 1.00 0.00 27 ARG A O 16
ATOM 13513 N N . ASN A 1 28 ? 5.518 -3.781 7.490 1.00 0.00 28 ASN A N 16
ATOM 13514 C CA . ASN A 1 28 ? 4.652 -3.822 8.665 1.00 0.00 28 ASN A CA 16
ATOM 13515 C C . ASN A 1 28 ? 4.057 -2.452 8.989 1.00 0.00 28 ASN A C 16
ATOM 13516 O O . ASN A 1 28 ? 2.859 -2.334 9.231 1.00 0.00 28 ASN A O 16
ATOM 13527 N N . ALA A 1 29 ? 4.899 -1.426 9.013 1.00 0.00 29 ALA A N 16
ATOM 13528 C CA . ALA A 1 29 ? 4.453 -0.071 9.332 1.00 0.00 29 ALA A CA 16
ATOM 13529 C C . ALA A 1 29 ? 3.572 0.525 8.236 1.00 0.00 29 ALA A C 16
ATOM 13530 O O . ALA A 1 29 ? 2.496 1.053 8.514 1.00 0.00 29 ALA A O 16
ATOM 13537 N N . PHE A 1 30 ? 4.042 0.456 6.996 1.00 0.00 30 PHE A N 16
ATOM 13538 C CA . PHE A 1 30 ? 3.302 1.008 5.867 1.00 0.00 30 PHE A CA 16
ATOM 13539 C C . PHE A 1 30 ? 1.991 0.265 5.644 1.00 0.00 30 PHE A C 16
ATOM 13540 O O . PHE A 1 30 ? 0.939 0.887 5.515 1.00 0.00 30 PHE A O 16
ATOM 13557 N N . ILE A 1 31 ? 2.051 -1.064 5.586 1.00 0.00 31 ILE A N 16
ATOM 13558 C CA . ILE A 1 31 ? 0.870 -1.865 5.364 1.00 0.00 31 ILE A CA 16
ATOM 13559 C C . ILE A 1 31 ? -0.287 -1.476 6.279 1.00 0.00 31 ILE A C 16
ATOM 13560 O O . ILE A 1 31 ? -1.446 -1.535 5.877 1.00 0.00 31 ILE A O 16
ATOM 13576 N N . GLN A 1 32 ? 0.026 -1.070 7.505 1.00 0.00 32 GLN A N 16
ATOM 13577 C CA . GLN A 1 32 ? -1.013 -0.672 8.454 1.00 0.00 32 GLN A CA 16
ATOM 13578 C C . GLN A 1 32 ? -1.746 0.563 7.953 1.00 0.00 32 GLN A C 16
ATOM 13579 O O . GLN A 1 32 ? -2.976 0.597 7.908 1.00 0.00 32 GLN A O 16
ATOM 13593 N N . SER A 1 33 ? -0.978 1.572 7.570 1.00 0.00 33 SER A N 16
ATOM 13594 C CA . SER A 1 33 ? -1.540 2.814 7.065 1.00 0.00 33 SER A CA 16
ATOM 13595 C C . SER A 1 33 ? -2.057 2.616 5.653 1.00 0.00 33 SER A C 16
ATOM 13596 O O . SER A 1 33 ? -3.113 3.131 5.285 1.00 0.00 33 SER A O 16
ATOM 13604 N N . LEU A 1 34 ? -1.316 1.846 4.869 1.00 0.00 34 LEU A N 16
ATOM 13605 C CA . LEU A 1 34 ? -1.712 1.560 3.505 1.00 0.00 34 LEU A CA 16
ATOM 13606 C C . LEU A 1 34 ? -3.021 0.790 3.528 1.00 0.00 34 LEU A C 16
ATOM 13607 O O . LEU A 1 34 ? -3.920 1.035 2.725 1.00 0.00 34 LEU A O 16
ATOM 13623 N N . LYS A 1 35 ? -3.143 -0.103 4.493 1.00 0.00 35 LYS A N 16
ATOM 13624 C CA . LYS A 1 35 ? -4.366 -0.867 4.650 1.00 0.00 35 LYS A CA 16
ATOM 13625 C C . LYS A 1 35 ? -5.392 -0.010 5.361 1.00 0.00 35 LYS A C 16
ATOM 13626 O O . LYS A 1 35 ? -6.596 -0.154 5.154 1.00 0.00 35 LYS A O 16
ATOM 13645 N N . ASP A 1 36 ? -4.903 0.915 6.177 1.00 0.00 36 ASP A N 16
ATOM 13646 C CA . ASP A 1 36 ? -5.786 1.828 6.884 1.00 0.00 36 ASP A CA 16
ATOM 13647 C C . ASP A 1 36 ? -6.613 2.611 5.868 1.00 0.00 36 ASP A C 16
ATOM 13648 O O . ASP A 1 36 ? -7.731 3.039 6.154 1.00 0.00 36 ASP A O 16
ATOM 13657 N N . ASP A 1 37 ? -6.052 2.778 4.667 1.00 0.00 37 ASP A N 16
ATOM 13658 C CA . ASP A 1 37 ? -6.732 3.492 3.592 1.00 0.00 37 ASP A CA 16
ATOM 13659 C C . ASP A 1 37 ? -7.502 2.521 2.697 1.00 0.00 37 ASP A C 16
ATOM 13660 O O . ASP A 1 37 ? -8.680 2.732 2.405 1.00 0.00 37 ASP A O 16
ATOM 13669 N N . GLY A 1 38 ? -6.826 1.459 2.264 1.00 0.00 38 GLY A N 16
ATOM 13670 C CA . GLY A 1 38 ? -7.457 0.470 1.404 1.00 0.00 38 GLY A CA 16
ATOM 13671 C C . GLY A 1 38 ? -7.140 -0.953 1.826 1.00 0.00 38 GLY A C 16
ATOM 13672 O O . GLY A 1 38 ? -6.667 -1.758 1.025 1.00 0.00 38 GLY A O 16
ATOM 13676 N N . VAL A 1 39 ? -7.399 -1.254 3.094 1.00 0.00 39 VAL A N 16
ATOM 13677 C CA . VAL A 1 39 ? -7.141 -2.585 3.647 1.00 0.00 39 VAL A CA 16
ATOM 13678 C C . VAL A 1 39 ? -7.762 -3.689 2.792 1.00 0.00 39 VAL A C 16
ATOM 13679 O O . VAL A 1 39 ? -7.147 -4.733 2.576 1.00 0.00 39 VAL A O 16
ATOM 13692 N N . GLN A 1 40 ? -8.993 -3.454 2.348 1.00 0.00 40 GLN A N 16
ATOM 13693 C CA . GLN A 1 40 ? -9.754 -4.420 1.538 1.00 0.00 40 GLN A CA 16
ATOM 13694 C C . GLN A 1 40 ? -8.860 -5.272 0.639 1.00 0.00 40 GLN A C 16
ATOM 13695 O O . GLN A 1 40 ? -9.185 -6.418 0.331 1.00 0.00 40 GLN A O 16
ATOM 13709 N N . GLY A 1 41 ? -7.743 -4.702 0.213 1.00 0.00 41 GLY A N 16
ATOM 13710 C CA . GLY A 1 41 ? -6.830 -5.423 -0.655 1.00 0.00 41 GLY A CA 16
ATOM 13711 C C . GLY A 1 41 ? -5.554 -5.850 0.040 1.00 0.00 41 GLY A C 16
ATOM 13712 O O . GLY A 1 41 ? -5.192 -5.314 1.086 1.00 0.00 41 GLY A O 16
ATOM 13716 N N . VAL A 1 42 ? -4.861 -6.807 -0.569 1.00 0.00 42 VAL A N 16
ATOM 13717 C CA . VAL A 1 42 ? -3.595 -7.305 -0.038 1.00 0.00 42 VAL A CA 16
ATOM 13718 C C . VAL A 1 42 ? -2.485 -6.987 -1.025 1.00 0.00 42 VAL A C 16
ATOM 13719 O O . VAL A 1 42 ? -2.676 -7.131 -2.232 1.00 0.00 42 VAL A O 16
ATOM 13732 N N . TRP A 1 43 ? -1.342 -6.507 -0.543 1.00 0.00 43 TRP A N 16
ATOM 13733 C CA . TRP A 1 43 ? -0.275 -6.138 -1.461 1.00 0.00 43 TRP A CA 16
ATOM 13734 C C . TRP A 1 43 ? 0.809 -7.185 -1.653 1.00 0.00 43 TRP A C 16
ATOM 13735 O O . TRP A 1 43 ? 1.038 -8.058 -0.817 1.00 0.00 43 TRP A O 16
ATOM 13756 N N . THR A 1 44 ? 1.493 -7.026 -2.779 1.00 0.00 44 THR A N 16
ATOM 13757 C CA . THR A 1 44 ? 2.614 -7.860 -3.169 1.00 0.00 44 THR A CA 16
ATOM 13758 C C . THR A 1 44 ? 3.754 -6.938 -3.571 1.00 0.00 44 THR A C 16
ATOM 13759 O O . THR A 1 44 ? 3.767 -6.404 -4.680 1.00 0.00 44 THR A O 16
ATOM 13770 N N . TYR A 1 45 ? 4.671 -6.699 -2.649 1.00 0.00 45 TYR A N 16
ATOM 13771 C CA . TYR A 1 45 ? 5.771 -5.776 -2.902 1.00 0.00 45 TYR A CA 16
ATOM 13772 C C . TYR A 1 45 ? 7.029 -6.473 -3.398 1.00 0.00 45 TYR A C 16
ATOM 13773 O O . TYR A 1 45 ? 7.329 -7.608 -3.024 1.00 0.00 45 TYR A O 16
ATOM 13791 N N . ASP A 1 46 ? 7.769 -5.755 -4.236 1.00 0.00 46 ASP A N 16
ATOM 13792 C CA . ASP A 1 46 ? 9.014 -6.246 -4.796 1.00 0.00 46 ASP A CA 16
ATOM 13793 C C . ASP A 1 46 ? 10.195 -5.571 -4.113 1.00 0.00 46 ASP A C 16
ATOM 13794 O O . ASP A 1 46 ? 10.045 -4.513 -3.497 1.00 0.00 46 ASP A O 16
ATOM 13803 N N . ASP A 1 47 ? 11.366 -6.172 -4.247 1.00 0.00 47 ASP A N 16
ATOM 13804 C CA . ASP A 1 47 ? 12.580 -5.623 -3.666 1.00 0.00 47 ASP A CA 16
ATOM 13805 C C . ASP A 1 47 ? 13.305 -4.813 -4.719 1.00 0.00 47 ASP A C 16
ATOM 13806 O O . ASP A 1 47 ? 13.919 -3.784 -4.438 1.00 0.00 47 ASP A O 16
ATOM 13815 N N . ALA A 1 48 ? 13.198 -5.297 -5.941 1.00 0.00 48 ALA A N 16
ATOM 13816 C CA . ALA A 1 48 ? 13.803 -4.657 -7.088 1.00 0.00 48 ALA A CA 16
ATOM 13817 C C . ALA A 1 48 ? 13.255 -3.246 -7.261 1.00 0.00 48 ALA A C 16
ATOM 13818 O O . ALA A 1 48 ? 13.972 -2.328 -7.656 1.00 0.00 48 ALA A O 16
ATOM 13825 N N . THR A 1 49 ? 11.973 -3.106 -6.978 1.00 0.00 49 THR A N 16
ATOM 13826 C CA . THR A 1 49 ? 11.293 -1.826 -7.104 1.00 0.00 49 THR A CA 16
ATOM 13827 C C . THR A 1 49 ? 11.162 -1.137 -5.749 1.00 0.00 49 THR A C 16
ATOM 13828 O O . THR A 1 49 ? 11.341 0.076 -5.641 1.00 0.00 49 THR A O 16
ATOM 13839 N N . LYS A 1 50 ? 10.834 -1.923 -4.723 1.00 0.00 50 LYS A N 16
ATOM 13840 C CA . LYS A 1 50 ? 10.657 -1.408 -3.366 1.00 0.00 50 LYS A CA 16
ATOM 13841 C C . LYS A 1 50 ? 9.268 -0.820 -3.224 1.00 0.00 50 LYS A C 16
ATOM 13842 O O . LYS A 1 50 ? 9.063 0.219 -2.586 1.00 0.00 50 LYS A O 16
ATOM 13861 N N . THR A 1 51 ? 8.319 -1.485 -3.852 1.00 0.00 51 THR A N 16
ATOM 13862 C CA . THR A 1 51 ? 6.940 -1.040 -3.835 1.00 0.00 51 THR A CA 16
ATOM 13863 C C . THR A 1 51 ? 5.983 -2.202 -3.638 1.00 0.00 51 THR A C 16
ATOM 13864 O O . THR A 1 51 ? 6.280 -3.330 -4.022 1.00 0.00 51 THR A O 16
ATOM 13875 N N . PHE A 1 52 ? 4.829 -1.914 -3.047 1.00 0.00 52 PHE A N 16
ATOM 13876 C CA . PHE A 1 52 ? 3.814 -2.926 -2.803 1.00 0.00 52 PHE A CA 16
ATOM 13877 C C . PHE A 1 52 ? 2.520 -2.548 -3.507 1.00 0.00 52 PHE A C 16
ATOM 13878 O O . PHE A 1 52 ? 2.236 -1.369 -3.705 1.00 0.00 52 PHE A O 16
ATOM 13895 N N . THR A 1 53 ? 1.738 -3.546 -3.896 1.00 0.00 53 THR A N 16
ATOM 13896 C CA . THR A 1 53 ? 0.488 -3.296 -4.582 1.00 0.00 53 THR A CA 16
ATOM 13897 C C . THR A 1 53 ? -0.667 -3.973 -3.842 1.00 0.00 53 THR A C 16
ATOM 13898 O O . THR A 1 53 ? -0.865 -5.178 -3.981 1.00 0.00 53 THR A O 16
ATOM 13909 N N . VAL A 1 54 ? -1.432 -3.199 -3.068 1.00 0.00 54 VAL A N 16
ATOM 13910 C CA . VAL A 1 54 ? -2.557 -3.756 -2.320 1.00 0.00 54 VAL A CA 16
ATOM 13911 C C . VAL A 1 54 ? -3.730 -4.037 -3.248 1.00 0.00 54 VAL A C 16
ATOM 13912 O O . VAL A 1 54 ? -4.521 -3.158 -3.567 1.00 0.00 54 VAL A O 16
ATOM 13925 N N . GLN A 1 55 ? -3.824 -5.277 -3.681 1.00 0.00 55 GLN A N 16
ATOM 13926 C CA . GLN A 1 55 ? -4.888 -5.686 -4.582 1.00 0.00 55 GLN A CA 16
ATOM 13927 C C . GLN A 1 55 ? -5.926 -6.533 -3.858 1.00 0.00 55 GLN A C 16
ATOM 13928 O O . GLN A 1 55 ? -5.596 -7.522 -3.203 1.00 0.00 55 GLN A O 16
ATOM 13942 N N . ALA A 1 56 ? -7.185 -6.137 -3.986 1.00 0.00 56 ALA A N 16
ATOM 13943 C CA . ALA A 1 56 ? -8.285 -6.854 -3.352 1.00 0.00 56 ALA A CA 16
ATOM 13944 C C . ALA A 1 56 ? -8.936 -7.830 -4.325 1.00 0.00 56 ALA A C 16
ATOM 13945 O O . ALA A 1 56 ? -8.944 -9.043 -4.028 1.00 0.00 56 ALA A O 16
ATOM 13953 N N . MET A 1 1 ? 12.303 3.447 4.052 1.00 0.00 1 MET A N 17
ATOM 13954 C CA . MET A 1 1 ? 12.634 4.896 4.089 1.00 0.00 1 MET A CA 17
ATOM 13955 C C . MET A 1 1 ? 11.919 5.648 2.972 1.00 0.00 1 MET A C 17
ATOM 13956 O O . MET A 1 1 ? 11.644 6.838 3.091 1.00 0.00 1 MET A O 17
ATOM 13972 N N . TYR A 1 2 ? 11.618 4.940 1.891 1.00 0.00 2 TYR A N 17
ATOM 13973 C CA . TYR A 1 2 ? 10.940 5.534 0.747 1.00 0.00 2 TYR A CA 17
ATOM 13974 C C . TYR A 1 2 ? 10.264 4.458 -0.093 1.00 0.00 2 TYR A C 17
ATOM 13975 O O . TYR A 1 2 ? 10.827 3.987 -1.081 1.00 0.00 2 TYR A O 17
ATOM 13993 N N . TYR A 1 3 ? 9.057 4.066 0.302 1.00 0.00 3 TYR A N 17
ATOM 13994 C CA . TYR A 1 3 ? 8.320 3.041 -0.425 1.00 0.00 3 TYR A CA 17
ATOM 13995 C C . TYR A 1 3 ? 7.007 3.597 -0.953 1.00 0.00 3 TYR A C 17
ATOM 13996 O O . TYR A 1 3 ? 6.428 4.509 -0.364 1.00 0.00 3 TYR A O 17
ATOM 14014 N N . LEU A 1 4 ? 6.542 3.040 -2.063 1.00 0.00 4 LEU A N 17
ATOM 14015 C CA . LEU A 1 4 ? 5.292 3.478 -2.671 1.00 0.00 4 LEU A CA 17
ATOM 14016 C C . LEU A 1 4 ? 4.364 2.292 -2.857 1.00 0.00 4 LEU A C 17
ATOM 14017 O O . LEU A 1 4 ? 4.792 1.232 -3.314 1.00 0.00 4 LEU A O 17
ATOM 14033 N N . VAL A 1 5 ? 3.090 2.455 -2.507 1.00 0.00 5 VAL A N 17
ATOM 14034 C CA . VAL A 1 5 ? 2.143 1.363 -2.655 1.00 0.00 5 VAL A CA 17
ATOM 14035 C C . VAL A 1 5 ? 1.016 1.720 -3.612 1.00 0.00 5 VAL A C 17
ATOM 14036 O O . VAL A 1 5 ? 0.599 2.871 -3.687 1.00 0.00 5 VAL A O 17
ATOM 14049 N N . VAL A 1 6 ? 0.526 0.718 -4.329 1.00 0.00 6 VAL A N 17
ATOM 14050 C CA . VAL A 1 6 ? -0.562 0.902 -5.266 1.00 0.00 6 VAL A CA 17
ATOM 14051 C C . VAL A 1 6 ? -1.602 -0.203 -5.109 1.00 0.00 6 VAL A C 17
ATOM 14052 O O . VAL A 1 6 ? -1.337 -1.375 -5.364 1.00 0.00 6 VAL A O 17
ATOM 14065 N N . ASN A 1 7 ? -2.785 0.192 -4.677 1.00 0.00 7 ASN A N 17
ATOM 14066 C CA . ASN A 1 7 ? -3.881 -0.746 -4.462 1.00 0.00 7 ASN A CA 17
ATOM 14067 C C . ASN A 1 7 ? -4.658 -0.993 -5.751 1.00 0.00 7 ASN A C 17
ATOM 14068 O O . ASN A 1 7 ? -5.139 -0.053 -6.385 1.00 0.00 7 ASN A O 17
ATOM 14079 N N . LYS A 1 8 ? -4.791 -2.264 -6.127 1.00 0.00 8 LYS A N 17
ATOM 14080 C CA . LYS A 1 8 ? -5.529 -2.615 -7.336 1.00 0.00 8 LYS A CA 17
ATOM 14081 C C . LYS A 1 8 ? -6.516 -3.750 -7.067 1.00 0.00 8 LYS A C 17
ATOM 14082 O O . LYS A 1 8 ? -6.121 -4.876 -6.780 1.00 0.00 8 LYS A O 17
ATOM 14101 N N . GLY A 1 9 ? -7.797 -3.449 -7.176 1.00 0.00 9 GLY A N 17
ATOM 14102 C CA . GLY A 1 9 ? -8.824 -4.453 -6.959 1.00 0.00 9 GLY A CA 17
ATOM 14103 C C . GLY A 1 9 ? -9.741 -4.605 -8.153 1.00 0.00 9 GLY A C 17
ATOM 14104 O O . GLY A 1 9 ? -9.285 -4.905 -9.256 1.00 0.00 9 GLY A O 17
ATOM 14108 N N . GLN A 1 10 ? -11.033 -4.395 -7.934 1.00 0.00 10 GLN A N 17
ATOM 14109 C CA . GLN A 1 10 ? -12.017 -4.507 -9.012 1.00 0.00 10 GLN A CA 17
ATOM 14110 C C . GLN A 1 10 ? -12.673 -3.160 -9.295 1.00 0.00 10 GLN A C 17
ATOM 14111 O O . GLN A 1 10 ? -13.073 -2.879 -10.427 1.00 0.00 10 GLN A O 17
ATOM 14125 N N . ASN A 1 11 ? -12.786 -2.329 -8.264 1.00 0.00 11 ASN A N 17
ATOM 14126 C CA . ASN A 1 11 ? -13.400 -1.016 -8.404 1.00 0.00 11 ASN A CA 17
ATOM 14127 C C . ASN A 1 11 ? -12.828 -0.038 -7.375 1.00 0.00 11 ASN A C 17
ATOM 14128 O O . ASN A 1 11 ? -13.564 0.781 -6.820 1.00 0.00 11 ASN A O 17
ATOM 14139 N N . ALA A 1 12 ? -11.530 -0.123 -7.131 1.00 0.00 12 ALA A N 17
ATOM 14140 C CA . ALA A 1 12 ? -10.876 0.757 -6.168 1.00 0.00 12 ALA A CA 17
ATOM 14141 C C . ALA A 1 12 ? -9.368 0.813 -6.394 1.00 0.00 12 ALA A C 17
ATOM 14142 O O . ALA A 1 12 ? -8.687 -0.208 -6.349 1.00 0.00 12 ALA A O 17
ATOM 14149 N N . PHE A 1 13 ? -8.857 2.016 -6.632 1.00 0.00 13 PHE A N 17
ATOM 14150 C CA . PHE A 1 13 ? -7.435 2.216 -6.862 1.00 0.00 13 PHE A CA 17
ATOM 14151 C C . PHE A 1 13 ? -6.875 3.274 -5.911 1.00 0.00 13 PHE A C 17
ATOM 14152 O O . PHE A 1 13 ? -7.259 4.443 -5.972 1.00 0.00 13 PHE A O 17
ATOM 14169 N N . TYR A 1 14 ? -5.967 2.849 -5.033 1.00 0.00 14 TYR A N 17
ATOM 14170 C CA . TYR A 1 14 ? -5.354 3.751 -4.066 1.00 0.00 14 TYR A CA 17
ATOM 14171 C C . TYR A 1 14 ? -3.855 3.470 -3.960 1.00 0.00 14 TYR A C 17
ATOM 141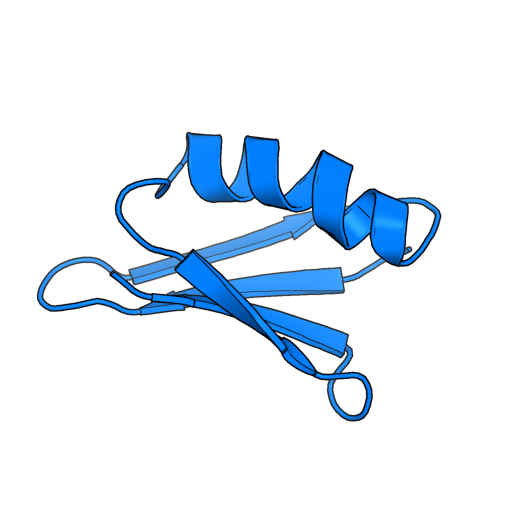72 O O . TYR A 1 14 ? -3.452 2.338 -3.715 1.00 0.00 14 TYR A O 17
ATOM 14190 N N . GLU A 1 15 ? -3.029 4.498 -4.133 1.00 0.00 15 GLU A N 17
ATOM 14191 C CA . GLU A 1 15 ? -1.589 4.321 -4.047 1.00 0.00 15 GLU A CA 17
ATOM 14192 C C . GLU A 1 15 ? -0.929 5.460 -3.271 1.00 0.00 15 GLU A C 17
ATOM 14193 O O . GLU A 1 15 ? -1.140 6.636 -3.567 1.00 0.00 15 GLU A O 17
ATOM 14205 N N . THR A 1 16 ? -0.124 5.094 -2.283 1.00 0.00 16 THR A N 17
ATOM 14206 C CA . THR A 1 16 ? 0.583 6.064 -1.465 1.00 0.00 16 THR A CA 17
ATOM 14207 C C . THR A 1 16 ? 2.009 5.610 -1.168 1.00 0.00 16 THR A C 17
ATOM 14208 O O . THR A 1 16 ? 2.292 4.419 -1.057 1.00 0.00 16 THR A O 17
ATOM 14219 N N . LEU A 1 17 ? 2.882 6.588 -1.007 1.00 0.00 17 LEU A N 17
ATOM 14220 C CA . LEU A 1 17 ? 4.287 6.355 -0.678 1.00 0.00 17 LEU A CA 17
ATOM 14221 C C . LEU A 1 17 ? 4.680 7.188 0.545 1.00 0.00 17 LEU A C 17
ATOM 14222 O O . LEU A 1 17 ? 4.512 8.407 0.557 1.00 0.00 17 LEU A O 17
ATOM 14238 N N . THR A 1 18 ? 5.173 6.523 1.587 1.00 0.00 18 THR A N 17
ATOM 14239 C CA . THR A 1 18 ? 5.556 7.212 2.819 1.00 0.00 18 THR A CA 17
ATOM 14240 C C . THR A 1 18 ? 6.864 6.668 3.390 1.00 0.00 18 THR A C 17
ATOM 14241 O O . THR A 1 18 ? 7.203 5.502 3.186 1.00 0.00 18 THR A O 17
ATOM 14252 N N . LYS A 1 19 ? 7.589 7.518 4.126 1.00 0.00 19 LYS A N 17
ATOM 14253 C CA . LYS A 1 19 ? 8.846 7.107 4.751 1.00 0.00 19 LYS A CA 17
ATOM 14254 C C . LYS A 1 19 ? 8.643 5.783 5.479 1.00 0.00 19 LYS A C 17
ATOM 14255 O O . LYS A 1 19 ? 7.692 5.632 6.246 1.00 0.00 19 LYS A O 17
ATOM 14274 N N . ALA A 1 20 ? 9.503 4.811 5.204 1.00 0.00 20 ALA A N 17
ATOM 14275 C CA . ALA A 1 20 ? 9.360 3.493 5.811 1.00 0.00 20 ALA A CA 17
ATOM 14276 C C . ALA A 1 20 ? 10.559 3.064 6.644 1.00 0.00 20 ALA A C 17
ATOM 14277 O O . ALA A 1 20 ? 10.641 1.911 7.056 1.00 0.00 20 ALA A O 17
ATOM 14284 N N . VAL A 1 21 ? 11.476 3.981 6.892 1.00 0.00 21 VAL A N 17
ATOM 14285 C CA . VAL A 1 21 ? 12.668 3.675 7.684 1.00 0.00 21 VAL A CA 17
ATOM 14286 C C . VAL A 1 21 ? 13.456 2.504 7.085 1.00 0.00 21 VAL A C 17
ATOM 14287 O O . VAL A 1 21 ? 14.544 2.693 6.543 1.00 0.00 21 VAL A O 17
ATOM 14300 N N . ASP A 1 22 ? 12.897 1.297 7.181 1.00 0.00 22 ASP A N 17
ATOM 14301 C CA . ASP A 1 22 ? 13.539 0.105 6.649 1.00 0.00 22 ASP A CA 17
ATOM 14302 C C . ASP A 1 22 ? 12.610 -0.616 5.669 1.00 0.00 22 ASP A C 17
ATOM 14303 O O . ASP A 1 22 ? 11.672 -0.023 5.134 1.00 0.00 22 ASP A O 17
ATOM 14312 N N . ALA A 1 23 ? 12.881 -1.896 5.438 1.00 0.00 23 ALA A N 17
ATOM 14313 C CA . ALA A 1 23 ? 12.078 -2.701 4.520 1.00 0.00 23 ALA A CA 17
ATOM 14314 C C . ALA A 1 23 ? 10.855 -3.295 5.211 1.00 0.00 23 ALA A C 17
ATOM 14315 O O . ALA A 1 23 ? 9.723 -2.888 4.946 1.00 0.00 23 ALA A O 17
ATOM 14322 N N . GLU A 1 24 ? 11.085 -4.257 6.104 1.00 0.00 24 GLU A N 17
ATOM 14323 C CA . GLU A 1 24 ? 9.994 -4.897 6.836 1.00 0.00 24 GLU A CA 17
ATOM 14324 C C . GLU A 1 24 ? 9.180 -3.862 7.599 1.00 0.00 24 GLU A C 17
ATOM 14325 O O . GLU A 1 24 ? 8.020 -4.088 7.937 1.00 0.00 24 GLU A O 17
ATOM 14337 N N . THR A 1 25 ? 9.791 -2.709 7.825 1.00 0.00 25 THR A N 17
ATOM 14338 C CA . THR A 1 25 ? 9.133 -1.609 8.495 1.00 0.00 25 THR A CA 17
ATOM 14339 C C . THR A 1 25 ? 8.133 -1.028 7.524 1.00 0.00 25 THR A C 17
ATOM 14340 O O . THR A 1 25 ? 7.018 -0.678 7.888 1.00 0.00 25 THR A O 17
ATOM 14351 N N . ALA A 1 26 ? 8.527 -1.001 6.256 1.00 0.00 26 ALA A N 17
ATOM 14352 C CA . ALA A 1 26 ? 7.644 -0.545 5.211 1.00 0.00 26 ALA A CA 17
ATOM 14353 C C . ALA A 1 26 ? 6.602 -1.622 4.987 1.00 0.00 26 ALA A C 17
ATOM 14354 O O . ALA A 1 26 ? 5.499 -1.363 4.513 1.00 0.00 26 ALA A O 17
ATOM 14361 N N . ARG A 1 27 ? 6.976 -2.843 5.364 1.00 0.00 27 ARG A N 17
ATOM 14362 C CA . ARG A 1 27 ? 6.098 -3.990 5.240 1.00 0.00 27 ARG A CA 17
ATOM 14363 C C . ARG A 1 27 ? 5.072 -3.988 6.354 1.00 0.00 27 ARG A C 17
ATOM 14364 O O . ARG A 1 27 ? 3.898 -4.238 6.112 1.00 0.00 27 ARG A O 17
ATOM 14385 N N . ASN A 1 28 ? 5.522 -3.708 7.572 1.00 0.00 28 ASN A N 17
ATOM 14386 C CA . ASN A 1 28 ? 4.633 -3.688 8.731 1.00 0.00 28 ASN A CA 17
ATOM 14387 C C . ASN A 1 28 ? 4.074 -2.294 9.008 1.00 0.00 28 ASN A C 17
ATOM 14388 O O . ASN A 1 28 ? 2.878 -2.133 9.224 1.00 0.00 28 ASN A O 17
ATOM 14399 N N . ALA A 1 29 ? 4.946 -1.294 9.023 1.00 0.00 29 ALA A N 17
ATOM 14400 C CA . ALA A 1 29 ? 4.528 0.078 9.300 1.00 0.00 29 ALA A CA 17
ATOM 14401 C C . ALA A 1 29 ? 3.632 0.643 8.202 1.00 0.00 29 ALA A C 17
ATOM 14402 O O . ALA A 1 29 ? 2.571 1.202 8.485 1.00 0.00 29 ALA A O 17
ATOM 14409 N N . PHE A 1 30 ? 4.068 0.520 6.955 1.00 0.00 30 PHE A N 17
ATOM 14410 C CA . PHE A 1 30 ? 3.304 1.048 5.833 1.00 0.00 30 PHE A CA 17
ATOM 14411 C C . PHE A 1 30 ? 2.006 0.278 5.618 1.00 0.00 30 PHE A C 17
ATOM 14412 O O . PHE A 1 30 ? 0.945 0.882 5.476 1.00 0.00 30 PHE A O 17
ATOM 14429 N N . ILE A 1 31 ? 2.083 -1.050 5.575 1.00 0.00 31 ILE A N 17
ATOM 14430 C CA . ILE A 1 31 ? 0.907 -1.864 5.359 1.00 0.00 31 ILE A CA 17
ATOM 14431 C C . ILE A 1 31 ? -0.259 -1.468 6.261 1.00 0.00 31 ILE A C 17
ATOM 14432 O O . ILE A 1 31 ? -1.413 -1.539 5.849 1.00 0.00 31 ILE A O 17
ATOM 14448 N N . GLN A 1 32 ? 0.041 -1.050 7.485 1.00 0.00 32 GLN A N 17
ATOM 14449 C CA . GLN A 1 32 ? -1.009 -0.649 8.419 1.00 0.00 32 GLN A CA 17
ATOM 14450 C C . GLN A 1 32 ? -1.735 0.584 7.908 1.00 0.00 32 GLN A C 17
ATOM 14451 O O . GLN A 1 32 ? -2.963 0.615 7.845 1.00 0.00 32 GLN A O 17
ATOM 14465 N N . SER A 1 33 ? -0.963 1.595 7.536 1.00 0.00 33 SER A N 17
ATOM 14466 C CA . SER A 1 33 ? -1.526 2.833 7.021 1.00 0.00 33 SER A CA 17
ATOM 14467 C C . SER A 1 33 ? -2.057 2.622 5.616 1.00 0.00 33 SER A C 17
ATOM 14468 O O . SER A 1 33 ? -3.145 3.084 5.275 1.00 0.00 33 SER A O 17
ATOM 14476 N N . LEU A 1 34 ? -1.293 1.899 4.808 1.00 0.00 34 LEU A N 17
ATOM 14477 C CA . LEU A 1 34 ? -1.704 1.606 3.449 1.00 0.00 34 LEU A CA 17
ATOM 14478 C C . LEU A 1 34 ? -3.013 0.835 3.489 1.00 0.00 34 LEU A C 17
ATOM 14479 O O . LEU A 1 34 ? -3.923 1.086 2.703 1.00 0.00 34 LEU A O 17
ATOM 14495 N N . LYS A 1 35 ? -3.123 -0.061 4.454 1.00 0.00 35 LYS A N 17
ATOM 14496 C CA . LYS A 1 35 ? -4.345 -0.819 4.628 1.00 0.00 35 LYS A CA 17
ATOM 14497 C C . LYS A 1 35 ? -5.371 0.052 5.321 1.00 0.00 35 LYS A C 17
ATOM 14498 O O . LYS A 1 35 ? -6.574 -0.088 5.112 1.00 0.00 35 LYS A O 17
ATOM 14517 N N . ASP A 1 36 ? -4.880 0.986 6.128 1.00 0.00 36 ASP A N 17
ATOM 14518 C CA . ASP A 1 36 ? -5.762 1.914 6.818 1.00 0.00 36 ASP A CA 17
ATOM 14519 C C . ASP A 1 36 ? -6.600 2.669 5.790 1.00 0.00 36 ASP A C 17
ATOM 14520 O O . ASP A 1 36 ? -7.720 3.095 6.072 1.00 0.00 36 ASP A O 17
ATOM 14529 N N . ASP A 1 37 ? -6.045 2.818 4.583 1.00 0.00 37 ASP A N 17
ATOM 14530 C CA . ASP A 1 37 ? -6.735 3.506 3.498 1.00 0.00 37 ASP A CA 17
ATOM 14531 C C . ASP A 1 37 ? -7.500 2.514 2.624 1.00 0.00 37 ASP A C 17
ATOM 14532 O O . ASP A 1 37 ? -8.680 2.709 2.333 1.00 0.00 37 ASP A O 17
ATOM 14541 N N . GLY A 1 38 ? -6.817 1.449 2.207 1.00 0.00 38 GLY A N 17
ATOM 14542 C CA . GLY A 1 38 ? -7.445 0.442 1.368 1.00 0.00 38 GLY A CA 17
ATOM 14543 C C . GLY A 1 38 ? -7.128 -0.972 1.823 1.00 0.00 38 GLY A C 17
ATOM 14544 O O . GLY A 1 38 ? -6.658 -1.796 1.040 1.00 0.00 38 GLY A O 17
ATOM 14548 N N . VAL A 1 39 ? -7.386 -1.244 3.099 1.00 0.00 39 VAL A N 17
ATOM 14549 C CA . VAL A 1 39 ? -7.125 -2.560 3.681 1.00 0.00 39 VAL A CA 17
ATOM 14550 C C . VAL A 1 39 ? -7.747 -3.682 2.853 1.00 0.00 39 VAL A C 17
ATOM 14551 O O . VAL A 1 39 ? -7.131 -4.730 2.654 1.00 0.00 39 VAL A O 17
ATOM 14564 N N . GLN A 1 40 ? -8.979 -3.459 2.407 1.00 0.00 40 GLN A N 17
ATOM 14565 C CA . GLN A 1 40 ? -9.739 -4.444 1.618 1.00 0.00 40 GLN A CA 17
ATOM 14566 C C . GLN A 1 40 ? -8.843 -5.296 0.722 1.00 0.00 40 GLN A C 17
ATOM 14567 O O . GLN A 1 40 ? -9.159 -6.450 0.431 1.00 0.00 40 GLN A O 17
ATOM 14581 N N . GLY A 1 41 ? -7.736 -4.719 0.283 1.00 0.00 41 GLY A N 17
ATOM 14582 C CA . GLY A 1 41 ? -6.823 -5.440 -0.585 1.00 0.00 41 GLY A CA 17
ATOM 14583 C C . GLY A 1 41 ? -5.538 -5.850 0.109 1.00 0.00 41 GLY A C 17
ATOM 14584 O O . GLY A 1 41 ? -5.176 -5.299 1.148 1.00 0.00 41 GLY A O 17
ATOM 14588 N N . VAL A 1 42 ? -4.841 -6.808 -0.493 1.00 0.00 42 VAL A N 17
ATOM 14589 C CA . VAL A 1 42 ? -3.570 -7.292 0.039 1.00 0.00 42 VAL A CA 17
ATOM 14590 C C . VAL A 1 42 ? -2.464 -6.982 -0.957 1.00 0.00 42 VAL A C 17
ATOM 14591 O O . VAL A 1 42 ? -2.662 -7.144 -2.162 1.00 0.00 42 VAL A O 17
ATOM 14604 N N . TRP A 1 43 ? -1.319 -6.494 -0.486 1.00 0.00 43 TRP A N 17
ATOM 14605 C CA . TRP A 1 43 ? -0.258 -6.134 -1.417 1.00 0.00 43 TRP A CA 17
ATOM 14606 C C . TRP A 1 43 ? 0.824 -7.184 -1.605 1.00 0.00 43 TRP A C 17
ATOM 14607 O O . TRP A 1 43 ? 1.061 -8.045 -0.760 1.00 0.00 43 TRP A O 17
ATOM 14628 N N . THR A 1 44 ? 1.496 -7.038 -2.739 1.00 0.00 44 THR A N 17
ATOM 14629 C CA . THR A 1 44 ? 2.616 -7.872 -3.131 1.00 0.00 44 THR A CA 17
ATOM 14630 C C . THR A 1 44 ? 3.745 -6.949 -3.556 1.00 0.00 44 THR A C 17
ATOM 14631 O O . THR A 1 44 ? 3.753 -6.441 -4.677 1.00 0.00 44 THR A O 17
ATOM 14642 N N . TYR A 1 45 ? 4.662 -6.678 -2.639 1.00 0.00 45 TYR A N 17
ATOM 14643 C CA . TYR A 1 45 ? 5.751 -5.751 -2.916 1.00 0.00 45 TYR A CA 17
ATOM 14644 C C . TYR A 1 45 ? 7.006 -6.442 -3.431 1.00 0.00 45 TYR A C 17
ATOM 14645 O O . TYR A 1 45 ? 7.324 -7.570 -3.051 1.00 0.00 45 TYR A O 17
ATOM 14663 N N . ASP A 1 46 ? 7.721 -5.725 -4.292 1.00 0.00 46 ASP A N 17
ATOM 14664 C CA . ASP A 1 46 ? 8.960 -6.210 -4.873 1.00 0.00 46 ASP A CA 17
ATOM 14665 C C . ASP A 1 46 ? 10.146 -5.516 -4.219 1.00 0.00 46 ASP A C 17
ATOM 14666 O O . ASP A 1 46 ? 9.999 -4.454 -3.610 1.00 0.00 46 ASP A O 17
ATOM 14675 N N . ASP A 1 47 ? 11.322 -6.106 -4.371 1.00 0.00 47 ASP A N 17
ATOM 14676 C CA . ASP A 1 47 ? 12.540 -5.542 -3.818 1.00 0.00 47 ASP A CA 17
ATOM 14677 C C . ASP A 1 47 ? 13.238 -4.737 -4.893 1.00 0.00 47 ASP A C 17
ATOM 14678 O O . ASP A 1 47 ? 13.839 -3.693 -4.637 1.00 0.00 47 ASP A O 17
ATOM 14687 N N . ALA A 1 48 ? 13.125 -5.243 -6.106 1.00 0.00 48 ALA A N 17
ATOM 14688 C CA . ALA A 1 48 ? 13.705 -4.611 -7.274 1.00 0.00 48 ALA A CA 17
ATOM 14689 C C . ALA A 1 48 ? 13.128 -3.215 -7.460 1.00 0.00 48 ALA A C 17
ATOM 14690 O O . ALA A 1 48 ? 13.820 -2.291 -7.886 1.00 0.00 48 ALA A O 17
ATOM 14697 N N . THR A 1 49 ? 11.846 -3.091 -7.151 1.00 0.00 49 THR A N 17
ATOM 14698 C CA . THR A 1 49 ? 11.141 -1.826 -7.286 1.00 0.00 49 THR A CA 17
ATOM 14699 C C . THR A 1 49 ? 11.012 -1.120 -5.939 1.00 0.00 49 THR A C 17
ATOM 14700 O O . THR A 1 49 ? 11.144 0.101 -5.855 1.00 0.00 49 THR A O 17
ATOM 14711 N N . LYS A 1 50 ? 10.741 -1.900 -4.893 1.00 0.00 50 LYS A N 17
ATOM 14712 C CA . LYS A 1 50 ? 10.577 -1.366 -3.540 1.00 0.00 50 LYS A CA 17
ATOM 14713 C C . LYS A 1 50 ? 9.184 -0.785 -3.384 1.00 0.00 50 LYS A C 17
ATOM 14714 O O . LYS A 1 50 ? 8.981 0.256 -2.749 1.00 0.00 50 LYS A O 17
ATOM 14733 N N . THR A 1 51 ? 8.231 -1.462 -3.994 1.00 0.00 51 THR A N 17
ATOM 14734 C CA . THR A 1 51 ? 6.848 -1.028 -3.960 1.00 0.00 51 THR A CA 17
ATOM 14735 C C . THR A 1 51 ? 5.906 -2.201 -3.740 1.00 0.00 51 THR A C 17
ATOM 14736 O O . THR A 1 51 ? 6.214 -3.329 -4.112 1.00 0.00 51 THR A O 17
ATOM 14747 N N . PHE A 1 52 ? 4.747 -1.919 -3.149 1.00 0.00 52 PHE A N 17
ATOM 14748 C CA . PHE A 1 52 ? 3.745 -2.946 -2.895 1.00 0.00 52 PHE A CA 17
ATOM 14749 C C . PHE A 1 52 ? 2.439 -2.583 -3.580 1.00 0.00 52 PHE A C 17
ATOM 14750 O O . PHE A 1 52 ? 2.140 -1.409 -3.780 1.00 0.00 52 PHE A O 17
ATOM 14767 N N . THR A 1 53 ? 1.665 -3.592 -3.950 1.00 0.00 53 THR A N 17
ATOM 14768 C CA . THR A 1 53 ? 0.397 -3.362 -4.614 1.00 0.00 53 THR A CA 17
ATOM 14769 C C . THR A 1 53 ? -0.737 -4.023 -3.834 1.00 0.00 53 THR A C 17
ATOM 14770 O O . THR A 1 53 ? -0.951 -5.227 -3.954 1.00 0.00 53 THR A O 17
ATOM 14781 N N . VAL A 1 54 ? -1.469 -3.236 -3.040 1.00 0.00 54 VAL A N 17
ATOM 14782 C CA . VAL A 1 54 ? -2.570 -3.781 -2.251 1.00 0.00 54 VAL A CA 17
ATOM 14783 C C . VAL A 1 54 ? -3.773 -4.063 -3.142 1.00 0.00 54 VAL A C 17
ATOM 14784 O O . VAL A 1 54 ? -4.581 -3.184 -3.429 1.00 0.00 54 VAL A O 17
ATOM 14797 N N . GLN A 1 55 ? -3.863 -5.300 -3.594 1.00 0.00 55 GLN A N 17
ATOM 14798 C CA . GLN A 1 55 ? -4.936 -5.716 -4.467 1.00 0.00 55 GLN A CA 17
ATOM 14799 C C . GLN A 1 55 ? -5.975 -6.541 -3.714 1.00 0.00 55 GLN A C 17
ATOM 14800 O O . GLN A 1 55 ? -5.645 -7.515 -3.037 1.00 0.00 55 GLN A O 17
ATOM 14814 N N . ALA A 1 56 ? -7.233 -6.140 -3.847 1.00 0.00 56 ALA A N 17
ATOM 14815 C CA . ALA A 1 56 ? -8.333 -6.834 -3.190 1.00 0.00 56 ALA A CA 17
ATOM 14816 C C . ALA A 1 56 ? -9.097 -7.707 -4.179 1.00 0.00 56 ALA A C 17
ATOM 14817 O O . ALA A 1 56 ? -10.002 -7.177 -4.858 1.00 0.00 56 ALA A O 17
ATOM 14825 N N . MET A 1 1 ? 12.058 2.417 4.633 1.00 0.00 1 MET A N 18
ATOM 14826 C CA . MET A 1 1 ? 12.475 3.652 3.923 1.00 0.00 1 MET A CA 18
ATOM 14827 C C . MET A 1 1 ? 11.315 4.236 3.120 1.00 0.00 1 MET A C 18
ATOM 14828 O O . MET A 1 1 ? 10.152 3.976 3.422 1.00 0.00 1 MET A O 18
ATOM 14844 N N . TYR A 1 2 ? 11.636 5.022 2.097 1.00 0.00 2 TYR A N 18
ATOM 14845 C CA . TYR A 1 2 ? 10.616 5.628 1.260 1.00 0.00 2 TYR A CA 18
ATOM 14846 C C . TYR A 1 2 ? 10.202 4.672 0.155 1.00 0.00 2 TYR A C 18
ATOM 14847 O O . TYR A 1 2 ? 10.878 4.546 -0.866 1.00 0.00 2 TYR A O 18
ATOM 14865 N N . TYR A 1 3 ? 9.086 3.997 0.378 1.00 0.00 3 TYR A N 18
ATOM 14866 C CA . TYR A 1 3 ? 8.564 3.040 -0.579 1.00 0.00 3 TYR A CA 18
ATOM 14867 C C . TYR A 1 3 ? 7.219 3.510 -1.108 1.00 0.00 3 TYR A C 18
ATOM 14868 O O . TYR A 1 3 ? 6.499 4.238 -0.423 1.00 0.00 3 TYR A O 18
ATOM 14886 N N . LEU A 1 4 ? 6.883 3.115 -2.331 1.00 0.00 4 LEU A N 18
ATOM 14887 C CA . LEU A 1 4 ? 5.622 3.537 -2.929 1.00 0.00 4 LEU A CA 18
ATOM 14888 C C . LEU A 1 4 ? 4.675 2.365 -3.049 1.00 0.00 4 LEU A C 18
ATOM 14889 O O . LEU A 1 4 ? 5.085 1.259 -3.401 1.00 0.00 4 LEU A O 18
ATOM 14905 N N . VAL A 1 5 ? 3.403 2.602 -2.753 1.00 0.00 5 VAL A N 18
ATOM 14906 C CA . VAL A 1 5 ? 2.423 1.532 -2.838 1.00 0.00 5 VAL A CA 18
ATOM 14907 C C . VAL A 1 5 ? 1.230 1.905 -3.712 1.00 0.00 5 VAL A C 18
ATOM 14908 O O . VAL A 1 5 ? 0.782 3.049 -3.715 1.00 0.00 5 VAL A O 18
ATOM 14921 N N . VAL A 1 6 ? 0.718 0.914 -4.437 1.00 0.00 6 VAL A N 18
ATOM 14922 C CA . VAL A 1 6 ? -0.431 1.097 -5.308 1.00 0.00 6 VAL A CA 18
ATOM 14923 C C . VAL A 1 6 ? -1.431 -0.049 -5.131 1.00 0.00 6 VAL A C 18
ATOM 14924 O O . VAL A 1 6 ? -1.141 -1.201 -5.441 1.00 0.00 6 VAL A O 18
ATOM 14937 N N . ASN A 1 7 ? -2.609 0.278 -4.624 1.00 0.00 7 ASN A N 18
ATOM 14938 C CA . ASN A 1 7 ? -3.647 -0.719 -4.394 1.00 0.00 7 ASN A CA 18
ATOM 14939 C C . ASN A 1 7 ? -4.503 -0.930 -5.642 1.00 0.00 7 ASN A C 18
ATOM 14940 O O . ASN A 1 7 ? -4.988 0.029 -6.241 1.00 0.00 7 ASN A O 18
ATOM 14951 N N . LYS A 1 8 ? -4.694 -2.194 -6.022 1.00 0.00 8 LYS A N 18
ATOM 14952 C CA . LYS A 1 8 ? -5.507 -2.515 -7.191 1.00 0.00 8 LYS A CA 18
ATOM 14953 C C . LYS A 1 8 ? -6.413 -3.715 -6.922 1.00 0.00 8 LYS A C 18
ATOM 14954 O O . LYS A 1 8 ? -5.943 -4.832 -6.722 1.00 0.00 8 LYS A O 18
ATOM 14973 N N . GLY A 1 9 ? -7.716 -3.476 -6.929 1.00 0.00 9 GLY A N 18
ATOM 14974 C CA . GLY A 1 9 ? -8.673 -4.542 -6.694 1.00 0.00 9 GLY A CA 18
ATOM 14975 C C . GLY A 1 9 ? -9.687 -4.661 -7.805 1.00 0.00 9 GLY A C 18
ATOM 14976 O O . GLY A 1 9 ? -9.335 -4.870 -8.968 1.00 0.00 9 GLY A O 18
ATOM 14980 N N . GLN A 1 10 ? -10.966 -4.521 -7.458 1.00 0.00 10 GLN A N 18
ATOM 14981 C CA . GLN A 1 10 ? -12.037 -4.615 -8.440 1.00 0.00 10 GLN A CA 18
ATOM 14982 C C . GLN A 1 10 ? -12.843 -3.319 -8.506 1.00 0.00 10 GLN A C 18
ATOM 14983 O O . GLN A 1 10 ? -13.381 -2.972 -9.552 1.00 0.00 10 GLN A O 18
ATOM 14997 N N . ASN A 1 11 ? -12.924 -2.613 -7.381 1.00 0.00 11 ASN A N 18
ATOM 14998 C CA . ASN A 1 11 ? -13.674 -1.363 -7.324 1.00 0.00 11 ASN A CA 18
ATOM 14999 C C . ASN A 1 11 ? -13.015 -0.374 -6.362 1.00 0.00 11 ASN A C 18
ATOM 15000 O O . ASN A 1 11 ? -13.697 0.283 -5.577 1.00 0.00 11 ASN A O 18
ATOM 15011 N N . ALA A 1 12 ? -11.691 -0.271 -6.427 1.00 0.00 12 ALA A N 18
ATOM 15012 C CA . ALA A 1 12 ? -10.961 0.643 -5.555 1.00 0.00 12 ALA A CA 18
ATOM 15013 C C . ALA A 1 12 ? -9.474 0.667 -5.886 1.00 0.00 12 ALA A C 18
ATOM 15014 O O . ALA A 1 12 ? -8.806 -0.366 -5.865 1.00 0.00 12 ALA A O 18
ATOM 15021 N N . PHE A 1 13 ? -8.961 1.858 -6.182 1.00 0.00 13 PHE A N 18
ATOM 15022 C CA . PHE A 1 13 ? -7.547 2.024 -6.502 1.00 0.00 13 PHE A CA 18
ATOM 15023 C C . PHE A 1 13 ? -6.942 3.168 -5.689 1.00 0.00 13 PHE A C 18
ATOM 15024 O O . PHE A 1 13 ? -7.334 4.329 -5.859 1.00 0.00 13 PHE A O 18
ATOM 15041 N N . TYR A 1 14 ? -6.004 2.837 -4.816 1.00 0.00 14 TYR A N 18
ATOM 15042 C CA . TYR A 1 14 ? -5.352 3.833 -3.978 1.00 0.00 14 TYR A CA 18
ATOM 15043 C C . TYR A 1 14 ? -3.852 3.547 -3.898 1.00 0.00 14 TYR A C 18
ATOM 15044 O O . TYR A 1 14 ? -3.448 2.414 -3.664 1.00 0.00 14 TYR A O 18
ATOM 15062 N N . GLU A 1 15 ? -3.027 4.568 -4.094 1.00 0.00 15 GLU A N 18
ATOM 15063 C CA . GLU A 1 15 ? -1.583 4.385 -4.044 1.00 0.00 15 GLU A CA 18
ATOM 15064 C C . GLU A 1 15 ? -0.914 5.526 -3.296 1.00 0.00 15 GLU A C 18
ATOM 15065 O O . GLU A 1 15 ? -1.101 6.697 -3.622 1.00 0.00 15 GLU A O 18
ATOM 15077 N N . THR A 1 16 ? -0.139 5.168 -2.285 1.00 0.00 16 THR A N 18
ATOM 15078 C CA . THR A 1 16 ? 0.559 6.146 -1.480 1.00 0.00 16 THR A CA 18
ATOM 15079 C C . THR A 1 16 ? 1.982 5.702 -1.167 1.00 0.00 16 THR A C 18
ATOM 15080 O O . THR A 1 16 ? 2.277 4.514 -1.048 1.00 0.00 16 THR A O 18
ATOM 15091 N N . LEU A 1 17 ? 2.843 6.690 -1.035 1.00 0.00 17 LEU A N 18
ATOM 15092 C CA . LEU A 1 17 ? 4.253 6.487 -0.728 1.00 0.00 17 LEU A CA 18
ATOM 15093 C C . LEU A 1 17 ? 4.630 7.235 0.556 1.00 0.00 17 LEU A C 18
ATOM 15094 O O . LEU A 1 17 ? 4.479 8.454 0.640 1.00 0.00 17 LEU A O 18
ATOM 15110 N N . THR A 1 18 ? 5.101 6.504 1.565 1.00 0.00 18 THR A N 18
ATOM 15111 C CA . THR A 1 18 ? 5.470 7.121 2.840 1.00 0.00 18 THR A CA 18
ATOM 15112 C C . THR A 1 18 ? 6.771 6.545 3.406 1.00 0.00 18 THR A C 18
ATOM 15113 O O . THR A 1 18 ? 7.115 5.390 3.150 1.00 0.00 18 THR A O 18
ATOM 15124 N N . LYS A 1 19 ? 7.477 7.359 4.192 1.00 0.00 19 LYS A N 18
ATOM 15125 C CA . LYS A 1 19 ? 8.727 6.934 4.815 1.00 0.00 19 LYS A CA 18
ATOM 15126 C C . LYS A 1 19 ? 8.450 5.871 5.872 1.00 0.00 19 LYS A C 18
ATOM 15127 O O . LYS A 1 19 ? 7.658 6.086 6.788 1.00 0.00 19 LYS A O 18
ATOM 15146 N N . ALA A 1 20 ? 9.087 4.717 5.728 1.00 0.00 20 ALA A N 18
ATOM 15147 C CA . ALA A 1 20 ? 8.883 3.618 6.663 1.00 0.00 20 ALA A CA 18
ATOM 15148 C C . ALA A 1 20 ? 10.172 3.192 7.357 1.00 0.00 20 ALA A C 18
ATOM 15149 O O . ALA A 1 20 ? 10.246 2.112 7.940 1.00 0.00 20 ALA A O 18
ATOM 15156 N N . VAL A 1 21 ? 11.183 4.041 7.294 1.00 0.00 21 VAL A N 18
ATOM 15157 C CA . VAL A 1 21 ? 12.470 3.755 7.922 1.00 0.00 21 VAL A CA 18
ATOM 15158 C C . VAL A 1 21 ? 13.208 2.608 7.229 1.00 0.00 21 VAL A C 18
ATOM 15159 O O . VAL A 1 21 ? 14.265 2.814 6.634 1.00 0.00 21 VAL A O 18
ATOM 15172 N N . ASP A 1 22 ? 12.661 1.395 7.319 1.00 0.00 22 ASP A N 18
ATOM 15173 C CA . ASP A 1 22 ? 13.286 0.229 6.709 1.00 0.00 22 ASP A CA 18
ATOM 15174 C C . ASP A 1 22 ? 12.333 -0.480 5.746 1.00 0.00 22 ASP A C 18
ATOM 15175 O O . ASP A 1 22 ? 11.336 0.088 5.305 1.00 0.00 22 ASP A O 18
ATOM 15184 N N . ALA A 1 23 ? 12.663 -1.725 5.422 1.00 0.00 23 ALA A N 18
ATOM 15185 C CA . ALA A 1 23 ? 11.859 -2.529 4.503 1.00 0.00 23 ALA A CA 18
ATOM 15186 C C . ALA A 1 23 ? 10.676 -3.181 5.211 1.00 0.00 23 ALA A C 18
ATOM 15187 O O . ALA A 1 23 ? 9.530 -2.780 5.013 1.00 0.00 23 ALA A O 18
ATOM 15194 N N . GLU A 1 24 ? 10.955 -4.187 6.040 1.00 0.00 24 GLU A N 18
ATOM 15195 C CA . GLU A 1 24 ? 9.899 -4.880 6.775 1.00 0.00 24 GLU A CA 18
ATOM 15196 C C . GLU A 1 24 ? 9.105 -3.893 7.621 1.00 0.00 24 GLU A C 18
ATOM 15197 O O . GLU A 1 24 ? 7.949 -4.136 7.967 1.00 0.00 24 GLU A O 18
ATOM 15209 N N . THR A 1 25 ? 9.727 -2.760 7.906 1.00 0.00 25 THR A N 18
ATOM 15210 C CA . THR A 1 25 ? 9.090 -1.698 8.657 1.00 0.00 25 THR A CA 18
ATOM 15211 C C . THR A 1 25 ? 8.069 -1.054 7.748 1.00 0.00 25 THR A C 18
ATOM 15212 O O . THR A 1 25 ? 6.964 -0.721 8.160 1.00 0.00 25 THR A O 18
ATOM 15223 N N . ALA A 1 26 ? 8.436 -0.956 6.474 1.00 0.00 26 ALA A N 18
ATOM 15224 C CA . ALA A 1 26 ? 7.540 -0.435 5.468 1.00 0.00 26 ALA A CA 18
ATOM 15225 C C . ALA A 1 26 ? 6.564 -1.537 5.105 1.00 0.00 26 ALA A C 18
ATOM 15226 O O . ALA A 1 26 ? 5.467 -1.289 4.618 1.00 0.00 26 ALA A O 18
ATOM 15233 N N . ARG A 1 27 ? 6.978 -2.770 5.378 1.00 0.00 27 ARG A N 18
ATOM 15234 C CA . ARG A 1 27 ? 6.144 -3.922 5.115 1.00 0.00 27 ARG A CA 18
ATOM 15235 C C . ARG A 1 27 ? 5.076 -4.033 6.184 1.00 0.00 27 ARG A C 18
ATOM 15236 O O . ARG A 1 27 ? 3.923 -4.313 5.883 1.00 0.00 27 ARG A O 18
ATOM 15257 N N . ASN A 1 28 ? 5.470 -3.805 7.433 1.00 0.00 28 ASN A N 18
ATOM 15258 C CA . ASN A 1 28 ? 4.539 -3.887 8.554 1.00 0.00 28 ASN A CA 18
ATOM 15259 C C . ASN A 1 28 ? 3.910 -2.532 8.885 1.00 0.00 28 ASN A C 18
ATOM 15260 O O . ASN A 1 28 ? 2.698 -2.431 9.044 1.00 0.00 28 ASN A O 18
ATOM 15271 N N . ALA A 1 29 ? 4.738 -1.500 9.010 1.00 0.00 29 ALA A N 18
ATOM 15272 C CA . ALA A 1 29 ? 4.244 -0.166 9.349 1.00 0.00 29 ALA A CA 18
ATOM 15273 C C . ALA A 1 29 ? 3.421 0.453 8.222 1.00 0.00 29 ALA A C 18
ATOM 15274 O O . ALA A 1 29 ? 2.318 0.950 8.452 1.00 0.00 29 ALA A O 18
ATOM 15281 N N . PHE A 1 30 ? 3.965 0.440 7.012 1.00 0.00 30 PHE A N 18
ATOM 15282 C CA . PHE A 1 30 ? 3.280 1.023 5.865 1.00 0.00 30 PHE A CA 18
ATOM 15283 C C . PHE A 1 30 ? 2.015 0.246 5.511 1.00 0.00 30 PHE A C 18
ATOM 15284 O O . PHE A 1 30 ? 0.961 0.840 5.293 1.00 0.00 30 PHE A O 18
ATOM 15301 N N . ILE A 1 31 ? 2.116 -1.081 5.439 1.00 0.00 31 ILE A N 18
ATOM 15302 C CA . ILE A 1 31 ? 0.977 -1.908 5.096 1.00 0.00 31 ILE A CA 18
ATOM 15303 C C . ILE A 1 31 ? -0.263 -1.572 5.921 1.00 0.00 31 ILE A C 18
ATOM 15304 O O . ILE A 1 31 ? -1.383 -1.668 5.427 1.00 0.00 31 ILE A O 18
ATOM 15320 N N . GLN A 1 32 ? -0.064 -1.179 7.173 1.00 0.00 32 GLN A N 18
ATOM 15321 C CA . GLN A 1 32 ? -1.187 -0.834 8.043 1.00 0.00 32 GLN A CA 18
ATOM 15322 C C . GLN A 1 32 ? -1.791 0.501 7.638 1.00 0.00 32 GLN A C 18
ATOM 15323 O O . GLN A 1 32 ? -3.009 0.679 7.661 1.00 0.00 32 GLN A O 18
ATOM 15337 N N . SER A 1 33 ? -0.928 1.438 7.274 1.00 0.00 33 SER A N 18
ATOM 15338 C CA . SER A 1 33 ? -1.365 2.765 6.868 1.00 0.00 33 SER A CA 18
ATOM 15339 C C . SER A 1 33 ? -1.891 2.749 5.442 1.00 0.00 33 SER A C 18
ATOM 15340 O O . SER A 1 33 ? -2.924 3.348 5.148 1.00 0.00 33 SER A O 18
ATOM 15348 N N . LEU A 1 34 ? -1.187 2.050 4.560 1.00 0.00 34 LEU A N 18
ATOM 15349 C CA . LEU A 1 34 ? -1.614 1.959 3.177 1.00 0.00 34 LEU A CA 18
ATOM 15350 C C . LEU A 1 34 ? -2.935 1.220 3.107 1.00 0.00 34 LEU A C 18
ATOM 15351 O O . LEU A 1 34 ? -3.806 1.547 2.299 1.00 0.00 34 LEU A O 18
ATOM 15367 N N . LYS A 1 35 ? -3.094 0.252 3.993 1.00 0.00 35 LYS A N 18
ATOM 15368 C CA . LYS A 1 35 ? -4.327 -0.500 4.066 1.00 0.00 35 LYS A CA 18
ATOM 15369 C C . LYS A 1 35 ? -5.358 0.340 4.786 1.00 0.00 35 LYS A C 18
ATOM 15370 O O . LYS A 1 35 ? -6.552 0.257 4.514 1.00 0.00 35 LYS A O 18
ATOM 15389 N N . ASP A 1 36 ? -4.877 1.188 5.691 1.00 0.00 36 ASP A N 18
ATOM 15390 C CA . ASP A 1 36 ? -5.763 2.082 6.418 1.00 0.00 36 ASP A CA 18
ATOM 15391 C C . ASP A 1 36 ? -6.672 2.807 5.427 1.00 0.00 36 ASP A C 18
ATOM 15392 O O . ASP A 1 36 ? -7.798 3.183 5.754 1.00 0.00 36 ASP A O 18
ATOM 15401 N N . ASP A 1 37 ? -6.170 2.981 4.199 1.00 0.00 37 ASP A N 18
ATOM 15402 C CA . ASP A 1 37 ? -6.933 3.639 3.146 1.00 0.00 37 ASP A CA 18
ATOM 15403 C C . ASP A 1 37 ? -7.688 2.610 2.303 1.00 0.00 37 ASP A C 18
ATOM 15404 O O . ASP A 1 37 ? -8.886 2.748 2.062 1.00 0.00 37 ASP A O 18
ATOM 15413 N N . GLY A 1 38 ? -6.973 1.575 1.861 1.00 0.00 38 GLY A N 18
ATOM 15414 C CA . GLY A 1 38 ? -7.584 0.532 1.052 1.00 0.00 38 GLY A CA 18
ATOM 15415 C C . GLY A 1 38 ? -7.233 -0.860 1.544 1.00 0.00 38 GLY A C 18
ATOM 15416 O O . GLY A 1 38 ? -6.736 -1.692 0.783 1.00 0.00 38 GLY A O 18
ATOM 15420 N N . VAL A 1 39 ? -7.485 -1.103 2.824 1.00 0.00 39 VAL A N 18
ATOM 15421 C CA . VAL A 1 39 ? -7.189 -2.394 3.450 1.00 0.00 39 VAL A CA 18
ATOM 15422 C C . VAL A 1 39 ? -7.773 -3.559 2.656 1.00 0.00 39 VAL A C 18
ATOM 15423 O O . VAL A 1 39 ? -7.131 -4.600 2.511 1.00 0.00 39 VAL A O 18
ATOM 15436 N N . GLN A 1 40 ? -9.002 -3.385 2.182 1.00 0.00 40 GLN A N 18
ATOM 15437 C CA . GLN A 1 40 ? -9.726 -4.418 1.420 1.00 0.00 40 GLN A CA 18
ATOM 15438 C C . GLN A 1 40 ? -8.791 -5.300 0.596 1.00 0.00 40 GLN A C 18
ATOM 15439 O O . GLN A 1 40 ? -9.078 -6.473 0.359 1.00 0.00 40 GLN A O 18
ATOM 15453 N N . GLY A 1 41 ? -7.681 -4.727 0.160 1.00 0.00 41 GLY A N 18
ATOM 15454 C CA . GLY A 1 41 ? -6.726 -5.471 -0.639 1.00 0.00 41 GLY A CA 18
ATOM 15455 C C . GLY A 1 41 ? -5.433 -5.759 0.097 1.00 0.00 41 GLY A C 18
ATOM 15456 O O . GLY A 1 41 ? -5.114 -5.112 1.094 1.00 0.00 41 GLY A O 18
ATOM 15460 N N . VAL A 1 42 ? -4.677 -6.722 -0.418 1.00 0.00 42 VAL A N 18
ATOM 15461 C CA . VAL A 1 42 ? -3.392 -7.093 0.165 1.00 0.00 42 VAL A CA 18
ATOM 15462 C C . VAL A 1 42 ? -2.290 -6.805 -0.841 1.00 0.00 42 VAL A C 18
ATOM 15463 O O . VAL A 1 42 ? -2.455 -7.080 -2.030 1.00 0.00 42 VAL A O 18
ATOM 15476 N N . TRP A 1 43 ? -1.181 -6.217 -0.398 1.00 0.00 43 TRP A N 18
ATOM 15477 C CA . TRP A 1 43 ? -0.127 -5.882 -1.342 1.00 0.00 43 TRP A CA 18
ATOM 15478 C C . TRP A 1 43 ? 0.940 -6.946 -1.510 1.00 0.00 43 TRP A C 18
ATOM 15479 O O . TRP A 1 43 ? 1.179 -7.782 -0.638 1.00 0.00 43 TRP A O 18
ATOM 15500 N N . THR A 1 44 ? 1.594 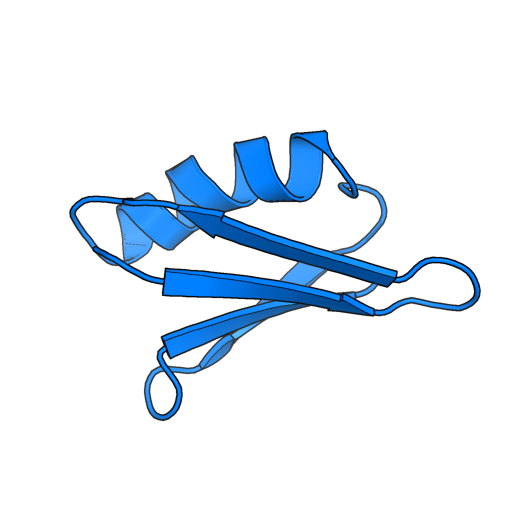-6.853 -2.658 1.00 0.00 44 THR A N 18
ATOM 15501 C CA . THR A 1 44 ? 2.688 -7.713 -3.034 1.00 0.00 44 THR A CA 18
ATOM 15502 C C . THR A 1 44 ? 3.815 -6.810 -3.507 1.00 0.00 44 THR A C 18
ATOM 15503 O O . THR A 1 44 ? 3.808 -6.336 -4.643 1.00 0.00 44 THR A O 18
ATOM 15514 N N . TYR A 1 45 ? 4.740 -6.526 -2.618 1.00 0.00 45 TYR A N 18
ATOM 15515 C CA . TYR A 1 45 ? 5.842 -5.626 -2.935 1.00 0.00 45 TYR A CA 18
ATOM 15516 C C . TYR A 1 45 ? 7.073 -6.364 -3.432 1.00 0.00 45 TYR A C 18
ATOM 15517 O O . TYR A 1 45 ? 7.390 -7.464 -2.980 1.00 0.00 45 TYR A O 18
ATOM 15535 N N . ASP A 1 46 ? 7.775 -5.720 -4.357 1.00 0.00 46 ASP A N 18
ATOM 15536 C CA . ASP A 1 46 ? 8.992 -6.265 -4.919 1.00 0.00 46 ASP A CA 18
ATOM 15537 C C . ASP A 1 46 ? 10.197 -5.537 -4.344 1.00 0.00 46 ASP A C 18
ATOM 15538 O O . ASP A 1 46 ? 10.079 -4.412 -3.852 1.00 0.00 46 ASP A O 18
ATOM 15547 N N . ASP A 1 47 ? 11.353 -6.172 -4.432 1.00 0.00 47 ASP A N 18
ATOM 15548 C CA . ASP A 1 47 ? 12.588 -5.584 -3.945 1.00 0.00 47 ASP A CA 18
ATOM 15549 C C . ASP A 1 47 ? 13.275 -4.875 -5.092 1.00 0.00 47 ASP A C 18
ATOM 15550 O O . ASP A 1 47 ? 13.885 -3.817 -4.931 1.00 0.00 47 ASP A O 18
ATOM 15559 N N . ALA A 1 48 ? 13.138 -5.479 -6.260 1.00 0.00 48 ALA A N 18
ATOM 15560 C CA . ALA A 1 48 ? 13.699 -4.950 -7.484 1.00 0.00 48 ALA A CA 18
ATOM 15561 C C . ALA A 1 48 ? 13.140 -3.563 -7.768 1.00 0.00 48 ALA A C 18
ATOM 15562 O O . ALA A 1 48 ? 13.838 -2.681 -8.268 1.00 0.00 48 ALA A O 18
ATOM 15569 N N . THR A 1 49 ? 11.865 -3.392 -7.452 1.00 0.00 49 THR A N 18
ATOM 15570 C CA . THR A 1 49 ? 11.179 -2.126 -7.674 1.00 0.00 49 THR A CA 18
ATOM 15571 C C . THR A 1 49 ? 11.080 -1.325 -6.382 1.00 0.00 49 THR A C 18
ATOM 15572 O O . THR A 1 49 ? 11.223 -0.102 -6.388 1.00 0.00 49 THR A O 18
ATOM 15583 N N . LYS A 1 50 ? 10.824 -2.023 -5.276 1.00 0.00 50 LYS A N 18
ATOM 15584 C CA . LYS A 1 50 ? 10.690 -1.388 -3.966 1.00 0.00 50 LYS A CA 18
ATOM 15585 C C . LYS A 1 50 ? 9.313 -0.765 -3.830 1.00 0.00 50 LYS A C 18
ATOM 15586 O O . LYS A 1 50 ? 9.147 0.313 -3.252 1.00 0.00 50 LYS A O 18
ATOM 15605 N N . THR A 1 51 ? 8.332 -1.443 -4.392 1.00 0.00 51 THR A N 18
ATOM 15606 C CA . THR A 1 51 ? 6.964 -0.961 -4.363 1.00 0.00 51 THR A CA 18
ATOM 15607 C C . THR A 1 51 ? 5.978 -2.085 -4.078 1.00 0.00 51 THR A C 18
ATOM 15608 O O . THR A 1 51 ? 6.121 -3.188 -4.601 1.00 0.00 51 THR A O 18
ATOM 15619 N N . PHE A 1 52 ? 4.962 -1.790 -3.272 1.00 0.00 52 PHE A N 18
ATOM 15620 C CA . PHE A 1 52 ? 3.939 -2.779 -2.956 1.00 0.00 52 PHE A CA 18
ATOM 15621 C C . PHE A 1 52 ? 2.630 -2.412 -3.639 1.00 0.00 52 PHE A C 18
ATOM 15622 O O . PHE A 1 52 ? 2.376 -1.246 -3.924 1.00 0.00 52 PHE A O 18
ATOM 15639 N N . THR A 1 53 ? 1.806 -3.415 -3.915 1.00 0.00 53 THR A N 18
ATOM 15640 C CA . THR A 1 53 ? 0.531 -3.181 -4.570 1.00 0.00 53 THR A CA 18
ATOM 15641 C C . THR A 1 53 ? -0.600 -3.846 -3.788 1.00 0.00 53 THR A C 18
ATOM 15642 O O . THR A 1 53 ? -0.782 -5.057 -3.876 1.00 0.00 53 THR A O 18
ATOM 15653 N N . VAL A 1 54 ? -1.364 -3.056 -3.028 1.00 0.00 54 VAL A N 18
ATOM 15654 C CA . VAL A 1 54 ? -2.468 -3.612 -2.239 1.00 0.00 54 VAL A CA 18
ATOM 15655 C C . VAL A 1 54 ? -3.647 -3.959 -3.136 1.00 0.00 54 VAL A C 18
ATOM 15656 O O . VAL A 1 54 ? -4.485 -3.119 -3.452 1.00 0.00 54 VAL A O 18
ATOM 15669 N N . GLN A 1 55 ? -3.687 -5.212 -3.550 1.00 0.00 55 GLN A N 18
ATOM 15670 C CA . GLN A 1 55 ? -4.735 -5.696 -4.418 1.00 0.00 55 GLN A CA 18
ATOM 15671 C C . GLN A 1 55 ? -5.706 -6.599 -3.663 1.00 0.00 55 GLN A C 18
ATOM 15672 O O . GLN A 1 55 ? -5.298 -7.523 -2.959 1.00 0.00 55 GLN A O 18
ATOM 15686 N N . ALA A 1 56 ? -6.992 -6.323 -3.823 1.00 0.00 56 ALA A N 18
ATOM 15687 C CA . ALA A 1 56 ? -8.035 -7.105 -3.167 1.00 0.00 56 ALA A CA 18
ATOM 15688 C C . ALA A 1 56 ? -8.657 -8.106 -4.135 1.00 0.00 56 ALA A C 18
ATOM 15689 O O . ALA A 1 56 ? -8.801 -9.285 -3.754 1.00 0.00 56 ALA A O 18
ATOM 15697 N N . MET A 1 1 ? 13.099 2.714 3.919 1.00 0.00 1 MET A N 19
ATOM 15698 C CA . MET A 1 1 ? 13.475 4.150 3.842 1.00 0.00 1 MET A CA 19
ATOM 15699 C C . MET A 1 1 ? 12.399 4.963 3.126 1.00 0.00 1 MET A C 19
ATOM 15700 O O . MET A 1 1 ? 11.744 5.810 3.731 1.00 0.00 1 MET A O 19
ATOM 15716 N N . TYR A 1 2 ? 12.215 4.693 1.837 1.00 0.00 2 TYR A N 19
ATOM 15717 C CA . TYR A 1 2 ? 11.210 5.391 1.038 1.00 0.00 2 TYR A CA 19
ATOM 15718 C C . TYR A 1 2 ? 10.500 4.411 0.109 1.00 0.00 2 TYR A C 19
ATOM 15719 O O . TYR A 1 2 ? 10.967 4.141 -0.997 1.00 0.00 2 TYR A O 19
ATOM 15737 N N . TYR A 1 3 ? 9.375 3.869 0.571 1.00 0.00 3 TYR A N 19
ATOM 15738 C CA . TYR A 1 3 ? 8.610 2.906 -0.214 1.00 0.00 3 TYR A CA 19
ATOM 15739 C C . TYR A 1 3 ? 7.256 3.485 -0.603 1.00 0.00 3 TYR A C 19
ATOM 15740 O O . TYR A 1 3 ? 6.703 4.326 0.107 1.00 0.00 3 TYR A O 19
ATOM 15758 N N . LEU A 1 4 ? 6.722 3.032 -1.733 1.00 0.00 4 LEU A N 19
ATOM 15759 C CA . LEU A 1 4 ? 5.425 3.509 -2.208 1.00 0.00 4 LEU A CA 19
ATOM 15760 C C . LEU A 1 4 ? 4.473 2.341 -2.410 1.00 0.00 4 LEU A C 19
ATOM 15761 O O . LEU A 1 4 ? 4.914 1.213 -2.631 1.00 0.00 4 LEU A O 19
ATOM 15777 N N . VAL A 1 5 ? 3.168 2.597 -2.336 1.00 0.00 5 VAL A N 19
ATOM 15778 C CA . VAL A 1 5 ? 2.203 1.521 -2.517 1.00 0.00 5 VAL A CA 19
ATOM 15779 C C . VAL A 1 5 ? 1.067 1.901 -3.466 1.00 0.00 5 VAL A C 19
ATOM 15780 O O . VAL A 1 5 ? 0.631 3.050 -3.505 1.00 0.00 5 VAL A O 19
ATOM 15793 N N . VAL A 1 6 ? 0.587 0.908 -4.212 1.00 0.00 6 VAL A N 19
ATOM 15794 C CA . VAL A 1 6 ? -0.507 1.092 -5.149 1.00 0.00 6 VAL A CA 19
ATOM 15795 C C . VAL A 1 6 ? -1.518 -0.050 -5.035 1.00 0.00 6 VAL A C 19
ATOM 15796 O O . VAL A 1 6 ? -1.216 -1.203 -5.330 1.00 0.00 6 VAL A O 19
ATOM 15809 N N . ASN A 1 7 ? -2.720 0.288 -4.600 1.00 0.00 7 ASN A N 19
ATOM 15810 C CA . ASN A 1 7 ? -3.788 -0.694 -4.433 1.00 0.00 7 ASN A CA 19
ATOM 15811 C C . ASN A 1 7 ? -4.501 -0.960 -5.756 1.00 0.00 7 ASN A C 19
ATOM 15812 O O . ASN A 1 7 ? -4.918 -0.028 -6.444 1.00 0.00 7 ASN A O 19
ATOM 15823 N N . LYS A 1 8 ? -4.653 -2.238 -6.100 1.00 0.00 8 LYS A N 19
ATOM 15824 C CA . LYS A 1 8 ? -5.335 -2.608 -7.335 1.00 0.00 8 LYS A CA 19
ATOM 15825 C C . LYS A 1 8 ? -6.300 -3.771 -7.099 1.00 0.00 8 LYS A C 19
ATOM 15826 O O . LYS A 1 8 ? -5.884 -4.885 -6.791 1.00 0.00 8 LYS A O 19
ATOM 15845 N N . GLY A 1 9 ? -7.587 -3.507 -7.261 1.00 0.00 9 GLY A N 19
ATOM 15846 C CA . GLY A 1 9 ? -8.588 -4.540 -7.072 1.00 0.00 9 GLY A CA 19
ATOM 15847 C C . GLY A 1 9 ? -9.478 -4.703 -8.288 1.00 0.00 9 GLY A C 19
ATOM 15848 O O . GLY A 1 9 ? -8.988 -4.887 -9.403 1.00 0.00 9 GLY A O 19
ATOM 15852 N N . GLN A 1 10 ? -10.785 -4.634 -8.073 1.00 0.00 10 GLN A N 19
ATOM 15853 C CA . GLN A 1 10 ? -11.742 -4.775 -9.164 1.00 0.00 10 GLN A CA 19
ATOM 15854 C C . GLN A 1 10 ? -12.479 -3.461 -9.418 1.00 0.00 10 GLN A C 19
ATOM 15855 O O . GLN A 1 10 ? -12.882 -3.173 -10.541 1.00 0.00 10 GLN A O 19
ATOM 15869 N N . ASN A 1 11 ? -12.656 -2.670 -8.365 1.00 0.00 11 ASN A N 19
ATOM 15870 C CA . ASN A 1 11 ? -13.343 -1.395 -8.469 1.00 0.00 11 ASN A CA 19
ATOM 15871 C C . ASN A 1 11 ? -12.809 -0.392 -7.448 1.00 0.00 11 ASN A C 19
ATOM 15872 O O . ASN A 1 11 ? -13.576 0.316 -6.798 1.00 0.00 11 ASN A O 19
ATOM 15883 N N . ALA A 1 12 ? -11.487 -0.337 -7.306 1.00 0.00 12 ALA A N 19
ATOM 15884 C CA . ALA A 1 12 ? -10.864 0.581 -6.355 1.00 0.00 12 ALA A CA 19
ATOM 15885 C C . ALA A 1 12 ? -9.352 0.650 -6.545 1.00 0.00 12 ALA A C 19
ATOM 15886 O O . ALA A 1 12 ? -8.669 -0.369 -6.535 1.00 0.00 12 ALA A O 19
ATOM 15893 N N . PHE A 1 13 ? -8.842 1.866 -6.712 1.00 0.00 13 PHE A N 19
ATOM 15894 C CA . PHE A 1 13 ? -7.411 2.087 -6.893 1.00 0.00 13 PHE A CA 19
ATOM 15895 C C . PHE A 1 13 ? -6.902 3.132 -5.902 1.00 0.00 13 PHE A C 19
ATOM 15896 O O . PHE A 1 13 ? -7.313 4.294 -5.950 1.00 0.00 13 PHE A O 19
ATOM 15913 N N . TYR A 1 14 ? -6.022 2.713 -5.004 1.00 0.00 14 TYR A N 19
ATOM 15914 C CA . TYR A 1 14 ? -5.472 3.617 -4.001 1.00 0.00 14 TYR A CA 19
ATOM 15915 C C . TYR A 1 14 ? -3.971 3.395 -3.818 1.00 0.00 14 TYR A C 19
ATOM 15916 O O . TYR A 1 14 ? -3.534 2.296 -3.493 1.00 0.00 14 TYR A O 19
ATOM 15934 N N . GLU A 1 15 ? -3.187 4.449 -3.996 1.00 0.00 15 GLU A N 19
ATOM 15935 C CA . GLU A 1 15 ? -1.749 4.361 -3.823 1.00 0.00 15 GLU A CA 19
ATOM 15936 C C . GLU A 1 15 ? -1.261 5.501 -2.940 1.00 0.00 15 GLU A C 19
ATOM 15937 O O . GLU A 1 15 ? -1.667 6.650 -3.106 1.00 0.00 15 GLU A O 19
ATOM 15949 N N . THR A 1 16 ? -0.393 5.170 -2.003 1.00 0.00 16 THR A N 19
ATOM 15950 C CA . THR A 1 16 ? 0.151 6.164 -1.089 1.00 0.00 16 THR A CA 19
ATOM 15951 C C . THR A 1 16 ? 1.644 5.968 -0.857 1.00 0.00 16 THR A C 19
ATOM 15952 O O . THR A 1 16 ? 2.061 4.980 -0.261 1.00 0.00 16 THR A O 19
ATOM 15963 N N . LEU A 1 17 ? 2.430 6.933 -1.313 1.00 0.00 17 LEU A N 19
ATOM 15964 C CA . LEU A 1 17 ? 3.878 6.905 -1.141 1.00 0.00 17 LEU A CA 19
ATOM 15965 C C . LEU A 1 17 ? 4.260 7.534 0.199 1.00 0.00 17 LEU A C 19
ATOM 15966 O O . LEU A 1 17 ? 4.063 8.731 0.411 1.00 0.00 17 LEU A O 19
ATOM 15982 N N . THR A 1 18 ? 4.796 6.719 1.103 1.00 0.00 18 THR A N 19
ATOM 15983 C CA . THR A 1 18 ? 5.192 7.195 2.427 1.00 0.00 18 THR A CA 19
ATOM 15984 C C . THR A 1 18 ? 6.531 6.596 2.848 1.00 0.00 18 THR A C 19
ATOM 15985 O O . THR A 1 18 ? 6.890 5.495 2.422 1.00 0.00 18 THR A O 19
ATOM 15996 N N . LYS A 1 19 ? 7.264 7.316 3.694 1.00 0.00 19 LYS A N 19
ATOM 15997 C CA . LYS A 1 19 ? 8.555 6.839 4.178 1.00 0.00 19 LYS A CA 19
ATOM 15998 C C . LYS A 1 19 ? 8.433 5.402 4.670 1.00 0.00 19 LYS A C 19
ATOM 15999 O O . LYS A 1 19 ? 7.365 4.977 5.111 1.00 0.00 19 LYS A O 19
ATOM 16018 N N . ALA A 1 20 ? 9.518 4.647 4.565 1.00 0.00 20 ALA A N 19
ATOM 16019 C CA . ALA A 1 20 ? 9.508 3.249 4.970 1.00 0.00 20 ALA A CA 19
ATOM 16020 C C . ALA A 1 20 ? 10.511 2.936 6.066 1.00 0.00 20 ALA A C 19
ATOM 16021 O O . ALA A 1 20 ? 10.499 1.841 6.617 1.00 0.00 20 ALA A O 19
ATOM 16028 N N . VAL A 1 21 ? 11.387 3.880 6.361 1.00 0.00 21 VAL A N 19
ATOM 16029 C CA . VAL A 1 21 ? 12.412 3.672 7.381 1.00 0.00 21 VAL A CA 19
ATOM 16030 C C . VAL A 1 21 ? 13.287 2.470 7.022 1.00 0.00 21 VAL A C 19
ATOM 16031 O O . VAL A 1 21 ? 14.456 2.622 6.662 1.00 0.00 21 VAL A O 19
ATOM 16044 N N . ASP A 1 22 ? 12.702 1.276 7.098 1.00 0.00 22 ASP A N 19
ATOM 16045 C CA . ASP A 1 22 ? 13.392 0.045 6.762 1.00 0.00 22 ASP A CA 19
ATOM 16046 C C . ASP A 1 22 ? 12.563 -0.749 5.753 1.00 0.00 22 ASP A C 19
ATOM 16047 O O . ASP A 1 22 ? 11.684 -0.196 5.092 1.00 0.00 22 ASP A O 19
ATOM 16056 N N . ALA A 1 23 ? 12.838 -2.039 5.641 1.00 0.00 23 ALA A N 19
ATOM 16057 C CA . ALA A 1 23 ? 12.109 -2.895 4.709 1.00 0.00 23 ALA A CA 19
ATOM 16058 C C . ALA A 1 23 ? 10.856 -3.478 5.354 1.00 0.00 23 ALA A C 19
ATOM 16059 O O . ALA A 1 23 ? 9.738 -3.097 5.012 1.00 0.00 23 ALA A O 19
ATOM 16066 N N . GLU A 1 24 ? 11.049 -4.397 6.297 1.00 0.00 24 GLU A N 19
ATOM 16067 C CA . GLU A 1 24 ? 9.928 -5.018 6.993 1.00 0.00 24 GLU A CA 19
ATOM 16068 C C . GLU A 1 24 ? 9.134 -3.967 7.756 1.00 0.00 24 GLU A C 19
ATOM 16069 O O . GLU A 1 24 ? 7.966 -4.166 8.085 1.00 0.00 24 GLU A O 19
ATOM 16081 N N . THR A 1 25 ? 9.774 -2.832 7.990 1.00 0.00 25 THR A N 19
ATOM 16082 C CA . THR A 1 25 ? 9.145 -1.715 8.662 1.00 0.00 25 THR A CA 19
ATOM 16083 C C . THR A 1 25 ? 8.148 -1.117 7.700 1.00 0.00 25 THR A C 19
ATOM 16084 O O . THR A 1 25 ? 7.032 -0.772 8.069 1.00 0.00 25 THR A O 19
ATOM 16095 N N . ALA A 1 26 ? 8.548 -1.064 6.435 1.00 0.00 26 ALA A N 19
ATOM 16096 C CA . ALA A 1 26 ? 7.671 -0.586 5.395 1.00 0.00 26 ALA A CA 19
ATOM 16097 C C . ALA A 1 26 ? 6.622 -1.651 5.145 1.00 0.00 26 ALA A C 19
ATOM 16098 O O . ALA A 1 26 ? 5.534 -1.376 4.651 1.00 0.00 26 ALA A O 19
ATOM 16105 N N . ARG A 1 27 ? 6.967 -2.881 5.515 1.00 0.00 27 ARG A N 19
ATOM 16106 C CA . ARG A 1 27 ? 6.066 -4.007 5.357 1.00 0.00 27 ARG A CA 19
ATOM 16107 C C . ARG A 1 27 ? 5.031 -4.010 6.463 1.00 0.00 27 ARG A C 19
ATOM 16108 O O . ARG A 1 27 ? 3.856 -4.246 6.212 1.00 0.00 27 ARG A O 19
ATOM 16129 N N . ASN A 1 28 ? 5.478 -3.751 7.687 1.00 0.00 28 ASN A N 19
ATOM 16130 C CA . ASN A 1 28 ? 4.583 -3.739 8.841 1.00 0.00 28 ASN A CA 19
ATOM 16131 C C . ASN A 1 28 ? 4.015 -2.349 9.117 1.00 0.00 28 ASN A C 19
ATOM 16132 O O . ASN A 1 28 ? 2.814 -2.194 9.311 1.00 0.00 28 ASN A O 19
ATOM 16143 N N . ALA A 1 29 ? 4.884 -1.347 9.158 1.00 0.00 29 ALA A N 19
ATOM 16144 C CA . ALA A 1 29 ? 4.460 0.024 9.438 1.00 0.00 29 ALA A CA 19
ATOM 16145 C C . ALA A 1 29 ? 3.581 0.595 8.330 1.00 0.00 29 ALA A C 19
ATOM 16146 O O . ALA A 1 29 ? 2.514 1.149 8.596 1.00 0.00 29 ALA A O 19
ATOM 16153 N N . PHE A 1 30 ? 4.045 0.479 7.093 1.00 0.00 30 PHE A N 19
ATOM 16154 C CA . PHE A 1 30 ? 3.313 1.005 5.949 1.00 0.00 30 PHE A CA 19
ATOM 16155 C C . PHE A 1 30 ? 1.997 0.271 5.722 1.00 0.00 30 PHE A C 19
ATOM 16156 O O . PHE A 1 30 ? 0.951 0.898 5.563 1.00 0.00 30 PHE A O 19
ATOM 16173 N N . ILE A 1 31 ? 2.050 -1.056 5.681 1.00 0.00 31 ILE A N 19
ATOM 16174 C CA . ILE A 1 31 ? 0.868 -1.853 5.447 1.00 0.00 31 ILE A CA 19
ATOM 16175 C C . ILE A 1 31 ? -0.302 -1.446 6.337 1.00 0.00 31 ILE A C 19
ATOM 16176 O O . ILE A 1 31 ? -1.453 -1.514 5.917 1.00 0.00 31 ILE A O 19
ATOM 16192 N N . GLN A 1 32 ? -0.008 -1.017 7.555 1.00 0.00 32 GLN A N 19
ATOM 16193 C CA . GLN A 1 32 ? -1.062 -0.599 8.479 1.00 0.00 32 GLN A CA 19
ATOM 16194 C C . GLN A 1 32 ? -1.762 0.648 7.961 1.00 0.00 32 GLN A C 19
ATOM 16195 O O . GLN A 1 32 ? -2.990 0.706 7.898 1.00 0.00 32 GLN A O 19
ATOM 16209 N N . SER A 1 33 ? -0.969 1.645 7.596 1.00 0.00 33 SER A N 19
ATOM 16210 C CA . SER A 1 33 ? -1.500 2.900 7.085 1.00 0.00 33 SER A CA 19
ATOM 16211 C C . SER A 1 33 ? -2.026 2.727 5.671 1.00 0.00 33 SER A C 19
ATOM 16212 O O . SER A 1 33 ? -3.098 3.229 5.333 1.00 0.00 33 SER A O 19
ATOM 16220 N N . LEU A 1 34 ? -1.278 2.005 4.849 1.00 0.00 34 LEU A N 19
ATOM 16221 C CA . LEU A 1 34 ? -1.696 1.764 3.481 1.00 0.00 34 LEU A CA 19
ATOM 16222 C C . LEU A 1 34 ? -3.009 1.002 3.487 1.00 0.00 34 LEU A C 19
ATOM 16223 O O . LEU A 1 34 ? -3.902 1.270 2.684 1.00 0.00 34 LEU A O 19
ATOM 16239 N N . LYS A 1 35 ? -3.134 0.089 4.433 1.00 0.00 35 LYS A N 19
ATOM 16240 C CA . LYS A 1 35 ? -4.357 -0.676 4.579 1.00 0.00 35 LYS A CA 19
ATOM 16241 C C . LYS A 1 35 ? -5.381 0.170 5.304 1.00 0.00 35 LYS A C 19
ATOM 16242 O O . LYS A 1 35 ? -6.584 0.042 5.088 1.00 0.00 35 LYS A O 19
ATOM 16261 N N . ASP A 1 36 ? -4.891 1.068 6.153 1.00 0.00 36 ASP A N 19
ATOM 16262 C CA . ASP A 1 36 ? -5.776 1.963 6.880 1.00 0.00 36 ASP A CA 19
ATOM 16263 C C . ASP A 1 36 ? -6.659 2.714 5.889 1.00 0.00 36 ASP A C 19
ATOM 16264 O O . ASP A 1 36 ? -7.784 3.099 6.207 1.00 0.00 36 ASP A O 19
ATOM 16273 N N . ASP A 1 37 ? -6.137 2.904 4.673 1.00 0.00 37 ASP A N 19
ATOM 16274 C CA . ASP A 1 37 ? -6.879 3.592 3.623 1.00 0.00 37 ASP A CA 19
ATOM 16275 C C . ASP A 1 37 ? -7.633 2.595 2.743 1.00 0.00 37 ASP A C 19
ATOM 16276 O O . ASP A 1 37 ? -8.825 2.759 2.484 1.00 0.00 37 ASP A O 19
ATOM 16285 N N . GLY A 1 38 ? -6.927 1.566 2.281 1.00 0.00 38 GLY A N 19
ATOM 16286 C CA . GLY A 1 38 ? -7.543 0.560 1.429 1.00 0.00 38 GLY A CA 19
ATOM 16287 C C . GLY A 1 38 ? -7.206 -0.856 1.858 1.00 0.00 38 GLY A C 19
ATOM 16288 O O . GLY A 1 38 ? -6.732 -1.661 1.055 1.00 0.00 38 GLY A O 19
ATOM 16292 N N . VAL A 1 39 ? -7.446 -1.154 3.129 1.00 0.00 39 VAL A N 19
ATOM 16293 C CA . VAL A 1 39 ? -7.167 -2.478 3.688 1.00 0.00 39 VAL A CA 19
ATOM 16294 C C . VAL A 1 39 ? -7.774 -3.593 2.839 1.00 0.00 39 VAL A C 19
ATOM 16295 O O . VAL A 1 39 ? -7.151 -4.635 2.636 1.00 0.00 39 VAL A O 19
ATOM 16308 N N . GLN A 1 40 ? -9.004 -3.372 2.386 1.00 0.00 40 GLN A N 19
ATOM 16309 C CA . GLN A 1 40 ? -9.755 -4.349 1.579 1.00 0.00 40 GLN A CA 19
ATOM 16310 C C . GLN A 1 40 ? -8.851 -5.206 0.696 1.00 0.00 40 GLN A C 19
ATOM 16311 O O . GLN A 1 40 ? -9.169 -6.357 0.400 1.00 0.00 40 GLN A O 19
ATOM 16325 N N . GLY A 1 41 ? -7.733 -4.637 0.274 1.00 0.00 41 GLY A N 19
ATOM 16326 C CA . GLY A 1 41 ? -6.811 -5.364 -0.579 1.00 0.00 41 GLY A CA 19
ATOM 16327 C C . GLY A 1 41 ? -5.528 -5.756 0.128 1.00 0.00 41 GLY A C 19
ATOM 16328 O O . GLY A 1 41 ? -5.175 -5.186 1.160 1.00 0.00 41 GLY A O 19
ATOM 16332 N N . VAL A 1 42 ? -4.822 -6.718 -0.453 1.00 0.00 42 VAL A N 19
ATOM 16333 C CA . VAL A 1 42 ? -3.550 -7.183 0.093 1.00 0.00 42 VAL A CA 19
ATOM 16334 C C . VAL A 1 42 ? -2.443 -6.880 -0.903 1.00 0.00 42 VAL A C 19
ATOM 16335 O O . VAL A 1 42 ? -2.630 -7.072 -2.105 1.00 0.00 42 VAL A O 19
ATOM 16348 N N . TRP A 1 43 ? -1.311 -6.361 -0.437 1.00 0.00 43 TRP A N 19
ATOM 16349 C CA . TRP A 1 43 ? -0.251 -6.005 -1.370 1.00 0.00 43 TRP A CA 19
ATOM 16350 C C . TRP A 1 43 ? 0.819 -7.063 -1.574 1.00 0.00 43 TRP A C 19
ATOM 16351 O O . TRP A 1 43 ? 1.064 -7.926 -0.731 1.00 0.00 43 TRP A O 19
ATOM 16372 N N . THR A 1 44 ? 1.474 -6.926 -2.721 1.00 0.00 44 THR A N 19
ATOM 16373 C CA . THR A 1 44 ? 2.579 -7.771 -3.128 1.00 0.00 44 THR A CA 19
ATOM 16374 C C . THR A 1 44 ? 3.708 -6.857 -3.573 1.00 0.00 44 THR A C 19
ATOM 16375 O O . THR A 1 44 ? 3.708 -6.357 -4.698 1.00 0.00 44 THR A O 19
ATOM 16386 N N . TYR A 1 45 ? 4.631 -6.584 -2.664 1.00 0.00 45 TYR A N 19
ATOM 16387 C CA . TYR A 1 45 ? 5.724 -5.665 -2.954 1.00 0.00 45 TYR A CA 19
ATOM 16388 C C . TYR A 1 45 ? 6.956 -6.361 -3.513 1.00 0.00 45 TYR A C 19
ATOM 16389 O O . TYR A 1 45 ? 7.270 -7.497 -3.158 1.00 0.00 45 TYR A O 19
ATOM 16407 N N . ASP A 1 46 ? 7.657 -5.638 -4.381 1.00 0.00 46 ASP A N 19
ATOM 16408 C CA . ASP A 1 46 ? 8.874 -6.126 -5.001 1.00 0.00 46 ASP A CA 19
ATOM 16409 C C . ASP A 1 46 ? 10.083 -5.450 -4.371 1.00 0.00 46 ASP A C 19
ATOM 16410 O O . ASP A 1 46 ? 9.961 -4.394 -3.746 1.00 0.00 46 ASP A O 19
ATOM 16419 N N . ASP A 1 47 ? 11.249 -6.048 -4.560 1.00 0.00 47 ASP A N 19
ATOM 16420 C CA . ASP A 1 47 ? 12.486 -5.499 -4.035 1.00 0.00 47 ASP A CA 19
ATOM 16421 C C . ASP A 1 47 ? 13.154 -4.681 -5.119 1.00 0.00 47 ASP A C 19
ATOM 16422 O O . ASP A 1 47 ? 13.765 -3.642 -4.866 1.00 0.00 47 ASP A O 19
ATOM 16431 N N . ALA A 1 48 ? 12.999 -5.165 -6.332 1.00 0.00 48 ALA A N 19
ATOM 16432 C CA . ALA A 1 48 ? 13.545 -4.521 -7.512 1.00 0.00 48 ALA A CA 19
ATOM 16433 C C . ALA A 1 48 ? 12.977 -3.120 -7.657 1.00 0.00 48 ALA A C 19
ATOM 16434 O O . ALA A 1 48 ? 13.663 -2.188 -8.079 1.00 0.00 48 ALA A O 19
ATOM 16441 N N . THR A 1 49 ? 11.704 -2.991 -7.312 1.00 0.00 49 THR A N 19
ATOM 16442 C CA . THR A 1 49 ? 11.004 -1.715 -7.403 1.00 0.00 49 THR A CA 19
ATOM 16443 C C . THR A 1 49 ? 10.927 -1.030 -6.042 1.00 0.00 49 THR A C 19
ATOM 16444 O O . THR A 1 49 ? 11.019 0.193 -5.950 1.00 0.00 49 THR A O 19
ATOM 16455 N N . LYS A 1 50 ? 10.743 -1.830 -4.992 1.00 0.00 50 LYS A N 19
ATOM 16456 C CA . LYS A 1 50 ? 10.638 -1.311 -3.630 1.00 0.00 50 LYS A CA 19
ATOM 16457 C C . LYS A 1 50 ? 9.255 -0.721 -3.401 1.00 0.00 50 LYS A C 19
ATOM 16458 O O . LYS A 1 50 ? 9.090 0.295 -2.718 1.00 0.00 50 LYS A O 19
ATOM 16477 N N . THR A 1 51 ? 8.266 -1.362 -3.998 1.00 0.00 51 THR A N 19
ATOM 16478 C CA . THR A 1 51 ? 6.892 -0.911 -3.892 1.00 0.00 51 THR A CA 19
ATOM 16479 C C . THR A 1 51 ? 5.943 -2.078 -3.678 1.00 0.00 51 THR A C 19
ATOM 16480 O O . THR A 1 51 ? 6.219 -3.195 -4.110 1.00 0.00 51 THR A O 19
ATOM 16491 N N . PHE A 1 52 ? 4.818 -1.806 -3.029 1.00 0.00 52 PHE A N 19
ATOM 16492 C CA . PHE A 1 52 ? 3.815 -2.825 -2.774 1.00 0.00 52 PHE A CA 19
ATOM 16493 C C . PHE A 1 52 ? 2.508 -2.448 -3.452 1.00 0.00 52 PHE A C 19
ATOM 16494 O O . PHE A 1 52 ? 2.210 -1.269 -3.628 1.00 0.00 52 PHE A O 19
ATOM 16511 N N . THR A 1 53 ? 1.735 -3.448 -3.848 1.00 0.00 53 THR A N 19
ATOM 16512 C CA . THR A 1 53 ? 0.468 -3.202 -4.511 1.00 0.00 53 THR A CA 19
ATOM 16513 C C . THR A 1 53 ? -0.667 -3.877 -3.748 1.00 0.00 53 THR A C 19
ATOM 16514 O O . THR A 1 53 ? -0.857 -5.086 -3.864 1.00 0.00 53 THR A O 19
ATOM 16525 N N . VAL A 1 54 ? -1.422 -3.100 -2.970 1.00 0.00 54 VAL A N 19
ATOM 16526 C CA . VAL A 1 54 ? -2.527 -3.657 -2.192 1.00 0.00 54 VAL A CA 19
ATOM 16527 C C . VAL A 1 54 ? -3.706 -3.974 -3.100 1.00 0.00 54 VAL A C 19
ATOM 16528 O O . VAL A 1 54 ? -4.518 -3.114 -3.426 1.00 0.00 54 VAL A O 19
ATOM 16541 N N . GLN A 1 55 ? -3.772 -5.224 -3.520 1.00 0.00 55 GLN A N 19
ATOM 16542 C CA . GLN A 1 55 ? -4.818 -5.676 -4.405 1.00 0.00 55 GLN A CA 19
ATOM 16543 C C . GLN A 1 55 ? -5.865 -6.492 -3.653 1.00 0.00 55 GLN A C 19
ATOM 16544 O O . GLN A 1 55 ? -5.536 -7.410 -2.901 1.00 0.00 55 GLN A O 19
ATOM 16558 N N . ALA A 1 56 ? -7.126 -6.144 -3.867 1.00 0.00 56 ALA A N 19
ATOM 16559 C CA . ALA A 1 56 ? -8.234 -6.836 -3.219 1.00 0.00 56 ALA A CA 19
ATOM 16560 C C . ALA A 1 56 ? -8.973 -7.732 -4.207 1.00 0.00 56 ALA A C 19
ATOM 16561 O O . ALA A 1 56 ? -8.410 -8.013 -5.285 1.00 0.00 56 ALA A O 19
ATOM 16569 N N . MET A 1 1 ? 12.146 2.529 4.598 1.00 0.00 1 MET A N 20
ATOM 16570 C CA . MET A 1 1 ? 12.612 3.688 3.790 1.00 0.00 1 MET A CA 20
ATOM 16571 C C . MET A 1 1 ? 11.464 4.279 2.976 1.00 0.00 1 MET A C 20
ATOM 16572 O O . MET A 1 1 ? 10.296 4.122 3.333 1.00 0.00 1 MET A O 20
ATOM 16588 N N . TYR A 1 2 ? 11.796 4.961 1.883 1.00 0.00 2 TYR A N 20
ATOM 16589 C CA . TYR A 1 2 ? 10.785 5.565 1.033 1.00 0.00 2 TYR A CA 20
ATOM 16590 C C . TYR A 1 2 ? 10.322 4.590 -0.034 1.00 0.00 2 TYR A C 20
ATOM 16591 O O . TYR A 1 2 ? 11.032 4.313 -0.999 1.00 0.00 2 TYR A O 20
ATOM 16609 N N . TYR A 1 3 ? 9.119 4.074 0.159 1.00 0.00 3 TYR A N 20
ATOM 16610 C CA . TYR A 1 3 ? 8.531 3.125 -0.769 1.00 0.00 3 TYR A CA 20
ATOM 16611 C C . TYR A 1 3 ? 7.132 3.585 -1.157 1.00 0.00 3 TYR A C 20
ATOM 16612 O O . TYR A 1 3 ? 6.468 4.274 -0.383 1.00 0.00 3 TYR A O 20
ATOM 16630 N N . LEU A 1 4 ? 6.683 3.215 -2.350 1.00 0.00 4 LEU A N 20
ATOM 16631 C CA . LEU A 1 4 ? 5.356 3.619 -2.800 1.00 0.00 4 LEU A CA 20
ATOM 16632 C C . LEU A 1 4 ? 4.464 2.409 -2.962 1.00 0.00 4 LEU A C 20
ATOM 16633 O O . LEU A 1 4 ? 4.927 1.335 -3.346 1.00 0.00 4 LEU A O 20
ATOM 16649 N N . VAL A 1 5 ? 3.184 2.574 -2.661 1.00 0.00 5 VAL A N 20
ATOM 16650 C CA . VAL A 1 5 ? 2.256 1.466 -2.778 1.00 0.00 5 VAL A CA 20
ATOM 16651 C C . VAL A 1 5 ? 1.077 1.808 -3.675 1.00 0.00 5 VAL A C 20
ATOM 16652 O O . VAL A 1 5 ? 0.617 2.945 -3.694 1.00 0.00 5 VAL A O 20
ATOM 16665 N N . VAL A 1 6 ? 0.593 0.810 -4.405 1.00 0.00 6 VAL A N 20
ATOM 16666 C CA . VAL A 1 6 ? -0.541 0.980 -5.297 1.00 0.00 6 VAL A CA 20
ATOM 16667 C C . VAL A 1 6 ? -1.536 -0.170 -5.126 1.00 0.00 6 VAL A C 20
ATOM 16668 O O . VAL A 1 6 ? -1.233 -1.325 -5.421 1.00 0.00 6 VAL A O 20
ATOM 16681 N N . ASN A 1 7 ? -2.723 0.156 -4.639 1.00 0.00 7 ASN A N 20
ATOM 16682 C CA . ASN A 1 7 ? -3.763 -0.840 -4.412 1.00 0.00 7 ASN A CA 20
ATOM 16683 C C . ASN A 1 7 ? -4.620 -1.049 -5.658 1.00 0.00 7 ASN A C 20
ATOM 16684 O O . ASN A 1 7 ? -5.086 -0.085 -6.266 1.00 0.00 7 ASN A O 20
ATOM 16695 N N . LYS A 1 8 ? -4.849 -2.313 -6.026 1.00 0.00 8 LYS A N 20
ATOM 16696 C CA . LYS A 1 8 ? -5.680 -2.610 -7.191 1.00 0.00 8 LYS A CA 20
ATOM 16697 C C . LYS A 1 8 ? -6.642 -3.763 -6.907 1.00 0.00 8 LYS A C 20
ATOM 16698 O O . LYS A 1 8 ? -6.225 -4.900 -6.695 1.00 0.00 8 LYS A O 20
ATOM 16717 N N . GLY A 1 9 ? -7.929 -3.463 -6.913 1.00 0.00 9 GLY A N 20
ATOM 16718 C CA . GLY A 1 9 ? -8.933 -4.480 -6.665 1.00 0.00 9 GLY A CA 20
ATOM 16719 C C . GLY A 1 9 ? -9.869 -4.659 -7.850 1.00 0.00 9 GLY A C 20
ATOM 16720 O O . GLY A 1 9 ? -9.425 -4.983 -8.951 1.00 0.00 9 GLY A O 20
ATOM 16724 N N . GLN A 1 10 ? -11.156 -4.447 -7.619 1.00 0.00 10 GLN A N 20
ATOM 16725 C CA . GLN A 1 10 ? -12.150 -4.583 -8.681 1.00 0.00 10 GLN A CA 20
ATOM 16726 C C . GLN A 1 10 ? -12.826 -3.245 -8.978 1.00 0.00 10 GLN A C 20
ATOM 16727 O O . GLN A 1 10 ? -13.239 -2.988 -10.104 1.00 0.00 10 GLN A O 20
ATOM 16741 N N . ASN A 1 11 ? -12.928 -2.401 -7.954 1.00 0.00 11 ASN A N 20
ATOM 16742 C CA . ASN A 1 11 ? -13.551 -1.097 -8.103 1.00 0.00 11 ASN A CA 20
ATOM 16743 C C . ASN A 1 11 ? -12.970 -0.090 -7.119 1.00 0.00 11 ASN A C 20
ATOM 16744 O O . ASN A 1 11 ? -13.696 0.695 -6.511 1.00 0.00 11 ASN A O 20
ATOM 16755 N N . ALA A 1 12 ? -11.648 -0.119 -6.956 1.00 0.00 12 ALA A N 20
ATOM 16756 C CA . ALA A 1 12 ? -10.975 0.789 -6.034 1.00 0.00 12 ALA A CA 20
ATOM 16757 C C . ALA A 1 12 ? -9.475 0.832 -6.290 1.00 0.00 12 ALA A C 20
ATOM 16758 O O . ALA A 1 12 ? -8.800 -0.198 -6.261 1.00 0.00 12 ALA A O 20
ATOM 16765 N N . PHE A 1 13 ? -8.954 2.032 -6.525 1.00 0.00 13 PHE A N 20
ATOM 16766 C CA . PHE A 1 13 ? -7.532 2.219 -6.778 1.00 0.00 13 PHE A CA 20
ATOM 16767 C C . PHE A 1 13 ? 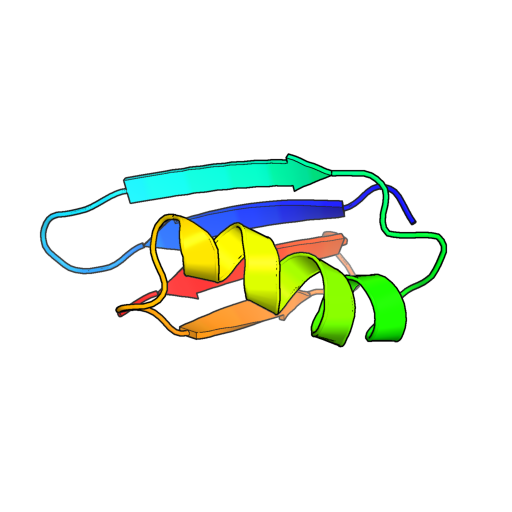-6.952 3.273 -5.837 1.00 0.00 13 PHE A C 20
ATOM 16768 O O . PHE A 1 13 ? -7.327 4.443 -5.891 1.00 0.00 13 PHE A O 20
ATOM 16785 N N . TYR A 1 14 ? -6.033 2.848 -4.971 1.00 0.00 14 TYR A N 20
ATOM 16786 C CA . TYR A 1 14 ? -5.406 3.754 -4.019 1.00 0.00 14 TYR A CA 20
ATOM 16787 C C . TYR A 1 14 ? -3.905 3.470 -3.927 1.00 0.00 14 TYR A C 20
ATOM 16788 O O . TYR A 1 14 ? -3.499 2.338 -3.687 1.00 0.00 14 TYR A O 20
ATOM 16806 N N . GLU A 1 15 ? -3.083 4.496 -4.119 1.00 0.00 15 GLU A N 20
ATOM 16807 C CA . GLU A 1 15 ? -1.639 4.320 -4.057 1.00 0.00 15 GLU A CA 20
ATOM 16808 C C . GLU A 1 15 ? -0.968 5.465 -3.310 1.00 0.00 15 GLU A C 20
ATOM 16809 O O . GLU A 1 15 ? -1.164 6.637 -3.638 1.00 0.00 15 GLU A O 20
ATOM 16821 N N . THR A 1 16 ? -0.183 5.113 -2.302 1.00 0.00 16 THR A N 20
ATOM 16822 C CA . THR A 1 16 ? 0.518 6.091 -1.497 1.00 0.00 16 THR A CA 20
ATOM 16823 C C . THR A 1 16 ? 1.943 5.647 -1.182 1.00 0.00 16 THR A C 20
ATOM 16824 O O . THR A 1 16 ? 2.243 4.455 -1.112 1.00 0.00 16 THR A O 20
ATOM 16835 N N . LEU A 1 17 ? 2.801 6.635 -0.995 1.00 0.00 17 LEU A N 20
ATOM 16836 C CA . LEU A 1 17 ? 4.212 6.424 -0.670 1.00 0.00 17 LEU A CA 20
ATOM 16837 C C . LEU A 1 17 ? 4.582 7.163 0.617 1.00 0.00 17 LEU A C 20
ATOM 16838 O O . LEU A 1 17 ? 4.398 8.375 0.721 1.00 0.00 17 LEU A O 20
ATOM 16854 N N . THR A 1 18 ? 5.101 6.430 1.601 1.00 0.00 18 THR A N 20
ATOM 16855 C CA . THR A 1 18 ? 5.485 7.031 2.878 1.00 0.00 18 THR A CA 20
ATOM 16856 C C . THR A 1 18 ? 6.813 6.472 3.392 1.00 0.00 18 THR A C 20
ATOM 16857 O O . THR A 1 18 ? 7.175 5.331 3.098 1.00 0.00 18 THR A O 20
ATOM 16868 N N . LYS A 1 19 ? 7.526 7.280 4.178 1.00 0.00 19 LYS A N 20
ATOM 16869 C CA . LYS A 1 19 ? 8.799 6.859 4.757 1.00 0.00 19 LYS A CA 20
ATOM 16870 C C . LYS A 1 19 ? 8.549 5.826 5.846 1.00 0.00 19 LYS A C 20
ATOM 16871 O O . LYS A 1 19 ? 7.768 6.061 6.770 1.00 0.00 19 LYS A O 20
ATOM 16890 N N . ALA A 1 20 ? 9.190 4.673 5.720 1.00 0.00 20 ALA A N 20
ATOM 16891 C CA . ALA A 1 20 ? 9.007 3.597 6.683 1.00 0.00 20 ALA A CA 20
ATOM 16892 C C . ALA A 1 20 ? 10.309 3.198 7.369 1.00 0.00 20 ALA A C 20
ATOM 16893 O O . ALA A 1 20 ? 10.406 2.123 7.956 1.00 0.00 20 ALA A O 20
ATOM 16900 N N . VAL A 1 21 ? 11.303 4.067 7.293 1.00 0.00 21 VAL A N 20
ATOM 16901 C CA . VAL A 1 21 ? 12.598 3.806 7.914 1.00 0.00 21 VAL A CA 20
ATOM 16902 C C . VAL A 1 21 ? 13.337 2.649 7.238 1.00 0.00 21 VAL A C 20
ATOM 16903 O O . VAL A 1 21 ? 14.392 2.848 6.635 1.00 0.00 21 VAL A O 20
ATOM 16916 N N . ASP A 1 22 ? 12.790 1.439 7.353 1.00 0.00 22 ASP A N 20
ATOM 16917 C CA . ASP A 1 22 ? 13.415 0.261 6.764 1.00 0.00 22 ASP A CA 20
ATOM 16918 C C . ASP A 1 22 ? 12.466 -0.447 5.796 1.00 0.00 22 ASP A C 20
ATOM 16919 O O . ASP A 1 22 ? 11.504 0.141 5.304 1.00 0.00 22 ASP A O 20
ATOM 16928 N N . ALA A 1 23 ? 12.757 -1.716 5.525 1.00 0.00 23 ALA A N 20
ATOM 16929 C CA . ALA A 1 23 ? 11.951 -2.520 4.609 1.00 0.00 23 ALA A CA 20
ATOM 16930 C C . ALA A 1 23 ? 10.769 -3.170 5.323 1.00 0.00 23 ALA A C 20
ATOM 16931 O O . ALA A 1 23 ? 9.620 -2.786 5.110 1.00 0.00 23 ALA A O 20
ATOM 16938 N N . GLU A 1 24 ? 11.056 -4.157 6.172 1.00 0.00 24 GLU A N 20
ATOM 16939 C CA . GLU A 1 24 ? 10.004 -4.850 6.914 1.00 0.00 24 GLU A CA 20
ATOM 16940 C C . GLU A 1 24 ? 9.180 -3.857 7.725 1.00 0.00 24 GLU A C 20
ATOM 16941 O O . GLU A 1 24 ? 8.023 -4.111 8.056 1.00 0.00 24 GLU A O 20
ATOM 16953 N N . THR A 1 25 ? 9.782 -2.710 7.997 1.00 0.00 25 THR A N 20
ATOM 16954 C CA . THR A 1 25 ? 9.118 -1.643 8.717 1.00 0.00 25 THR A CA 20
ATOM 16955 C C . THR A 1 25 ? 8.108 -1.026 7.776 1.00 0.00 25 THR A C 20
ATOM 16956 O O . THR A 1 25 ? 6.992 -0.698 8.163 1.00 0.00 25 THR A O 20
ATOM 16967 N N . ALA A 1 26 ? 8.497 -0.943 6.509 1.00 0.00 26 ALA A N 20
ATOM 16968 C CA . ALA A 1 26 ? 7.611 -0.450 5.481 1.00 0.00 26 ALA A CA 20
ATOM 16969 C C . ALA A 1 26 ? 6.642 -1.566 5.137 1.00 0.00 26 ALA A C 20
ATOM 16970 O O . ALA A 1 26 ? 5.551 -1.337 4.630 1.00 0.00 26 ALA A O 20
ATOM 16977 N N . ARG A 1 27 ? 7.056 -2.788 5.452 1.00 0.00 27 ARG A N 20
ATOM 16978 C CA . ARG A 1 27 ? 6.231 -3.954 5.216 1.00 0.00 27 ARG A CA 20
ATOM 16979 C C . ARG A 1 27 ? 5.146 -4.037 6.272 1.00 0.00 27 ARG A C 20
ATOM 16980 O O . ARG A 1 27 ? 3.993 -4.308 5.958 1.00 0.00 27 ARG A O 20
ATOM 17001 N N . ASN A 1 28 ? 5.526 -3.797 7.524 1.00 0.00 28 ASN A N 20
ATOM 17002 C CA . ASN A 1 28 ? 4.582 -3.855 8.636 1.00 0.00 28 ASN A CA 20
ATOM 17003 C C . ASN A 1 28 ? 3.956 -2.493 8.938 1.00 0.00 28 ASN A C 20
ATOM 17004 O O . ASN A 1 28 ? 2.744 -2.385 9.096 1.00 0.00 28 ASN A O 20
ATOM 17015 N N . ALA A 1 29 ? 4.786 -1.460 9.039 1.00 0.00 29 ALA A N 20
ATOM 17016 C CA . ALA A 1 29 ? 4.296 -0.117 9.346 1.00 0.00 29 ALA A CA 20
ATOM 17017 C C . ALA A 1 29 ? 3.469 0.470 8.206 1.00 0.00 29 ALA A C 20
ATOM 17018 O O . ALA A 1 29 ? 2.369 0.975 8.427 1.00 0.00 29 ALA A O 20
ATOM 17025 N N . PHE A 1 30 ? 4.009 0.419 6.992 1.00 0.00 30 PHE A N 20
ATOM 17026 C CA . PHE A 1 30 ? 3.315 0.969 5.832 1.00 0.00 30 PHE A CA 20
ATOM 17027 C C . PHE A 1 30 ? 2.039 0.194 5.520 1.00 0.00 30 PHE A C 20
ATOM 17028 O O . PHE A 1 30 ? 0.981 0.791 5.334 1.00 0.00 30 PHE A O 20
ATOM 17045 N N . ILE A 1 31 ? 2.137 -1.132 5.447 1.00 0.00 31 ILE A N 20
ATOM 17046 C CA . ILE A 1 31 ? 0.991 -1.958 5.139 1.00 0.00 31 ILE A CA 20
ATOM 17047 C C . ILE A 1 31 ? -0.235 -1.605 5.976 1.00 0.00 31 ILE A C 20
ATOM 17048 O O . ILE A 1 31 ? -1.362 -1.704 5.500 1.00 0.00 31 ILE A O 20
ATOM 17064 N N . GLN A 1 32 ? -0.018 -1.194 7.217 1.00 0.00 32 GLN A N 20
ATOM 17065 C CA . GLN A 1 32 ? -1.130 -0.833 8.094 1.00 0.00 32 GLN A CA 20
ATOM 17066 C C . GLN A 1 32 ? -1.748 0.488 7.660 1.00 0.00 32 GLN A C 20
ATOM 17067 O O . GLN A 1 32 ? -2.968 0.619 7.575 1.00 0.00 32 GLN A O 20
ATOM 17081 N N . SER A 1 33 ? -0.893 1.462 7.382 1.00 0.00 33 SER A N 20
ATOM 17082 C CA . SER A 1 33 ? -1.346 2.777 6.954 1.00 0.00 33 SER A CA 20
ATOM 17083 C C . SER A 1 33 ? -1.871 2.718 5.530 1.00 0.00 33 SER A C 20
ATOM 17084 O O . SER A 1 33 ? -2.915 3.289 5.219 1.00 0.00 33 SER A O 20
ATOM 17092 N N . LEU A 1 34 ? -1.154 2.005 4.670 1.00 0.00 34 LEU A N 20
ATOM 17093 C CA . LEU A 1 34 ? -1.573 1.860 3.289 1.00 0.00 34 LEU A CA 20
ATOM 17094 C C . LEU A 1 34 ? -2.903 1.136 3.253 1.00 0.00 34 LEU A C 20
ATOM 17095 O O . LEU A 1 34 ? -3.787 1.464 2.462 1.00 0.00 34 LEU A O 20
ATOM 17111 N N . LYS A 1 35 ? -3.054 0.183 4.158 1.00 0.00 35 LYS A N 20
ATOM 17112 C CA . LYS A 1 35 ? -4.292 -0.556 4.268 1.00 0.00 35 LYS A CA 20
ATOM 17113 C C . LYS A 1 35 ? -5.314 0.315 4.968 1.00 0.00 35 LYS A C 20
ATOM 17114 O O . LYS A 1 35 ? -6.511 0.228 4.707 1.00 0.00 35 LYS A O 20
ATOM 17133 N N . ASP A 1 36 ? -4.825 1.190 5.841 1.00 0.00 36 ASP A N 20
ATOM 17134 C CA . ASP A 1 36 ? -5.702 2.108 6.545 1.00 0.00 36 ASP A CA 20
ATOM 17135 C C . ASP A 1 36 ? -6.593 2.828 5.536 1.00 0.00 36 ASP A C 20
ATOM 17136 O O . ASP A 1 36 ? -7.710 3.234 5.852 1.00 0.00 36 ASP A O 20
ATOM 17145 N N . ASP A 1 37 ? -6.084 2.965 4.309 1.00 0.00 37 ASP A N 20
ATOM 17146 C CA . ASP A 1 37 ? -6.830 3.616 3.239 1.00 0.00 37 ASP A CA 20
ATOM 17147 C C . ASP A 1 37 ? -7.602 2.586 2.414 1.00 0.00 37 ASP A C 20
ATOM 17148 O O . ASP A 1 37 ? -8.798 2.746 2.164 1.00 0.00 37 ASP A O 20
ATOM 17157 N N . GLY A 1 38 ? -6.909 1.529 1.995 1.00 0.00 38 GLY A N 20
ATOM 17158 C CA . GLY A 1 38 ? -7.542 0.487 1.202 1.00 0.00 38 GLY A CA 20
ATOM 17159 C C . GLY A 1 38 ? -7.193 -0.907 1.692 1.00 0.00 38 GLY A C 20
ATOM 17160 O O . GLY A 1 38 ? -6.718 -1.745 0.926 1.00 0.00 38 GLY A O 20
ATOM 17164 N N . VAL A 1 39 ? -7.425 -1.147 2.978 1.00 0.00 39 VAL A N 20
ATOM 17165 C CA . VAL A 1 39 ? -7.131 -2.441 3.598 1.00 0.00 39 VAL A CA 20
ATOM 17166 C C . VAL A 1 39 ? -7.722 -3.601 2.799 1.00 0.00 39 VAL A C 20
ATOM 17167 O O . VAL A 1 39 ? -7.081 -4.640 2.637 1.00 0.00 39 VAL A O 20
ATOM 17180 N N . GLN A 1 40 ? -8.956 -3.420 2.341 1.00 0.00 40 GLN A N 20
ATOM 17181 C CA . GLN A 1 40 ? -9.689 -4.444 1.576 1.00 0.00 40 GLN A CA 20
ATOM 17182 C C . GLN A 1 40 ? -8.766 -5.314 0.725 1.00 0.00 40 GLN A C 20
ATOM 17183 O O . GLN A 1 40 ? -9.060 -6.483 0.472 1.00 0.00 40 GLN A O 20
ATOM 17197 N N . GLY A 1 41 ? -7.663 -4.736 0.280 1.00 0.00 41 GLY A N 20
ATOM 17198 C CA . GLY A 1 41 ? -6.724 -5.470 -0.547 1.00 0.00 41 GLY A CA 20
ATOM 17199 C C . GLY A 1 41 ? -5.437 -5.820 0.170 1.00 0.00 41 GLY A C 20
ATOM 17200 O O . GLY A 1 41 ? -5.093 -5.218 1.188 1.00 0.00 41 GLY A O 20
ATOM 17204 N N . VAL A 1 42 ? -4.712 -6.782 -0.390 1.00 0.00 42 VAL A N 20
ATOM 17205 C CA . VAL A 1 42 ? -3.433 -7.212 0.165 1.00 0.00 42 VAL A CA 20
ATOM 17206 C C . VAL A 1 42 ? -2.332 -6.912 -0.841 1.00 0.00 42 VAL A C 20
ATOM 17207 O O . VAL A 1 42 ? -2.515 -7.143 -2.037 1.00 0.00 42 VAL A O 20
ATOM 17220 N N . TRP A 1 43 ? -1.213 -6.358 -0.389 1.00 0.00 43 TRP A N 20
ATOM 17221 C CA . TRP A 1 43 ? -0.159 -6.006 -1.331 1.00 0.00 43 TRP A CA 20
ATOM 17222 C C . TRP A 1 43 ? 0.934 -7.046 -1.496 1.00 0.00 43 TRP A C 20
ATOM 17223 O O . TRP A 1 43 ? 1.174 -7.890 -0.632 1.00 0.00 43 TRP A O 20
ATOM 17244 N N . THR A 1 44 ? 1.611 -6.915 -2.627 1.00 0.00 44 THR A N 20
ATOM 17245 C CA . THR A 1 44 ? 2.739 -7.746 -2.991 1.00 0.00 44 THR A CA 20
ATOM 17246 C C . THR A 1 44 ? 3.867 -6.827 -3.434 1.00 0.00 44 THR A C 20
ATOM 17247 O O . THR A 1 44 ? 3.872 -6.345 -4.567 1.00 0.00 44 THR A O 20
ATOM 17258 N N . TYR A 1 45 ? 4.789 -6.537 -2.527 1.00 0.00 45 TYR A N 20
ATOM 17259 C CA . TYR A 1 45 ? 5.880 -5.621 -2.837 1.00 0.00 45 TYR A CA 20
ATOM 17260 C C . TYR A 1 45 ? 7.123 -6.343 -3.337 1.00 0.00 45 TYR A C 20
ATOM 17261 O O . TYR A 1 45 ? 7.463 -7.431 -2.872 1.00 0.00 45 TYR A O 20
ATOM 17279 N N . ASP A 1 46 ? 7.805 -5.698 -4.274 1.00 0.00 46 ASP A N 20
ATOM 17280 C CA . ASP A 1 46 ? 9.028 -6.225 -4.843 1.00 0.00 46 ASP A CA 20
ATOM 17281 C C . ASP A 1 46 ? 10.224 -5.468 -4.286 1.00 0.00 46 ASP A C 20
ATOM 17282 O O . ASP A 1 46 ? 10.083 -4.354 -3.777 1.00 0.00 46 ASP A O 20
ATOM 17291 N N . ASP A 1 47 ? 11.399 -6.066 -4.406 1.00 0.00 47 ASP A N 20
ATOM 17292 C CA . ASP A 1 47 ? 12.625 -5.444 -3.938 1.00 0.00 47 ASP A CA 20
ATOM 17293 C C . ASP A 1 47 ? 13.285 -4.729 -5.098 1.00 0.00 47 ASP A C 20
ATOM 17294 O O . ASP A 1 47 ? 13.883 -3.663 -4.950 1.00 0.00 47 ASP A O 20
ATOM 17303 N N . ALA A 1 48 ? 13.138 -5.336 -6.259 1.00 0.00 48 ALA A N 20
ATOM 17304 C CA . ALA A 1 48 ? 13.674 -4.799 -7.488 1.00 0.00 48 ALA A CA 20
ATOM 17305 C C . ALA A 1 48 ? 13.088 -3.427 -7.773 1.00 0.00 48 ALA A C 20
ATOM 17306 O O . ALA A 1 48 ? 13.764 -2.537 -8.289 1.00 0.00 48 ALA A O 20
ATOM 17313 N N . THR A 1 49 ? 11.815 -3.276 -7.436 1.00 0.00 49 THR A N 20
ATOM 17314 C CA . THR A 1 49 ? 11.106 -2.030 -7.660 1.00 0.00 49 THR A CA 20
ATOM 17315 C C . THR A 1 49 ? 11.021 -1.215 -6.374 1.00 0.00 49 THR A C 20
ATOM 17316 O O . THR A 1 49 ? 11.184 0.005 -6.394 1.00 0.00 49 THR A O 20
ATOM 17327 N N . LYS A 1 50 ? 10.741 -1.898 -5.262 1.00 0.00 50 LYS A N 20
ATOM 17328 C CA . LYS A 1 50 ? 10.609 -1.250 -3.958 1.00 0.00 50 LYS A CA 20
ATOM 17329 C C . LYS A 1 50 ? 9.215 -0.668 -3.832 1.00 0.00 50 LYS A C 20
ATOM 17330 O O . LYS A 1 50 ? 9.011 0.434 -3.309 1.00 0.00 50 LYS A O 20
ATOM 17349 N N . THR A 1 51 ? 8.260 -1.407 -4.360 1.00 0.00 51 THR A N 20
ATOM 17350 C CA . THR A 1 51 ? 6.880 -0.974 -4.353 1.00 0.00 51 THR A CA 20
ATOM 17351 C C . THR A 1 51 ? 5.924 -2.105 -4.030 1.00 0.00 51 THR A C 20
ATOM 17352 O O . THR A 1 51 ? 6.077 -3.217 -4.532 1.00 0.00 51 THR A O 20
ATOM 17363 N N . PHE A 1 52 ? 4.912 -1.805 -3.225 1.00 0.00 52 PHE A N 20
ATOM 17364 C CA . PHE A 1 52 ? 3.906 -2.804 -2.882 1.00 0.00 52 PHE A CA 20
ATOM 17365 C C . PHE A 1 52 ? 2.592 -2.464 -3.570 1.00 0.00 52 PHE A C 20
ATOM 17366 O O . PHE A 1 52 ? 2.316 -1.302 -3.852 1.00 0.00 52 PHE A O 20
ATOM 17383 N N . THR A 1 53 ? 1.795 -3.481 -3.866 1.00 0.00 53 THR A N 20
ATOM 17384 C CA . THR A 1 53 ? 0.527 -3.271 -4.542 1.00 0.00 53 THR A CA 20
ATOM 17385 C C . THR A 1 53 ? -0.611 -3.953 -3.780 1.00 0.00 53 THR A C 20
ATOM 17386 O O . THR A 1 53 ? -0.782 -5.167 -3.880 1.00 0.00 53 THR A O 20
ATOM 17397 N N . VAL A 1 54 ? -1.393 -3.171 -3.027 1.00 0.00 54 VAL A N 20
ATOM 17398 C CA . VAL A 1 54 ? -2.509 -3.725 -2.256 1.00 0.00 54 VAL A CA 20
ATOM 17399 C C . VAL A 1 54 ? -3.682 -4.053 -3.168 1.00 0.00 54 VAL A C 20
ATOM 17400 O O . VAL A 1 54 ? -4.503 -3.200 -3.484 1.00 0.00 54 VAL A O 20
ATOM 17413 N N . GLN A 1 55 ? -3.750 -5.300 -3.590 1.00 0.00 55 GLN A N 20
ATOM 17414 C CA . GLN A 1 55 ? -4.820 -5.740 -4.473 1.00 0.00 55 GLN A CA 20
ATOM 17415 C C . GLN A 1 55 ? -5.826 -6.618 -3.737 1.00 0.00 55 GLN A C 20
ATOM 17416 O O . GLN A 1 55 ? -5.468 -7.641 -3.157 1.00 0.00 55 GLN A O 20
ATOM 17430 N N . ALA A 1 56 ? -7.090 -6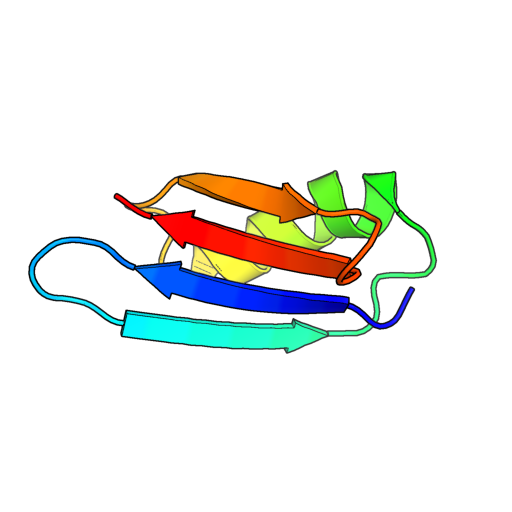.211 -3.777 1.00 0.00 56 ALA A N 20
ATOM 17431 C CA . ALA A 1 56 ? -8.158 -6.961 -3.127 1.00 0.00 56 ALA A CA 20
ATOM 17432 C C . ALA A 1 56 ? -8.769 -7.981 -4.080 1.00 0.00 56 ALA A C 20
ATOM 17433 O O . ALA A 1 56 ? -8.484 -9.186 -3.918 1.00 0.00 56 ALA A O 20
#

Foldseek 3Di:
DWEKEWEAEDPDIDIGTDDQPDQVSCVPVVLCVSVVVVVVFCWDADPVRRYIYGYD